Protein 2P3E (pdb70)

Secondary structure (DSSP, 8-state):
-HHHHH-TTEEEETTEEEETTEEHHHHHHHH-SSEEEEEHHHHHHHHHHHHHHSTTSEEEEEGGG---HHHHHHHHHTT-EEEESSHHHHHHHHHTT--GGGEEE-SS---HHHHHHHHHTT-SEEEE--HHHHHHHHHHHHHHT--EEEEEEEE---S-EEGGGHHHHHHHHHT-TTEEEEEEE----SSBSS-THHHHHHHHHHHHHHHHHHTT----EEE----B----STT-----HHHHHHHHTTT---SEEEE--SHHHHGGGEEEEEEEEEEEEETTEEEEEES--TTT--HHHHH-----EEESB----EEEEE-SSSSTT-EEEEEEE-----TT-EEEE-S-TTTTGGG-B-GGG-PPPEEEEEETTEEEEEEPPP-HHHHHGGGS--/-HHHHH-TTEEEETTEEEETTEEHHHHHHHH-SSEEEEEHHHHHHHHHHHHHHSTTSEEEEEGGG---HHHHHHHHHTT-EEEESSHHHHHHHHHTT--GGGEEE-SS---HHHHHHHHHTT-SEEEE--HHHHHHHHHHHHHHT--EEEEEEEE---S-EEGGGHHHHHHHHHT-TTEEEEEEE----SSBSS-THHHHHHHHHHHHHHHHHHTT----EEE----B----STT--PPPHHHHHHHHHHHHTT--SEEEE--SHHHHGGGEEEEEEEEEEEEETTEEEEEES--TTT--HHHHH-----EEESB--S--EEEEEEE-SSSSTT-EEEEEEEEE---TT-EEEE-S-TTTTGGG-B-GGGPPPPEEEEEETTEEEEEEPPP-HHHHHGGGTT-

InterPro domains:
  IPR000183 Ornithine/DAP/Arg decarboxylase [PR01179] (62-80)
  IPR000183 Ornithine/DAP/Arg decarboxylase [PR01179] (82-94)
  IPR000183 Ornithine/DAP/Arg decarboxylase [PR01179] (195-208)
  IPR000183 Ornithine/DAP/Arg decarboxylase [PR01179] (276-295)
  IPR000183 Ornithine/DAP/Arg decarboxylase [PR01179] (375-388)
  IPR002986 Diaminopimelate decarboxylase, LysA [MF_02120] (22-418)
  IPR002986 Diaminopimelate decarboxylase, LysA [PR01181] (80-97)
  IPR002986 Diaminopimelate decarboxylase, LysA [PR01181] (169-178)
  IPR002986 Diaminopimelate decarboxylase, LysA [PR01181] (304-322)
  IPR002986 Diaminopimelate decarboxylase, LysA [PR01181] (385-407)
  IPR002986 Diaminopimelate decarboxylase, LysA [TIGR01048] (13-415)
  IPR002986 Diaminopimelate decarboxylase, LysA [cd06828] (32-396)
  IPR009006 Alanine racemase/group IV decarboxylase, C-terminal [G3DSA:2.40.37.10] (20-410)
  IPR009006 Alanine racemase/group IV decarboxylase, C-terminal [SSF50621] (261-414)
  IPR022643 Orn/DAP/Arg decarboxylase 2, C-terminal [PF00278] (37-375)
  IPR022644 Orn/DAP/Arg decarboxylase 2, N-terminal [PF02784] (44-285)
  IPR022653 Orn/DAP/Arg decarboxylase 2, pyridoxal-phosphate binding site [PS00878] (62-80)
  IPR022657 Orn/DAP/Arg decarboxylase 2, conserved site [PS00879] (233-246)
  IPR029066 PLP-binding barrel [G3DSA:3.20.20.10] (41-281)
  IPR029066 PLP-binding barrel [SSF51419] (33-288)

Nearest PDB structures (foldseek):
  2p3e-assembly1_B  TM=1.002E+00  e=3.895E-88  Aquifex aeolicus VF5
  3vab-assembly1_B  TM=9.734E-01  e=1.762E-52  Brucella melitensis bv. 1 str. 16M
  2plk-assembly1_A  TM=9.322E-01  e=1.395E-30  Vibrio vulnificus CMCP6
  2plk-assembly1_B  TM=9.236E-01  e=1.395E-30  Vibrio vulnificus CMCP6
  1f3t-assembly2_C  TM=8.799E-01  e=5.507E-32  Trypanosoma brucei

CATH classification: 2.40.37.10 (+1 more: 3.20.20.10)

Organism: Aquifex aeolicus (strain VF5) (NCBI:txid224324)

B-factor: mean 22.71, std 8.0, range [2.0, 63.76]

Sequence (801 aa):
ELLKEYNPYLEYRDGELFIEGVSLKELAQTFGTPLYVYSSNFIKERFEAYRKAFPDALICYAVKANFNPHLVKLLGELGAGADIVSGGELYLAKKAGIPPERIVYAGVGKTEKELTDAVDSEILMFNVESRQELDVLNEIAGKLGKKARIAIRVNPSKFGVDIREAQKEYEYASKLENLEIVGIHCHIGSQILDISPYREAVEKVVSLYESLTQKGFDIKYLDIGGGLGIKYKPEDKEPAPQDLADLLKDLLVKAKIILEPGRSIMGNAGILITQVQFLKDKGSKHFIIVDAGMNDLIRPSIYNAYHHIIPVETKEVVADIVGPICETGDFLALDREIEEVQRGEYLAVLSAGAYGFAMSSHYNMRPRAAEVLVENGSVKLIRKRENYDYIVEPSLDIELLKEYNPYLEYRDGELFIEGVSLKELAQTFGTPLYVYSSNFIKERFEAYRKAFPDALICYAVKANFNPHLVKLLGELGAGADIVSGGELYLAKKAGIPPERIVYAGVGKTEKELTDAVDSEILMFNVESRQELDVLNEIAGKLGKKARIAIRVNPSKFGVDIREAQKEYEYASKLENLEIVGIHCHIGSQILDISPYREAVEKVVSLYESLTQKGFDIKYLDIGGGLGIKYKPEDKEPAPQDLADLLKDLLENVKAKIILEPGRSIMGNAGILITQVQFLKDKGSKHFIIVDAGMNDLIRPSIYNAYHHIIPVETKERKKVVADIVGPICETGDFLALDREIEEVQRGEYLAVLSAGAYGFAMSSHYNMRPRAAEVLVENGSVKLIRKRENYDYIVEPSLDI

Radius of gyration: 27.56 Å; Cα contacts (8 Å, |Δi|>4): 2004; chains: 2; bounding box: 79×74×58 Å

Structure (mmCIF, N/CA/C/O backbone):
data_2P3E
#
_entry.id   2P3E
#
_cell.length_a   75.515
_cell.length_b   87.675
_cell.length_c   152.581
_cell.angle_alpha   90.00
_cell.angle_beta   90.00
_cell.angle_gamma   90.00
#
_symmetry.space_group_name_H-M   'P 21 21 21'
#
loop_
_entity.id
_entity.type
_entity.pdbx_description
1 polymer 'Diaminopimelate decarboxylase'
2 water water
#
loop_
_atom_site.group_PDB
_atom_site.id
_atom_site.type_symbol
_atom_site.label_atom_id
_atom_site.label_alt_id
_atom_site.label_comp_id
_atom_site.label_asym_id
_atom_site.label_entity_id
_atom_site.label_seq_id
_atom_site.pdbx_PDB_ins_code
_atom_site.Cartn_x
_atom_site.Cartn_y
_atom_site.Cartn_z
_atom_site.occupancy
_atom_site.B_iso_or_equiv
_atom_site.auth_seq_id
_atom_site.auth_comp_id
_atom_site.auth_asym_id
_atom_site.auth_atom_id
_atom_site.pdbx_PDB_model_num
ATOM 1 N N . GLU A 1 2 ? 48.038 60.744 20.063 1.00 35.27 2 GLU A N 1
ATOM 2 C CA . GLU A 1 2 ? 49.492 60.854 19.705 1.00 35.77 2 GLU A CA 1
ATOM 3 C C . GLU A 1 2 ? 50.124 59.463 19.741 1.00 34.78 2 GLU A C 1
ATOM 4 O O . GLU A 1 2 ? 50.039 58.780 20.763 1.00 34.47 2 GLU A O 1
ATOM 10 N N . LEU A 1 3 ? 50.749 59.062 18.632 1.00 33.78 3 LEU A N 1
ATOM 11 C CA . LEU A 1 3 ? 51.228 57.681 18.436 1.00 32.80 3 LEU A CA 1
ATOM 12 C C . LEU A 1 3 ? 52.040 57.149 19.617 1.00 32.17 3 LEU A C 1
ATOM 13 O O . LEU A 1 3 ? 51.779 56.056 20.104 1.00 31.71 3 LEU A O 1
ATOM 18 N N . LEU A 1 4 ? 53.016 57.935 20.069 1.00 31.87 4 LEU A N 1
ATOM 19 C CA . LEU A 1 4 ? 53.874 57.558 21.198 1.00 31.41 4 LEU A CA 1
ATOM 20 C C . LEU A 1 4 ? 53.061 57.081 22.402 1.00 31.05 4 LEU A C 1
ATOM 21 O O . LEU A 1 4 ? 53.336 56.025 22.974 1.00 30.66 4 LEU A O 1
ATOM 26 N N . LYS A 1 5 ? 52.044 57.859 22.764 1.00 30.41 5 LYS A N 1
ATOM 27 C CA . LYS A 1 5 ? 51.233 57.577 23.946 1.00 29.92 5 LYS A CA 1
ATOM 28 C C . LYS A 1 5 ? 50.235 56.438 23.749 1.00 29.00 5 LYS A C 1
ATOM 29 O O . LYS A 1 5 ? 49.776 55.843 24.737 1.00 28.78 5 LYS A O 1
ATOM 35 N N . GLU A 1 6 ? 49.921 56.123 22.491 1.00 27.81 6 GLU A N 1
ATOM 36 C CA . GLU A 1 6 ? 49.171 54.896 22.146 1.00 27.40 6 GLU A CA 1
ATOM 37 C C . GLU A 1 6 ? 49.961 53.627 22.525 1.00 26.36 6 GLU A C 1
ATOM 38 O O . GLU A 1 6 ? 49.394 52.591 22.923 1.00 25.65 6 GLU A O 1
ATOM 44 N N . TYR A 1 7 ? 51.277 53.699 22.360 1.00 25.35 7 TYR A N 1
ATOM 45 C CA . TYR A 1 7 ? 52.140 52.607 22.801 1.00 23.99 7 TYR A CA 1
ATOM 46 C C . TYR A 1 7 ? 52.183 52.538 24.322 1.00 23.35 7 TYR A C 1
ATOM 47 O O . TYR A 1 7 ? 51.900 51.502 24.914 1.00 23.13 7 TYR A O 1
ATOM 56 N N . ASN A 1 8 ? 52.511 53.663 24.948 1.00 23.35 8 ASN A N 1
ATOM 57 C CA . ASN A 1 8 ? 52.612 53.761 26.398 1.00 23.38 8 ASN A CA 1
ATOM 58 C C . ASN A 1 8 ? 52.396 55.235 26.804 1.00 23.52 8 ASN A C 1
ATOM 59 O O . ASN A 1 8 ? 53.200 56.091 26.450 1.00 23.21 8 ASN A O 1
ATOM 64 N N . PRO A 1 9 ? 51.311 55.521 27.551 1.00 24.14 9 PRO A N 1
ATOM 65 C CA . PRO A 1 9 ? 50.959 56.906 27.922 1.00 24.41 9 PRO A CA 1
ATOM 66 C C . PRO A 1 9 ? 51.936 57.579 28.901 1.00 24.61 9 PRO A C 1
ATOM 67 O O . PRO A 1 9 ? 51.863 58.806 29.111 1.00 24.57 9 PRO A O 1
ATOM 71 N N . TYR A 1 10 ? 52.849 56.800 29.483 1.00 23.94 10 TYR A N 1
ATOM 72 C CA . TYR A 1 10 ? 53.872 57.359 30.369 1.00 24.15 10 TYR A CA 1
ATOM 73 C C . TYR A 1 10 ? 55.117 57.811 29.614 1.00 24.32 10 TYR A C 1
ATOM 74 O O . TYR A 1 10 ? 56.055 58.307 30.217 1.00 24.25 10 TYR A O 1
ATOM 83 N N . LEU A 1 11 ? 55.109 57.643 28.294 1.00 25.06 11 LEU A N 1
ATOM 84 C CA . LEU A 1 11 ? 56.189 58.129 27.442 1.00 25.76 11 LEU A CA 1
ATOM 85 C C . LEU A 1 11 ? 55.859 59.521 26.933 1.00 26.61 11 LEU A C 1
ATOM 86 O O . LEU A 1 11 ? 54.728 59.778 26.542 1.00 27.10 11 LEU A O 1
ATOM 91 N N . GLU A 1 12 ? 56.845 60.412 26.922 1.00 27.39 12 GLU A N 1
ATOM 92 C CA . GLU A 1 12 ? 56.658 61.736 26.337 1.00 28.48 12 GLU A CA 1
ATOM 93 C C . GLU A 1 12 ? 58.003 62.331 25.914 1.00 28.41 12 GLU A C 1
ATOM 94 O O . GLU A 1 12 ? 59.044 61.977 26.455 1.00 28.07 12 GLU A O 1
ATOM 100 N N . TYR A 1 13 ? 57.969 63.217 24.927 1.00 28.44 13 TYR A N 1
ATOM 101 C CA . TYR A 1 13 ? 59.116 64.060 24.634 1.00 29.13 13 TYR A CA 1
ATOM 102 C C . TYR A 1 13 ? 58.979 65.385 25.397 1.00 29.52 13 TYR A C 1
ATOM 103 O O . TYR A 1 13 ? 57.932 66.037 25.327 1.00 30.14 13 TYR A O 1
ATOM 112 N N . ARG A 1 14 ? 60.019 65.747 26.145 1.00 30.03 14 ARG A N 1
ATOM 113 C CA . ARG A 1 14 ? 60.120 67.058 26.802 1.00 30.66 14 ARG A CA 1
ATOM 114 C C . ARG A 1 14 ? 61.306 67.824 26.236 1.00 30.85 14 ARG A C 1
ATOM 115 O O . ARG A 1 14 ? 62.464 67.487 26.525 1.00 30.99 14 ARG A O 1
ATOM 123 N N . ASP A 1 15 ? 61.014 68.849 25.428 1.00 30.89 15 ASP A N 1
ATOM 124 C CA . ASP A 1 15 ? 62.059 69.676 24.803 1.00 30.78 15 ASP A CA 1
ATOM 125 C C . ASP A 1 15 ? 62.981 68.825 23.919 1.00 30.58 15 ASP A C 1
ATOM 126 O O . ASP A 1 15 ? 64.212 68.937 23.993 1.00 30.84 15 ASP A O 1
ATOM 131 N N . GLY A 1 16 ? 62.375 67.951 23.117 1.00 30.36 16 GLY A N 1
ATOM 132 C CA . GLY A 1 16 ? 63.121 67.043 22.242 1.00 30.09 16 GLY A CA 1
ATOM 133 C C . GLY A 1 16 ? 63.854 65.909 22.948 1.00 29.41 16 GLY A C 1
ATOM 134 O O . GLY A 1 16 ? 64.677 65.232 22.331 1.00 30.06 16 GLY A O 1
ATOM 135 N N . GLU A 1 17 ? 63.566 65.693 24.232 1.00 28.44 17 GLU A N 1
ATOM 136 C CA . GLU A 1 17 ? 64.146 64.576 24.990 1.00 27.46 17 GLU A CA 1
ATOM 137 C C . GLU A 1 17 ? 63.082 63.561 25.413 1.00 26.72 17 GLU A C 1
ATOM 138 O O . GLU A 1 17 ? 62.031 63.932 25.939 1.00 26.09 17 GLU A O 1
ATOM 144 N N . LEU A 1 18 ? 63.354 62.284 25.177 1.00 25.22 18 LEU A N 1
ATOM 145 C CA . LEU A 1 18 ? 62.381 61.239 25.517 1.00 24.35 18 LEU A CA 1
ATOM 146 C C . LEU A 1 18 ? 62.431 60.920 27.015 1.00 23.54 18 LEU A C 1
ATOM 147 O O . LEU A 1 18 ? 63.504 60.689 27.572 1.00 22.83 18 LEU A O 1
ATOM 152 N N . PHE A 1 19 ? 61.252 60.912 27.637 1.00 22.99 19 PHE A N 1
ATOM 153 C CA . PHE A 1 19 ? 61.078 60.630 29.057 1.00 23.41 19 PHE A CA 1
ATOM 154 C C . PHE A 1 19 ? 60.144 59.430 29.250 1.00 22.61 19 PHE A C 1
ATOM 155 O O . PHE A 1 19 ? 59.226 59.229 28.452 1.00 22.06 19 PHE A O 1
ATOM 163 N N . ILE A 1 20 ? 60.385 58.653 30.303 1.00 22.08 20 ILE A N 1
ATOM 164 C CA . ILE A 1 20 ? 59.414 57.641 30.747 1.00 21.63 20 ILE A CA 1
ATOM 165 C C . ILE A 1 20 ? 59.117 57.819 32.235 1.00 21.27 20 ILE A C 1
ATOM 166 O O . ILE A 1 20 ? 60.022 57.867 33.060 1.00 21.72 20 ILE A O 1
ATOM 171 N N . GLU A 1 21 ? 57.836 57.928 32.567 1.00 22.07 21 GLU A N 1
ATOM 172 C CA . GLU A 1 21 ? 57.415 58.232 33.944 1.00 22.50 21 GLU A CA 1
ATOM 173 C C . GLU A 1 21 ? 58.230 59.368 34.584 1.00 22.41 21 GLU A C 1
ATOM 174 O O . GLU A 1 21 ? 58.625 59.276 35.753 1.00 22.27 21 GLU A O 1
ATOM 180 N N . GLY A 1 22 ? 58.508 60.415 33.815 1.00 22.55 22 GLY A N 1
ATOM 181 C CA . GLY A 1 22 ? 59.186 61.598 34.379 1.00 22.39 22 GLY A CA 1
ATOM 182 C C . GLY A 1 22 ? 60.697 61.515 34.499 1.00 22.67 22 GLY A C 1
ATOM 183 O O . GLY A 1 22 ? 61.325 62.418 35.063 1.00 21.84 22 GLY A O 1
ATOM 184 N N . VAL A 1 23 ? 61.284 60.434 33.969 1.00 22.46 23 VAL A N 1
ATOM 185 C CA . VAL A 1 23 ? 62.738 60.247 33.958 1.00 22.34 23 VAL A CA 1
ATOM 186 C C . VAL A 1 23 ? 63.259 60.253 32.507 1.00 22.27 23 VAL A C 1
ATOM 187 O O . VAL A 1 23 ? 62.681 59.616 31.628 1.00 22.24 23 VAL A O 1
ATOM 191 N N . SER A 1 24 ? 64.345 60.979 32.264 1.00 21.34 24 SER A N 1
ATOM 192 C CA . SER A 1 24 ? 64.950 61.072 30.933 1.00 21.12 24 SER A CA 1
ATOM 193 C C . SER A 1 24 ? 65.589 59.731 30.557 1.00 20.18 24 SER A C 1
ATOM 194 O O . SER A 1 24 ? 66.372 59.180 31.331 1.00 19.53 24 SER A O 1
ATOM 197 N N . LEU A 1 25 ? 65.283 59.229 29.365 1.00 20.55 25 LEU A N 1
ATOM 198 C CA . LEU A 1 25 ? 65.952 58.010 28.877 1.00 20.94 25 LEU A CA 1
ATOM 199 C C . LEU A 1 25 ? 67.420 58.234 28.556 1.00 20.97 25 LEU A C 1
ATOM 200 O O . LEU A 1 25 ? 68.231 57.313 28.688 1.00 20.59 25 LEU A O 1
ATOM 205 N N . LYS A 1 26 ? 67.758 59.444 28.100 1.00 21.06 26 LYS A N 1
ATOM 206 C CA . LYS A 1 26 ? 69.162 59.793 27.854 1.00 21.60 26 LYS A CA 1
ATOM 207 C C . LYS A 1 26 ? 69.949 59.708 29.164 1.00 21.10 26 LYS A C 1
ATOM 208 O O . LYS A 1 26 ? 71.021 59.093 29.227 1.00 21.25 26 LYS A O 1
ATOM 214 N N . GLU A 1 27 ? 69.393 60.273 30.231 1.00 20.42 27 GLU A N 1
ATOM 215 C CA . GLU A 1 27 ? 70.047 60.161 31.542 1.00 20.54 27 GLU A CA 1
ATOM 216 C C . GLU A 1 27 ? 70.154 58.713 32.025 1.00 19.44 27 GLU A C 1
ATOM 217 O O . GLU A 1 27 ? 71.166 58.327 32.594 1.00 19.22 27 GLU A O 1
ATOM 223 N N . LEU A 1 28 ? 69.093 57.930 31.815 1.00 18.88 28 LEU A N 1
ATOM 224 C CA . LEU A 1 28 ? 69.109 56.513 32.188 1.00 18.40 28 LEU A CA 1
ATOM 225 C C . LEU A 1 28 ? 70.197 55.753 31.420 1.00 17.62 28 LEU A C 1
ATOM 226 O O . LEU A 1 28 ? 70.955 55.022 32.010 1.00 17.44 28 LEU A O 1
ATOM 231 N N . ALA A 1 29 ? 70.254 55.951 30.105 1.00 18.30 29 ALA A N 1
ATOM 232 C CA . ALA A 1 29 ? 71.297 55.351 29.253 1.00 18.71 29 ALA A CA 1
ATOM 233 C C . ALA A 1 29 ? 72.712 55.753 29.687 1.00 18.99 29 ALA A C 1
ATOM 234 O O . ALA A 1 29 ? 73.604 54.904 29.759 1.00 19.35 29 ALA A O 1
ATOM 236 N N . GLN A 1 30 ? 72.912 57.041 29.975 1.00 19.62 30 GLN A N 1
ATOM 237 C CA . GLN A 1 30 ? 74.214 57.541 30.448 1.00 20.72 30 GLN A CA 1
ATOM 238 C C . GLN A 1 30 ? 74.582 56.950 31.800 1.00 19.96 30 GLN A C 1
ATOM 239 O O . GLN A 1 30 ? 75.738 56.614 32.050 1.00 19.66 30 GLN A O 1
ATOM 245 N N . THR A 1 31 ? 73.584 56.800 32.665 1.00 19.96 31 THR A N 1
ATOM 246 C CA . THR A 1 31 ? 73.831 56.367 34.036 1.00 19.32 31 THR A CA 1
ATOM 247 C C . THR A 1 31 ? 74.024 54.850 34.157 1.00 19.38 31 THR A C 1
ATOM 248 O O . THR A 1 31 ? 74.954 54.384 34.835 1.00 18.52 31 THR A O 1
ATOM 252 N N . PHE A 1 32 ? 73.136 54.083 33.517 1.00 18.56 32 PHE A N 1
ATOM 253 C CA . PHE A 1 32 ? 73.165 52.624 33.654 1.00 18.15 32 PHE A CA 1
ATOM 254 C C . PHE A 1 32 ? 73.810 51.908 32.461 1.00 18.22 32 PHE A C 1
ATOM 255 O O . PHE A 1 32 ? 74.024 50.699 32.508 1.00 18.07 32 PHE A O 1
ATOM 263 N N . GLY A 1 33 ? 74.106 52.650 31.397 1.00 17.54 33 GLY A N 1
ATOM 264 C CA . GLY A 1 33 ? 74.722 52.051 30.203 1.00 17.20 33 GLY A CA 1
ATOM 265 C C . GLY A 1 33 ? 73.684 51.441 29.273 1.00 16.58 33 GLY A C 1
ATOM 266 O O . GLY A 1 33 ? 72.505 51.380 29.609 1.00 15.71 33 GLY A O 1
ATOM 267 N N . THR A 1 34 ? 74.132 51.004 28.094 1.00 16.63 34 THR A N 1
ATOM 268 C CA . THR A 1 34 ? 73.276 50.355 27.102 1.00 16.61 34 THR A CA 1
ATOM 269 C C . THR A 1 34 ? 73.973 49.080 26.632 1.00 16.57 34 THR A C 1
ATOM 270 O O . THR A 1 34 ? 75.201 48.988 26.743 1.00 16.45 34 THR A O 1
ATOM 274 N N . PRO A 1 35 ? 73.205 48.073 26.146 1.00 15.70 35 PRO A N 1
ATOM 275 C CA . PRO A 1 35 ? 71.749 48.038 26.057 1.00 15.70 35 PRO A CA 1
ATOM 276 C C . PRO A 1 35 ? 71.074 48.137 27.430 1.00 14.92 35 PRO A C 1
ATOM 277 O O . PRO A 1 35 ? 71.625 47.669 28.437 1.00 14.30 35 PRO A O 1
ATOM 281 N N . LEU A 1 36 ? 69.888 48.743 27.467 1.00 14.48 36 LEU A N 1
ATOM 282 C CA . LEU A 1 36 ? 69.171 48.909 28.733 1.00 14.40 36 LEU A CA 1
ATOM 283 C C . LEU A 1 36 ? 67.669 48.675 28.552 1.00 14.32 36 LEU A C 1
ATOM 284 O O . LEU A 1 36 ? 67.037 49.295 27.702 1.00 14.16 36 LEU A O 1
ATOM 289 N N . TYR A 1 37 ? 67.115 47.792 29.370 1.00 14.62 37 TYR A N 1
ATOM 290 C CA . TYR A 1 37 ? 65.687 47.550 29.397 1.00 15.00 37 TYR A CA 1
ATOM 291 C C . TYR A 1 37 ? 65.094 48.467 30.459 1.00 14.59 37 TYR A C 1
ATOM 292 O O . TYR A 1 37 ? 65.523 48.445 31.612 1.00 14.11 37 TYR A O 1
ATOM 301 N N . VAL A 1 38 ? 64.130 49.286 30.061 1.00 14.10 38 VAL A N 1
ATOM 302 C CA . VAL A 1 38 ? 63.496 50.217 31.002 1.00 14.41 38 VAL A CA 1
ATOM 303 C C . VAL A 1 38 ? 61.990 49.953 31.093 1.00 14.14 38 VAL A C 1
ATOM 304 O O . VAL A 1 38 ? 61.307 49.955 30.086 1.00 15.08 38 VAL A O 1
ATOM 308 N N . TYR A 1 39 ? 61.488 49.752 32.307 1.00 14.28 39 TYR A N 1
ATOM 309 C CA . TYR A 1 39 ? 60.092 49.392 32.510 1.00 14.96 39 TYR A CA 1
ATOM 310 C C . TYR A 1 39 ? 59.338 50.474 33.293 1.00 15.45 39 TYR A C 1
ATOM 311 O O . TYR A 1 39 ? 59.886 51.039 34.237 1.00 15.47 39 TYR A O 1
ATOM 320 N N . SER A 1 40 ? 58.090 50.720 32.889 1.00 15.89 40 SER A N 1
ATOM 321 C CA . SER A 1 40 ? 57.156 51.610 33.590 1.00 16.81 40 SER A CA 1
ATOM 322 C C . SER A 1 40 ? 56.329 50.845 34.635 1.00 16.97 40 SER A C 1
ATOM 323 O O . SER A 1 40 ? 55.526 49.963 34.290 1.00 17.16 40 SER A O 1
ATOM 326 N N . SER A 1 41 ? 56.525 51.190 35.907 1.00 16.70 41 SER A N 1
ATOM 327 C CA . SER A 1 41 ? 55.796 50.576 37.007 1.00 17.05 41 SER A CA 1
ATOM 328 C C . SER A 1 41 ? 54.288 50.830 36.925 1.00 17.78 41 SER A C 1
ATOM 329 O O . SER A 1 41 ? 53.472 49.908 37.099 1.00 16.86 41 SER A O 1
ATOM 332 N N . ASN A 1 42 ? 53.917 52.072 36.639 1.00 17.63 42 ASN A N 1
ATOM 333 C CA . ASN A 1 42 ? 52.497 52.410 36.554 1.00 18.71 42 ASN A CA 1
ATOM 334 C C . ASN A 1 42 ? 51.796 51.847 35.328 1.00 18.29 42 ASN A C 1
ATOM 335 O O . ASN A 1 42 ? 50.593 51.596 35.369 1.00 18.37 42 ASN A O 1
ATOM 340 N N . PHE A 1 43 ? 52.529 51.647 34.232 1.00 17.93 43 PHE A N 1
ATOM 341 C CA . PHE A 1 43 ? 51.930 50.957 33.085 1.00 17.89 43 PHE A CA 1
ATOM 342 C C . PHE A 1 43 ? 51.526 49.533 33.488 1.00 17.87 43 PHE A C 1
ATOM 343 O O . PHE A 1 43 ? 50.390 49.116 33.257 1.00 17.96 43 PHE A O 1
ATOM 351 N N . ILE A 1 44 ? 52.454 48.809 34.107 1.00 17.40 44 ILE A N 1
ATOM 352 C CA . ILE A 1 44 ? 52.210 47.435 34.550 1.00 16.89 44 ILE A CA 1
ATOM 353 C C . ILE A 1 44 ? 50.992 47.383 35.507 1.00 17.73 44 ILE A C 1
ATOM 354 O O . ILE A 1 44 ? 50.097 46.552 35.344 1.00 16.05 44 ILE A O 1
ATOM 359 N N . LYS A 1 45 ? 50.992 48.242 36.526 1.00 18.45 45 LYS A N 1
ATOM 360 C CA . LYS A 1 45 ? 49.863 48.299 37.462 1.00 20.04 45 LYS A CA 1
ATOM 361 C C . LYS A 1 45 ? 48.543 48.592 36.728 1.00 20.12 45 LYS A C 1
ATOM 362 O O . LYS A 1 45 ? 47.557 47.877 36.904 1.00 20.60 45 LYS A O 1
ATOM 368 N N . GLU A 1 46 ? 48.545 49.621 35.886 1.00 20.84 46 GLU A N 1
ATOM 369 C CA . GLU A 1 46 ? 47.361 50.017 35.120 1.00 21.67 46 GLU A CA 1
ATOM 370 C C . GLU A 1 46 ? 46.828 48.894 34.231 1.00 21.23 46 GLU A C 1
ATOM 371 O O . GLU A 1 46 ? 45.617 48.671 34.169 1.00 20.12 46 GLU A O 1
ATOM 377 N N . ARG A 1 47 ? 47.722 48.170 33.555 1.00 19.90 47 ARG A N 1
ATOM 378 C CA . ARG A 1 47 ? 47.287 47.043 32.726 1.00 20.36 47 ARG A CA 1
ATOM 379 C C . ARG A 1 47 ? 46.679 45.899 33.540 1.00 19.47 47 ARG A C 1
ATOM 380 O O . ARG A 1 47 ? 45.683 45.299 33.122 1.00 19.93 47 ARG A O 1
ATOM 388 N N . PHE A 1 48 ? 47.284 45.572 34.678 1.00 19.07 48 PHE A N 1
ATOM 389 C CA . PHE A 1 48 ? 46.733 44.547 35.563 1.00 19.27 48 PHE A CA 1
ATOM 390 C C . PHE A 1 48 ? 45.346 44.994 36.054 1.00 19.67 48 PHE A C 1
ATOM 391 O O . PHE A 1 48 ? 44.372 44.228 36.025 1.00 19.60 48 PHE A O 1
ATOM 399 N N . GLU A 1 49 ? 45.268 46.239 36.495 1.00 19.60 49 GLU A N 1
ATOM 400 C CA . GLU A 1 49 ? 44.020 46.774 37.041 1.00 20.51 49 GLU A CA 1
ATOM 401 C C . GLU A 1 49 ? 42.911 46.822 35.980 1.00 20.00 49 GLU A C 1
ATOM 402 O O . GLU A 1 49 ? 41.743 46.656 36.307 1.00 20.47 49 GLU A O 1
ATOM 408 N N . ALA A 1 50 ? 43.289 47.020 34.716 1.00 19.41 50 ALA A N 1
ATOM 409 C CA . ALA A 1 50 ? 42.334 46.963 33.617 1.00 19.59 50 ALA A CA 1
ATOM 410 C C . ALA A 1 50 ? 41.606 45.607 33.582 1.00 19.35 50 ALA A C 1
ATOM 411 O O . ALA A 1 50 ? 40.379 45.562 33.381 1.00 18.14 50 ALA A O 1
ATOM 413 N N . TYR A 1 51 ? 42.356 44.513 33.798 1.00 18.68 51 TYR A N 1
ATOM 414 C CA . TYR A 1 51 ? 41.761 43.168 33.905 1.00 18.95 51 TYR A CA 1
ATOM 415 C C . TYR A 1 51 ? 40.872 43.016 35.131 1.00 19.58 51 TYR A C 1
ATOM 416 O O . TYR A 1 51 ? 39.799 42.410 35.062 1.00 19.73 51 TYR A O 1
ATOM 425 N N . ARG A 1 52 ? 41.329 43.527 36.263 1.00 20.67 52 ARG A N 1
ATOM 426 C CA . ARG A 1 52 ? 40.514 43.460 37.479 1.00 22.21 52 ARG A CA 1
ATOM 427 C C . ARG A 1 52 ? 39.195 44.242 37.354 1.00 22.37 52 ARG A C 1
ATOM 428 O O . ARG A 1 52 ? 38.159 43.782 37.825 1.00 22.46 52 ARG A O 1
ATOM 436 N N . LYS A 1 53 ? 39.242 45.399 36.700 1.00 22.64 53 LYS A N 1
ATOM 437 C CA . LYS A 1 53 ? 38.044 46.218 36.498 1.00 23.04 53 LYS A CA 1
ATOM 438 C C . LYS A 1 53 ? 37.074 45.574 35.527 1.00 22.97 53 LYS A C 1
ATOM 439 O O . LYS A 1 53 ? 35.858 45.651 35.724 1.00 23.12 53 LYS A O 1
ATOM 445 N N . ALA A 1 54 ? 37.603 44.966 34.465 1.00 22.35 54 ALA A N 1
ATOM 446 C CA . ALA A 1 54 ? 36.770 44.339 33.463 1.00 22.89 54 ALA A CA 1
ATOM 447 C C . ALA A 1 54 ? 36.187 42.996 33.929 1.00 23.00 54 ALA A C 1
ATOM 448 O O . ALA A 1 54 ? 35.104 42.613 33.498 1.00 23.39 54 ALA A O 1
ATOM 450 N N . PHE A 1 55 ? 36.919 42.290 34.793 1.00 23.10 55 PHE A N 1
ATOM 451 C CA . PHE A 1 55 ? 36.551 40.958 35.276 1.00 23.39 55 PHE A CA 1
ATOM 452 C C . PHE A 1 55 ? 36.666 40.907 36.801 1.00 23.64 55 PHE A C 1
ATOM 453 O O . PHE A 1 55 ? 37.530 40.195 37.335 1.00 23.82 55 PHE A O 1
ATOM 461 N N . PRO A 1 56 ? 35.794 41.653 37.523 1.00 24.34 56 PRO A N 1
ATOM 462 C CA . PRO A 1 56 ? 35.962 41.841 38.985 1.00 24.62 56 PRO A CA 1
ATOM 463 C C . PRO A 1 56 ? 35.939 40.569 39.836 1.00 24.19 56 PRO A C 1
ATOM 464 O O . PRO A 1 56 ? 36.488 40.555 40.941 1.00 24.15 56 PRO A O 1
ATOM 468 N N . ASP A 1 57 ? 35.321 39.511 39.329 1.00 24.17 57 ASP A N 1
ATOM 469 C CA . ASP A 1 57 ? 35.225 38.261 40.093 1.00 24.40 57 ASP A CA 1
ATOM 470 C C . ASP A 1 57 ? 36.203 37.169 39.607 1.00 23.43 57 ASP A C 1
ATOM 471 O O . ASP A 1 57 ? 36.159 36.044 40.085 1.00 23.37 57 ASP A O 1
ATOM 476 N N . ALA A 1 58 ? 37.062 37.502 38.645 1.00 22.38 58 ALA A N 1
ATOM 477 C CA . ALA A 1 58 ? 37.987 36.525 38.058 1.00 21.33 58 ALA A CA 1
ATOM 478 C C . ALA A 1 58 ? 39.328 36.504 38.792 1.00 20.85 58 ALA A C 1
ATOM 479 O O . ALA A 1 58 ? 39.707 37.496 39.428 1.00 20.09 58 ALA A O 1
ATOM 481 N N . LEU A 1 59 ? 40.031 35.366 38.722 1.00 20.00 59 LEU A N 1
ATOM 482 C CA . LEU A 1 59 ? 41.433 35.326 39.141 1.00 19.30 59 LEU A CA 1
ATOM 483 C C . LEU A 1 59 ? 42.303 35.678 37.943 1.00 18.12 59 LEU A C 1
ATOM 484 O O . LEU A 1 59 ? 42.176 35.086 36.865 1.00 18.10 59 LEU A O 1
ATOM 489 N N . ILE A 1 60 ? 43.185 36.648 38.133 1.00 17.78 60 ILE A N 1
ATOM 490 C CA . ILE A 1 60 ? 44.048 37.117 37.049 1.00 17.35 60 ILE A CA 1
ATOM 491 C C . ILE A 1 60 ? 45.464 36.557 37.285 1.00 17.06 60 ILE A C 1
ATOM 492 O O . ILE A 1 60 ? 46.195 37.034 38.164 1.00 16.48 60 ILE A O 1
ATOM 497 N N . CYS A 1 61 ? 45.825 35.529 36.519 1.00 16.46 61 CYS A N 1
ATOM 498 C CA . CYS A 1 61 ? 47.124 34.881 36.700 1.00 16.37 61 CYS A CA 1
ATOM 499 C C . CYS A 1 61 ? 48.095 35.435 35.670 1.00 16.40 61 CYS A C 1
ATOM 500 O O . CYS A 1 61 ? 47.938 35.166 34.476 1.00 17.99 61 CYS A O 1
ATOM 503 N N . TYR A 1 62 ? 49.093 36.183 36.127 1.00 14.63 62 TYR A N 1
ATOM 504 C CA . TYR A 1 62 ? 50.146 36.689 35.252 1.00 13.73 62 TYR A CA 1
ATOM 505 C C . TYR A 1 62 ? 50.900 35.529 34.600 1.00 12.85 62 TYR A C 1
ATOM 506 O O . TYR A 1 62 ? 51.366 34.623 35.271 1.00 12.53 62 TYR A O 1
ATOM 515 N N . ALA A 1 63 ? 51.005 35.556 33.279 1.00 12.89 63 ALA A N 1
ATOM 516 C CA . ALA A 1 63 ? 51.758 34.508 32.564 1.00 12.67 63 ALA A CA 1
ATOM 517 C C . ALA A 1 63 ? 53.259 34.826 32.641 1.00 12.07 63 ALA A C 1
ATOM 518 O O . ALA A 1 63 ? 53.804 35.661 31.889 1.00 12.16 63 ALA A O 1
ATOM 520 N N . VAL A 1 64 ? 53.923 34.155 33.576 1.00 11.83 64 VAL A N 1
ATOM 521 C CA . VAL A 1 64 ? 55.301 34.437 33.927 1.00 11.83 64 VAL A CA 1
ATOM 522 C C . VAL A 1 64 ? 56.280 34.246 32.743 1.00 11.91 64 VAL A C 1
ATOM 523 O O . VAL A 1 64 ? 57.339 34.883 32.687 1.00 11.80 64 VAL A O 1
ATOM 527 N N . LYS A 1 65 ? 55.904 33.410 31.776 1.00 11.91 65 LYS A N 1
ATOM 528 C CA . LYS A 1 65 ? 56.711 33.223 30.553 1.00 11.44 65 LYS A CA 1
ATOM 529 C C . LYS A 1 65 ? 57.099 34.534 29.844 1.00 11.09 65 LYS A C 1
ATOM 530 O O . LYS A 1 65 ? 58.179 34.616 29.235 1.00 11.06 65 LYS A O 1
ATOM 536 N N . ALA A 1 66 ? 56.238 35.555 29.935 1.00 10.46 66 ALA A N 1
ATOM 537 C CA . ALA A 1 66 ? 56.443 36.833 29.232 1.00 10.56 66 ALA A CA 1
ATOM 538 C C . ALA A 1 66 ? 57.639 37.596 29.806 1.00 10.17 66 ALA A C 1
ATOM 539 O O . ALA A 1 66 ? 58.306 38.333 29.084 1.00 10.80 66 ALA A O 1
ATOM 541 N N . ASN A 1 67 ? 57.915 37.403 31.092 1.00 10.52 67 ASN A N 1
ATOM 542 C CA . ASN A 1 67 ? 58.964 38.175 31.779 1.00 10.49 67 ASN A CA 1
ATOM 543 C C . ASN A 1 67 ? 59.146 37.659 33.191 1.00 11.16 67 ASN A C 1
ATOM 544 O O . ASN A 1 67 ? 58.216 37.752 34.019 1.00 11.89 67 ASN A O 1
ATOM 549 N N . PHE A 1 68 ? 60.343 37.145 33.471 1.00 10.43 68 PHE A N 1
ATOM 550 C CA . PHE A 1 68 ? 60.639 36.502 34.745 1.00 10.85 68 PHE A CA 1
ATOM 551 C C . PHE A 1 68 ? 61.349 37.351 35.811 1.00 11.34 68 PHE A C 1
ATOM 552 O O . PHE A 1 68 ? 61.752 36.825 36.847 1.00 11.90 68 PHE A O 1
ATOM 560 N N . ASN A 1 69 ? 61.524 38.644 35.568 1.00 11.25 69 ASN A N 1
ATOM 561 C CA . ASN A 1 69 ? 62.182 39.492 36.578 1.00 11.31 69 ASN A CA 1
ATOM 562 C C . ASN A 1 69 ? 61.414 39.423 37.915 1.00 12.34 69 ASN A C 1
ATOM 563 O O . ASN A 1 69 ? 60.214 39.739 37.959 1.00 12.14 69 ASN A O 1
ATOM 568 N N . PRO A 1 70 ? 62.088 38.956 38.994 1.00 13.08 70 PRO A N 1
ATOM 569 C CA . PRO A 1 70 ? 61.367 38.710 40.257 1.00 13.80 70 PRO A CA 1
ATOM 570 C C . PRO A 1 70 ? 60.751 39.955 40.873 1.00 14.04 70 PRO A C 1
ATOM 571 O O . PRO A 1 70 ? 59.743 39.834 41.581 1.00 14.10 70 PRO A O 1
ATOM 575 N N . HIS A 1 71 ? 61.343 41.127 40.615 1.00 14.65 71 HIS A N 1
ATOM 576 C CA . HIS A 1 71 ? 60.792 42.397 41.115 1.00 15.21 71 HIS A CA 1
ATOM 577 C C . HIS A 1 71 ? 59.504 42.759 40.368 1.00 15.36 71 HIS A C 1
ATOM 578 O O . HIS A 1 71 ? 58.581 43.362 40.939 1.00 15.05 71 HIS A O 1
ATOM 585 N N . LEU A 1 72 ? 59.427 42.365 39.097 1.00 14.43 72 LEU A N 1
ATOM 586 C CA . LEU A 1 72 ? 58.210 42.609 38.312 1.00 15.21 72 LEU A CA 1
ATOM 587 C C . LEU A 1 72 ? 57.098 41.642 38.693 1.00 15.53 72 LEU A C 1
ATOM 588 O O . LEU A 1 72 ? 55.934 42.038 38.809 1.00 16.01 72 LEU A O 1
ATOM 593 N N . VAL A 1 73 ? 57.457 40.384 38.923 1.00 16.04 73 VAL A N 1
ATOM 594 C CA . VAL A 1 73 ? 56.485 39.391 39.391 1.00 16.85 73 VAL A CA 1
ATOM 595 C C . VAL A 1 73 ? 55.966 39.766 40.797 1.00 17.61 73 VAL A C 1
ATOM 596 O O . VAL A 1 73 ? 54.767 39.635 41.065 1.00 17.03 73 VAL A O 1
ATOM 600 N N . LYS A 1 74 ? 56.856 40.240 41.671 1.00 17.92 74 LYS A N 1
ATOM 601 C CA . LYS A 1 74 ? 56.434 40.699 43.016 1.00 18.98 74 LYS A CA 1
ATOM 602 C C . LYS A 1 74 ? 55.483 41.911 42.960 1.00 19.01 74 LYS A C 1
ATOM 603 O O . LYS A 1 74 ? 54.524 41.990 43.735 1.00 18.73 74 LYS A O 1
ATOM 609 N N . LEU A 1 75 ? 55.771 42.855 42.061 1.00 19.04 75 LEU A N 1
ATOM 610 C CA . LEU A 1 75 ? 54.904 44.005 41.792 1.00 19.33 75 LEU A CA 1
ATOM 611 C C . LEU A 1 75 ? 53.462 43.555 41.511 1.00 19.84 75 LEU A C 1
ATOM 612 O O . LEU A 1 75 ? 52.495 44.050 42.125 1.00 19.77 75 LEU A O 1
ATOM 617 N N . LEU A 1 76 ? 53.326 42.614 40.582 1.00 18.62 76 LEU A N 1
ATOM 618 C CA . LEU A 1 76 ? 52.031 42.058 40.243 1.00 19.01 76 LEU A CA 1
ATOM 619 C C . LEU A 1 76 ? 51.430 41.268 41.402 1.00 19.22 76 LEU A C 1
ATOM 620 O O . LEU A 1 76 ? 50.234 41.398 41.665 1.00 18.77 76 LEU A O 1
ATOM 625 N N . GLY A 1 77 ? 52.262 40.487 42.103 1.00 19.29 77 GLY A N 1
ATOM 626 C CA . GLY A 1 77 ? 51.826 39.695 43.256 1.00 20.60 77 GLY A CA 1
ATOM 627 C C . GLY A 1 77 ? 51.167 40.543 44.348 1.00 21.50 77 GLY A C 1
ATOM 628 O O . GLY A 1 77 ? 50.203 40.120 44.992 1.00 21.17 77 GLY A O 1
ATOM 629 N N . GLU A 1 78 ? 51.697 41.743 44.548 1.00 22.11 78 GLU A N 1
ATOM 630 C CA . GLU A 1 78 ? 51.203 42.659 45.578 1.00 22.83 78 GLU A CA 1
ATOM 631 C C . GLU A 1 78 ? 49.856 43.283 45.226 1.00 22.46 78 GLU A C 1
ATOM 632 O O . GLU A 1 78 ? 49.140 43.767 46.101 1.00 23.28 78 GLU A O 1
ATOM 638 N N . LEU A 1 79 ? 49.502 43.247 43.948 1.00 22.08 79 LEU A N 1
ATOM 639 C CA . LEU A 1 79 ? 48.194 43.720 43.494 1.00 22.09 79 LEU A CA 1
ATOM 640 C C . LEU A 1 79 ? 47.159 42.595 43.528 1.00 21.70 79 LEU A C 1
ATOM 641 O O . LEU A 1 79 ? 46.004 42.807 43.158 1.00 22.11 79 LEU A O 1
ATOM 646 N N . GLY A 1 80 ? 47.581 41.405 43.953 1.00 21.03 80 GLY A N 1
ATOM 647 C CA . GLY A 1 80 ? 46.692 40.222 44.035 1.00 19.84 80 GLY A CA 1
ATOM 648 C C . GLY A 1 80 ? 46.758 39.318 42.804 1.00 19.10 80 GLY A C 1
ATOM 649 O O . GLY A 1 80 ? 45.914 38.444 42.628 1.00 19.77 80 GLY A O 1
ATOM 650 N N . ALA A 1 81 ? 47.764 39.514 41.948 1.00 18.36 81 ALA A N 1
ATOM 651 C CA . ALA A 1 81 ? 47.925 38.673 40.760 1.00 17.38 81 ALA A CA 1
ATOM 652 C C . ALA A 1 81 ? 48.200 37.242 41.168 1.00 16.74 81 ALA A C 1
ATOM 653 O O . ALA A 1 81 ? 48.876 36.993 42.170 1.00 16.34 81 ALA A O 1
ATOM 655 N N . GLY A 1 82 ? 47.667 36.312 40.382 1.00 16.55 82 GLY A N 1
ATOM 656 C CA . GLY A 1 82 ? 48.116 34.916 40.433 1.00 16.14 82 GLY A CA 1
ATOM 657 C C . GLY A 1 82 ? 49.296 34.720 39.494 1.00 15.82 82 GLY A C 1
ATOM 658 O O . GLY A 1 82 ? 49.852 35.688 38.981 1.00 15.23 82 GLY A O 1
ATOM 659 N N . ALA A 1 83 ? 49.674 33.464 39.281 1.00 15.49 83 ALA A N 1
ATOM 660 C CA . ALA A 1 83 ? 50.781 33.125 38.395 1.00 16.00 83 ALA A CA 1
ATOM 661 C C . ALA A 1 83 ? 50.419 31.920 37.546 1.00 15.41 83 ALA A C 1
ATOM 662 O O . ALA A 1 83 ? 50.070 30.856 38.073 1.00 15.91 83 ALA A O 1
ATOM 664 N N . ASP A 1 84 ? 50.437 32.115 36.235 1.00 14.70 84 ASP A N 1
ATOM 665 C CA . ASP A 1 84 ? 50.326 31.028 35.283 1.00 14.68 84 ASP A CA 1
ATOM 666 C C . ASP A 1 84 ? 51.770 30.639 34.952 1.00 14.47 84 ASP A C 1
ATOM 667 O O . ASP A 1 84 ? 52.517 31.426 34.348 1.00 14.01 84 ASP A O 1
ATOM 672 N N . ILE A 1 85 ? 52.157 29.440 35.409 1.00 13.72 85 ILE A N 1
ATOM 673 C CA . ILE A 1 85 ? 53.531 28.946 35.308 1.00 13.64 85 ILE A CA 1
ATOM 674 C C . ILE A 1 85 ? 53.637 27.765 34.347 1.00 13.78 85 ILE A C 1
ATOM 675 O O . ILE A 1 85 ? 52.669 27.027 34.144 1.00 14.13 85 ILE A O 1
ATOM 680 N N . VAL A 1 86 ? 54.806 27.601 33.737 1.00 14.03 86 VAL A N 1
ATOM 681 C CA . VAL A 1 86 ? 55.055 26.479 32.825 1.00 13.75 86 VAL A CA 1
ATOM 682 C C . VAL A 1 86 ? 56.313 25.688 33.196 1.00 14.26 86 VAL A C 1
ATOM 683 O O . VAL A 1 86 ? 56.721 24.784 32.460 1.00 14.54 86 VAL A O 1
ATOM 687 N N . SER A 1 87 ? 56.938 26.025 34.329 1.00 14.12 87 SER A N 1
ATOM 688 C CA . SER A 1 87 ? 58.135 25.295 34.767 1.00 13.07 87 SER A CA 1
ATOM 689 C C . SER A 1 87 ? 58.324 25.374 36.269 1.00 13.08 87 SER A C 1
ATOM 690 O O . SER A 1 87 ? 57.687 26.200 36.939 1.00 12.62 87 SER A O 1
ATOM 693 N N . GLY A 1 88 ? 59.210 24.519 36.790 1.00 12.36 88 GLY A N 1
ATOM 694 C CA . GLY A 1 88 ? 59.605 24.592 38.187 1.00 13.09 88 GLY A CA 1
ATOM 695 C C . GLY A 1 88 ? 60.334 25.891 38.541 1.00 12.86 88 GLY A C 1
ATOM 696 O O . GLY A 1 88 ? 60.253 26.370 39.675 1.00 12.58 88 GLY A O 1
ATOM 697 N N . GLY A 1 89 ? 61.064 26.449 37.580 1.00 12.34 89 GLY A N 1
ATOM 698 C CA . GLY A 1 89 ? 61.726 27.743 37.777 1.00 12.70 89 GLY A CA 1
ATOM 699 C C . GLY A 1 89 ? 60.710 28.864 37.924 1.00 12.14 89 GLY A C 1
ATOM 700 O O . GLY A 1 89 ? 60.910 29.781 38.713 1.00 12.03 89 GLY A O 1
ATOM 701 N N . GLU A 1 90 ? 59.618 28.793 37.160 1.00 11.86 90 GLU A N 1
ATOM 702 C CA . GLU A 1 90 ? 58.530 29.758 37.318 1.00 12.20 90 GLU A CA 1
ATOM 703 C C . GLU A 1 90 ? 57.754 29.583 38.630 1.00 12.68 90 GLU A C 1
ATOM 704 O O . GLU A 1 90 ? 57.296 30.575 39.229 1.00 12.78 90 GLU A O 1
ATOM 710 N N . LEU A 1 91 ? 57.593 28.339 39.071 1.00 13.06 91 LEU A N 1
ATOM 711 C CA . LEU A 1 91 ? 57.019 28.071 40.400 1.00 14.59 91 LEU A CA 1
ATOM 712 C C . LEU A 1 91 ? 57.876 28.740 41.507 1.00 15.01 91 LEU A C 1
ATOM 713 O O . LEU A 1 91 ? 57.353 29.445 42.373 1.00 15.14 91 LEU A O 1
ATOM 718 N N . TYR A 1 92 ? 59.184 28.469 41.471 1.00 16.48 92 TYR A N 1
ATOM 719 C CA . TYR A 1 92 ? 60.191 29.047 42.382 1.00 17.71 92 TYR A CA 1
ATOM 720 C C . TYR A 1 92 ? 60.079 30.578 42.442 1.00 18.54 92 TYR A C 1
ATOM 721 O O . TYR A 1 92 ? 60.040 31.187 43.521 1.00 18.67 92 TYR A O 1
ATOM 730 N N . LEU A 1 93 ? 59.982 31.179 41.261 1.00 18.99 93 LEU A N 1
ATOM 731 C CA . LEU A 1 93 ? 59.854 32.612 41.094 1.00 20.07 93 LEU A CA 1
ATOM 732 C C . LEU A 1 93 ? 58.559 33.160 41.701 1.00 20.49 93 LEU A C 1
ATOM 733 O O . LEU A 1 93 ? 58.592 34.139 42.470 1.00 20.04 93 LEU A O 1
ATOM 738 N N . ALA A 1 94 ? 57.425 32.534 41.377 1.00 20.13 94 ALA A N 1
ATOM 739 C CA . ALA A 1 94 ? 56.139 32.947 41.938 1.00 21.20 94 ALA A CA 1
ATOM 740 C C . ALA A 1 94 ? 56.147 32.873 43.468 1.00 21.85 94 ALA A C 1
ATOM 741 O O . ALA A 1 94 ? 55.707 33.811 44.147 1.00 21.89 94 ALA A O 1
ATOM 743 N N . LYS A 1 95 ? 56.651 31.759 43.998 1.00 22.79 95 LYS A N 1
ATOM 744 C CA . LYS A 1 95 ? 56.803 31.559 45.439 1.00 24.89 95 LYS A CA 1
ATOM 745 C C . LYS A 1 95 ? 57.693 32.635 46.067 1.00 26.11 95 LYS A C 1
ATOM 746 O O . LYS A 1 95 ? 57.327 33.226 47.091 1.00 26.81 95 LYS A O 1
ATOM 752 N N . LYS A 1 96 ? 58.840 32.889 45.440 1.00 26.77 96 LYS A N 1
ATOM 753 C CA . LYS A 1 96 ? 59.775 33.937 45.869 1.00 28.12 96 LYS A CA 1
ATOM 754 C C . LYS A 1 96 ? 59.076 35.293 45.920 1.00 28.01 96 LYS A C 1
ATOM 755 O O . LYS A 1 96 ? 59.293 36.081 46.861 1.00 28.23 96 LYS A O 1
ATOM 761 N N . ALA A 1 97 ? 58.230 35.548 44.916 1.00 26.99 97 ALA A N 1
ATOM 762 C CA . ALA A 1 97 ? 57.471 36.798 44.798 1.00 27.02 97 ALA A CA 1
ATOM 763 C C . ALA A 1 97 ? 56.320 36.935 45.795 1.00 26.45 97 ALA A C 1
ATOM 764 O O . ALA A 1 97 ? 55.719 38.002 45.901 1.00 27.40 97 ALA A O 1
ATOM 766 N N . GLY A 1 98 ? 56.006 35.863 46.512 1.00 25.89 98 GLY A N 1
ATOM 767 C CA . GLY A 1 98 ? 54.937 35.872 47.506 1.00 25.00 98 GLY A CA 1
ATOM 768 C C . GLY A 1 98 ? 53.536 35.585 46.977 1.00 24.39 98 GLY A C 1
ATOM 769 O O . GLY A 1 98 ? 52.536 35.864 47.657 1.00 24.29 98 GLY A O 1
ATOM 770 N N . ILE A 1 99 ? 53.445 35.055 45.760 1.00 23.11 99 ILE A N 1
ATOM 771 C CA . ILE A 1 99 ? 52.158 34.602 45.221 1.00 21.87 99 ILE A CA 1
ATOM 772 C C . ILE A 1 99 ? 51.815 33.250 45.878 1.00 22.25 99 ILE A C 1
ATOM 773 O O . ILE A 1 99 ? 52.616 32.310 45.821 1.00 22.29 99 ILE A O 1
ATOM 778 N N . PRO A 1 100 ? 50.645 33.161 46.547 1.00 22.49 100 PRO A N 1
ATOM 779 C CA . PRO A 1 100 ? 50.306 31.918 47.224 1.00 22.95 100 PRO A CA 1
ATOM 780 C C . PRO A 1 100 ? 49.936 30.818 46.219 1.00 23.25 100 PRO A C 1
ATOM 781 O O . PRO A 1 100 ? 49.477 31.118 45.107 1.00 22.52 100 PRO A O 1
ATOM 785 N N . PRO A 1 101 ? 50.145 29.550 46.611 1.00 23.61 101 PRO A N 1
ATOM 786 C CA . PRO A 1 101 ? 49.858 28.375 45.783 1.00 23.49 101 PRO A CA 1
ATOM 787 C C . PRO A 1 101 ? 48.426 28.314 45.263 1.00 22.54 101 PRO A C 1
ATOM 788 O O . PRO A 1 101 ? 48.225 27.840 44.148 1.00 21.86 101 PRO A O 1
ATOM 792 N N . GLU A 1 102 ? 47.454 28.799 46.047 1.00 21.94 102 GLU A N 1
ATOM 793 C CA . GLU A 1 102 ? 46.058 28.801 45.617 1.00 21.51 102 GLU A CA 1
ATOM 794 C C . GLU A 1 102 ? 45.773 29.772 44.470 1.00 20.77 102 GLU A C 1
ATOM 795 O O . GLU A 1 102 ? 44.675 29.762 43.913 1.00 20.04 102 GLU A O 1
ATOM 801 N N . ARG A 1 103 ? 46.768 30.583 44.100 1.00 19.53 103 ARG A N 1
ATOM 802 C CA . ARG A 1 103 ? 46.655 31.424 42.910 1.00 19.04 103 ARG A CA 1
ATOM 803 C C . ARG A 1 103 ? 47.636 31.020 41.794 1.00 18.13 103 ARG A C 1
ATOM 804 O O . ARG A 1 103 ? 47.854 31.768 40.832 1.00 16.98 103 ARG A O 1
ATOM 812 N N . ILE A 1 104 ? 48.193 29.822 41.915 1.00 17.25 104 ILE A N 1
ATOM 813 C CA . ILE A 1 104 ? 49.122 29.318 40.919 1.00 16.94 104 ILE A CA 1
ATOM 814 C C . ILE A 1 104 ? 48.521 28.182 40.090 1.00 16.90 104 ILE A 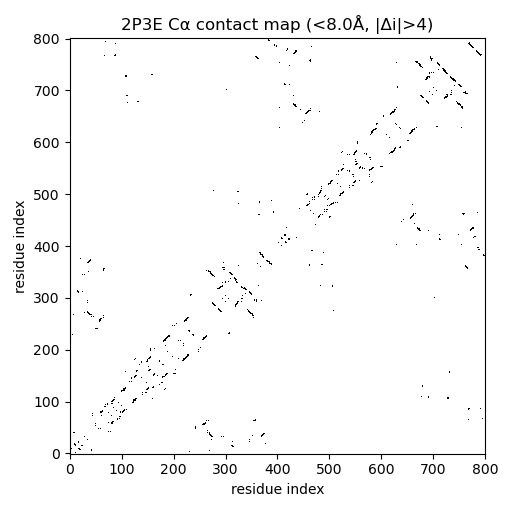C 1
ATOM 815 O O . ILE A 1 104 ? 48.027 27.184 40.649 1.00 16.73 104 ILE A O 1
ATOM 820 N N . VAL A 1 105 ? 48.568 28.342 38.761 1.00 16.73 105 VAL A N 1
ATOM 821 C CA . VAL A 1 105 ? 48.205 27.283 37.814 1.00 16.96 105 VAL A CA 1
ATOM 822 C C . VAL A 1 105 ? 49.400 26.922 36.921 1.00 17.49 105 VAL A C 1
ATOM 823 O O . VAL A 1 105 ? 50.192 27.797 36.552 1.00 16.69 105 VAL A O 1
ATOM 827 N N . TYR A 1 106 ? 49.527 25.636 36.605 1.00 17.73 106 TYR A N 1
ATOM 828 C CA . TYR A 1 106 ? 50.717 25.092 35.935 1.00 18.50 106 TYR A CA 1
ATOM 829 C C . TYR A 1 106 ? 50.321 24.460 34.603 1.00 19.50 106 TYR A C 1
ATOM 830 O O . TYR A 1 106 ? 49.700 23.366 34.567 1.00 19.23 106 TYR A O 1
ATOM 839 N N . ALA A 1 107 ? 50.686 25.143 33.514 1.00 19.92 107 ALA A N 1
ATOM 840 C CA . ALA A 1 107 ? 50.362 24.702 32.157 1.00 21.15 107 ALA A CA 1
ATOM 841 C C . ALA A 1 107 ? 51.574 24.125 31.418 1.00 21.92 107 ALA A C 1
ATOM 842 O O . ALA A 1 107 ? 52.693 24.123 31.933 1.00 22.22 107 ALA A O 1
ATOM 844 N N . GLY A 1 108 ? 51.327 23.657 30.197 1.00 22.85 108 GLY A N 1
ATOM 845 C CA . GLY A 1 108 ? 52.377 23.254 29.267 1.00 22.78 108 GLY A CA 1
ATOM 846 C C . GLY A 1 108 ? 52.867 21.822 29.425 1.00 23.24 108 GLY A C 1
ATOM 847 O O . GLY A 1 108 ? 52.361 21.044 30.242 1.00 23.11 108 GLY A O 1
ATOM 848 N N . VAL A 1 109 ? 53.845 21.467 28.603 1.00 23.19 109 VAL A N 1
ATOM 849 C CA . VAL A 1 109 ? 54.377 20.105 28.569 1.00 23.52 109 VAL A CA 1
ATOM 850 C C . VAL A 1 109 ? 55.749 20.009 29.268 1.00 23.58 109 VAL A C 1
ATOM 851 O O . VAL A 1 109 ? 56.335 18.922 29.351 1.00 23.63 109 VAL A O 1
ATOM 855 N N . GLY A 1 110 ? 56.238 21.150 29.766 1.00 23.24 110 GLY A N 1
ATOM 856 C CA . GLY A 1 110 ? 57.513 21.226 30.500 1.00 23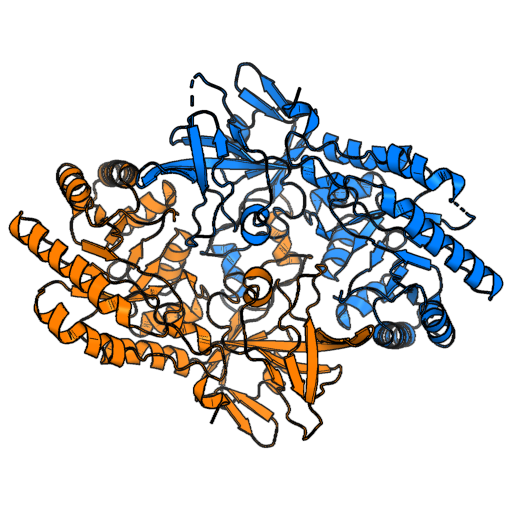.93 110 GLY A CA 1
ATOM 857 C C . GLY A 1 110 ? 57.345 20.790 31.948 1.00 24.17 110 GLY A C 1
ATOM 858 O O . GLY A 1 110 ? 57.328 21.634 32.871 1.00 24.39 110 GLY A O 1
ATOM 859 N N . LYS A 1 111 ? 57.195 19.472 32.132 1.00 24.14 111 LYS A N 1
ATOM 860 C CA . LYS A 1 111 ? 56.793 18.897 33.426 1.00 24.00 111 LYS A CA 1
ATOM 861 C C . LYS A 1 111 ? 57.564 17.613 33.756 1.00 23.76 111 LYS A C 1
ATOM 862 O O . LYS A 1 111 ? 57.064 16.495 33.550 1.00 24.06 111 LYS A O 1
ATOM 868 N N . THR A 1 112 ? 58.790 17.790 34.251 1.00 23.82 112 THR A N 1
ATOM 869 C CA . THR A 1 112 ? 59.625 16.678 34.734 1.00 23.57 112 THR A CA 1
ATOM 870 C C . THR A 1 112 ? 59.087 16.142 36.055 1.00 23.92 112 THR A C 1
ATOM 871 O O . THR A 1 112 ? 58.236 16.773 36.692 1.00 23.66 112 THR A O 1
ATOM 875 N N . GLU A 1 113 ? 59.579 14.971 36.463 1.00 23.86 113 GLU A N 1
ATOM 876 C CA . GLU A 1 113 ? 59.156 14.356 37.725 1.00 24.62 113 GLU A CA 1
ATOM 877 C C . GLU A 1 113 ? 59.381 15.312 38.911 1.00 23.74 113 GLU A C 1
ATOM 878 O O . GLU A 1 113 ? 58.491 15.492 39.739 1.00 23.86 113 GLU A O 1
ATOM 884 N N . LYS A 1 114 ? 60.556 15.930 38.963 1.00 22.95 114 LYS A N 1
ATOM 885 C CA . LYS A 1 114 ? 60.921 16.858 40.039 1.00 23.12 114 LYS A CA 1
ATOM 886 C C . LYS A 1 114 ? 60.013 18.095 40.077 1.00 22.58 114 LYS A C 1
ATOM 887 O O . LYS A 1 114 ? 59.527 18.495 41.143 1.00 22.34 114 LYS A O 1
ATOM 893 N N . GLU A 1 115 ? 59.792 18.705 38.912 1.00 22.15 115 GLU A N 1
ATOM 894 C CA . GLU A 1 115 ? 58.951 19.904 38.811 1.00 21.82 115 GLU A CA 1
ATOM 895 C C . GLU A 1 115 ? 57.527 19.607 39.289 1.00 21.90 115 GLU A C 1
ATOM 896 O O . GLU A 1 115 ? 56.952 20.373 40.067 1.00 21.72 115 GLU A O 1
ATOM 902 N N . LEU A 1 116 ? 56.963 18.497 38.807 1.00 21.54 116 LEU A N 1
ATOM 903 C CA . LEU A 1 116 ? 55.633 18.059 39.228 1.00 21.93 116 LEU A CA 1
ATOM 904 C C . LEU A 1 116 ? 55.553 17.733 40.710 1.00 21.66 116 LEU A C 1
ATOM 905 O O . LEU A 1 116 ? 54.557 18.062 41.351 1.00 21.40 116 LEU A O 1
ATOM 910 N N . THR A 1 117 ? 56.582 17.072 41.246 1.00 21.45 117 THR A N 1
ATOM 911 C CA . THR A 1 117 ? 56.609 16.751 42.676 1.00 21.28 117 THR A CA 1
ATOM 912 C C . THR A 1 117 ? 56.535 18.028 43.498 1.00 20.73 117 THR A C 1
ATOM 913 O O . THR A 1 117 ? 55.706 18.147 44.400 1.00 20.69 117 THR A O 1
ATOM 917 N N . ASP A 1 118 ? 57.382 18.999 43.157 1.00 20.86 118 ASP A N 1
ATOM 918 C CA . ASP A 1 118 ? 57.398 20.289 43.856 1.00 21.02 118 ASP A CA 1
ATOM 919 C C . ASP A 1 118 ? 56.030 20.982 43.794 1.00 20.13 118 ASP A C 1
ATOM 920 O O . ASP A 1 118 ? 55.542 21.507 44.799 1.00 19.72 118 ASP A O 1
ATOM 925 N N . ALA A 1 119 ? 55.407 20.959 42.619 1.00 18.85 119 ALA A N 1
ATOM 926 C CA . ALA A 1 119 ? 54.144 21.658 42.421 1.00 18.86 119 ALA A CA 1
ATOM 927 C C . ALA A 1 119 ? 52.988 20.968 43.168 1.00 18.67 119 ALA A C 1
ATOM 928 O O . ALA A 1 119 ? 52.178 21.640 43.793 1.00 18.23 119 ALA A O 1
ATOM 930 N N . VAL A 1 120 ? 52.919 19.638 43.096 1.00 18.67 120 VAL A N 1
ATOM 931 C CA . VAL A 1 120 ? 51.916 18.879 43.880 1.00 19.89 120 VAL A CA 1
ATOM 932 C C . VAL A 1 120 ? 52.106 19.139 45.390 1.00 20.33 120 VAL A C 1
ATOM 933 O O . VAL A 1 120 ? 51.160 19.506 46.110 1.00 20.58 120 VAL A O 1
ATOM 937 N N . ASP A 1 121 ? 53.339 18.963 45.852 1.00 21.17 121 ASP A N 1
ATOM 938 C CA . ASP A 1 121 ? 53.688 19.201 47.250 1.00 21.90 121 ASP A CA 1
ATOM 939 C C . ASP A 1 121 ? 53.332 20.636 47.674 1.00 22.04 121 ASP A C 1
ATOM 940 O O . ASP A 1 121 ? 52.916 20.857 48.810 1.00 21.89 121 ASP A O 1
ATOM 945 N N . SER A 1 122 ? 53.490 21.603 46.761 1.00 21.39 122 SER A N 1
ATOM 946 C CA . SER A 1 122 ? 53.131 23.013 47.035 1.00 21.40 122 SER A CA 1
ATOM 947 C C . SER A 1 122 ? 51.622 23.269 47.105 1.00 21.30 122 SER A C 1
ATOM 948 O O . SER A 1 122 ? 51.194 24.359 47.520 1.00 20.95 122 SER A O 1
ATOM 951 N N . GLU A 1 123 ? 50.827 22.295 46.649 1.00 20.68 123 GLU A N 1
ATOM 952 C CA . GLU A 1 123 ? 49.362 22.416 46.632 1.00 20.59 123 GLU A CA 1
ATOM 953 C C . GLU A 1 123 ? 48.893 23.602 45.799 1.00 20.11 123 GLU A C 1
ATOM 954 O O . GLU A 1 123 ? 48.108 24.424 46.269 1.00 19.03 123 GLU A O 1
ATOM 960 N N . ILE A 1 124 ? 49.385 23.678 44.562 1.00 19.41 124 ILE A N 1
ATOM 961 C CA . ILE A 1 124 ? 48.954 24.708 43.616 1.00 18.58 124 ILE A CA 1
ATOM 962 C C . ILE A 1 124 ? 47.473 24.542 43.286 1.00 18.24 124 ILE A C 1
ATOM 963 O O . ILE A 1 124 ? 46.899 23.460 43.473 1.00 17.62 124 ILE A O 1
ATOM 968 N N . LEU A 1 125 ? 46.869 25.608 42.773 1.00 17.88 125 LEU A N 1
ATOM 969 C CA . LEU A 1 125 ? 45.444 25.610 42.471 1.00 18.47 125 LEU A CA 1
ATOM 970 C C . LEU A 1 125 ? 45.053 24.491 41.516 1.00 18.44 125 LEU A C 1
ATOM 971 O O . LEU A 1 125 ? 44.105 23.750 41.780 1.00 18.59 125 LEU A O 1
ATOM 976 N N . MET A 1 126 ? 45.792 24.350 40.422 1.00 18.56 126 MET A N 1
ATOM 977 C CA . MET A 1 126 ? 45.352 23.495 39.325 1.00 19.07 126 MET A CA 1
ATOM 978 C C . MET A 1 126 ? 46.502 23.196 38.362 1.00 18.20 126 MET A C 1
ATOM 979 O O . MET A 1 126 ? 47.279 24.091 38.036 1.00 17.93 126 MET A O 1
ATOM 984 N N . PHE A 1 127 ? 46.597 21.949 37.908 1.00 17.42 127 PHE A N 1
ATOM 985 C CA . PHE A 1 127 ? 47.452 21.610 36.771 1.00 17.63 127 PHE A CA 1
ATOM 986 C C . PHE A 1 127 ? 46.600 21.649 35.503 1.00 18.11 127 PHE A C 1
ATOM 987 O O . PHE A 1 127 ? 45.528 21.020 35.435 1.00 17.64 127 PHE A O 1
ATOM 995 N N . ASN A 1 128 ? 47.057 22.401 34.507 1.00 18.39 128 ASN A N 1
ATOM 996 C CA . ASN A 1 128 ? 46.396 22.396 33.207 1.00 18.43 128 ASN A CA 1
ATOM 997 C C . ASN A 1 128 ? 47.045 21.341 32.332 1.00 19.26 128 ASN A C 1
ATOM 998 O O . ASN A 1 128 ? 48.119 21.553 31.757 1.00 19.07 128 ASN A O 1
ATOM 1003 N N . VAL A 1 129 ? 46.371 20.196 32.255 1.00 19.38 129 VAL A N 1
ATOM 1004 C CA . VAL A 1 129 ? 46.972 18.936 31.823 1.00 20.16 129 VAL A CA 1
ATOM 1005 C C . VAL A 1 129 ? 47.016 18.821 30.300 1.00 20.17 129 VAL A C 1
ATOM 1006 O O . VAL A 1 129 ? 46.038 19.143 29.613 1.00 20.48 129 VAL A O 1
ATOM 1010 N N . GLU A 1 130 ? 48.147 18.340 29.789 1.00 20.57 130 GLU A N 1
ATOM 1011 C CA . GLU A 1 130 ? 48.403 18.325 28.340 1.00 21.17 130 GLU A CA 1
ATOM 1012 C C . GLU A 1 130 ? 48.433 16.931 27.701 1.00 21.10 130 GLU A C 1
ATOM 1013 O O . GLU A 1 130 ? 48.591 16.821 26.490 1.00 21.60 130 GLU A O 1
ATOM 1019 N N . SER A 1 131 ? 48.306 15.875 28.505 1.00 21.38 131 SER A N 1
ATOM 1020 C CA . SER A 1 131 ? 48.343 14.493 27.999 1.00 21.39 131 SER A CA 1
ATOM 1021 C C . SER A 1 131 ? 47.720 13.527 28.997 1.00 21.84 131 SER A C 1
ATOM 1022 O O . SER A 1 131 ? 47.674 13.799 30.194 1.00 21.56 131 SER A O 1
ATOM 1025 N N . ARG A 1 132 ? 47.224 12.400 28.494 1.00 22.60 132 ARG A N 1
ATOM 1026 C CA . ARG A 1 132 ? 46.797 11.321 29.374 1.00 22.62 132 ARG A CA 1
ATOM 1027 C C . ARG A 1 132 ? 47.946 10.787 30.254 1.00 22.33 132 ARG A C 1
ATOM 1028 O O . ARG A 1 132 ? 47.757 10.544 31.455 1.00 22.05 132 ARG A O 1
ATOM 1036 N N . GLN A 1 133 ? 49.134 10.609 29.670 1.00 21.23 133 GLN A N 1
ATOM 1037 C CA . GLN A 1 133 ? 50.273 10.154 30.445 1.00 21.14 133 GLN A CA 1
ATOM 1038 C C . GLN A 1 133 ? 50.551 11.076 31.634 1.00 20.53 133 GLN A C 1
ATOM 1039 O O . GLN A 1 133 ? 50.899 10.606 32.722 1.00 20.54 133 GLN A O 1
ATOM 1045 N N . GLU A 1 134 ? 50.385 12.381 31.413 1.00 19.94 134 GLU A N 1
ATOM 1046 C CA . GLU A 1 134 ? 50.547 13.373 32.474 1.00 19.88 134 GLU A CA 1
ATOM 1047 C C . GLU A 1 134 ? 49.533 13.116 33.598 1.00 19.44 134 GLU A C 1
ATOM 1048 O O . GLU A 1 134 ? 49.874 13.236 34.769 1.00 19.38 134 GLU A O 1
ATOM 1054 N N . LEU A 1 135 ? 48.300 12.749 33.241 1.00 19.13 135 LEU A N 1
ATOM 1055 C CA . LEU A 1 135 ? 47.317 12.353 34.262 1.00 19.65 135 LEU A CA 1
ATOM 1056 C C . LEU A 1 135 ? 47.842 11.197 35.128 1.00 19.75 135 LEU A C 1
ATOM 1057 O O . LEU A 1 135 ? 47.771 11.260 36.360 1.00 19.34 135 LEU A O 1
ATOM 1062 N N . ASP A 1 136 ? 48.360 10.147 34.479 1.00 20.39 136 ASP A N 1
ATOM 1063 C CA . ASP A 1 136 ? 48.938 8.989 35.178 1.00 21.50 136 ASP A CA 1
ATOM 1064 C C . ASP A 1 136 ? 50.130 9.378 36.069 1.00 21.46 136 ASP A C 1
ATOM 1065 O O . ASP A 1 136 ? 50.234 8.927 37.215 1.00 21.51 136 ASP A O 1
ATOM 1070 N N . VAL A 1 137 ? 51.019 10.221 35.536 1.00 20.99 137 VAL A N 1
ATOM 1071 C CA . VAL A 1 137 ? 52.206 10.682 36.277 1.00 20.66 137 VAL A CA 1
ATOM 1072 C C . VAL A 1 137 ? 51.805 11.502 37.511 1.00 20.15 137 VAL A C 1
ATOM 1073 O O . VAL A 1 137 ? 52.297 11.252 38.626 1.00 20.04 137 VAL A O 1
ATOM 1077 N N . LEU A 1 138 ? 50.911 12.470 37.320 1.00 20.06 138 LEU A N 1
ATOM 1078 C CA . LEU A 1 138 ? 50.442 13.285 38.446 1.00 20.12 138 LEU A CA 1
ATOM 1079 C C . LEU A 1 138 ? 49.767 12.422 39.511 1.00 20.19 138 LEU A C 1
ATOM 1080 O O . LEU A 1 138 ? 49.922 12.669 40.710 1.00 19.25 138 LEU A O 1
ATOM 1085 N N . ASN A 1 139 ? 49.001 11.428 39.055 1.00 20.29 139 ASN A N 1
ATOM 1086 C CA . ASN A 1 139 ? 48.299 10.504 39.965 1.00 20.95 139 ASN A CA 1
ATOM 1087 C C . ASN A 1 139 ? 49.271 9.716 40.834 1.00 21.30 139 ASN A C 1
ATOM 1088 O O . ASN A 1 139 ? 49.046 9.554 42.035 1.00 21.01 139 ASN A O 1
ATOM 1093 N N . GLU A 1 140 ? 50.363 9.251 40.223 1.00 22.03 140 GLU A N 1
ATOM 1094 C CA . GLU A 1 140 ? 51.397 8.508 40.943 1.00 23.04 140 GLU A CA 1
ATOM 1095 C C . GLU A 1 140 ? 52.075 9.386 41.982 1.00 23.13 140 GLU A C 1
ATOM 1096 O O . GLU A 1 140 ? 52.227 8.974 43.133 1.00 23.52 140 GLU A O 1
ATOM 1102 N N . ILE A 1 141 ? 52.488 10.579 41.555 1.00 23.13 141 ILE A N 1
ATOM 1103 C CA . ILE A 1 141 ? 53.159 11.559 42.405 1.00 23.10 141 ILE A CA 1
ATOM 1104 C C . ILE A 1 141 ? 52.284 11.971 43.585 1.00 22.92 141 ILE A C 1
ATOM 1105 O O . ILE A 1 141 ? 52.741 11.970 44.736 1.00 22.78 141 ILE A O 1
ATOM 1110 N N . ALA A 1 142 ? 51.023 12.282 43.310 1.00 23.15 142 ALA A N 1
ATOM 1111 C CA . ALA A 1 142 ? 50.105 12.686 44.378 1.00 23.38 142 ALA A CA 1
ATOM 1112 C C . ALA A 1 142 ? 49.927 11.551 45.394 1.00 23.76 142 ALA A C 1
ATOM 1113 O O . ALA A 1 142 ? 49.914 11.792 46.602 1.00 23.59 142 ALA A O 1
ATOM 1115 N N . GLY A 1 143 ? 49.803 10.323 44.886 1.00 24.59 143 GLY A N 1
ATOM 1116 C CA . GLY A 1 143 ? 49.711 9.125 45.717 1.00 25.63 143 GLY A CA 1
ATOM 1117 C C . GLY A 1 143 ? 50.902 8.966 46.643 1.00 26.09 143 GLY A C 1
ATOM 1118 O O . GLY A 1 143 ? 50.730 8.671 47.814 1.00 26.37 143 GLY A O 1
ATOM 1119 N N . LYS A 1 144 ? 52.107 9.186 46.123 1.00 26.26 144 LYS A N 1
ATOM 1120 C CA . LYS A 1 144 ? 53.336 9.048 46.917 1.00 26.36 144 LYS A CA 1
ATOM 1121 C C . LYS A 1 144 ? 53.478 10.138 47.976 1.00 26.51 144 LYS A C 1
ATOM 1122 O O . LYS A 1 144 ? 54.176 9.958 48.981 1.00 26.57 144 LYS A O 1
ATOM 1128 N N . LEU A 1 145 ? 52.805 11.265 47.765 1.00 26.18 145 LEU A N 1
ATOM 1129 C CA . LEU A 1 145 ? 52.875 12.367 48.717 1.00 26.47 145 LEU A CA 1
ATOM 1130 C C . LEU A 1 145 ? 51.701 12.366 49.701 1.00 26.11 145 LEU A C 1
ATOM 1131 O O . LEU A 1 145 ? 51.676 13.162 50.639 1.00 25.85 145 LEU A O 1
ATOM 1136 N N . GLY A 1 146 ? 50.744 11.466 49.479 1.00 26.00 146 GLY A N 1
ATOM 1137 C CA . GLY A 1 146 ? 49.519 11.415 50.278 1.00 26.09 146 GLY A CA 1
ATOM 1138 C C . GLY A 1 146 ? 48.645 12.631 50.072 1.00 26.37 146 GLY A C 1
ATOM 1139 O O . GLY A 1 146 ? 47.916 13.050 50.981 1.00 26.05 146 GLY A O 1
ATOM 1140 N N . LYS A 1 147 ? 48.716 13.190 48.861 1.00 25.98 147 LYS A N 1
ATOM 1141 C CA . LYS A 1 147 ? 47.998 14.412 48.507 1.00 25.98 147 LYS A CA 1
ATOM 1142 C C . LYS A 1 147 ? 47.098 14.200 47.296 1.00 25.34 147 LYS A C 1
ATOM 1143 O O . LYS A 1 147 ? 47.140 13.149 46.654 1.00 25.48 147 LYS A O 1
ATOM 1149 N N . LYS A 1 148 ? 46.267 15.196 47.012 1.00 24.99 148 LYS A N 1
ATOM 1150 C CA . LYS A 1 148 ? 45.499 15.228 45.783 1.00 24.69 148 LYS A CA 1
ATOM 1151 C C . LYS A 1 148 ? 46.139 16.259 44.843 1.00 24.00 148 LYS A C 1
ATOM 1152 O O . LYS A 1 148 ? 46.649 17.294 45.287 1.00 23.75 148 LYS A O 1
ATOM 1158 N N . ALA A 1 149 ? 46.180 15.925 43.560 1.00 23.00 149 ALA A N 1
ATOM 1159 C CA . ALA A 1 149 ? 46.547 16.888 42.535 1.00 22.53 149 ALA A CA 1
ATOM 1160 C C . ALA A 1 149 ? 45.261 17.354 41.865 1.00 21.77 149 ALA A C 1
ATOM 1161 O O . ALA A 1 149 ? 44.483 16.530 41.353 1.00 21.59 149 ALA A O 1
ATOM 1163 N N . ARG A 1 150 ? 45.045 18.668 41.872 1.00 21.39 150 ARG A N 1
ATOM 1164 C CA . ARG A 1 150 ? 43.881 19.289 41.222 1.00 21.22 150 ARG A CA 1
ATOM 1165 C C . ARG A 1 150 ? 44.136 19.524 39.732 1.00 21.36 150 ARG A C 1
ATOM 1166 O O . ARG A 1 150 ? 45.178 20.090 39.345 1.00 20.20 150 ARG A O 1
ATOM 1174 N N . ILE A 1 151 ? 43.198 19.087 38.893 1.00 19.86 151 ILE A N 1
ATOM 1175 C CA . ILE A 1 151 ? 43.429 19.136 37.456 1.00 20.66 151 ILE A CA 1
ATOM 1176 C C . ILE A 1 151 ? 42.336 19.827 36.630 1.00 20.23 151 ILE A C 1
ATOM 1177 O O . ILE A 1 151 ? 41.163 19.890 37.020 1.00 19.24 151 ILE A O 1
ATOM 1182 N N . ALA A 1 152 ? 42.780 20.350 35.496 1.00 19.96 152 ALA A N 1
ATOM 1183 C CA . ALA A 1 152 ? 41.931 20.728 34.385 1.00 19.57 152 ALA A CA 1
ATOM 1184 C C . ALA A 1 152 ? 42.518 20.084 33.140 1.00 19.83 152 ALA A C 1
ATOM 1185 O O . ALA A 1 152 ? 43.727 19.909 33.033 1.00 19.70 152 ALA A O 1
ATOM 1187 N N . ILE A 1 153 ? 41.668 19.714 32.191 1.00 20.44 153 ILE A N 1
ATOM 1188 C CA . ILE A 1 153 ? 42.162 19.305 30.891 1.00 20.92 153 ILE A CA 1
ATOM 1189 C C . ILE A 1 153 ? 42.236 20.527 29.988 1.00 20.84 153 ILE A C 1
ATOM 1190 O O . ILE A 1 153 ? 41.300 21.332 29.954 1.00 20.72 153 ILE A O 1
ATOM 1195 N N . ARG A 1 154 ? 43.356 20.675 29.283 1.00 21.36 154 ARG A N 1
ATOM 1196 C CA . ARG A 1 154 ? 43.465 21.725 28.277 1.00 22.70 154 ARG A CA 1
ATOM 1197 C C . ARG A 1 154 ? 42.818 21.252 26.984 1.00 22.87 154 ARG A C 1
ATOM 1198 O O . ARG A 1 154 ? 43.253 20.261 26.371 1.00 22.62 154 ARG A O 1
ATOM 1206 N N . VAL A 1 155 ? 41.785 21.981 26.587 1.00 23.33 155 VAL A N 1
ATOM 1207 C CA . VAL A 1 155 ? 40.974 21.631 25.431 1.00 24.23 155 VAL A CA 1
ATOM 1208 C C . VAL A 1 155 ? 41.152 22.685 24.348 1.00 25.24 155 VAL A C 1
ATOM 1209 O O . VAL A 1 155 ? 41.362 23.870 24.649 1.00 24.78 155 VAL A O 1
ATOM 1213 N N . ASN A 1 156 ? 41.095 22.243 23.095 1.00 26.49 156 ASN A N 1
ATOM 1214 C CA . ASN A 1 156 ? 41.179 23.139 21.946 1.00 27.76 156 ASN A CA 1
ATOM 1215 C C . ASN A 1 156 ? 39.803 23.238 21.303 1.00 28.62 156 ASN A C 1
ATOM 1216 O O . ASN A 1 156 ? 39.388 22.309 20.619 1.00 28.26 156 ASN A O 1
ATOM 1221 N N . PRO A 1 157 ? 39.095 24.366 21.519 1.00 29.70 157 PRO A N 1
ATOM 1222 C CA . PRO A 1 157 ? 37.768 24.563 20.930 1.00 29.94 157 PRO A CA 1
ATOM 1223 C C . PRO A 1 157 ? 37.815 24.633 19.401 1.00 30.65 157 PRO A C 1
ATOM 1224 O O . PRO A 1 157 ? 38.790 25.149 18.844 1.00 31.20 157 PRO A O 1
ATOM 1228 N N . SER A 1 174 ? 50.191 23.005 18.746 1.00 30.05 174 SER A N 1
ATOM 1229 C CA . SER A 1 174 ? 50.075 21.737 17.997 1.00 30.16 174 SER A CA 1
ATOM 1230 C C . SER A 1 174 ? 50.494 20.540 18.839 1.00 29.37 174 SER A C 1
ATOM 1231 O O . SER A 1 174 ? 49.816 19.521 18.797 1.00 29.27 174 SER A O 1
ATOM 1234 N N . LYS A 1 175 ? 51.578 20.659 19.623 1.00 28.61 175 LYS A N 1
ATOM 1235 C CA . LYS A 1 175 ? 51.832 19.674 20.689 1.00 27.91 175 LYS A CA 1
ATOM 1236 C C . LYS A 1 175 ? 50.846 19.857 21.854 1.00 27.86 175 LYS A C 1
ATOM 1237 O O . LYS A 1 175 ? 50.762 18.996 22.736 1.00 27.39 175 LYS A O 1
ATOM 1243 N N . PHE A 1 176 ? 50.105 20.973 21.841 1.00 27.84 176 PHE A N 1
ATOM 1244 C CA . PHE A 1 176 ? 49.256 21.363 22.979 1.00 28.46 176 PHE A CA 1
ATOM 1245 C C . PHE A 1 176 ? 47.793 20.925 22.899 1.00 28.98 176 PHE A C 1
ATOM 1246 O O . PHE A 1 176 ? 47.216 20.828 21.814 1.00 28.64 176 PHE A O 1
ATOM 1254 N N . GLY A 1 177 ? 47.214 20.677 24.076 1.00 29.08 177 GLY A N 1
ATOM 1255 C CA . GLY A 1 177 ? 45.785 20.432 24.245 1.00 29.97 177 GLY A CA 1
ATOM 1256 C C . GLY A 1 177 ? 45.225 19.180 23.590 1.00 30.36 177 GLY A C 1
ATOM 1257 O O . GLY A 1 177 ? 45.953 18.402 22.968 1.00 30.02 177 GLY A O 1
ATOM 1258 N N . VAL A 1 178 ? 43.916 18.998 23.752 1.00 30.96 178 VAL A N 1
ATOM 1259 C CA . VAL A 1 178 ? 43.171 17.933 23.079 1.00 31.91 178 VAL A CA 1
ATOM 1260 C C . VAL A 1 178 ? 41.940 18.555 22.418 1.00 32.19 178 VAL A C 1
ATOM 1261 O O . VAL A 1 178 ? 41.330 19.476 22.960 1.00 31.36 178 VAL A O 1
ATOM 1265 N N . ASP A 1 179 ? 41.611 18.061 21.224 1.00 33.12 179 ASP A N 1
ATOM 1266 C CA . ASP A 1 179 ? 40.397 18.443 20.513 1.00 34.25 179 ASP A CA 1
ATOM 1267 C C . ASP A 1 179 ? 39.236 18.364 21.506 1.00 34.10 179 ASP A C 1
ATOM 1268 O O . ASP A 1 179 ? 39.059 17.351 22.196 1.00 33.76 179 ASP A O 1
ATOM 1273 N N . ILE A 1 180 ? 38.474 19.446 21.606 1.00 34.68 180 ILE A N 1
ATOM 1274 C CA . ILE A 1 180 ? 37.397 19.541 22.607 1.00 35.66 180 ILE A CA 1
ATOM 1275 C C . ILE A 1 180 ? 36.353 18.424 22.451 1.00 36.49 180 ILE A C 1
ATOM 1276 O O . ILE A 1 180 ? 35.648 18.070 23.400 1.00 36.95 180 ILE A O 1
ATOM 1281 N N . ARG A 1 181 ? 36.309 17.841 21.258 1.00 37.48 181 ARG A N 1
ATOM 1282 C CA . ARG A 1 181 ? 35.341 16.805 20.925 1.00 38.47 181 ARG A CA 1
ATOM 1283 C C . ARG A 1 181 ? 35.743 15.434 21.478 1.00 38.51 181 ARG A C 1
ATOM 1284 O O . ARG A 1 181 ? 34.937 14.499 21.484 1.00 39.15 181 ARG A O 1
ATOM 1292 N N . GLU A 1 182 ? 36.988 15.318 21.939 1.00 38.25 182 GLU A N 1
ATOM 1293 C CA . GLU A 1 182 ? 37.494 14.071 22.518 1.00 37.94 182 GLU A CA 1
ATOM 1294 C C . GLU A 1 182 ? 37.920 14.323 23.970 1.00 37.54 182 GLU A C 1
ATOM 1295 O O . GLU A 1 182 ? 38.620 13.505 24.589 1.00 37.58 182 GLU A O 1
ATOM 1301 N N . ALA A 1 183 ? 37.481 15.462 24.506 1.00 36.60 183 ALA A N 1
ATOM 1302 C CA . ALA A 1 183 ? 37.877 15.918 25.842 1.00 35.81 183 ALA A CA 1
ATOM 1303 C C . ALA A 1 183 ? 37.142 15.176 26.958 1.00 35.01 183 ALA A C 1
ATOM 1304 O O . ALA A 1 183 ? 37.755 14.824 27.965 1.00 34.30 183 ALA A O 1
ATOM 1306 N N . GLN A 1 184 ? 35.838 14.947 26.776 1.00 34.34 184 GLN A N 1
ATOM 1307 C CA . GLN A 1 184 ? 35.024 14.219 27.764 1.00 34.10 184 GLN A CA 1
ATOM 1308 C C . GLN A 1 184 ? 35.629 12.861 28.097 1.00 33.45 184 GLN A C 1
ATOM 1309 O O . GLN A 1 184 ? 35.559 12.408 29.233 1.00 33.62 184 GLN A O 1
ATOM 1315 N N . LYS A 1 185 ? 36.248 12.241 27.097 1.00 32.87 185 LYS A N 1
ATOM 1316 C CA . LYS A 1 185 ? 36.973 10.988 27.256 1.00 32.61 185 LYS A CA 1
ATOM 1317 C C . LYS A 1 185 ? 38.134 11.122 28.245 1.00 31.83 185 LYS A C 1
ATOM 1318 O O . LYS A 1 185 ? 38.353 10.239 29.076 1.00 31.26 185 LYS A O 1
ATOM 1324 N N . GLU A 1 186 ? 38.875 12.228 28.150 1.00 31.24 186 GLU A N 1
ATOM 1325 C CA . GLU A 1 186 ? 39.980 12.488 29.078 1.00 30.29 186 GLU A CA 1
ATOM 1326 C C . GLU A 1 186 ? 39.468 12.741 30.482 1.00 29.06 186 GLU A C 1
ATOM 1327 O O . GLU A 1 186 ? 40.094 12.299 31.448 1.00 28.91 186 GLU A O 1
ATOM 1333 N N . TYR A 1 187 ? 38.365 13.484 30.593 1.00 27.72 187 TYR A N 1
ATOM 1334 C CA . TYR A 1 187 ? 37.739 13.730 31.891 1.00 27.48 187 TYR A CA 1
ATOM 1335 C C . TYR A 1 187 ? 37.289 12.423 32.532 1.00 27.49 187 TYR A C 1
ATOM 1336 O O . TYR A 1 187 ? 37.510 12.213 33.726 1.00 27.87 187 TYR A O 1
ATOM 1345 N N . GLU A 1 188 ? 36.692 11.540 31.733 1.00 27.56 188 GLU A N 1
ATOM 1346 C CA . GLU A 1 188 ? 36.276 10.218 32.223 1.00 27.51 188 GLU A CA 1
ATOM 1347 C C . GLU A 1 188 ? 37.463 9.379 32.657 1.00 27.20 188 GLU A C 1
ATOM 1348 O O . GLU A 1 188 ? 37.403 8.691 33.673 1.00 27.27 188 GLU A O 1
ATOM 1354 N N . TYR A 1 189 ? 38.550 9.439 31.899 1.00 26.94 189 TYR A N 1
ATOM 1355 C CA . TYR A 1 189 ? 39.748 8.704 32.273 1.00 26.97 189 TYR A CA 1
ATOM 1356 C C . TYR A 1 189 ? 40.319 9.218 33.591 1.00 26.63 189 TYR A C 1
ATOM 1357 O O . TYR A 1 189 ? 40.671 8.423 34.491 1.00 26.90 189 TYR A O 1
ATOM 1366 N N . ALA A 1 190 ? 40.418 10.544 33.698 1.00 25.43 190 ALA A N 1
ATOM 1367 C CA . ALA A 1 190 ? 40.918 11.199 34.902 1.00 24.70 190 ALA A CA 1
ATOM 1368 C C . ALA A 1 190 ? 40.082 10.857 36.147 1.00 24.77 190 ALA A C 1
ATOM 1369 O O . ALA A 1 190 ? 40.639 10.642 37.227 1.00 24.31 190 ALA A O 1
ATOM 1371 N N . SER A 1 191 ? 38.758 10.786 35.981 1.00 25.27 191 SER A N 1
ATOM 1372 C CA . SER A 1 191 ? 37.840 10.437 37.088 1.00 25.91 191 SER A CA 1
ATOM 1373 C C . SER A 1 191 ? 38.146 9.088 37.755 1.00 25.93 191 SER A C 1
ATOM 1374 O O . SER A 1 191 ? 37.759 8.857 38.900 1.00 26.24 191 SER A O 1
ATOM 1377 N N . LYS A 1 192 ? 38.849 8.210 37.042 1.00 26.00 192 LYS A N 1
ATOM 1378 C CA . LYS A 1 192 ? 39.169 6.863 37.528 1.00 25.83 192 LYS A CA 1
ATOM 1379 C C . LYS A 1 192 ? 40.422 6.810 38.379 1.00 25.68 192 LYS A C 1
ATOM 1380 O O . LYS A 1 192 ? 40.690 5.797 39.041 1.00 25.88 192 LYS A O 1
ATOM 1386 N N . LEU A 1 193 ? 41.191 7.903 38.360 1.00 25.48 193 LEU A N 1
ATOM 1387 C CA . LEU A 1 193 ? 42.469 7.978 39.060 1.00 25.01 193 LEU A CA 1
ATOM 1388 C C . LEU A 1 193 ? 42.243 8.582 40.431 1.00 24.68 193 LEU A C 1
ATOM 1389 O O . LEU A 1 193 ? 41.831 9.731 40.557 1.00 24.17 193 LEU A O 1
ATOM 1394 N N . GLU A 1 194 ? 42.549 7.787 41.449 1.00 24.55 194 GLU A N 1
ATOM 1395 C CA . GLU A 1 194 ? 42.202 8.051 42.841 1.00 24.49 194 GLU A CA 1
ATOM 1396 C C . GLU A 1 194 ? 42.732 9.369 43.408 1.00 24.46 194 GLU A C 1
ATOM 1397 O O . GLU A 1 194 ? 42.045 10.041 44.200 1.00 23.88 194 GLU A O 1
ATOM 1403 N N . ASN A 1 195 ? 43.953 9.730 43.018 1.00 23.90 195 ASN A N 1
ATOM 1404 C CA . ASN A 1 195 ? 44.652 10.878 43.615 1.00 23.91 195 ASN A CA 1
ATOM 1405 C C . ASN A 1 195 ? 44.474 12.192 42.863 1.00 23.65 195 ASN A C 1
ATOM 1406 O O . ASN A 1 195 ? 45.090 13.192 43.215 1.00 23.53 195 ASN A O 1
ATOM 1411 N N . LEU A 1 196 ? 43.617 12.184 41.841 1.00 23.34 196 LEU A N 1
ATOM 1412 C CA . LEU A 1 196 ? 43.289 13.389 41.106 1.00 23.17 196 LEU A CA 1
ATOM 1413 C C . LEU A 1 196 ? 41.949 13.947 41.556 1.00 23.99 196 LEU A C 1
ATOM 1414 O O . LEU A 1 196 ? 40.988 13.195 41.752 1.00 23.24 196 LEU A O 1
ATOM 1419 N N . GLU A 1 197 ? 41.900 15.265 41.723 1.00 23.16 197 GLU A N 1
ATOM 1420 C CA . GLU A 1 197 ? 40.641 15.959 41.894 1.00 23.78 197 GLU A CA 1
ATOM 1421 C C . GLU A 1 197 ? 40.394 16.808 40.649 1.00 23.04 197 GLU A C 1
ATOM 1422 O O . GLU A 1 197 ? 41.188 17.694 40.324 1.00 22.39 197 GLU A O 1
ATOM 1428 N N . ILE A 1 198 ? 39.312 16.526 39.941 1.00 22.31 198 ILE A N 1
ATOM 1429 C CA . ILE A 1 198 ? 38.982 17.287 38.741 1.00 22.57 198 ILE A CA 1
ATOM 1430 C C . ILE A 1 198 ? 38.273 18.571 39.148 1.00 22.54 198 ILE A C 1
ATOM 1431 O O . ILE A 1 198 ? 37.204 18.529 39.782 1.00 22.57 198 ILE A O 1
ATOM 1436 N N . VAL A 1 199 ? 38.862 19.715 38.801 1.00 21.28 199 VAL A N 1
ATOM 1437 C CA . VAL A 1 199 ? 38.333 21.002 39.275 1.00 20.79 199 VAL A CA 1
ATOM 1438 C C . VAL A 1 199 ? 38.150 22.060 38.179 1.00 20.68 199 VAL A C 1
ATOM 1439 O O . VAL A 1 199 ? 37.537 23.091 38.411 1.00 19.87 199 VAL A O 1
ATOM 1443 N N . GLY A 1 200 ? 38.695 21.824 36.993 1.00 20.54 200 GLY A N 1
ATOM 1444 C CA . GLY A 1 200 ? 38.611 22.859 35.982 1.00 20.55 200 GLY A CA 1
ATOM 1445 C C . GLY A 1 200 ? 38.570 22.441 34.539 1.00 19.96 200 GLY A C 1
ATOM 1446 O O . GLY A 1 200 ? 38.685 21.256 34.206 1.00 19.98 200 GLY A O 1
ATOM 1447 N N . ILE A 1 201 ? 38.381 23.445 33.690 1.00 20.35 201 ILE A N 1
ATOM 1448 C CA . ILE A 1 201 ? 38.603 23.340 32.248 1.00 20.63 201 ILE A CA 1
ATOM 1449 C C . ILE A 1 201 ? 39.525 24.499 31.844 1.00 20.62 201 ILE A C 1
ATOM 1450 O O . ILE A 1 201 ? 39.400 25.610 32.356 1.00 20.75 201 ILE A O 1
ATOM 1455 N N . HIS A 1 202 ? 40.424 24.226 30.903 1.00 21.12 202 HIS A N 1
ATOM 1456 C CA . HIS A 1 202 ? 41.364 25.220 30.416 1.00 21.53 202 HIS A CA 1
ATOM 1457 C C . HIS A 1 202 ? 41.354 25.276 28.898 1.00 21.43 202 HIS A C 1
ATOM 1458 O O . HIS A 1 202 ? 41.340 24.240 28.224 1.00 21.42 202 HIS A O 1
ATOM 1465 N N . CYS A 1 203 ? 41.332 26.492 28.359 1.00 22.15 203 CYS A N 1
ATOM 1466 C CA . CYS A 1 203 ? 41.749 26.706 26.976 1.00 23.29 203 CYS A CA 1
ATOM 1467 C C . CYS A 1 203 ? 42.741 27.864 26.885 1.00 23.46 203 CYS A C 1
ATOM 1468 O O . CYS A 1 203 ? 42.707 28.769 27.698 1.00 22.81 203 CYS A O 1
ATOM 1471 N N . HIS A 1 204 ? 43.623 27.803 25.890 1.00 24.65 204 HIS A N 1
ATOM 1472 C CA . HIS A 1 204 ? 44.465 28.937 25.514 1.00 25.22 204 HIS A CA 1
ATOM 1473 C C . HIS A 1 204 ? 44.513 28.949 23.991 1.00 25.32 204 HIS A C 1
ATOM 1474 O O . HIS A 1 204 ? 45.203 28.135 23.383 1.00 25.37 204 HIS A O 1
ATOM 1481 N N . ILE A 1 205 ? 43.764 29.870 23.382 1.00 25.47 205 ILE A N 1
ATOM 1482 C CA . ILE A 1 205 ? 43.466 29.777 21.951 1.00 25.77 205 ILE A CA 1
ATOM 1483 C C . ILE A 1 205 ? 44.532 30.353 21.011 1.00 25.29 205 ILE A C 1
ATOM 1484 O O . ILE A 1 205 ? 44.487 30.124 19.801 1.00 25.47 205 ILE A O 1
ATOM 1489 N N . GLY A 1 206 ? 45.484 31.098 21.569 1.00 24.38 206 GLY A N 1
ATOM 1490 C CA . GLY A 1 206 ? 46.547 31.716 20.781 1.00 23.60 206 GLY A CA 1
ATOM 1491 C C . GLY A 1 206 ? 47.196 32.903 21.474 1.00 22.67 206 GLY A C 1
ATOM 1492 O O . GLY A 1 206 ? 47.025 33.111 22.674 1.00 21.63 206 GLY A O 1
ATOM 1493 N N . SER A 1 207 ? 47.946 33.681 20.707 1.00 22.71 207 SER A N 1
ATOM 1494 C CA . SER A 1 207 ? 48.653 34.834 21.252 1.00 22.38 207 SER A CA 1
ATOM 1495 C C . SER A 1 207 ? 48.682 35.976 20.241 1.00 22.31 207 SER A C 1
ATOM 1496 O O . SER A 1 207 ? 48.542 35.754 19.022 1.00 21.69 207 SER A O 1
ATOM 1499 N N . GLN A 1 208 ? 48.886 37.193 20.753 1.00 21.34 208 GLN A N 1
ATOM 1500 C CA . GLN A 1 208 ? 48.866 38.408 19.943 1.00 21.22 208 GLN A CA 1
ATOM 1501 C C . GLN A 1 208 ? 47.580 38.478 19.083 1.00 21.28 208 GLN A C 1
ATOM 1502 O O . GLN A 1 208 ? 47.622 38.625 17.858 1.00 20.96 208 GLN A O 1
ATOM 1508 N N . ILE A 1 209 ? 46.443 38.352 19.754 1.00 21.50 209 ILE A N 1
ATOM 1509 C CA . ILE A 1 209 ? 45.137 38.377 19.100 1.00 22.62 209 ILE A CA 1
ATOM 1510 C C . ILE A 1 209 ? 44.568 39.796 19.178 1.00 22.79 209 ILE A C 1
ATOM 1511 O O . ILE A 1 209 ? 44.177 40.262 20.240 1.00 22.99 209 ILE A O 1
ATOM 1516 N N . LEU A 1 210 ? 44.556 40.485 18.043 1.00 24.08 210 LEU A N 1
ATOM 1517 C CA . LEU A 1 210 ? 43.996 41.840 17.979 1.00 24.90 210 LEU A CA 1
ATOM 1518 C C . LEU A 1 210 ? 42.497 41.838 17.678 1.00 25.70 210 LEU A C 1
ATOM 1519 O O . LEU A 1 210 ? 41.758 42.640 18.242 1.00 26.52 210 LEU A O 1
ATOM 1524 N N . ASP A 1 211 ? 42.069 40.956 16.779 1.00 26.38 211 ASP A N 1
ATOM 1525 C CA . ASP A 1 211 ? 40.634 40.709 16.511 1.00 27.30 211 ASP A CA 1
ATOM 1526 C C . ASP A 1 211 ? 40.157 39.616 17.464 1.00 27.01 211 ASP A C 1
ATOM 1527 O O . ASP A 1 211 ? 40.429 38.433 17.255 1.00 26.74 211 ASP A O 1
ATOM 1532 N N . ILE A 1 212 ? 39.443 40.023 18.505 1.00 27.31 212 ILE A N 1
ATOM 1533 C CA . ILE A 1 212 ? 39.075 39.110 19.589 1.00 28.36 212 ILE A CA 1
ATOM 1534 C C . ILE A 1 212 ? 37.863 38.217 19.289 1.00 28.91 212 ILE A C 1
ATOM 1535 O O . ILE A 1 212 ? 37.419 37.461 20.157 1.00 28.66 212 ILE A O 1
ATOM 1540 N N . SER A 1 213 ? 37.360 38.291 18.056 1.00 29.45 213 SER A N 1
ATOM 1541 C CA . SER A 1 213 ? 36.163 37.531 17.641 1.00 30.13 213 SER A CA 1
ATOM 1542 C C . SER A 1 213 ? 36.194 36.024 17.953 1.00 29.89 213 SER A C 1
ATOM 1543 O O . SER A 1 213 ? 35.205 35.498 18.465 1.00 29.92 213 SER A O 1
ATOM 1546 N N . PRO A 1 214 ? 37.308 35.323 17.631 1.00 29.55 214 PRO A N 1
ATOM 1547 C CA . PRO A 1 214 ? 37.354 33.885 17.938 1.00 29.55 214 PRO A CA 1
ATOM 1548 C C . PRO A 1 214 ? 37.153 33.477 19.402 1.00 29.54 214 PRO A C 1
ATOM 1549 O O . PRO A 1 214 ? 36.853 32.309 19.661 1.00 29.43 214 PRO A O 1
ATOM 1553 N N . TYR A 1 215 ? 37.334 34.400 20.347 1.00 29.74 215 TYR A N 1
ATOM 1554 C CA . TYR A 1 215 ? 37.116 34.081 21.768 1.00 29.91 215 TYR A CA 1
ATOM 1555 C C . TYR A 1 215 ? 35.657 33.694 22.056 1.00 30.59 215 TYR A C 1
ATOM 1556 O O . TYR A 1 215 ? 35.398 32.894 22.962 1.00 30.19 215 TYR A O 1
ATOM 1565 N N . ARG A 1 216 ? 34.714 34.279 21.314 1.00 31.14 216 ARG A N 1
ATOM 1566 C CA . ARG A 1 216 ? 33.291 34.018 21.573 1.00 32.12 216 ARG A CA 1
ATOM 1567 C C . ARG A 1 216 ? 32.938 32.557 21.291 1.00 32.03 216 ARG A C 1
ATOM 1568 O O . ARG A 1 216 ? 32.375 31.886 22.147 1.00 32.18 216 ARG A O 1
ATOM 1576 N N . GLU A 1 217 ? 33.297 32.066 20.107 1.00 32.38 217 GLU A N 1
ATOM 1577 C CA . GLU A 1 217 ? 33.046 30.678 19.738 1.00 33.00 217 GLU A CA 1
ATOM 1578 C C . GLU A 1 217 ? 33.796 29.716 20.665 1.00 32.99 217 GLU A C 1
ATOM 1579 O O . GLU A 1 217 ? 33.237 28.710 21.103 1.00 32.72 217 GLU A O 1
ATOM 1585 N N . ALA A 1 218 ? 35.065 30.035 20.945 1.00 32.47 218 ALA A N 1
ATOM 1586 C CA . ALA A 1 218 ? 35.903 29.242 21.824 1.00 31.85 218 ALA A CA 1
ATOM 1587 C C . ALA A 1 218 ? 35.305 29.093 23.221 1.00 31.39 218 ALA A C 1
ATOM 1588 O O . ALA A 1 218 ? 35.224 27.986 23.745 1.00 31.48 218 ALA A O 1
ATOM 1590 N N . VAL A 1 219 ? 34.880 30.202 23.817 1.00 31.02 219 VAL A N 1
ATOM 1591 C CA . VAL A 1 219 ? 34.307 30.176 25.171 1.00 30.76 219 VAL A CA 1
ATOM 1592 C C . VAL A 1 219 ? 32.915 29.519 25.173 1.00 31.22 219 VAL A C 1
ATOM 1593 O O . VAL A 1 219 ? 32.554 28.823 26.128 1.00 30.35 219 VAL A O 1
ATOM 1597 N N . GLU A 1 220 ? 32.158 29.727 24.091 1.00 31.52 220 GLU A N 1
ATOM 1598 C CA . GLU A 1 220 ? 30.882 29.025 23.879 1.00 32.05 220 GLU A CA 1
ATOM 1599 C C . GLU A 1 220 ? 31.072 27.524 24.012 1.00 31.67 220 GLU A C 1
ATOM 1600 O O . GLU A 1 220 ? 30.339 26.870 24.738 1.00 32.04 220 GLU A O 1
ATOM 1606 N N . LYS A 1 221 ? 32.075 26.993 23.323 1.00 31.63 221 LYS A N 1
ATOM 1607 C CA . LYS A 1 221 ? 32.377 25.557 23.356 1.00 31.73 221 LYS A CA 1
ATOM 1608 C C . LYS A 1 221 ? 32.860 25.063 24.726 1.00 31.38 221 LYS A C 1
ATOM 1609 O O . LYS A 1 221 ? 32.493 23.964 25.158 1.00 31.48 221 LYS A O 1
ATOM 1615 N N . VAL A 1 222 ? 33.658 25.879 25.412 1.00 30.90 222 VAL A N 1
ATOM 1616 C CA . VAL A 1 222 ? 34.077 25.577 26.783 1.00 30.38 222 VAL A CA 1
ATOM 1617 C C . VAL A 1 222 ? 32.872 25.453 27.720 1.00 30.81 222 VAL A C 1
ATOM 1618 O O . VAL A 1 222 ? 32.775 24.489 28.481 1.00 30.63 222 VAL A O 1
ATOM 1622 N N . VAL A 1 223 ? 31.972 26.436 27.662 1.00 31.09 223 VAL A N 1
ATOM 1623 C CA . VAL A 1 223 ? 30.779 26.469 28.524 1.00 31.69 223 VAL A CA 1
ATOM 1624 C C . VAL A 1 223 ? 29.832 25.303 28.209 1.00 31.84 223 VAL A C 1
ATOM 1625 O O . VAL A 1 223 ? 29.269 24.689 29.114 1.00 32.08 223 VAL A O 1
ATOM 1629 N N . SER A 1 224 ? 29.704 24.985 26.926 1.00 32.19 224 SER A N 1
ATOM 1630 C CA . SER A 1 224 ? 28.992 23.791 26.479 1.00 32.80 224 SER A CA 1
ATOM 1631 C C . SER A 1 224 ? 29.597 22.521 27.106 1.00 32.54 224 SER A C 1
ATOM 1632 O O . SER A 1 224 ? 28.858 21.664 27.597 1.00 32.57 224 SER A O 1
ATOM 1635 N N . LEU A 1 225 ? 30.931 22.420 27.122 1.00 31.86 225 LEU A N 1
ATOM 1636 C CA . LEU A 1 225 ? 31.622 21.313 27.793 1.00 31.38 225 LEU A CA 1
ATOM 1637 C C . LEU A 1 225 ? 31.424 21.345 29.307 1.00 31.14 225 LEU A C 1
ATOM 1638 O O . LEU A 1 225 ? 31.210 20.307 29.939 1.00 30.97 225 LEU A O 1
ATOM 1643 N N . TYR A 1 226 ? 31.511 22.546 29.877 1.00 31.16 226 TYR A N 1
ATOM 1644 C CA . TYR A 1 226 ? 31.251 22.787 31.296 1.00 31.20 226 TYR A CA 1
ATOM 1645 C C . TYR A 1 226 ? 29.868 22.268 31.715 1.00 31.70 226 TYR A C 1
ATOM 1646 O O . TYR A 1 226 ? 29.733 21.608 32.743 1.00 31.33 226 TYR A O 1
ATOM 1655 N N . GLU A 1 227 ? 28.856 22.572 30.911 1.00 32.44 227 GLU A N 1
ATOM 1656 C CA . GLU A 1 227 ? 27.485 22.141 31.211 1.00 33.83 227 GLU A CA 1
ATOM 1657 C C . GLU A 1 227 ? 27.340 20.621 31.105 1.00 33.65 227 GLU A C 1
ATOM 1658 O O . GLU A 1 227 ? 26.739 19.987 31.978 1.00 34.39 227 GLU A O 1
ATOM 1664 N N . SER A 1 228 ? 27.932 20.045 30.062 1.00 33.78 228 SER A N 1
ATOM 1665 C CA . SER A 1 228 ? 27.929 18.599 29.843 1.00 34.14 228 SER A CA 1
ATOM 1666 C C . SER A 1 228 ? 28.578 17.811 30.999 1.00 34.08 228 SER A C 1
ATOM 1667 O O . SER A 1 228 ? 28.015 16.816 31.483 1.00 33.29 228 SER A O 1
ATOM 1670 N N . LEU A 1 229 ? 29.753 18.265 31.445 1.00 33.34 229 LEU A N 1
ATOM 1671 C CA . LEU A 1 229 ? 30.447 17.632 32.561 1.00 32.85 229 LEU A CA 1
ATOM 1672 C C . LEU A 1 229 ? 29.693 17.824 33.880 1.00 32.96 229 LEU A C 1
ATOM 1673 O O . LEU A 1 229 ? 29.667 16.912 34.718 1.00 32.87 229 LEU A O 1
ATOM 1678 N N . THR A 1 230 ? 29.100 19.006 34.061 1.00 32.96 230 THR A N 1
ATOM 1679 C CA . THR A 1 230 ? 28.265 19.290 35.233 1.00 33.46 230 THR A CA 1
ATOM 1680 C C . THR A 1 230 ? 27.093 18.289 35.302 1.00 33.85 230 THR A C 1
ATOM 1681 O O . THR A 1 230 ? 26.814 17.723 36.362 1.00 33.60 230 THR A O 1
ATOM 1685 N N . GLN A 1 231 ? 26.446 18.058 34.157 1.00 34.41 231 GLN A N 1
ATOM 1686 C CA . GLN A 1 231 ? 25.349 17.076 34.042 1.00 34.51 231 GLN A CA 1
ATOM 1687 C C . GLN A 1 231 ? 25.849 15.650 34.282 1.00 34.68 231 GLN A C 1
ATOM 1688 O O . GLN A 1 231 ? 25.125 14.809 34.824 1.00 35.06 231 GLN A O 1
ATOM 1694 N N . LYS A 1 232 ? 27.094 15.391 33.880 1.00 34.20 232 LYS A N 1
ATOM 1695 C CA . LYS A 1 232 ? 27.745 14.104 34.085 1.00 33.42 232 LYS A CA 1
ATOM 1696 C C . LYS A 1 232 ? 28.202 13.878 35.510 1.00 32.57 232 LYS A C 1
ATOM 1697 O O . LYS A 1 232 ? 28.722 12.818 35.824 1.00 33.21 232 LYS A O 1
ATOM 1698 N N . GLY A 1 233 ? 28.032 14.878 36.373 1.00 32.44 233 GLY A N 1
ATOM 1699 C CA . GLY A 1 233 ? 28.388 14.748 37.788 1.00 31.41 233 GLY A CA 1
ATOM 1700 C C . GLY A 1 233 ? 29.740 15.312 38.226 1.00 31.20 233 GLY A C 1
ATOM 1701 O O . GLY A 1 233 ? 30.072 15.269 39.414 1.00 31.17 233 GLY A O 1
ATOM 1702 N N . PHE A 1 234 ? 30.517 15.847 37.282 1.00 30.35 234 PHE A N 1
ATOM 1703 C CA . PHE A 1 234 ? 31.776 16.533 37.611 1.00 29.55 234 PHE A CA 1
ATOM 1704 C C . PHE A 1 234 ? 31.523 17.870 38.325 1.00 29.07 234 PHE A C 1
ATOM 1705 O O . PHE A 1 234 ? 30.556 18.570 38.004 1.00 29.26 234 PHE A O 1
ATOM 1713 N N . ASP A 1 235 ? 32.389 18.213 39.281 1.00 28.53 235 ASP A N 1
ATOM 1714 C CA . ASP A 1 235 ? 32.351 19.516 39.969 1.00 28.46 235 ASP A CA 1
ATOM 1715 C C . ASP A 1 235 ? 33.452 20.446 39.419 1.00 28.08 235 ASP A C 1
ATOM 1716 O O . ASP A 1 235 ? 34.558 20.521 39.972 1.00 28.10 235 ASP A O 1
ATOM 1721 N N . ILE A 1 236 ? 33.137 21.129 38.319 1.00 26.99 236 ILE A N 1
ATOM 1722 C CA . ILE A 1 236 ? 34.074 22.046 37.653 1.00 26.59 236 ILE A CA 1
ATOM 1723 C C . ILE A 1 236 ? 33.998 23.420 38.338 1.00 25.86 236 ILE A C 1
ATOM 1724 O O . ILE A 1 236 ? 33.057 24.187 38.116 1.00 25.77 236 ILE A O 1
ATOM 1729 N N . LYS A 1 237 ? 34.983 23.707 39.188 1.00 24.79 237 LYS A N 1
ATOM 1730 C CA . LYS A 1 237 ? 35.030 24.945 39.964 1.00 24.38 237 LYS A CA 1
ATOM 1731 C C . LYS A 1 237 ? 35.624 26.120 39.177 1.00 24.06 237 LYS A C 1
ATOM 1732 O O . LYS A 1 237 ? 35.325 27.274 39.471 1.00 23.23 237 LYS A O 1
ATOM 1738 N N . TYR A 1 238 ? 36.480 25.810 38.198 1.00 23.16 238 TYR A N 1
ATOM 1739 C CA . TYR A 1 238 ? 37.266 26.835 37.498 1.00 23.15 238 TYR A CA 1
ATOM 1740 C C . TYR A 1 238 ? 37.159 26.705 35.991 1.00 22.42 238 TYR A C 1
ATOM 1741 O O . TYR A 1 238 ? 37.264 25.604 35.446 1.00 22.62 238 TYR A O 1
ATOM 1750 N N . LEU A 1 239 ? 36.977 27.843 35.327 1.00 22.49 239 LEU A N 1
ATOM 1751 C CA . LEU A 1 239 ? 37.095 27.928 33.887 1.00 21.56 239 LEU A CA 1
ATOM 1752 C C . LEU A 1 239 ? 38.257 28.861 33.545 1.00 21.57 239 LEU A C 1
ATOM 1753 O O . LEU A 1 239 ? 38.150 30.069 33.673 1.00 21.22 239 LEU A O 1
ATOM 1758 N N . ASP A 1 240 ? 39.374 28.278 33.137 1.00 21.41 240 ASP A N 1
ATOM 1759 C CA . ASP A 1 240 ? 40.557 29.066 32.796 1.00 21.12 240 ASP A CA 1
ATOM 1760 C C . ASP A 1 240 ? 40.528 29.288 31.296 1.00 20.76 240 ASP A C 1
ATOM 1761 O O . ASP A 1 240 ? 40.807 28.386 30.535 1.00 21.11 240 ASP A O 1
ATOM 1766 N N . ILE A 1 241 ? 40.186 30.502 30.878 1.00 21.35 241 ILE A N 1
ATOM 1767 C CA . ILE A 1 241 ? 40.065 30.824 29.455 1.00 21.60 241 ILE A CA 1
ATOM 1768 C C . ILE A 1 241 ? 41.367 31.359 28.820 1.00 21.71 241 ILE A C 1
ATOM 1769 O O . ILE A 1 241 ? 41.383 31.791 27.661 1.00 21.93 241 ILE A O 1
ATOM 1774 N N . GLY A 1 242 ? 42.457 31.304 29.581 1.00 21.12 242 GLY A N 1
ATOM 1775 C CA . GLY A 1 242 ? 43.793 31.545 29.033 1.00 20.61 242 GLY A CA 1
ATOM 1776 C C . GLY A 1 242 ? 44.094 33.017 28.849 1.00 20.26 242 GLY A C 1
ATOM 1777 O O . GLY A 1 242 ? 43.423 33.875 29.431 1.00 20.33 242 GLY A O 1
ATOM 1778 N N . GLY A 1 243 ? 45.124 33.300 28.047 1.00 20.14 243 GLY A N 1
ATOM 1779 C CA . GLY A 1 243 ? 45.548 34.665 27.775 1.00 19.94 243 GLY A CA 1
ATOM 1780 C C . GLY A 1 243 ? 45.408 34.954 26.289 1.00 20.48 243 GLY A C 1
ATOM 1781 O O . GLY A 1 243 ? 44.437 34.511 25.645 1.00 20.60 243 GLY A O 1
ATOM 1782 N N . GLY A 1 244 ? 46.371 35.693 25.743 1.00 20.06 244 GLY A N 1
ATOM 1783 C CA . GLY A 1 244 ? 46.472 35.859 24.293 1.00 20.24 244 GLY A CA 1
ATOM 1784 C C . GLY A 1 244 ? 46.041 37.200 23.716 1.00 20.11 244 GLY A C 1
ATOM 1785 O O . GLY A 1 244 ? 46.180 37.417 22.502 1.00 19.81 244 GLY A O 1
ATOM 1786 N N . LEU A 1 245 ? 45.501 38.085 24.558 1.00 19.99 245 LEU A N 1
ATOM 1787 C CA . LEU A 1 245 ? 45.120 39.427 24.098 1.00 20.75 245 LEU A CA 1
ATOM 1788 C C . LEU A 1 245 ? 46.356 40.107 23.537 1.00 19.92 245 LEU A C 1
ATOM 1789 O O . LEU A 1 245 ? 47.394 40.177 24.210 1.00 19.06 245 LEU A O 1
ATOM 1794 N N . GLY A 1 246 ? 46.228 40.570 22.296 1.00 19.36 246 GLY A N 1
ATOM 1795 C CA . GLY A 1 246 ? 47.312 41.228 21.585 1.00 18.81 246 GLY A CA 1
ATOM 1796 C C . GLY A 1 246 ? 47.537 42.651 22.042 1.00 18.62 246 GLY A C 1
ATOM 1797 O O . GLY A 1 246 ? 46.680 43.247 22.716 1.00 19.16 246 GLY A O 1
ATOM 1798 N N . ILE A 1 247 ? 48.698 43.196 21.676 1.00 18.45 247 ILE A N 1
ATOM 1799 C CA . ILE A 1 247 ? 49.067 44.579 22.006 1.00 18.12 247 ILE A CA 1
ATOM 1800 C C . ILE A 1 247 ? 49.474 45.341 20.760 1.00 18.18 247 ILE A C 1
ATOM 1801 O O . ILE A 1 247 ? 49.701 44.739 19.704 1.00 18.45 247 ILE A O 1
ATOM 1806 N N . LYS A 1 248 ? 49.583 46.662 20.892 1.00 17.76 248 LYS A N 1
ATOM 1807 C CA . LYS A 1 248 ? 49.981 47.496 19.784 1.00 18.51 248 LYS A CA 1
ATOM 1808 C C . LYS A 1 248 ? 51.485 47.350 19.538 1.00 18.20 248 LYS A C 1
ATOM 1809 O O . LYS A 1 248 ? 52.293 47.675 20.402 1.00 17.73 248 LYS A O 1
ATOM 1815 N N . TYR A 1 249 ? 51.822 46.817 18.368 1.00 18.54 249 TYR A N 1
ATOM 1816 C CA . TYR A 1 249 ? 53.208 46.736 17.900 1.00 18.83 249 TYR A CA 1
ATOM 1817 C C . TYR A 1 249 ? 53.413 47.725 16.754 1.00 19.85 249 TYR A C 1
ATOM 1818 O O . TYR A 1 249 ? 54.286 48.593 16.835 1.00 19.59 249 TYR A O 1
ATOM 1827 N N . LYS A 1 250 ? 52.605 47.581 15.699 1.00 21.06 250 LYS A N 1
ATOM 1828 C CA . LYS A 1 250 ? 52.669 48.462 14.514 1.00 22.70 250 LYS A CA 1
ATOM 1829 C C . LYS A 1 250 ? 51.860 49.743 14.765 1.00 23.11 250 LYS A C 1
ATOM 1830 O O . LYS A 1 250 ? 50.884 49.715 15.529 1.00 22.02 250 LYS A O 1
ATOM 1836 N N . PRO A 1 251 ? 52.282 50.885 14.155 1.00 24.24 251 PRO A N 1
ATOM 1837 C CA . PRO A 1 251 ? 51.547 52.158 14.271 1.00 24.61 251 PRO A CA 1
ATOM 1838 C C . PRO A 1 251 ? 50.040 52.057 14.004 1.00 25.20 251 PRO A C 1
ATOM 1839 O O . PRO A 1 251 ? 49.256 52.691 14.706 1.00 25.30 251 PRO A O 1
ATOM 1843 N N . GLU A 1 252 ? 49.659 51.229 13.036 1.00 25.91 252 GLU A N 1
ATOM 1844 C CA . GLU A 1 252 ? 48.268 51.025 12.640 1.00 26.78 252 GLU A CA 1
ATOM 1845 C C . GLU A 1 252 ? 47.518 50.015 13.513 1.00 26.78 252 GLU A C 1
ATOM 1846 O O . GLU A 1 252 ? 46.291 49.891 13.402 1.00 26.79 252 GLU A O 1
ATOM 1852 N N . ASP A 1 253 ? 48.243 49.269 14.360 1.00 26.33 253 ASP A N 1
ATOM 1853 C CA . ASP A 1 253 ? 47.602 48.293 15.259 1.00 25.83 253 ASP A CA 1
ATOM 1854 C C . ASP A 1 253 ? 46.658 49.002 16.238 1.00 25.80 253 ASP A C 1
ATOM 1855 O O . ASP A 1 253 ? 47.045 49.969 16.881 1.00 25.40 253 ASP A O 1
ATOM 1860 N N . LYS A 1 254 ? 45.425 48.504 16.339 1.00 26.23 254 LYS A N 1
ATOM 1861 C CA . LYS A 1 254 ? 44.485 48.942 17.374 1.00 26.66 254 LYS A CA 1
ATOM 1862 C C . LYS A 1 254 ? 44.263 47.779 18.342 1.00 26.18 254 LYS A C 1
ATOM 1863 O O . LYS A 1 254 ? 43.595 46.804 17.989 1.00 26.48 254 LYS A O 1
ATOM 1869 N N . GLU A 1 255 ? 44.802 47.874 19.558 1.00 25.59 255 GLU A N 1
ATOM 1870 C CA . GLU A 1 255 ? 44.759 46.730 20.475 1.00 25.60 255 GLU A CA 1
ATOM 1871 C C . GLU A 1 255 ? 43.430 46.639 21.224 1.00 25.49 255 GLU A C 1
ATOM 1872 O O . GLU A 1 255 ? 42.841 47.659 21.564 1.00 25.19 255 GLU A O 1
ATOM 1878 N N . PRO A 1 256 ? 42.956 45.408 21.488 1.00 25.42 256 PRO A N 1
ATOM 1879 C CA . PRO A 1 256 ? 41.748 45.265 22.308 1.00 25.36 256 PRO A CA 1
ATOM 1880 C C . PRO A 1 256 ? 42.040 45.605 23.775 1.00 25.18 256 PRO A C 1
ATOM 1881 O O . PRO A 1 256 ? 43.193 45.522 24.203 1.00 25.55 256 PRO A O 1
ATOM 1885 N N . ALA A 1 257 ? 41.012 45.994 24.528 1.00 24.98 257 ALA A N 1
ATOM 1886 C CA . ALA A 1 257 ? 41.139 46.235 25.969 1.00 24.39 257 ALA A CA 1
ATOM 1887 C C . ALA A 1 257 ? 40.467 45.064 26.678 1.00 24.19 257 ALA A C 1
ATOM 1888 O O . ALA A 1 257 ? 39.614 44.402 26.069 1.00 24.07 257 ALA A O 1
ATOM 1890 N N . PRO A 1 258 ? 40.870 44.768 27.937 1.00 23.67 258 PRO A N 1
ATOM 1891 C CA . PRO A 1 258 ? 40.162 43.743 28.710 1.00 23.62 258 PRO A CA 1
ATOM 1892 C C . PRO A 1 258 ? 38.635 43.937 28.708 1.00 23.58 258 PRO A C 1
ATOM 1893 O O . PRO A 1 258 ? 37.902 42.965 28.562 1.00 23.41 258 PRO A O 1
ATOM 1897 N N . GLN A 1 259 ? 38.177 45.184 28.829 1.00 23.99 259 GLN A N 1
ATOM 1898 C CA . GLN A 1 259 ? 36.755 45.497 28.773 1.00 24.29 259 GLN A CA 1
ATOM 1899 C C . GLN A 1 259 ? 36.091 45.011 27.474 1.00 24.50 259 GLN A C 1
ATOM 1900 O O . GLN A 1 259 ? 34.963 44.526 27.510 1.00 24.76 259 GLN A O 1
ATOM 1906 N N . ASP A 1 260 ? 36.778 45.149 26.337 1.00 24.26 260 ASP A N 1
ATOM 1907 C CA . ASP A 1 260 ? 36.267 44.598 25.080 1.00 25.04 260 ASP A CA 1
ATOM 1908 C C . ASP A 1 260 ? 36.026 43.093 25.161 1.00 24.88 260 ASP A C 1
ATOM 1909 O O . ASP A 1 260 ? 35.026 42.594 24.638 1.00 24.23 260 ASP A O 1
ATOM 1914 N N . LEU A 1 261 ? 36.941 42.367 25.819 1.00 24.54 261 LEU A N 1
ATOM 1915 C CA . LEU A 1 261 ? 36.786 40.919 25.945 1.00 24.52 261 LEU A CA 1
ATOM 1916 C C . LEU A 1 261 ? 35.613 40.590 26.858 1.00 24.63 261 LEU A C 1
ATOM 1917 O O . LEU A 1 261 ? 34.828 39.670 26.569 1.00 24.11 261 LEU A O 1
ATOM 1922 N N . ALA A 1 262 ? 35.515 41.318 27.967 1.00 24.42 262 ALA A N 1
ATOM 1923 C CA . ALA A 1 262 ? 34.432 41.110 28.921 1.00 25.59 262 ALA A CA 1
ATOM 1924 C C . ALA A 1 262 ? 33.071 41.372 28.258 1.00 26.08 262 ALA A C 1
ATOM 1925 O O . ALA A 1 262 ? 32.111 40.634 28.501 1.00 26.14 262 ALA A O 1
ATOM 1927 N N . ASP A 1 263 ? 33.004 42.414 27.424 1.00 26.62 263 ASP A N 1
ATOM 1928 C CA . ASP A 1 263 ? 31.773 42.731 26.674 1.00 27.14 263 ASP A CA 1
ATOM 1929 C C . ASP A 1 263 ? 31.417 41.589 25.737 1.00 27.64 263 ASP A C 1
ATOM 1930 O O . ASP A 1 263 ? 30.253 41.185 25.656 1.00 27.75 263 ASP A O 1
ATOM 1935 N N . LEU A 1 264 ? 32.424 41.071 25.034 1.00 27.55 264 LEU A N 1
ATOM 1936 C CA . LEU A 1 264 ? 32.233 39.958 24.115 1.00 28.41 264 LEU A CA 1
ATOM 1937 C C . LEU A 1 264 ? 31.691 38.688 24.783 1.00 28.85 264 LEU A C 1
ATOM 1938 O O . LEU A 1 264 ? 30.870 37.983 24.202 1.00 28.99 264 LEU A O 1
ATOM 1943 N N . LEU A 1 265 ? 32.156 38.398 25.995 1.00 29.22 265 LEU A N 1
ATOM 1944 C CA . LEU A 1 265 ? 31.860 37.121 26.630 1.00 29.83 265 LEU A CA 1
ATOM 1945 C C . LEU A 1 265 ? 30.784 37.201 27.706 1.00 30.49 265 LEU A C 1
ATOM 1946 O O . LEU A 1 265 ? 30.393 36.174 28.260 1.00 30.46 265 LEU A O 1
ATOM 1951 N N . LYS A 1 266 ? 30.306 38.410 27.990 1.00 31.52 266 LYS A N 1
ATOM 1952 C CA . LYS A 1 266 ? 29.360 38.631 29.084 1.00 33.14 266 LYS A CA 1
ATOM 1953 C C . LYS A 1 266 ? 28.137 37.697 29.085 1.00 34.03 266 LYS A C 1
ATOM 1954 O O . LYS A 1 266 ? 27.870 37.033 30.097 1.00 33.85 266 LYS A O 1
ATOM 1960 N N . ASP A 1 267 ? 27.404 37.635 27.971 1.00 35.15 267 ASP A N 1
ATOM 1961 C CA . ASP A 1 267 ? 26.186 36.806 27.933 1.00 36.26 267 ASP A CA 1
ATOM 1962 C C . ASP A 1 267 ? 26.435 35.294 27.781 1.00 37.07 267 ASP A C 1
ATOM 1963 O O . ASP A 1 267 ? 25.485 34.505 27.707 0.50 36.96 267 ASP A O 1
ATOM 1968 N N . LEU A 1 268 ? 27.706 34.899 27.720 1.00 37.61 268 LEU A N 1
ATOM 1969 C CA . LEU A 1 268 ? 28.070 33.483 27.811 1.00 38.81 268 LEU A CA 1
ATOM 1970 C C . LEU A 1 268 ? 28.385 33.112 29.260 1.00 39.25 268 LEU A C 1
ATOM 1971 O O . LEU A 1 268 ? 28.037 32.018 29.717 1.00 39.87 268 LEU A O 1
ATOM 1976 N N . LEU A 1 269 ? 29.034 34.026 29.975 1.00 39.32 269 LEU A N 1
ATOM 1977 C CA . LEU A 1 269 ? 29.510 33.757 31.329 1.00 39.59 269 LEU A CA 1
ATOM 1978 C C . LEU A 1 269 ? 28.532 34.239 32.387 1.00 39.86 269 LEU A C 1
ATOM 1979 O O . LEU A 1 269 ? 28.650 33.862 33.553 1.00 40.17 269 LEU A O 1
ATOM 1984 N N . VAL A 1 272 ? 27.136 31.290 34.500 1.00 33.74 272 VAL A N 1
ATOM 1985 C CA . VAL A 1 272 ? 28.208 30.371 34.883 1.00 32.96 272 VAL A CA 1
ATOM 1986 C C . VAL A 1 272 ? 28.596 30.544 36.365 1.00 32.40 272 VAL A C 1
ATOM 1987 O O . VAL A 1 272 ? 29.019 31.622 36.791 1.00 32.73 272 VAL A O 1
ATOM 1991 N N . LYS A 1 273 ? 28.452 29.472 37.140 1.00 31.39 273 LYS A N 1
ATOM 1992 C CA . LYS A 1 273 ? 28.811 29.473 38.567 1.00 30.55 273 LYS A CA 1
ATOM 1993 C C . LYS A 1 273 ? 30.328 29.368 38.834 1.00 29.83 273 LYS A C 1
ATOM 1994 O O . LYS A 1 273 ? 30.832 29.872 39.852 1.00 28.96 273 LYS A O 1
ATOM 1996 N N . ALA A 1 274 ? 31.039 28.715 37.919 1.00 29.01 274 ALA A N 1
ATOM 1997 C CA . ALA A 1 274 ? 32.491 28.530 38.041 1.00 28.51 274 ALA A CA 1
ATOM 1998 C C . ALA A 1 274 ? 33.261 29.857 38.051 1.00 28.16 274 ALA A C 1
ATOM 1999 O O . ALA A 1 274 ? 32.870 30.819 37.384 1.00 28.44 274 ALA A O 1
ATOM 2001 N N . LYS A 1 275 ? 34.342 29.888 38.835 1.00 26.91 275 LYS A N 1
ATOM 2002 C CA . LYS A 1 275 ? 35.292 30.992 38.857 1.00 26.36 275 LYS A CA 1
ATOM 2003 C C . LYS A 1 275 ? 36.076 31.056 37.533 1.00 24.68 275 LYS A C 1
ATOM 2004 O O . LYS A 1 275 ? 36.579 30.039 37.041 1.00 24.44 275 LYS A O 1
ATOM 2010 N N . ILE A 1 276 ? 36.168 32.251 36.965 1.00 23.20 276 ILE A N 1
ATOM 2011 C CA . ILE A 1 276 ? 36.887 32.457 35.720 1.00 22.11 276 ILE A CA 1
ATOM 2012 C C . ILE A 1 276 ? 38.340 32.800 36.034 1.00 21.31 276 ILE A C 1
ATOM 2013 O O . ILE A 1 276 ? 38.611 33.600 36.921 1.00 20.98 276 ILE A O 1
ATOM 2018 N N . ILE A 1 277 ? 39.260 32.169 35.315 1.00 21.01 277 ILE A N 1
ATOM 2019 C CA . ILE A 1 277 ? 40.673 32.521 35.395 1.00 20.03 277 ILE A CA 1
ATOM 2020 C C . ILE A 1 277 ? 41.125 33.035 34.029 1.00 19.76 277 ILE A C 1
ATOM 2021 O O . ILE A 1 277 ? 40.813 32.432 32.998 1.00 20.25 277 ILE A O 1
ATOM 2026 N N . LEU A 1 278 ? 41.844 34.156 34.028 1.00 19.12 278 LEU A N 1
ATOM 2027 C CA . LEU A 1 278 ? 42.497 34.654 32.827 1.00 18.62 278 LEU A CA 1
ATOM 2028 C C . LEU A 1 278 ? 44.014 34.655 33.039 1.00 18.07 278 LEU A C 1
ATOM 2029 O O . LEU A 1 278 ? 44.484 34.767 34.172 1.00 18.24 278 LEU A O 1
ATOM 2034 N N . GLU A 1 279 ? 44.769 34.530 31.950 1.00 17.44 279 GLU A N 1
ATOM 2035 C CA . GLU A 1 279 ? 46.226 34.367 32.042 1.00 17.12 279 GLU A CA 1
ATOM 2036 C C . GLU A 1 279 ? 47.010 35.375 31.169 1.00 16.22 279 GLU A C 1
ATOM 2037 O O . GLU A 1 279 ? 47.792 34.965 30.310 1.00 15.92 279 GLU A O 1
ATOM 2043 N N . PRO A 1 280 ? 46.809 36.698 31.389 1.00 15.33 280 PRO A N 1
ATOM 2044 C CA . PRO A 1 280 ? 47.503 37.635 30.510 1.00 15.27 280 PRO A CA 1
ATOM 2045 C C . PRO A 1 280 ? 49.016 37.663 30.774 1.00 15.20 280 PRO A C 1
ATOM 2046 O O . PRO A 1 280 ? 49.445 37.629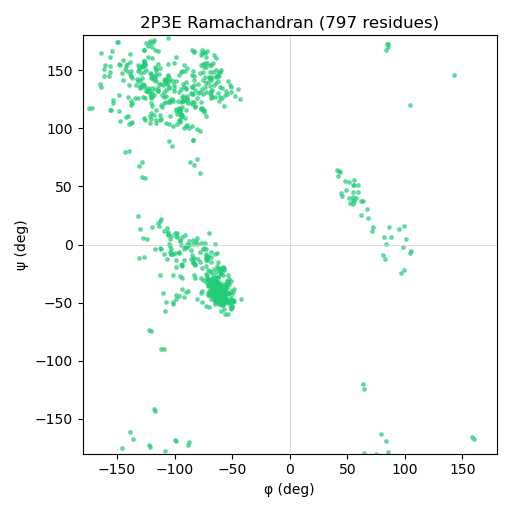 31.940 1.00 13.99 280 PRO A O 1
ATOM 2050 N N . GLY A 1 281 ? 49.795 37.731 29.692 1.00 14.71 281 GLY A N 1
ATOM 2051 C CA . GLY A 1 281 ? 51.242 37.954 29.770 1.00 14.49 281 GLY A CA 1
ATOM 2052 C C . GLY A 1 281 ? 51.636 39.201 28.981 1.00 14.83 281 GLY A C 1
ATOM 2053 O O . GLY A 1 281 ? 51.919 40.254 29.566 1.00 14.03 281 GLY A O 1
ATOM 2054 N N . ARG A 1 282 ? 51.615 39.080 27.655 1.00 14.76 282 ARG A N 1
ATOM 2055 C CA . ARG A 1 282 ? 51.980 40.179 26.738 1.00 15.54 282 ARG A CA 1
ATOM 2056 C C . ARG A 1 282 ? 51.159 41.445 27.008 1.00 15.69 282 ARG A C 1
ATOM 2057 O O . ARG A 1 282 ? 51.702 42.559 26.970 1.00 15.73 282 ARG A O 1
ATOM 2065 N N . SER A 1 283 ? 49.861 41.293 27.288 1.00 16.00 283 SER A N 1
ATOM 2066 C CA . SER A 1 283 ? 48.990 42.478 27.470 1.00 17.25 283 SER A CA 1
ATOM 2067 C C . SER A 1 283 ? 49.250 43.257 28.761 1.00 18.17 283 SER A C 1
ATOM 2068 O O . SER A 1 283 ? 48.716 44.364 28.944 1.00 19.46 283 SER A O 1
ATOM 2071 N N . ILE A 1 284 ? 50.059 42.697 29.653 1.00 17.52 284 ILE A N 1
ATOM 2072 C CA . ILE A 1 284 ? 50.509 43.429 30.815 1.00 17.55 284 ILE A CA 1
ATOM 2073 C C . ILE A 1 284 ? 51.922 44.001 30.584 1.00 17.34 284 ILE A C 1
ATOM 2074 O O . ILE A 1 284 ? 52.158 45.197 30.833 1.00 17.45 284 ILE A O 1
ATOM 2079 N N . MET A 1 285 ? 52.830 43.159 30.079 1.00 16.13 285 MET A N 1
ATOM 2080 C CA . MET A 1 285 ? 54.258 43.457 30.096 1.00 16.14 285 MET A CA 1
ATOM 2081 C C . MET A 1 285 ? 54.789 44.090 28.811 1.00 15.97 285 MET A C 1
ATOM 2082 O O . MET A 1 285 ? 55.789 44.822 28.851 1.00 16.22 285 MET A O 1
ATOM 2087 N N . GLY A 1 286 ? 54.128 43.807 27.685 1.00 15.34 286 GLY A N 1
ATOM 2088 C CA . GLY A 1 286 ? 54.685 44.082 26.362 1.00 15.44 286 GLY A CA 1
ATOM 2089 C C . GLY A 1 286 ? 55.073 45.535 26.145 1.00 16.04 286 GLY A C 1
ATOM 2090 O O . GLY A 1 286 ? 56.243 45.846 25.892 1.00 15.39 286 GLY A O 1
ATOM 2091 N N . ASN A 1 287 ? 54.086 46.430 26.255 1.00 16.01 287 ASN A N 1
ATOM 2092 C CA . ASN A 1 287 ? 54.351 47.860 26.082 1.00 16.92 287 ASN A CA 1
ATOM 2093 C C . ASN A 1 287 ? 54.856 48.554 27.335 1.00 16.30 287 ASN A C 1
ATOM 2094 O O . ASN A 1 287 ? 55.165 49.750 27.310 1.00 16.61 287 ASN A O 1
ATOM 2099 N N . ALA A 1 288 ? 55.005 47.773 28.403 1.00 16.74 288 ALA A N 1
ATOM 2100 C CA . ALA A 1 288 ? 55.554 48.247 29.675 1.00 16.47 288 ALA A CA 1
ATOM 2101 C C . ALA A 1 288 ? 57.054 48.517 29.614 1.00 16.49 288 ALA A C 1
ATOM 2102 O O . ALA A 1 288 ? 57.590 49.311 30.394 1.00 16.24 288 ALA A O 1
ATOM 2104 N N . GLY A 1 289 ? 57.733 47.828 28.707 1.00 16.69 289 GLY A N 1
ATOM 2105 C CA . GLY A 1 289 ? 59.185 47.861 28.647 1.00 15.90 289 GLY A CA 1
ATOM 2106 C C . GLY A 1 289 ? 59.681 48.363 27.315 1.00 16.54 289 GLY A C 1
ATOM 2107 O O . GLY A 1 289 ? 59.072 48.122 26.266 1.00 16.29 289 GLY A O 1
ATOM 2108 N N . ILE A 1 290 ? 60.776 49.112 27.368 1.00 16.51 290 ILE A N 1
ATOM 2109 C CA . ILE A 1 290 ? 61.446 49.582 26.157 1.00 17.30 290 ILE A CA 1
ATOM 2110 C C . ILE A 1 290 ? 62.931 49.229 26.235 1.00 16.46 290 ILE A C 1
ATOM 2111 O O . ILE A 1 290 ? 63.487 49.077 27.316 1.00 17.17 290 ILE A O 1
ATOM 2116 N N . LEU A 1 291 ? 63.560 49.059 25.087 1.00 16.72 291 LEU A N 1
ATOM 2117 C CA . LEU A 1 291 ? 64.974 48.708 25.050 1.00 15.98 291 LEU A CA 1
ATOM 2118 C C . LEU A 1 291 ? 65.750 49.887 24.490 1.00 15.89 291 LEU A C 1
ATOM 2119 O O . LEU A 1 291 ? 65.501 50.319 23.365 1.00 14.94 291 LEU A O 1
ATOM 2124 N N . ILE A 1 292 ? 66.674 50.413 25.284 1.00 15.76 292 ILE A N 1
ATOM 2125 C CA . ILE A 1 292 ? 67.512 51.526 24.843 1.00 16.64 292 ILE A CA 1
ATOM 2126 C C . ILE A 1 292 ? 68.838 50.990 24.320 1.00 16.25 292 ILE A C 1
ATOM 2127 O O . ILE A 1 292 ? 69.471 50.172 24.960 1.00 16.06 292 ILE A O 1
ATOM 2132 N N . THR A 1 293 ? 69.237 51.461 23.143 1.00 17.07 293 THR A N 1
ATOM 2133 C CA . THR A 1 293 ? 70.459 50.991 22.488 1.00 17.23 293 THR A CA 1
ATOM 2134 C C . THR A 1 293 ? 71.207 52.180 21.899 1.00 17.61 293 THR A C 1
ATOM 2135 O O . THR A 1 293 ? 70.586 53.150 21.462 1.00 17.92 293 THR A O 1
ATOM 2139 N N . GLN A 1 294 ? 72.531 52.117 21.921 1.00 18.01 294 GLN A N 1
ATOM 2140 C CA . GLN A 1 294 ? 73.350 53.212 21.408 1.00 18.65 294 GLN A CA 1
ATOM 2141 C C . GLN A 1 294 ? 73.880 52.906 20.006 1.00 18.87 294 GLN A C 1
ATOM 2142 O O . GLN A 1 294 ? 74.335 51.788 19.732 1.00 17.90 294 GLN A O 1
ATOM 2148 N N . VAL A 1 295 ? 73.785 53.905 19.124 1.00 19.01 295 VAL A N 1
ATOM 2149 C CA . VAL A 1 295 ? 74.320 53.823 17.768 1.00 19.82 295 VAL A CA 1
ATOM 2150 C C . VAL A 1 295 ? 75.844 53.768 17.827 1.00 20.43 295 VAL A C 1
ATOM 2151 O O . VAL A 1 295 ? 76.490 54.631 18.455 1.00 20.19 295 VAL A O 1
ATOM 2155 N N . GLN A 1 296 ? 76.405 52.750 17.178 1.00 20.42 296 GLN A N 1
ATOM 2156 C CA . GLN A 1 296 ? 77.852 52.553 17.134 1.00 21.18 296 GLN A CA 1
ATOM 2157 C C . GLN A 1 296 ? 78.469 53.018 15.815 1.00 21.80 296 GLN A C 1
ATOM 2158 O O . GLN A 1 296 ? 79.438 53.778 15.822 1.00 21.58 296 GLN A O 1
ATOM 2164 N N . PHE A 1 297 ? 77.910 52.550 14.698 1.00 22.18 297 PHE A N 1
ATOM 2165 C CA . PHE A 1 297 ? 78.428 52.882 13.368 1.00 23.57 297 PHE A CA 1
ATOM 2166 C C . PHE A 1 297 ? 77.307 53.051 12.357 1.00 23.57 297 PHE A C 1
ATOM 2167 O O . PHE A 1 297 ? 76.242 52.445 12.490 1.00 23.22 297 PHE A O 1
ATOM 2175 N N . LEU A 1 298 ? 77.560 53.895 11.361 1.00 24.06 298 LEU A N 1
ATOM 2176 C CA . LEU A 1 298 ? 76.736 53.949 10.166 1.00 25.49 298 LEU A CA 1
ATOM 2177 C C . LEU A 1 298 ? 77.569 53.440 8.994 1.00 25.65 298 LEU A C 1
ATOM 2178 O O . LEU A 1 298 ? 78.755 53.770 8.890 1.00 25.99 298 LEU A O 1
ATOM 2183 N N . LYS A 1 299 ? 76.963 52.624 8.132 1.00 26.27 299 LYS A N 1
ATOM 2184 C CA . LYS A 1 299 ? 77.629 52.193 6.903 1.00 27.20 299 LYS A CA 1
ATOM 2185 C C . LYS A 1 299 ? 76.647 52.024 5.748 1.00 28.44 299 LYS A C 1
ATOM 2186 O O . LYS A 1 299 ? 75.476 51.671 5.946 1.00 27.20 299 LYS A O 1
ATOM 2192 N N . ASP A 1 300 ? 77.144 52.303 4.543 1.00 29.92 300 ASP A N 1
ATOM 2193 C CA . ASP A 1 300 ? 76.409 52.056 3.307 1.00 31.31 300 ASP A CA 1
ATOM 2194 C C . ASP A 1 300 ? 76.999 50.864 2.561 1.00 32.18 300 ASP A C 1
ATOM 2195 O O . ASP A 1 300 ? 78.213 50.690 2.526 1.00 32.02 300 ASP A O 1
ATOM 2200 N N . LYS A 1 301 ? 76.133 50.039 1.979 1.00 33.59 301 LYS A N 1
ATOM 2201 C CA . LYS A 1 301 ? 76.550 49.045 0.995 1.00 34.93 301 LYS A CA 1
ATOM 2202 C C . LYS A 1 301 ? 75.700 49.259 -0.244 1.00 35.59 301 LYS A C 1
ATOM 2203 O O . LYS A 1 301 ? 74.498 48.984 -0.235 1.00 36.16 301 LYS A O 1
ATOM 2209 N N . GLY A 1 302 ? 76.325 49.769 -1.302 1.00 36.24 302 GLY A N 1
ATOM 2210 C CA . GLY A 1 302 ? 75.580 50.257 -2.461 1.00 36.76 302 GLY A CA 1
ATOM 2211 C C . GLY A 1 302 ? 74.736 51.449 -2.039 1.00 36.64 302 GLY A C 1
ATOM 2212 O O . GLY A 1 302 ? 75.258 52.417 -1.475 1.00 37.57 302 GLY A O 1
ATOM 2213 N N . SER A 1 303 ? 73.430 51.347 -2.280 1.00 36.74 303 SER A N 1
ATOM 2214 C CA . SER A 1 303 ? 72.443 52.366 -1.912 0.30 36.12 303 SER A CA 1
ATOM 2215 C C . SER A 1 303 ? 71.748 52.065 -0.571 1.00 35.54 303 SER A C 1
ATOM 2216 O O . SER A 1 303 ? 70.968 52.878 -0.066 0.60 35.22 303 SER A O 1
ATOM 2219 N N . LYS A 1 304 ? 72.021 50.883 -0.020 1.00 34.60 304 LYS A N 1
ATOM 2220 C CA . LYS A 1 304 ? 71.453 50.456 1.259 1.00 33.65 304 LYS A CA 1
ATOM 2221 C C . LYS A 1 304 ? 72.206 51.077 2.449 1.00 32.51 304 LYS A C 1
ATOM 2222 O O . LYS A 1 304 ? 73.433 51.142 2.442 1.00 32.20 304 LYS A O 1
ATOM 2228 N N . HIS A 1 305 ? 71.459 51.515 3.464 1.00 31.15 305 HIS A N 1
ATOM 2229 C CA . HIS A 1 305 ? 72.025 52.125 4.667 1.00 29.84 305 HIS A CA 1
ATOM 2230 C C . HIS A 1 305 ? 71.852 51.202 5.873 1.00 28.54 305 HIS A C 1
ATOM 2231 O O . HIS A 1 305 ? 70.792 50.608 6.060 1.00 27.98 305 HIS A O 1
ATOM 2238 N N . PHE A 1 306 ? 72.903 51.098 6.677 1.00 27.01 306 PHE A N 1
ATOM 2239 C CA . PHE A 1 306 ? 72.871 50.307 7.901 1.00 25.16 306 PHE A CA 1
ATOM 2240 C C . PHE A 1 306 ? 73.157 51.212 9.087 1.00 24.24 306 PHE A C 1
ATOM 2241 O O . PHE A 1 306 ? 74.064 52.037 9.046 1.00 24.35 306 PHE A O 1
ATOM 2249 N N . ILE A 1 307 ? 72.365 51.051 10.138 1.00 23.15 307 ILE A N 1
ATOM 2250 C CA . ILE A 1 307 ? 72.629 51.687 11.422 1.00 21.75 307 ILE A CA 1
ATOM 2251 C C . ILE A 1 307 ? 72.963 50.575 12.429 1.00 20.88 307 ILE A C 1
ATOM 2252 O O . ILE A 1 307 ? 72.109 49.770 12.801 1.00 20.09 307 ILE A O 1
ATOM 2257 N N . ILE A 1 308 ? 74.215 50.552 12.850 1.00 19.82 308 ILE A N 1
ATOM 2258 C CA . ILE A 1 308 ? 74.718 49.497 13.717 1.00 19.62 308 ILE A CA 1
ATOM 2259 C C . ILE A 1 308 ? 74.672 49.972 15.168 1.00 19.13 308 ILE A C 1
ATOM 2260 O O . ILE A 1 308 ? 75.258 51.001 15.511 1.00 18.57 308 ILE A O 1
ATOM 2265 N N . VAL A 1 309 ? 73.969 49.204 16.003 1.00 18.37 309 VAL A N 1
ATOM 2266 C CA . VAL A 1 309 ? 73.721 49.566 17.412 1.00 18.02 309 VAL A CA 1
ATOM 2267 C C . VAL A 1 309 ? 74.321 48.528 18.350 1.00 18.03 309 VAL A C 1
ATOM 2268 O O . VAL A 1 309 ? 74.831 47.507 17.881 1.00 18.74 309 VAL A O 1
ATOM 2272 N N . ASP A 1 310 ? 74.280 48.784 19.660 1.00 17.73 310 ASP A N 1
ATOM 2273 C CA . ASP A 1 310 ? 74.898 47.865 20.634 1.00 17.50 310 ASP A CA 1
ATOM 2274 C C . ASP A 1 310 ? 73.992 46.750 21.177 1.00 17.66 310 ASP A C 1
ATOM 2275 O O . ASP A 1 310 ? 74.446 45.890 21.942 1.00 17.29 310 ASP A O 1
ATOM 2280 N N . ALA A 1 311 ? 72.729 46.743 20.762 1.00 17.55 311 ALA A N 1
ATOM 2281 C CA . ALA A 1 311 ? 71.804 45.651 21.106 1.00 18.53 311 ALA A CA 1
ATOM 2282 C C . ALA A 1 311 ? 71.510 44.757 19.893 1.00 19.15 311 ALA A C 1
ATOM 2283 O O . ALA A 1 311 ? 71.353 45.248 18.773 1.00 19.60 311 ALA A O 1
ATOM 2285 N N . GLY A 1 312 ? 71.388 43.457 20.132 1.00 19.93 312 GLY A N 1
ATOM 2286 C CA . GLY A 1 312 ? 71.147 42.517 19.043 1.00 20.49 312 GLY A CA 1
ATOM 2287 C C . GLY A 1 312 ? 70.100 41.485 19.373 1.00 20.66 312 GLY A C 1
ATOM 2288 O O . GLY A 1 312 ? 69.387 41.602 20.375 1.00 19.80 312 GLY A O 1
ATOM 2289 N N . MET A 1 313 ? 70.031 40.454 18.526 1.00 20.77 313 MET A N 1
ATOM 2290 C CA . MET A 1 313 ? 69.098 39.348 18.709 1.00 21.06 313 MET A CA 1
ATOM 2291 C C . MET A 1 313 ? 69.330 38.637 20.044 1.00 20.90 313 MET A C 1
ATOM 2292 O O . MET A 1 313 ? 68.451 37.914 20.534 1.00 21.16 313 MET A O 1
ATOM 2297 N N . ASN A 1 314 ? 70.521 38.826 20.604 1.00 20.74 314 ASN A N 1
ATOM 2298 C CA . ASN A 1 314 ? 70.859 38.311 21.938 1.00 21.02 314 ASN A CA 1
ATOM 2299 C C . ASN A 1 314 ? 70.058 39.019 23.041 1.00 20.94 314 ASN A C 1
ATOM 2300 O O . ASN A 1 314 ? 69.801 38.424 24.103 1.00 21.12 314 ASN A O 1
ATOM 2305 N N . ASP A 1 315 ? 69.705 40.284 22.795 1.00 20.16 315 ASP A N 1
ATOM 2306 C CA . ASP A 1 315 ? 68.912 41.098 23.735 1.00 20.08 315 ASP A CA 1
ATOM 2307 C C . ASP A 1 315 ? 67.429 41.000 23.449 1.00 20.17 315 ASP A C 1
ATOM 2308 O O . ASP A 1 315 ? 66.633 40.848 24.371 1.00 20.24 315 ASP A O 1
ATOM 2313 N N . LEU A 1 316 ? 67.072 41.105 22.165 1.00 20.40 316 LEU A N 1
ATOM 2314 C CA . LEU A 1 316 ? 65.681 41.046 21.713 1.00 20.58 316 LEU A CA 1
ATOM 2315 C C . LEU A 1 316 ? 65.646 40.251 20.411 1.00 20.63 316 LEU A C 1
ATOM 2316 O O . LEU A 1 316 ? 66.134 40.721 19.359 1.00 20.80 316 LEU A O 1
ATOM 2321 N N . ILE A 1 317 ? 65.066 39.058 20.477 1.00 20.45 317 ILE A N 1
ATOM 2322 C CA . ILE A 1 317 ? 65.188 38.085 19.386 1.00 20.78 317 ILE A CA 1
ATOM 2323 C C . ILE A 1 317 ? 64.018 38.136 18.382 1.00 21.11 317 ILE A C 1
ATOM 2324 O O . ILE A 1 317 ? 64.143 37.649 17.258 1.00 21.21 317 ILE A O 1
ATOM 2329 N N . ARG A 1 318 ? 62.905 38.753 18.792 1.00 21.55 318 ARG A N 1
ATOM 2330 C CA . ARG A 1 318 ? 61.640 38.757 18.033 1.00 21.81 318 ARG A CA 1
ATOM 2331 C C . ARG A 1 318 ? 61.737 39.150 16.547 1.00 22.43 318 ARG A C 1
ATOM 2332 O O . ARG A 1 318 ? 61.254 38.390 15.690 1.00 22.53 318 ARG A O 1
ATOM 2340 N N . PRO A 1 319 ? 62.358 40.320 16.234 1.00 22.93 319 PRO A N 1
ATOM 2341 C CA . PRO A 1 319 ? 62.551 40.707 14.829 1.00 23.93 319 PRO A CA 1
ATOM 2342 C C . PRO A 1 319 ? 63.293 39.631 14.045 1.00 24.67 319 PRO A C 1
ATOM 2343 O O . PRO A 1 319 ? 62.876 39.300 12.942 1.00 25.10 319 PRO A O 1
ATOM 2347 N N . SER A 1 320 ? 64.338 39.055 14.633 1.00 24.79 320 SER A N 1
ATOM 2348 C CA . SER A 1 320 ? 65.174 38.089 13.919 1.00 25.48 320 SER A CA 1
ATOM 2349 C C . SER A 1 320 ? 64.447 36.785 13.552 1.00 25.42 320 SER A C 1
ATOM 2350 O O . SER A 1 320 ? 64.544 36.304 12.420 1.00 25.15 320 SER A O 1
ATOM 2353 N N . ILE A 1 321 ? 63.745 36.208 14.524 1.00 25.43 321 ILE A N 1
ATOM 2354 C CA . ILE A 1 321 ? 63.205 34.851 14.368 1.00 25.65 321 ILE A CA 1
ATOM 2355 C C . ILE A 1 321 ? 61.724 34.795 13.973 1.00 26.27 321 ILE A C 1
ATOM 2356 O O . ILE A 1 321 ? 61.262 33.766 13.464 1.00 25.77 321 ILE A O 1
ATOM 2361 N N . TYR A 1 322 ? 61.000 35.895 14.207 1.00 26.66 322 TYR A N 1
ATOM 2362 C CA . TYR A 1 322 ? 59.575 36.003 13.828 1.00 27.17 322 TYR A CA 1
ATOM 2363 C C . TYR A 1 322 ? 59.301 37.026 12.720 1.00 27.33 322 TYR A C 1
ATOM 2364 O O . TYR A 1 322 ? 58.151 37.157 12.261 1.00 27.77 322 TYR A O 1
ATOM 2373 N N . ASN A 1 323 ? 60.349 37.722 12.280 1.00 26.97 323 ASN A N 1
ATOM 2374 C CA . ASN A 1 323 ? 60.211 38.924 11.457 1.00 26.92 323 ASN A CA 1
ATOM 2375 C C . ASN A 1 323 ? 59.231 39.922 12.108 1.00 26.39 323 ASN A C 1
ATOM 2376 O O . ASN A 1 323 ? 58.424 40.556 11.418 1.00 25.39 323 ASN A O 1
ATOM 2381 N N . ALA A 1 324 ? 59.313 40.044 13.438 1.00 25.22 324 ALA A N 1
ATOM 2382 C CA . ALA A 1 324 ? 58.384 40.879 14.214 1.00 24.43 324 ALA A CA 1
ATOM 2383 C C . ALA A 1 324 ? 58.686 42.372 14.061 1.00 23.96 324 ALA A C 1
ATOM 2384 O O . ALA A 1 324 ? 59.854 42.757 13.897 1.00 24.05 324 ALA A O 1
ATOM 2386 N N . TYR A 1 325 ? 57.632 43.195 14.126 1.00 23.10 325 TYR A N 1
ATOM 2387 C CA . TYR A 1 325 ? 57.762 44.650 14.122 1.00 22.45 325 TYR A CA 1
ATOM 2388 C C . TYR A 1 325 ? 57.836 45.210 15.541 1.00 21.63 325 TYR A C 1
ATOM 2389 O O . TYR A 1 325 ? 56.943 44.973 16.371 1.00 21.80 325 TYR A O 1
ATOM 2398 N N . HIS A 1 326 ? 58.913 45.941 15.807 1.00 20.71 326 HIS A N 1
ATOM 2399 C CA . HIS A 1 326 ? 59.028 46.793 16.975 1.00 20.39 326 HIS A CA 1
ATOM 2400 C C . HIS A 1 326 ? 59.272 48.223 16.515 1.00 20.11 326 HIS A C 1
ATOM 2401 O O . HIS A 1 326 ? 60.162 48.481 15.701 1.00 19.56 326 HIS A O 1
ATOM 2408 N N . HIS A 1 327 ? 58.486 49.150 17.045 1.00 20.32 327 HIS A N 1
ATOM 2409 C CA . HIS A 1 327 ? 58.611 50.559 16.645 1.00 20.62 327 HIS A CA 1
ATOM 2410 C C . HIS A 1 327 ? 59.895 51.138 17.250 1.00 20.27 327 HIS A C 1
ATOM 2411 O O . HIS A 1 327 ? 60.171 50.932 18.427 1.00 20.08 327 HIS A O 1
ATOM 2418 N N . ILE A 1 328 ? 60.699 51.816 16.431 1.00 19.58 328 ILE A N 1
ATOM 2419 C CA . ILE A 1 328 ? 61.961 52.374 16.919 1.00 20.05 328 ILE A CA 1
ATOM 2420 C C . ILE A 1 328 ? 61.977 53.904 16.757 1.00 20.74 328 ILE A C 1
ATOM 2421 O O . ILE A 1 328 ? 61.720 54.432 15.662 1.00 21.12 328 ILE A O 1
ATOM 2426 N N . ILE A 1 329 ? 62.266 54.593 17.853 1.00 20.69 329 ILE A N 1
ATOM 2427 C CA . ILE A 1 329 ? 62.277 56.057 17.886 1.00 20.91 329 ILE A CA 1
ATOM 2428 C C . ILE A 1 329 ? 63.590 56.599 18.470 1.00 21.14 329 ILE A C 1
ATOM 2429 O O . ILE A 1 329 ? 64.243 55.921 19.278 1.00 20.52 329 ILE A O 1
ATOM 2434 N N . PRO A 1 330 ? 63.976 57.836 18.077 1.00 21.67 330 PRO A N 1
ATOM 2435 C CA . PRO A 1 330 ? 65.148 58.457 18.691 1.00 21.87 330 PRO A CA 1
ATOM 2436 C C . PRO A 1 330 ? 64.846 58.952 20.100 1.00 22.55 330 PRO A C 1
ATOM 2437 O O . PRO A 1 330 ? 63.750 59.448 20.366 1.00 23.09 330 PRO A O 1
ATOM 2441 N N . VAL A 1 331 ? 65.807 58.794 20.999 1.00 23.27 331 VAL A N 1
ATOM 2442 C CA . VAL A 1 331 ? 65.701 59.323 22.349 1.00 24.09 331 VAL A CA 1
ATOM 2443 C C . VAL A 1 331 ? 65.735 60.876 22.336 1.00 25.72 331 VAL A C 1
ATOM 2444 O O . VAL A 1 331 ? 65.082 61.527 23.158 1.00 24.96 331 VAL A O 1
ATOM 2448 N N . GLU A 1 332 ? 66.477 61.443 21.386 1.00 26.90 332 GLU A N 1
ATOM 2449 C CA . GLU A 1 332 ? 66.527 62.894 21.184 1.00 28.97 332 GLU A CA 1
ATOM 2450 C C . GLU A 1 332 ? 66.065 63.208 19.771 1.00 30.43 332 GLU A C 1
ATOM 2451 O O . GLU A 1 332 ? 66.655 62.711 18.811 1.00 30.72 332 GLU A O 1
ATOM 2457 N N . THR A 1 333 ? 65.023 64.027 19.641 1.00 32.55 333 THR A N 1
ATOM 2458 C CA . THR A 1 333 ? 64.540 64.454 18.323 1.00 34.82 333 THR A CA 1
ATOM 2459 C C . THR A 1 333 ? 65.350 65.626 17.791 1.00 36.44 333 THR A C 1
ATOM 2460 O O . THR A 1 333 ? 65.754 66.518 18.549 1.00 36.99 333 THR A O 1
ATOM 2464 N N . LYS A 1 334 ? 65.595 65.603 16.484 1.00 37.76 334 LYS A N 1
ATOM 2465 C CA . LYS A 1 334 ? 66.388 66.623 15.807 1.00 39.76 334 LYS A CA 1
ATOM 2466 C C . LYS A 1 334 ? 65.840 66.862 14.401 1.00 40.52 334 LYS A C 1
ATOM 2467 O O . LYS A 1 334 ? 64.809 66.287 14.032 1.00 41.04 334 LYS A O 1
ATOM 2473 N N . GLU A 1 335 ? 66.528 67.699 13.623 1.00 41.38 335 GLU A N 1
ATOM 2474 C CA . GLU A 1 335 ? 66.111 68.018 12.245 1.00 41.84 335 GLU A CA 1
ATOM 2475 C C . GLU A 1 335 ? 65.978 66.775 11.361 1.00 42.33 335 GLU A C 1
ATOM 2476 O O . GLU A 1 335 ? 66.770 66.563 10.433 1.00 42.89 335 GLU A O 1
ATOM 2482 N N . VAL A 1 339 ? 65.655 58.873 6.563 1.00 30.66 339 VAL A N 1
ATOM 2483 C CA . VAL A 1 339 ? 66.447 57.815 5.939 1.00 30.41 339 VAL A CA 1
ATOM 2484 C C . VAL A 1 339 ? 65.778 56.439 6.115 1.00 30.04 339 VAL A C 1
ATOM 2485 O O . VAL A 1 339 ? 65.135 56.181 7.136 1.00 29.73 339 VAL A O 1
ATOM 2489 N N . VAL A 1 340 ? 65.931 55.581 5.109 1.00 29.08 340 VAL A N 1
ATOM 2490 C CA . VAL A 1 340 ? 65.466 54.198 5.163 1.00 28.67 340 VAL A CA 1
ATOM 2491 C C . VAL A 1 340 ? 66.690 53.308 5.434 1.00 28.15 340 VAL A C 1
ATOM 2492 O O . VAL A 1 340 ? 67.686 53.384 4.713 1.00 27.97 340 VAL A O 1
ATOM 2496 N N . ALA A 1 341 ? 66.627 52.487 6.481 1.00 27.04 341 ALA A N 1
ATOM 2497 C CA . ALA A 1 341 ? 67.804 51.719 6.908 1.00 26.62 341 ALA A CA 1
ATOM 2498 C C . ALA A 1 341 ? 67.476 50.361 7.532 1.00 25.97 341 ALA A C 1
ATOM 2499 O O . ALA A 1 341 ? 66.366 50.151 8.030 1.00 25.62 341 ALA A O 1
ATOM 2501 N N . ASP A 1 342 ? 68.443 49.442 7.466 1.00 25.04 342 ASP A N 1
ATOM 2502 C CA . ASP A 1 342 ? 68.429 48.261 8.320 1.00 24.05 342 ASP A CA 1
ATOM 2503 C C . ASP A 1 342 ? 69.044 48.702 9.657 1.00 22.96 342 ASP A C 1
ATOM 2504 O O . ASP A 1 342 ? 70.155 49.224 9.696 1.00 22.52 342 ASP A O 1
ATOM 2509 N N . ILE A 1 343 ? 68.304 48.532 10.746 1.00 22.09 343 ILE A N 1
ATOM 2510 C CA . ILE A 1 343 ? 68.875 48.745 12.067 1.00 21.19 343 ILE A CA 1
ATOM 2511 C C . ILE A 1 343 ? 69.339 47.368 12.571 1.00 20.95 343 ILE A C 1
ATOM 2512 O O . ILE A 1 343 ? 68.530 46.455 12.762 1.00 20.10 343 ILE A O 1
ATOM 2517 N N . VAL A 1 344 ? 70.647 47.229 12.758 1.00 20.26 344 VAL A N 1
ATOM 2518 C CA . VAL A 1 344 ? 71.228 45.913 13.024 1.00 20.64 344 VAL A CA 1
ATOM 2519 C C . VAL A 1 344 ? 72.081 45.915 14.283 1.00 20.45 344 VAL A C 1
ATOM 2520 O O . VAL A 1 344 ? 72.574 46.954 14.688 1.00 20.62 344 VAL A O 1
ATOM 2524 N N . GLY A 1 345 ? 72.285 44.740 14.865 1.00 20.97 345 GLY A N 1
ATOM 2525 C CA . GLY A 1 345 ? 73.016 44.625 16.126 1.00 21.52 345 GLY A CA 1
ATOM 2526 C C . GLY A 1 345 ? 74.469 44.228 15.984 1.00 21.92 345 GLY A C 1
ATOM 2527 O O . GLY A 1 345 ? 75.014 44.210 14.871 1.00 22.00 345 GLY A O 1
ATOM 2528 N N . PRO A 1 346 ? 75.114 43.895 17.119 1.00 22.85 346 PRO A N 1
ATOM 2529 C CA . PRO A 1 346 ? 76.518 43.495 17.166 1.00 23.34 346 PRO A CA 1
ATOM 2530 C C . PRO A 1 346 ? 76.784 42.017 16.830 1.00 24.33 346 PRO A C 1
ATOM 2531 O O . PRO A 1 346 ? 77.929 41.651 16.546 1.00 24.89 346 PRO A O 1
ATOM 2535 N N . ILE A 1 347 ? 75.751 41.177 16.882 1.00 24.70 347 ILE A N 1
ATOM 2536 C CA . ILE A 1 347 ? 75.912 39.724 16.710 1.00 24.94 347 ILE A CA 1
ATOM 2537 C C . ILE A 1 347 ? 76.424 39.368 15.304 1.00 25.64 347 ILE A C 1
ATOM 2538 O O . ILE A 1 347 ? 75.999 39.957 14.305 1.00 25.08 347 ILE A O 1
ATOM 2543 N N . CYS A 1 348 ? 77.352 38.411 15.254 1.00 26.58 348 CYS A N 1
ATOM 2544 C CA . CYS A 1 348 ? 77.905 37.923 13.994 1.00 27.32 348 CYS A CA 1
ATOM 2545 C C . CYS A 1 348 ? 76.937 36.961 13.296 1.00 27.13 348 CYS A C 1
ATOM 2546 O O . CYS A 1 348 ? 77.238 35.774 13.121 1.00 27.77 348 CYS A O 1
ATOM 2549 N N . GLU A 1 349 ? 75.760 37.471 12.944 1.00 26.86 349 GLU A N 1
ATOM 2550 C CA . GLU A 1 349 ? 74.776 36.743 12.138 1.00 26.16 349 GLU A CA 1
ATOM 2551 C C . GLU A 1 349 ? 74.174 37.738 11.160 1.00 26.04 349 GLU A C 1
ATOM 2552 O O . GLU A 1 349 ? 73.859 38.866 11.541 1.00 24.94 349 GLU A O 1
ATOM 2558 N N . THR A 1 350 ? 73.998 37.319 9.910 1.00 25.71 350 THR A N 1
ATOM 2559 C CA . THR A 1 350 ? 73.281 38.125 8.927 1.00 26.04 350 THR A CA 1
ATOM 2560 C C . THR A 1 350 ? 71.838 38.403 9.404 1.00 25.92 350 THR A C 1
ATOM 2561 O O . THR A 1 350 ? 71.307 39.516 9.213 1.00 25.98 350 THR A O 1
ATOM 2565 N N . GLY A 1 351 ? 71.233 37.406 10.063 1.00 25.21 351 GLY A N 1
ATOM 2566 C CA . GLY A 1 351 ? 69.907 37.553 10.683 1.00 24.68 351 GLY A CA 1
ATOM 2567 C C . GLY A 1 351 ? 69.828 38.386 11.965 1.00 24.64 351 GLY A C 1
ATOM 2568 O O . GLY A 1 351 ? 68.744 38.517 12.555 1.00 24.98 351 GLY A O 1
ATOM 2569 N N . ASP A 1 352 ? 70.954 38.943 12.416 1.00 23.85 352 ASP A N 1
ATOM 2570 C CA . ASP A 1 352 ? 70.935 39.799 13.605 1.00 23.16 352 ASP A CA 1
ATOM 2571 C C . ASP A 1 352 ? 70.544 41.249 13.267 1.00 22.95 352 ASP A C 1
ATOM 2572 O O . ASP A 1 352 ? 71.393 42.093 12.985 1.00 22.46 352 ASP A O 1
ATOM 2577 N N . PHE A 1 353 ? 69.245 41.518 13.312 1.00 22.94 353 PHE A N 1
ATOM 2578 C CA . PHE A 1 353 ? 68.710 42.847 13.030 1.00 23.33 353 PHE A CA 1
ATOM 2579 C C . PHE A 1 353 ? 67.608 43.158 14.023 1.00 22.89 353 PHE A C 1
ATOM 2580 O O . PHE A 1 353 ? 67.097 42.257 14.688 1.00 23.07 353 PHE A O 1
ATOM 2588 N N . LEU A 1 354 ? 67.252 44.434 14.116 1.00 22.89 354 LEU A N 1
ATOM 2589 C C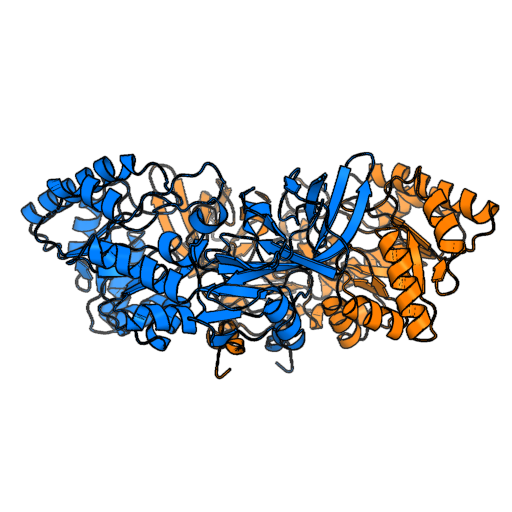A . LEU A 1 354 ? 66.125 44.855 14.933 1.00 23.38 354 LEU A CA 1
ATOM 2590 C C . LEU A 1 354 ? 64.998 45.380 14.058 1.00 23.73 354 LEU A C 1
ATOM 2591 O O . LEU A 1 354 ? 63.829 45.338 14.448 1.00 24.02 354 LEU A O 1
ATOM 2596 N N . ALA A 1 355 ? 65.372 45.879 12.882 1.00 24.41 355 ALA A N 1
ATOM 2597 C CA . ALA A 1 355 ? 64.430 46.399 11.896 1.00 25.61 355 ALA A CA 1
ATOM 2598 C C . ALA A 1 355 ? 65.085 46.329 10.532 1.00 26.03 355 ALA A C 1
ATOM 2599 O O . ALA A 1 355 ? 66.299 46.427 10.433 1.00 26.12 355 ALA A O 1
ATOM 2601 N N . LEU A 1 356 ? 64.277 46.131 9.490 1.00 26.92 356 LEU A N 1
ATOM 2602 C CA . LEU A 1 356 ? 64.770 46.052 8.113 1.00 27.61 356 LEU A CA 1
ATOM 2603 C C . LEU A 1 356 ? 63.988 47.046 7.267 1.00 28.01 356 LEU A C 1
ATOM 2604 O O . LEU A 1 356 ? 62.761 47.131 7.393 1.00 27.95 356 LEU A O 1
ATOM 2609 N N . ASP A 1 357 ? 64.703 47.787 6.420 1.00 28.92 357 ASP A N 1
ATOM 2610 C CA . ASP A 1 357 ? 64.103 48.766 5.507 1.00 29.89 357 ASP A CA 1
ATOM 2611 C C . ASP A 1 357 ? 63.117 49.657 6.265 1.00 30.06 357 ASP A C 1
ATOM 2612 O O . ASP A 1 357 ? 61.935 49.773 5.899 1.00 29.86 357 ASP A O 1
ATOM 2617 N N . ARG A 1 358 ? 63.622 50.270 7.335 1.00 29.97 358 ARG A N 1
ATOM 2618 C CA . ARG A 1 358 ? 62.812 51.067 8.262 1.00 30.40 358 ARG A CA 1
ATOM 2619 C C . ARG A 1 358 ? 63.110 52.567 8.140 1.00 30.51 358 ARG A C 1
ATOM 2620 O O . ARG A 1 358 ? 64.271 52.989 8.155 1.00 29.38 358 ARG A O 1
ATOM 2628 N N . GLU A 1 359 ? 62.046 53.363 8.035 1.00 31.76 359 GLU A N 1
ATOM 2629 C CA . GLU A 1 359 ? 62.184 54.820 7.900 1.00 32.61 359 GLU A CA 1
ATOM 2630 C C . GLU A 1 359 ? 62.328 55.484 9.265 1.00 32.98 359 GLU A C 1
ATOM 2631 O O . GLU A 1 359 ? 61.473 55.327 10.130 1.00 33.56 359 GLU A O 1
ATOM 2637 N N . ILE A 1 360 ? 63.421 56.219 9.449 1.00 33.04 360 ILE A N 1
ATOM 2638 C CA . ILE A 1 360 ? 63.743 56.852 10.730 1.00 33.57 360 ILE A CA 1
ATOM 2639 C C . ILE A 1 360 ? 64.489 58.174 10.484 1.00 33.59 360 ILE A C 1
ATOM 2640 O O . ILE A 1 360 ? 65.145 58.338 9.440 1.00 33.57 360 ILE A O 1
ATOM 2645 N N . GLU A 1 361 ? 64.401 59.103 11.434 1.00 33.41 361 GLU A N 1
ATOM 2646 C CA . GLU A 1 361 ? 65.230 60.300 11.373 1.00 33.52 361 GLU A CA 1
ATOM 2647 C C . GLU A 1 361 ? 66.709 59.907 11.454 1.00 33.35 361 GLU A C 1
ATOM 2648 O O . GLU A 1 361 ? 67.078 58.967 12.171 1.00 32.96 361 GLU A O 1
ATOM 2654 N N . GLU A 1 362 ? 67.531 60.594 10.661 1.00 32.59 362 GLU A N 1
ATOM 2655 C CA . GLU A 1 362 ? 68.965 60.347 10.616 1.00 32.66 362 GLU A CA 1
ATOM 2656 C C . GLU A 1 362 ? 69.583 60.457 12.005 1.00 31.94 362 GLU A C 1
ATOM 2657 O O . GLU A 1 362 ? 69.306 61.398 12.746 1.00 31.91 362 GLU A O 1
ATOM 2663 N N . VAL A 1 363 ? 70.391 59.459 12.353 1.00 31.37 363 VAL A N 1
ATOM 2664 C CA . VAL A 1 363 ? 71.046 59.371 13.655 1.00 30.02 363 VAL A CA 1
ATOM 2665 C C . VAL A 1 363 ? 72.561 59.363 13.486 1.00 29.71 363 VAL A C 1
ATOM 2666 O O . VAL A 1 363 ? 73.058 59.065 12.399 1.00 30.07 363 VAL A O 1
ATOM 2670 N N . GLN A 1 364 ? 73.293 59.689 14.550 1.00 28.65 364 GLN A N 1
ATOM 2671 C CA . GLN A 1 364 ? 74.765 59.658 14.519 1.00 28.30 364 GLN A CA 1
ATOM 2672 C C . GLN A 1 364 ? 75.330 58.746 15.598 1.00 27.53 364 GLN A C 1
ATOM 2673 O O . GLN A 1 364 ? 74.632 58.440 16.566 1.00 26.47 364 GLN A O 1
ATOM 2679 N N . ARG A 1 365 ? 76.594 58.337 15.436 1.00 27.05 365 ARG A N 1
ATOM 2680 C CA . ARG A 1 365 ? 77.343 57.613 16.484 1.00 26.61 365 ARG A CA 1
ATOM 2681 C C . ARG A 1 365 ? 77.158 58.271 17.854 1.00 26.25 365 ARG A C 1
ATOM 2682 O O . ARG A 1 365 ? 77.246 59.494 17.978 1.00 25.78 365 ARG A O 1
ATOM 2690 N N . GLY A 1 366 ? 76.896 57.453 18.873 1.00 25.52 366 GLY A N 1
ATOM 2691 C CA . GLY A 1 366 ? 76.742 57.955 20.236 1.00 24.87 366 GLY A CA 1
ATOM 2692 C C . GLY A 1 366 ? 75.303 58.197 20.656 1.00 24.28 366 GLY A C 1
ATOM 2693 O O . GLY A 1 366 ? 74.996 58.156 21.853 1.00 23.89 366 GLY A O 1
ATOM 2694 N N . GLU A 1 367 ? 74.421 58.427 19.671 1.00 23.70 367 GLU A N 1
ATOM 2695 C CA . GLU A 1 367 ? 73.017 58.746 19.940 1.00 22.82 367 GLU A CA 1
ATOM 2696 C C . GLU A 1 367 ? 72.221 57.498 20.327 1.00 21.90 367 GLU A C 1
ATOM 2697 O O . GLU A 1 367 ? 72.598 56.392 19.963 1.00 21.92 367 GLU A O 1
ATOM 2703 N N . TYR A 1 368 ? 71.141 57.681 21.080 1.00 21.25 368 TYR A N 1
ATOM 2704 C CA . TYR A 1 368 ? 70.319 56.561 21.578 1.00 20.52 368 TYR A CA 1
ATOM 2705 C C . TYR A 1 368 ? 69.003 56.385 20.828 1.00 20.29 368 TYR A C 1
ATOM 2706 O O . TYR A 1 368 ? 68.349 57.373 20.423 1.00 20.67 368 TYR A O 1
ATOM 2715 N N . LEU A 1 369 ? 68.624 55.120 20.628 1.00 18.89 369 LEU A N 1
ATOM 2716 C CA . LEU A 1 369 ? 67.307 54.765 20.119 1.00 18.25 369 LEU A CA 1
ATOM 2717 C C . LEU A 1 369 ? 66.542 53.973 21.178 1.00 17.82 369 LEU A C 1
ATOM 2718 O O . LEU A 1 369 ? 67.138 53.209 21.957 1.00 17.67 369 LEU A O 1
ATOM 2723 N N . ALA A 1 370 ? 65.223 54.164 21.193 1.00 17.28 370 ALA A N 1
ATOM 2724 C CA . ALA A 1 370 ? 64.317 53.388 22.019 1.00 17.10 370 ALA A CA 1
ATOM 2725 C C . ALA A 1 370 ? 63.568 52.381 21.153 1.00 17.15 370 ALA A C 1
ATOM 2726 O O . ALA A 1 370 ? 62.917 52.748 20.161 1.00 17.55 370 ALA A O 1
ATOM 2728 N N . VAL A 1 371 ? 63.686 51.104 21.499 1.00 16.20 371 VAL A N 1
ATOM 2729 C CA . VAL A 1 371 ? 62.899 50.062 20.847 1.00 15.60 371 VAL A CA 1
ATOM 2730 C C . VAL A 1 371 ? 61.660 49.781 21.711 1.00 15.07 371 VAL A C 1
ATOM 2731 O O . VAL A 1 371 ? 61.776 49.337 22.845 1.00 14.27 371 VAL A O 1
ATOM 2735 N N . LEU A 1 372 ? 60.480 50.034 21.156 1.00 15.34 372 LEU A N 1
ATOM 2736 C CA . LEU A 1 372 ? 59.244 49.961 21.934 1.00 15.30 372 LEU A CA 1
ATOM 2737 C C . LEU A 1 372 ? 58.735 48.520 22.021 1.00 15.13 372 LEU A C 1
ATOM 2738 O O . LEU A 1 372 ? 59.194 47.648 21.270 1.00 14.86 372 LEU A O 1
ATOM 2743 N N . SER A 1 373 ? 57.797 48.286 22.940 1.00 14.37 373 SER A N 1
ATOM 2744 C CA . SER A 1 373 ? 57.039 47.022 23.005 1.00 14.57 373 SER A CA 1
ATOM 2745 C C . SER A 1 373 ? 57.974 45.835 23.275 1.00 14.60 373 SER A C 1
ATOM 2746 O O . SER A 1 373 ? 57.766 44.731 22.765 1.00 14.77 373 SER A O 1
ATOM 2749 N N . ALA A 1 374 ? 58.986 46.077 24.111 1.00 14.68 374 ALA A N 1
ATOM 2750 C CA . ALA A 1 374 ? 60.044 45.100 24.389 1.00 13.97 374 ALA A CA 1
ATOM 2751 C C . ALA A 1 374 ? 59.941 44.434 25.780 1.00 13.86 374 ALA A C 1
ATOM 2752 O O . ALA A 1 374 ? 60.868 43.745 26.208 1.00 13.68 374 ALA A O 1
ATOM 2754 N N . GLY A 1 375 ? 58.820 44.639 26.483 1.00 13.36 375 GLY A N 1
ATOM 2755 C CA . GLY A 1 375 ? 58.678 44.150 27.864 1.00 13.40 375 GLY A CA 1
ATOM 2756 C C . GLY A 1 375 ? 58.233 42.703 28.046 1.00 12.78 375 GLY A C 1
ATOM 2757 O O . GLY A 1 375 ? 58.354 42.140 29.137 1.00 11.96 375 GLY A O 1
ATOM 2758 N N . ALA A 1 376 ? 57.720 42.108 26.972 1.00 13.04 376 ALA A N 1
ATOM 2759 C CA . ALA A 1 376 ? 57.234 40.718 26.972 1.00 13.20 376 ALA A CA 1
ATOM 2760 C C . ALA A 1 376 ? 57.985 39.948 25.887 1.00 13.15 376 ALA A C 1
ATOM 2761 O O . ALA A 1 376 ? 58.122 40.439 24.754 1.00 12.99 376 ALA A O 1
ATOM 2763 N N . TYR A 1 377 ? 58.482 38.757 26.238 1.00 13.37 377 TYR A N 1
ATOM 2764 C CA . TYR A 1 377 ? 59.254 37.918 25.304 1.00 13.32 377 TYR A CA 1
ATOM 2765 C C . TYR A 1 377 ? 60.422 38.714 24.739 1.00 13.59 377 TYR A C 1
ATOM 2766 O O . TYR A 1 377 ? 60.775 38.590 23.553 1.00 13.20 377 TYR A O 1
ATOM 2775 N N . GLY A 1 378 ? 61.025 39.526 25.616 1.00 13.39 378 GLY A N 1
ATOM 2776 C CA . GLY A 1 378 ? 62.156 40.364 25.261 1.00 12.35 378 GLY A CA 1
ATOM 2777 C C . GLY A 1 378 ? 63.379 39.834 25.988 1.00 12.49 378 GLY A C 1
ATOM 2778 O O . GLY A 1 378 ? 64.087 38.953 25.490 1.00 12.25 378 GLY A O 1
ATOM 2779 N N . PHE A 1 379 ? 63.603 40.338 27.195 1.00 11.55 379 PHE A N 1
ATOM 2780 C CA . PHE A 1 379 ? 64.668 39.794 28.038 1.00 11.58 379 PHE A CA 1
ATOM 2781 C C . PHE A 1 379 ? 64.483 38.300 28.257 1.00 12.02 379 PHE A C 1
ATOM 2782 O O . PHE A 1 379 ? 65.469 37.554 28.354 1.00 11.40 379 PHE A O 1
ATOM 2790 N N . ALA A 1 380 ? 63.224 37.858 28.336 1.00 12.24 380 ALA A N 1
ATOM 2791 C CA . ALA A 1 380 ? 62.930 36.452 28.597 1.00 12.89 380 ALA A CA 1
ATOM 2792 C C . ALA A 1 380 ? 63.617 35.478 27.620 1.00 12.56 380 ALA A C 1
ATOM 2793 O O . ALA A 1 380 ? 63.932 34.366 27.997 1.00 13.02 380 ALA A O 1
ATOM 2795 N N . MET A 1 381 ? 63.829 35.903 26.387 1.00 12.60 381 MET A N 1
ATOM 2796 C CA . MET A 1 381 ? 64.445 35.049 25.356 1.00 14.35 381 MET A CA 1
ATOM 2797 C C . MET A 1 381 ? 65.891 35.477 25.056 1.00 14.15 381 MET A C 1
ATOM 2798 O O . MET A 1 381 ? 66.483 35.045 24.057 1.00 14.99 381 MET A O 1
ATOM 2803 N N . SER A 1 382 ? 66.445 36.307 25.940 1.00 13.70 382 SER A N 1
ATOM 2804 C CA . SER A 1 382 ? 67.814 36.829 25.826 1.00 13.96 382 SER A CA 1
ATOM 2805 C C . SER A 1 382 ? 68.840 35.732 26.149 1.00 13.64 382 SER A C 1
ATOM 2806 O O . SER A 1 382 ? 68.698 34.985 27.133 1.00 13.71 382 SER A O 1
ATOM 2809 N N . SER A 1 383 ? 69.879 35.653 25.325 1.00 13.48 383 SER A N 1
ATOM 2810 C CA . SER A 1 383 ? 70.935 34.644 25.468 1.00 12.59 383 SER A CA 1
ATOM 2811 C C . SER A 1 383 ? 72.314 35.301 25.654 1.00 11.85 383 SER A C 1
ATOM 2812 O O . SER A 1 383 ? 72.427 36.534 25.773 1.00 11.88 383 SER A O 1
ATOM 2815 N N . HIS A 1 384 ? 73.351 34.459 25.675 1.00 10.99 384 HIS A N 1
ATOM 2816 C CA . HIS A 1 384 ? 74.745 34.905 25.810 1.00 10.49 384 HIS A CA 1
ATOM 2817 C C . HIS A 1 384 ? 75.535 34.653 24.537 1.00 10.09 384 HIS A C 1
ATOM 2818 O O . HIS A 1 384 ? 76.754 34.579 24.550 1.00 9.34 384 HIS A O 1
ATOM 2825 N N . TYR A 1 385 ? 74.826 34.524 23.426 1.00 10.24 385 TYR A N 1
ATOM 2826 C CA . TYR A 1 385 ? 75.505 34.308 22.145 1.00 10.68 385 TYR A CA 1
ATOM 2827 C C . TYR A 1 385 ? 76.575 35.384 21.890 1.00 10.15 385 TYR A C 1
ATOM 2828 O O . TYR A 1 385 ? 76.342 36.553 22.186 1.00 9.35 385 TYR A O 1
ATOM 2837 N N . ASN A 1 386 ? 77.723 34.975 21.323 1.00 10.33 386 ASN A N 1
ATOM 2838 C CA . ASN A 1 386 ? 78.924 35.834 21.146 1.00 10.92 386 ASN A CA 1
ATOM 2839 C C . ASN A 1 386 ? 79.526 36.347 22.469 1.00 11.79 386 ASN A C 1
ATOM 2840 O O . ASN A 1 386 ? 80.203 37.400 22.492 1.00 11.37 386 ASN A O 1
ATOM 2845 N N . MET A 1 387 ? 79.284 35.607 23.568 1.00 11.22 387 MET A N 1
ATOM 2846 C CA . MET A 1 387 ? 79.796 35.994 24.892 1.00 11.54 387 MET A CA 1
ATOM 2847 C C . MET A 1 387 ? 79.381 37.430 25.286 1.00 11.80 387 MET A C 1
ATOM 2848 O O . MET A 1 387 ? 80.179 38.186 25.846 1.00 12.46 387 MET A O 1
ATOM 2853 N N . ARG A 1 388 ? 78.132 37.792 24.987 1.00 12.09 388 ARG A N 1
ATOM 2854 C CA . ARG A 1 388 ? 77.592 39.108 25.273 1.00 12.37 388 ARG A CA 1
ATOM 2855 C C . ARG A 1 388 ? 76.763 39.067 26.564 1.00 12.60 388 ARG A C 1
ATOM 2856 O O . ARG A 1 388 ? 75.750 38.371 26.636 1.00 12.36 388 ARG A O 1
ATOM 2864 N N . PRO A 1 389 ? 77.218 39.783 27.605 1.00 12.66 389 PRO A N 1
ATOM 2865 C CA . PRO A 1 389 ? 76.434 39.869 28.832 1.00 12.77 389 PRO A CA 1
ATOM 2866 C C . PRO A 1 389 ? 75.108 40.557 28.578 1.00 12.40 389 PRO A C 1
ATOM 2867 O O . PRO A 1 389 ? 75.028 41.497 27.753 1.00 11.69 389 PRO A O 1
ATOM 2871 N N . ARG A 1 390 ? 74.074 40.105 29.275 1.00 11.60 390 ARG A N 1
ATOM 2872 C CA . ARG A 1 390 ? 72.764 40.696 29.052 1.00 13.04 390 ARG A CA 1
ATOM 2873 C C . ARG A 1 390 ? 72.627 42.068 29.716 1.00 12.66 390 ARG A C 1
ATOM 2874 O O . ARG A 1 390 ? 73.452 42.452 30.561 1.00 12.48 390 ARG A O 1
ATOM 2882 N N . ALA A 1 391 ? 71.559 42.763 29.328 1.00 12.14 391 ALA A N 1
ATOM 2883 C CA . ALA A 1 391 ? 71.342 44.169 29.658 1.00 12.61 391 ALA A CA 1
ATOM 2884 C C . ALA A 1 391 ? 70.932 44.297 31.107 1.00 12.63 391 ALA A C 1
ATOM 2885 O O . ALA A 1 391 ? 70.350 43.374 31.691 1.00 11.83 391 ALA A O 1
ATOM 2887 N N . ALA A 1 392 ? 71.243 45.456 31.689 1.00 12.41 392 ALA A N 1
ATOM 2888 C CA . ALA A 1 392 ? 70.658 45.848 32.962 1.00 11.45 392 ALA A CA 1
ATOM 2889 C C . ALA A 1 392 ? 69.157 46.088 32.734 1.00 11.76 392 ALA A C 1
ATOM 2890 O O . ALA A 1 392 ? 68.733 46.350 31.611 1.00 11.46 392 ALA A O 1
ATOM 2892 N N . GLU A 1 393 ? 68.367 45.966 33.805 1.00 11.95 393 GLU A N 1
ATOM 2893 C CA . GLU A 1 393 ? 66.940 46.273 33.783 1.00 12.49 393 GLU A CA 1
ATOM 2894 C C . GLU A 1 393 ? 66.625 47.297 34.879 1.00 12.97 393 GLU A C 1
ATOM 2895 O O . GLU A 1 393 ? 67.051 47.135 36.011 1.00 12.61 393 GLU A O 1
ATOM 2901 N N . VAL A 1 394 ? 65.885 48.338 34.517 1.00 14.33 394 VAL A N 1
ATOM 2902 C CA . VAL A 1 394 ? 65.523 49.415 35.437 1.00 15.55 394 VAL A CA 1
ATOM 2903 C C . VAL A 1 394 ? 64.004 49.610 35.435 1.00 15.75 394 VAL A C 1
ATOM 2904 O O . VAL A 1 394 ? 63.354 49.595 34.379 1.00 16.35 394 VAL A O 1
ATOM 2908 N N . LEU A 1 395 ? 63.463 49.798 36.630 1.00 15.77 395 LEU A N 1
ATOM 2909 C CA . LEU A 1 395 ? 62.055 50.088 36.834 1.00 16.29 395 LEU A CA 1
ATOM 2910 C C . LEU A 1 395 ? 61.880 51.556 37.248 1.00 16.70 395 LEU A C 1
ATOM 2911 O O . LEU A 1 395 ? 62.521 52.030 38.186 1.00 16.08 395 LEU A O 1
ATOM 2916 N N . VAL A 1 396 ? 61.006 52.254 36.538 1.00 17.95 396 VAL A N 1
ATOM 2917 C CA . VAL A 1 396 ? 60.764 53.667 36.795 1.00 19.29 396 VAL A CA 1
ATOM 2918 C C . VAL A 1 396 ? 59.333 53.836 37.324 1.00 20.54 396 VAL A C 1
ATOM 2919 O O . VAL A 1 396 ? 58.399 53.176 36.848 1.00 20.69 396 VAL A O 1
ATOM 2923 N N . GLU A 1 397 ? 59.180 54.696 38.331 1.00 21.37 397 GLU A N 1
ATOM 2924 C CA . GLU A 1 397 ? 57.883 54.956 38.942 1.00 22.49 397 GLU A CA 1
ATOM 2925 C C . GLU A 1 397 ? 57.821 56.424 39.406 1.00 22.68 397 GLU A C 1
ATOM 2926 O O . GLU A 1 397 ? 58.467 56.799 40.390 1.00 22.25 397 GLU A O 1
ATOM 2932 N N . ASN A 1 398 ? 57.065 57.224 38.657 1.00 23.29 398 ASN A N 1
ATOM 2933 C CA . ASN A 1 398 ? 56.827 58.643 38.964 1.00 24.46 398 ASN A CA 1
ATOM 2934 C C . ASN A 1 398 ? 58.098 59.339 39.452 1.00 24.30 398 ASN A C 1
ATOM 2935 O O . ASN A 1 398 ? 58.198 59.741 40.621 1.00 24.20 398 ASN A O 1
ATOM 2940 N N . GLY A 1 399 ? 59.089 59.412 38.563 1.00 23.69 399 GLY A N 1
ATOM 2941 C CA . GLY A 1 399 ? 60.342 60.102 38.863 1.00 23.64 399 GLY A CA 1
ATOM 2942 C C . GLY A 1 399 ? 61.383 59.317 39.641 1.00 23.46 399 GLY A C 1
ATOM 2943 O O . GLY A 1 399 ? 62.528 59.739 39.725 1.00 24.28 399 GLY A O 1
ATOM 2944 N N . SER A 1 400 ? 61.011 58.182 40.215 1.00 22.84 400 SER A N 1
ATOM 2945 C CA . SER A 1 400 ? 61.974 57.371 40.961 1.00 22.52 400 SER A CA 1
ATOM 2946 C C . SER A 1 400 ? 62.511 56.204 40.104 1.00 21.50 400 SER A C 1
ATOM 2947 O O . SER A 1 400 ? 61.899 55.842 39.095 1.00 20.48 400 SER A O 1
ATOM 2950 N N . VAL A 1 401 ? 63.644 55.641 40.523 1.00 20.47 401 VAL A N 1
ATOM 2951 C CA . VAL A 1 401 ? 64.376 54.636 39.749 1.00 20.42 401 VAL A CA 1
ATOM 2952 C C . VAL A 1 401 ? 64.781 53.471 40.645 1.00 19.70 401 VAL A C 1
ATOM 2953 O O . VAL A 1 401 ? 65.214 53.671 41.786 1.00 19.19 401 VAL A O 1
ATOM 2957 N N . LYS A 1 402 ? 64.628 52.248 40.132 1.00 18.08 402 LYS A N 1
ATOM 2958 C CA . LYS A 1 402 ? 65.085 51.073 40.827 1.00 17.76 402 LYS A CA 1
ATOM 2959 C C . LYS A 1 402 ? 65.765 50.127 39.835 1.00 17.12 402 LYS A C 1
ATOM 2960 O O . LYS A 1 402 ? 65.156 49.727 38.834 1.00 16.51 402 LYS A O 1
ATOM 2966 N N . LEU A 1 403 ? 67.027 49.810 40.101 1.00 16.62 403 LEU A N 1
ATOM 2967 C CA . LEU A 1 403 ? 67.745 48.800 39.327 1.00 16.55 403 LEU A CA 1
ATOM 2968 C C . LEU A 1 403 ? 67.201 47.432 39.719 1.00 15.49 403 LEU A C 1
ATOM 2969 O O . LEU A 1 403 ? 67.398 46.981 40.850 1.00 15.81 403 LEU A O 1
ATOM 2974 N N . ILE A 1 404 ? 66.489 46.789 38.797 1.00 13.96 404 ILE A N 1
ATOM 2975 C CA . ILE A 1 404 ? 65.866 45.487 39.104 1.00 13.34 404 ILE A CA 1
ATOM 2976 C C . ILE A 1 404 ? 66.612 44.270 38.501 1.00 12.72 404 ILE A C 1
ATOM 2977 O O . ILE A 1 404 ? 66.262 43.123 38.770 1.00 12.72 404 ILE A O 1
ATOM 2982 N N . ARG A 1 405 ? 67.603 44.546 37.663 1.00 12.02 405 ARG A N 1
ATOM 2983 C CA . ARG A 1 405 ? 68.590 43.550 37.293 1.00 11.79 405 ARG A CA 1
ATOM 2984 C C . ARG A 1 405 ? 69.877 44.258 36.915 1.00 11.85 405 ARG A C 1
ATOM 2985 O O . ARG A 1 405 ? 69.886 45.118 36.043 1.00 11.95 405 ARG A O 1
ATOM 2993 N N . LYS A 1 406 ? 70.961 43.882 37.582 1.00 12.62 406 LYS A N 1
ATOM 2994 C CA . LYS A 1 406 ? 72.271 44.411 37.231 1.00 13.73 406 LYS A CA 1
ATOM 2995 C C . LYS A 1 406 ? 72.710 43.867 35.879 1.00 13.75 406 LYS A C 1
ATOM 2996 O O . LYS A 1 406 ? 72.378 42.725 35.523 1.00 13.31 406 LYS A O 1
ATOM 3002 N N . ARG A 1 407 ? 73.468 44.682 35.151 1.00 13.56 407 ARG A N 1
ATOM 3003 C CA . ARG A 1 407 ? 74.143 44.244 33.940 1.00 14.07 407 ARG A CA 1
ATOM 3004 C C . ARG A 1 407 ? 75.063 43.088 34.296 1.00 13.60 407 ARG A C 1
ATOM 3005 O O . ARG A 1 407 ? 75.755 43.131 35.304 1.00 13.65 407 ARG A O 1
ATOM 3013 N N . GLU A 1 408 ? 75.047 42.035 33.488 1.00 13.01 408 GLU A N 1
ATOM 3014 C CA . GLU A 1 408 ? 75.954 40.915 33.716 1.00 12.70 408 GLU A CA 1
ATOM 3015 C C . GLU A 1 408 ? 77.392 41.269 33.327 1.00 13.14 408 GLU A C 1
ATOM 3016 O O . GLU A 1 408 ? 77.631 42.235 32.607 1.00 12.55 408 GLU A O 1
ATOM 3022 N N . ASN A 1 409 ? 78.345 40.461 33.780 1.00 13.75 409 ASN A N 1
ATOM 3023 C CA . ASN A 1 409 ? 79.712 40.585 33.264 1.00 14.36 409 ASN A CA 1
ATOM 3024 C C . ASN A 1 409 ? 80.125 39.276 32.644 1.00 14.18 409 ASN A C 1
ATOM 3025 O O . ASN A 1 409 ? 79.374 38.294 32.709 1.00 13.49 409 ASN A O 1
ATOM 3030 N N . TYR A 1 410 ? 81.295 39.260 32.010 1.00 14.40 410 TYR A N 1
ATOM 3031 C CA . TYR A 1 410 ? 81.780 38.035 31.372 1.00 14.61 410 TYR A CA 1
ATOM 3032 C C . TYR A 1 410 ? 81.883 36.856 32.342 1.00 14.85 410 TYR A C 1
ATOM 3033 O O . TYR A 1 410 ? 81.565 35.714 31.983 1.00 14.09 410 TYR A O 1
ATOM 3042 N N . ASP A 1 411 ? 82.356 37.138 33.563 1.00 14.12 411 ASP A N 1
ATOM 3043 C CA . ASP A 1 411 ? 82.484 36.125 34.596 1.00 13.79 411 ASP A CA 1
ATOM 3044 C C . ASP A 1 411 ? 81.163 35.377 34.857 1.00 12.84 411 ASP A C 1
ATOM 3045 O O . ASP A 1 411 ? 81.160 34.174 35.062 1.00 13.08 411 ASP A O 1
ATOM 3050 N N . TYR A 1 412 ? 80.050 36.097 34.886 1.00 12.86 412 TYR A N 1
ATOM 3051 C CA . TYR A 1 412 ? 78.733 35.480 35.141 1.00 12.07 412 TYR A CA 1
ATOM 3052 C C . TYR A 1 412 ? 78.376 34.407 34.088 1.00 11.56 412 TYR A C 1
ATOM 3053 O O . TYR A 1 412 ? 77.838 33.333 34.414 1.00 11.60 412 TYR A O 1
ATOM 3062 N N . ILE A 1 413 ? 78.671 34.717 32.827 1.00 10.92 413 ILE A N 1
ATOM 3063 C CA . ILE A 1 413 ? 78.324 33.837 31.700 1.00 11.09 413 ILE A CA 1
ATOM 3064 C C . ILE A 1 413 ? 78.985 32.467 31.867 1.00 11.40 413 ILE A C 1
ATOM 3065 O O . ILE A 1 413 ? 78.347 31.440 31.638 1.00 11.37 413 ILE A O 1
ATOM 3070 N N . VAL A 1 414 ? 80.264 32.467 32.271 1.00 11.65 414 VAL A N 1
ATOM 3071 C CA . VAL A 1 414 ? 81.049 31.242 32.373 1.00 12.34 414 VAL A CA 1
ATOM 3072 C C . VAL A 1 414 ? 81.284 30.777 33.827 1.00 13.35 414 VAL A C 1
ATOM 3073 O O . VAL A 1 414 ? 82.033 29.823 34.070 1.00 13.94 414 VAL A O 1
ATOM 3077 N N . GLU A 1 415 ? 80.611 31.409 34.780 1.00 14.52 415 GLU A N 1
ATOM 3078 C CA . GLU A 1 415 ? 80.750 31.019 36.192 1.00 15.59 415 GLU A CA 1
ATOM 3079 C C . GLU A 1 415 ? 80.592 29.505 36.474 1.00 15.01 415 GLU A C 1
ATOM 3080 O O . GLU A 1 415 ? 81.432 28.942 37.189 1.00 14.77 415 GLU A O 1
ATOM 3086 N N . PRO A 1 416 ? 79.537 28.839 35.925 1.00 14.44 416 PRO A N 1
ATOM 3087 C CA . PRO A 1 416 ? 79.383 27.398 36.163 1.00 14.80 416 PRO A CA 1
ATOM 3088 C C . PRO A 1 416 ? 80.515 26.538 35.596 1.00 14.52 416 PRO A C 1
ATOM 3089 O O . PRO A 1 416 ? 80.558 25.345 35.869 1.00 13.90 416 PRO A O 1
ATOM 3093 N N . SER A 1 417 ? 81.429 27.139 34.840 1.00 15.27 417 SER A N 1
ATOM 3094 C CA . SER A 1 417 ? 82.612 26.415 34.343 1.00 16.82 417 SER A CA 1
ATOM 3095 C C . SER A 1 417 ? 83.885 26.702 35.193 1.00 19.10 417 SER A C 1
ATOM 3096 O O . SER A 1 417 ? 84.938 26.090 34.975 1.00 19.08 417 SER A O 1
ATOM 3099 N N . LEU A 1 418 ? 83.778 27.647 36.119 1.00 21.46 418 LEU A N 1
ATOM 3100 C CA . LEU A 1 418 ? 84.926 28.055 36.939 1.00 25.28 418 LEU A CA 1
ATOM 3101 C C . LEU A 1 418 ? 85.097 27.175 38.174 1.00 27.00 418 LEU A C 1
ATOM 3102 O O . LEU A 1 418 ? 84.145 26.967 38.922 1.00 27.74 418 LEU A O 1
ATOM 3107 N N . ASP A 1 419 ? 86.319 26.689 38.385 1.00 30.26 419 ASP A N 1
ATOM 3108 C CA . ASP A 1 419 ? 86.682 25.900 39.587 0.70 33.17 419 ASP A CA 1
ATOM 3109 C C . ASP A 1 419 ? 85.601 24.889 39.953 1.00 34.48 419 ASP A C 1
ATOM 3110 O O . ASP A 1 419 ? 85.045 24.927 41.060 1.00 35.58 419 ASP A O 1
ATOM 3115 N N . ILE A 1 420 ? 85.296 23.986 39.020 1.00 35.57 420 ILE A N 1
ATOM 3116 C CA . ILE A 1 420 ? 84.153 23.097 39.187 1.00 36.00 420 ILE A CA 1
ATOM 3117 C C . ILE A 1 420 ? 84.551 21.665 39.540 1.00 37.00 420 ILE A C 1
ATOM 3118 O O . ILE A 1 420 ? 84.436 21.255 40.700 1.00 37.02 420 ILE A O 1
ATOM 3123 N N . GLU B 1 2 ? 79.603 3.375 7.715 1.00 28.81 2 GLU B N 1
ATOM 3124 C CA . GLU B 1 2 ? 78.588 3.187 8.808 1.00 29.11 2 GLU B CA 1
ATOM 3125 C C . GLU B 1 2 ? 78.126 4.568 9.316 1.00 28.43 2 GLU B C 1
ATOM 3126 O O . GLU B 1 2 ? 78.957 5.372 9.736 1.00 28.40 2 GLU B O 1
ATOM 3132 N N . LEU B 1 3 ? 76.815 4.805 9.280 1.00 27.73 3 LEU B N 1
ATOM 3133 C CA . LEU B 1 3 ? 76.244 6.155 9.433 1.00 27.71 3 LEU B CA 1
ATOM 3134 C C . LEU B 1 3 ? 76.749 6.916 10.668 1.00 27.56 3 LEU B C 1
ATOM 3135 O O . LEU B 1 3 ? 77.266 8.026 10.534 1.00 27.09 3 LEU B O 1
ATOM 3140 N N . LEU B 1 4 ? 76.615 6.316 11.851 1.00 27.31 4 LEU B N 1
ATOM 3141 C CA . LEU B 1 4 ? 76.999 6.991 13.103 1.00 27.56 4 LEU B CA 1
ATOM 3142 C C . LEU B 1 4 ? 78.455 7.432 13.138 1.00 27.07 4 LEU B C 1
ATOM 3143 O O . LEU B 1 4 ? 78.763 8.535 13.588 1.00 27.00 4 LEU B O 1
ATOM 3148 N N . LYS B 1 5 ? 79.350 6.581 12.645 1.00 26.82 5 LYS B N 1
ATOM 3149 C CA . LYS B 1 5 ? 80.772 6.940 12.556 1.00 26.58 5 LYS B CA 1
ATOM 3150 C C . LYS B 1 5 ? 81.089 8.030 11.527 1.00 25.54 5 LYS B C 1
ATOM 3151 O O . LYS B 1 5 ? 82.106 8.723 11.645 1.00 25.69 5 LYS B O 1
ATOM 3157 N N . GLU B 1 6 ? 80.222 8.181 10.527 1.00 24.35 6 GLU B N 1
ATOM 3158 C CA . GLU B 1 6 ? 80.317 9.285 9.577 1.00 23.74 6 GLU B CA 1
ATOM 3159 C C . GLU B 1 6 ? 80.096 10.621 10.272 1.00 22.63 6 GLU B C 1
ATOM 3160 O O . GLU B 1 6 ? 80.689 11.625 9.883 1.00 22.33 6 GLU B O 1
ATOM 3166 N N . TYR B 1 7 ? 79.237 10.625 11.291 1.00 20.83 7 TYR B N 1
ATOM 3167 C CA . TYR B 1 7 ? 79.044 11.814 12.121 1.00 19.67 7 TYR B CA 1
ATOM 3168 C C . TYR B 1 7 ? 80.243 12.038 13.025 1.00 19.51 7 TYR B C 1
ATOM 3169 O O . TYR B 1 7 ? 80.843 13.121 13.033 1.00 18.82 7 TYR B O 1
ATOM 3178 N N . ASN B 1 8 ? 80.615 10.993 13.765 1.00 19.22 8 ASN B N 1
ATOM 3179 C CA . ASN B 1 8 ? 81.697 11.068 14.736 1.00 19.77 8 ASN B CA 1
ATOM 3180 C C . ASN B 1 8 ? 82.244 9.649 14.934 1.00 20.63 8 ASN B C 1
ATOM 3181 O O . ASN B 1 8 ? 81.516 8.767 15.403 1.00 21.01 8 ASN B O 1
ATOM 3186 N N . PRO B 1 9 ? 83.514 9.421 14.563 1.00 21.66 9 PRO B N 1
ATOM 3187 C CA . PRO B 1 9 ? 84.001 8.034 14.603 1.00 22.58 9 PRO B CA 1
ATOM 3188 C C . PRO B 1 9 ? 84.232 7.513 16.021 1.00 22.79 9 PRO B C 1
ATOM 3189 O O . PRO B 1 9 ? 84.542 6.332 16.189 1.00 22.67 9 PRO B O 1
ATOM 3193 N N . TYR B 1 10 ? 84.054 8.376 17.027 1.00 23.03 10 TYR B N 1
ATOM 3194 C CA . TYR B 1 10 ? 84.112 7.952 18.432 1.00 23.83 10 TYR B CA 1
ATOM 3195 C C . TYR B 1 10 ? 82.756 7.506 18.982 1.00 24.08 10 TYR B C 1
ATOM 3196 O O . TYR B 1 10 ? 82.672 7.069 20.123 1.00 23.45 10 TYR B O 1
ATOM 3205 N N . LEU B 1 11 ? 81.719 7.595 18.147 1.00 24.87 11 LEU B N 1
ATOM 3206 C CA . LEU B 1 11 ? 80.392 7.112 18.491 1.00 25.88 11 LEU B CA 1
ATOM 3207 C C . LEU B 1 11 ? 80.215 5.669 18.034 1.00 26.78 11 LEU B C 1
ATOM 3208 O O . LEU B 1 11 ? 80.560 5.314 16.902 1.00 27.46 11 LEU B O 1
ATOM 3213 N N . GLU B 1 12 ? 79.638 4.853 18.903 1.00 27.28 12 GLU B N 1
ATOM 3214 C CA . GLU B 1 12 ? 79.302 3.481 18.535 1.00 28.02 12 GLU B CA 1
ATOM 3215 C C . GLU B 1 12 ? 78.283 2.893 19.481 1.00 27.56 12 GLU B C 1
ATOM 3216 O O . GLU B 1 12 ? 78.227 3.258 20.662 1.00 26.75 12 GLU B O 1
ATOM 3222 N N . TYR B 1 13 ? 77.487 1.968 18.954 1.00 27.60 13 TYR B N 1
ATOM 3223 C CA . TYR B 1 13 ? 76.678 1.105 19.793 1.00 27.51 13 TYR B CA 1
ATOM 3224 C C . TYR B 1 13 ? 77.486 -0.111 20.253 1.00 28.35 13 TYR B C 1
ATOM 3225 O O . TYR B 1 13 ? 78.233 -0.705 19.464 1.00 28.35 13 TYR B O 1
ATOM 3234 N N . ARG B 1 14 ? 77.359 -0.441 21.537 1.00 28.45 14 ARG B N 1
ATOM 3235 C CA . ARG B 1 14 ? 77.959 -1.648 22.126 1.00 29.25 14 ARG B CA 1
ATOM 3236 C C . ARG B 1 14 ? 76.836 -2.416 22.815 1.00 28.91 14 ARG B C 1
ATOM 3237 O O . ARG B 1 14 ? 76.349 -1.984 23.875 1.00 28.98 14 ARG B O 1
ATOM 3245 N N . ASP B 1 15 ? 76.420 -3.536 22.214 1.00 28.70 15 ASP B N 1
ATOM 3246 C CA . ASP B 1 15 ? 75.324 -4.372 22.746 1.00 28.35 15 ASP B CA 1
ATOM 3247 C C . ASP B 1 15 ? 74.031 -3.562 22.970 1.00 27.76 15 ASP B C 1
ATOM 3248 O O . ASP B 1 15 ? 73.391 -3.662 24.017 1.00 28.14 15 ASP B O 1
ATOM 3253 N N . GLY B 1 16 ? 73.676 -2.742 21.983 1.00 27.76 16 GLY B N 1
ATOM 3254 C CA . GLY B 1 16 ? 72.441 -1.948 22.010 1.00 26.59 16 GLY B CA 1
ATOM 3255 C C . GLY B 1 16 ? 72.536 -0.625 22.763 1.00 26.22 16 GLY B C 1
ATOM 3256 O O . GLY B 1 16 ? 71.549 0.099 22.853 1.00 26.22 16 GLY B O 1
ATOM 3257 N N . GLU B 1 17 ? 73.717 -0.314 23.302 1.00 25.84 17 GLU B N 1
ATOM 3258 C CA . GLU B 1 17 ? 73.932 0.906 24.103 1.00 25.25 17 GLU B CA 1
ATOM 3259 C C . GLU B 1 17 ? 74.894 1.874 23.422 1.00 23.88 17 GLU B C 1
ATOM 3260 O O . GLU B 1 17 ? 75.977 1.478 22.977 1.00 24.01 17 GLU B O 1
ATOM 3266 N N . LEU B 1 18 ? 74.503 3.145 23.363 1.00 22.31 18 LEU B N 1
ATOM 3267 C CA . LEU B 1 18 ? 75.320 4.169 22.705 1.00 21.53 18 LEU B CA 1
ATOM 3268 C C . LEU B 1 18 ? 76.483 4.603 23.600 1.00 20.92 18 LEU B C 1
ATOM 3269 O O . LEU B 1 18 ? 76.297 4.885 24.788 1.00 20.59 18 LEU B O 1
ATOM 3274 N N . PHE B 1 19 ? 77.676 4.633 23.015 1.00 20.85 19 PHE B N 1
ATOM 3275 C CA . PHE B 1 19 ? 78.902 5.051 23.686 1.00 20.90 19 PHE B CA 1
ATOM 3276 C C . PHE B 1 19 ? 79.567 6.190 22.890 1.00 20.44 19 PHE B C 1
ATOM 3277 O O . PHE B 1 19 ? 79.457 6.238 21.666 1.00 19.91 19 PHE B O 1
ATOM 3285 N N . ILE B 1 20 ? 80.281 7.063 23.596 1.00 20.26 20 ILE B N 1
ATOM 3286 C CA . ILE B 1 20 ? 81.163 8.060 22.968 1.00 20.61 20 ILE B CA 1
ATOM 3287 C C . ILE B 1 20 ? 82.508 8.012 23.665 1.00 20.44 20 ILE B C 1
ATOM 3288 O O . ILE B 1 20 ? 82.576 8.117 24.887 1.00 21.41 20 ILE B O 1
ATOM 3293 N N . GLU B 1 21 ? 83.579 7.840 22.892 1.00 20.88 21 GLU B N 1
ATOM 3294 C CA . GLU B 1 21 ? 84.923 7.615 23.446 1.00 21.36 21 GLU B CA 1
ATOM 3295 C C . GLU B 1 21 ? 84.960 6.595 24.612 1.00 21.14 21 GLU B C 1
ATOM 3296 O O . GLU B 1 21 ? 85.608 6.824 25.644 1.00 21.76 21 GLU B O 1
ATOM 3302 N N . GLY B 1 22 ? 84.253 5.484 24.441 1.00 21.09 22 GLY B N 1
ATOM 3303 C CA . GLY B 1 22 ? 84.221 4.410 25.444 1.00 20.74 22 GLY B CA 1
ATOM 3304 C C . GLY B 1 22 ? 83.438 4.731 26.709 1.00 21.04 22 GLY B C 1
ATOM 3305 O O . GLY B 1 22 ? 83.605 4.058 27.727 1.00 20.95 22 GLY B O 1
ATOM 3306 N N . VAL B 1 23 ? 82.614 5.787 26.672 1.00 20.53 23 VAL B N 1
ATOM 3307 C CA . VAL B 1 23 ? 81.766 6.133 27.812 1.00 19.66 23 VAL B CA 1
ATOM 3308 C C . VAL B 1 23 ? 80.292 6.041 27.410 1.00 19.37 23 VAL B C 1
ATOM 3309 O O . VAL B 1 23 ? 79.874 6.609 26.400 1.00 19.00 23 VAL B O 1
ATOM 3313 N N . SER B 1 24 ? 79.518 5.310 28.206 1.00 18.58 24 SER B N 1
ATOM 3314 C CA . SER B 1 24 ? 78.103 5.069 27.932 1.00 18.58 24 SER B CA 1
ATOM 3315 C C . SER B 1 24 ? 77.337 6.384 28.105 1.00 17.84 24 SER B C 1
ATOM 3316 O O . SER B 1 24 ? 77.466 7.038 29.128 1.00 16.90 24 SER B O 1
ATOM 3319 N N . LEU B 1 25 ? 76.541 6.754 27.105 1.00 18.15 25 LEU B N 1
ATOM 3320 C CA . LEU B 1 25 ? 75.673 7.922 27.213 1.00 18.21 25 LEU B CA 1
ATOM 3321 C C . LEU B 1 25 ? 74.579 7.742 28.248 1.00 18.20 25 LEU B C 1
ATOM 3322 O O . LEU B 1 25 ? 74.182 8.696 28.905 1.00 17.64 25 LEU B O 1
ATOM 3327 N N . LYS B 1 26 ? 74.088 6.515 28.404 1.00 19.00 26 LYS B N 1
ATOM 3328 C CA . LYS B 1 26 ? 73.100 6.260 29.455 1.00 19.17 26 LYS B CA 1
ATOM 3329 C C . LYS B 1 26 ? 73.671 6.499 30.858 1.00 18.52 26 LYS B C 1
ATOM 3330 O O . LYS B 1 26 ? 73.018 7.121 31.697 1.00 17.34 26 LYS B O 1
ATOM 3336 N N . GLU B 1 27 ? 74.890 6.026 31.113 1.00 18.27 27 GLU B N 1
ATOM 3337 C CA . GLU B 1 27 ? 75.527 6.313 32.395 1.00 18.88 27 GLU B CA 1
ATOM 3338 C C . GLU B 1 27 ? 75.743 7.813 32.624 1.00 17.76 27 GLU B C 1
ATOM 3339 O O . GLU B 1 27 ? 75.494 8.316 33.711 1.00 17.34 27 GLU B O 1
ATOM 3345 N N . LEU B 1 28 ? 76.220 8.514 31.600 1.00 16.95 28 LEU B N 1
ATOM 3346 C CA . LEU B 1 28 ? 76.396 9.963 31.714 1.00 16.90 28 LEU B CA 1
ATOM 3347 C C . LEU B 1 28 ? 75.078 10.672 32.035 1.00 16.57 28 LEU B C 1
ATOM 3348 O O . LEU B 1 28 ? 75.047 11.553 32.887 1.00 16.05 28 LEU B O 1
ATOM 3353 N N . ALA B 1 29 ? 74.006 10.272 31.350 1.00 16.18 29 ALA B N 1
ATOM 3354 C CA . ALA B 1 29 ? 72.670 10.815 31.584 1.00 16.42 29 ALA B CA 1
ATOM 3355 C C . ALA B 1 29 ? 72.150 10.544 33.005 1.00 16.95 29 ALA B C 1
ATOM 3356 O O . ALA B 1 29 ? 71.621 11.442 33.658 1.00 16.70 29 ALA B O 1
ATOM 3358 N N . GLN B 1 30 ? 72.328 9.314 33.487 1.00 17.43 30 GLN B N 1
ATOM 3359 C CA . GLN B 1 30 ? 71.942 8.942 34.853 1.00 18.09 30 GLN B CA 1
ATOM 3360 C C . GLN B 1 30 ? 72.816 9.625 35.896 1.00 18.13 30 GLN B C 1
ATOM 3361 O O . GLN B 1 30 ? 72.337 10.000 36.963 1.00 18.37 30 GLN B O 1
ATOM 3367 N N . THR B 1 31 ? 74.095 9.797 35.585 1.00 18.19 31 THR B N 1
ATOM 3368 C CA . THR B 1 31 ? 75.046 10.436 36.512 1.00 18.12 31 THR B CA 1
ATOM 3369 C C . THR B 1 31 ? 74.890 11.959 36.587 1.00 17.32 31 THR B C 1
ATOM 3370 O O . THR B 1 31 ? 74.832 12.531 37.677 1.00 16.34 31 THR B O 1
ATOM 3374 N N . PHE B 1 32 ? 74.841 12.612 35.424 1.00 16.22 32 PHE B N 1
ATOM 3375 C CA . PHE B 1 32 ? 74.899 14.080 35.368 1.00 15.78 32 PHE B CA 1
ATOM 3376 C C . PHE B 1 32 ? 73.549 14.761 35.114 1.00 15.08 32 PHE B C 1
ATOM 3377 O O . PHE B 1 32 ? 73.438 15.991 35.183 1.00 15.08 32 PHE B O 1
ATOM 3385 N N . GLY B 1 33 ? 72.530 13.962 34.814 1.00 14.74 33 GLY B N 1
ATOM 3386 C CA . GLY B 1 33 ? 71.194 14.469 34.522 1.00 14.29 33 GLY B CA 1
ATOM 3387 C C . GLY B 1 33 ? 71.021 14.881 33.057 1.00 13.88 33 GLY B C 1
ATOM 3388 O O . GLY B 1 33 ? 71.991 14.917 32.292 1.00 13.08 33 GLY B O 1
ATOM 3389 N N . THR B 1 34 ? 69.778 15.164 32.663 1.00 13.65 34 THR B N 1
ATOM 3390 C CA . THR B 1 34 ? 69.484 15.689 31.324 1.00 13.07 34 THR B CA 1
ATOM 3391 C C . THR B 1 34 ? 68.669 16.979 31.469 1.00 13.16 34 THR B C 1
ATOM 3392 O O . THR B 1 34 ? 68.035 17.182 32.503 1.00 11.89 34 THR B O 1
ATOM 3396 N N . PRO B 1 35 ? 68.698 17.868 30.446 1.00 12.85 35 PRO B N 1
ATOM 3397 C CA . PRO B 1 35 ? 69.518 17.823 29.229 1.00 12.67 35 PRO B CA 1
ATOM 3398 C C . PRO B 1 35 ? 71.016 17.845 29.538 1.00 12.29 35 PRO B C 1
ATOM 3399 O O . PRO B 1 35 ? 71.432 18.439 30.536 1.00 12.24 35 PRO B O 1
ATOM 3403 N N . LEU B 1 36 ? 71.801 17.185 28.688 1.00 11.65 36 LEU B N 1
ATOM 3404 C CA . LEU B 1 36 ? 73.250 17.080 28.854 1.00 11.35 36 LEU B CA 1
ATOM 3405 C C . LEU B 1 36 ? 73.969 17.259 27.518 1.00 11.67 36 LEU B C 1
ATOM 3406 O O . LEU B 1 36 ? 73.696 16.530 26.546 1.00 11.96 36 LEU B O 1
ATOM 3411 N N . TYR B 1 37 ? 74.882 18.227 27.468 1.00 11.95 37 TYR B N 1
ATOM 3412 C CA . TYR B 1 37 ? 75.794 18.350 26.333 1.00 11.91 37 TYR B CA 1
ATOM 3413 C C . TYR B 1 37 ? 77.047 17.532 26.594 1.00 12.39 37 TYR B C 1
ATOM 3414 O O . TYR B 1 37 ? 77.732 17.719 27.609 1.00 11.87 37 TYR B O 1
ATOM 3423 N N . VAL B 1 38 ? 77.362 16.644 25.659 1.00 12.74 38 VAL B N 1
ATOM 3424 C CA . VAL B 1 38 ? 78.521 15.756 25.795 1.00 12.45 38 VAL B CA 1
ATOM 3425 C C . VAL B 1 38 ? 79.465 15.994 24.624 1.00 12.58 38 VAL B C 1
ATOM 3426 O O . VAL B 1 38 ? 79.024 15.962 23.479 1.00 12.42 38 VAL B O 1
ATOM 3430 N N . TYR B 1 39 ? 80.751 16.239 24.920 1.00 12.06 39 TYR B N 1
ATOM 3431 C CA . TYR B 1 39 ? 81.739 16.517 23.905 1.00 12.03 39 TYR B CA 1
ATOM 3432 C C . TYR B 1 39 ? 82.841 15.450 23.867 1.00 13.58 39 TYR B C 1
ATOM 3433 O O . TYR B 1 39 ? 83.246 14.925 24.914 1.00 13.64 39 TYR B O 1
ATOM 3442 N N . SER B 1 40 ? 83.332 15.171 22.661 1.00 14.47 40 SER B N 1
ATOM 3443 C CA . SER B 1 40 ? 84.481 14.280 22.446 1.00 14.85 40 SER B CA 1
ATOM 3444 C C . SER B 1 40 ? 85.759 15.095 22.343 1.00 15.22 40 SER B C 1
ATOM 3445 O O . SER B 1 40 ? 85.956 15.862 21.396 1.00 14.77 40 SER B O 1
ATOM 3448 N N . SER B 1 41 ? 86.652 14.896 23.314 1.00 15.22 41 SER B N 1
ATOM 3449 C CA . SER B 1 41 ? 87.934 15.569 23.325 1.00 16.10 41 SER B CA 1
ATOM 3450 C C . SER B 1 41 ? 88.763 15.229 22.080 1.00 16.23 41 SER B C 1
ATOM 3451 O O . SER B 1 41 ? 89.312 16.130 21.421 1.00 15.91 41 SER B O 1
ATOM 3454 N N . ASN B 1 42 ? 88.845 13.937 21.752 1.00 16.65 42 ASN B N 1
ATOM 3455 C CA . ASN B 1 42 ? 89.689 13.505 20.641 1.00 17.26 42 ASN B CA 1
ATOM 3456 C C . ASN B 1 42 ? 89.141 13.907 19.285 1.00 16.99 42 ASN B C 1
ATOM 3457 O O . ASN B 1 42 ? 89.915 14.117 18.351 1.00 16.42 42 ASN B O 1
ATOM 3462 N N . PHE B 1 43 ? 87.815 14.006 19.169 1.00 16.16 43 PHE B N 1
ATOM 3463 C CA . PHE B 1 43 ? 87.227 14.559 17.940 1.00 15.97 43 PHE B CA 1
ATOM 3464 C C . PHE B 1 43 ? 87.678 15.996 17.700 1.00 15.41 43 PHE B C 1
ATOM 3465 O O . PHE B 1 43 ? 88.099 16.340 16.581 1.00 15.41 43 PHE B O 1
ATOM 3473 N N . ILE B 1 44 ? 87.571 16.836 18.732 1.00 15.14 44 ILE B N 1
ATOM 3474 C CA . ILE B 1 44 ? 87.973 18.245 18.640 1.00 15.15 44 ILE B CA 1
ATOM 3475 C C . ILE B 1 44 ? 89.441 18.364 18.209 1.00 16.17 44 ILE B C 1
ATOM 3476 O O . ILE B 1 44 ? 89.762 19.098 17.258 1.00 15.57 44 ILE B O 1
ATOM 3481 N N . LYS B 1 45 ? 90.323 17.648 18.918 1.00 16.11 45 LYS B N 1
ATOM 3482 C CA . LYS B 1 45 ? 91.764 17.670 18.648 1.00 17.45 45 LYS B CA 1
ATOM 3483 C C . LYS B 1 45 ? 92.066 17.237 17.216 1.00 17.29 45 LYS B C 1
ATOM 3484 O O . LYS B 1 45 ? 92.891 17.861 16.548 1.00 17.99 45 LYS B O 1
ATOM 3490 N N . GLU B 1 46 ? 91.405 16.178 16.757 1.00 17.68 46 GLU B N 1
ATOM 3491 C CA . GLU B 1 46 ? 91.647 15.620 15.422 1.00 18.56 46 GLU B CA 1
ATOM 3492 C C . GLU B 1 46 ? 91.125 16.501 14.284 1.00 18.33 46 GLU B C 1
ATOM 3493 O O . GLU B 1 46 ? 91.755 16.569 13.224 1.00 16.84 46 GLU B O 1
ATOM 3499 N N . ARG B 1 47 ? 89.983 17.164 14.496 1.00 17.57 47 ARG B N 1
ATOM 3500 C CA . ARG B 1 47 ? 89.517 18.170 13.520 1.00 17.99 47 ARG B CA 1
ATOM 3501 C C . ARG B 1 47 ? 90.494 19.335 13.397 1.00 17.53 47 ARG B C 1
ATOM 3502 O O . ARG B 1 47 ? 90.761 19.813 12.283 1.00 17.24 47 ARG B O 1
ATOM 3510 N N . PHE B 1 48 ? 90.989 19.819 14.536 1.00 16.85 48 PHE B N 1
ATOM 3511 C CA . PHE B 1 48 ? 91.968 20.893 14.527 1.00 16.98 48 PHE B CA 1
ATOM 3512 C C . PHE B 1 48 ? 93.250 20.462 13.811 1.00 17.39 48 PHE B C 1
ATOM 3513 O O . PHE B 1 48 ? 93.808 21.227 13.009 1.00 16.01 48 PHE B O 1
ATOM 3521 N N . GLU B 1 49 ? 93.712 19.248 14.133 1.00 17.09 49 GLU B N 1
ATOM 3522 C CA . GLU B 1 49 ? 94.938 18.718 13.554 1.00 18.29 49 GLU B CA 1
ATOM 3523 C C . GLU B 1 49 ? 94.800 18.481 12.050 1.00 17.89 49 GLU B C 1
ATOM 3524 O O . GLU B 1 49 ? 95.778 18.592 11.306 1.00 19.05 49 GLU B O 1
ATOM 3530 N N . ALA B 1 50 ? 93.598 18.150 11.606 1.00 18.11 50 ALA B N 1
ATOM 3531 C CA . ALA B 1 50 ? 93.322 18.045 10.173 1.00 18.03 50 ALA B CA 1
ATOM 3532 C C . ALA B 1 50 ? 93.589 19.359 9.427 1.00 18.08 50 ALA B C 1
ATOM 3533 O O . ALA B 1 50 ? 94.123 19.346 8.312 1.00 17.42 50 ALA B O 1
ATOM 3535 N N . TYR B 1 51 ? 93.213 20.484 10.042 1.00 17.94 51 TYR B N 1
ATOM 3536 C CA . TYR B 1 51 ? 93.518 21.807 9.501 1.00 17.92 51 TYR B CA 1
ATOM 3537 C C . TYR B 1 51 ? 95.031 22.072 9.509 1.00 18.43 51 TYR B C 1
ATOM 3538 O O . TYR B 1 51 ? 95.585 22.556 8.517 1.00 18.24 51 TYR B O 1
ATOM 3547 N N . ARG B 1 52 ? 95.693 21.747 10.621 1.00 18.64 52 ARG B N 1
ATOM 3548 C CA . ARG B 1 52 ? 97.137 21.939 10.743 1.00 19.40 52 ARG B CA 1
ATOM 3549 C C . ARG B 1 52 ? 97.915 21.146 9.682 1.00 19.65 52 ARG B C 1
ATOM 3550 O O . ARG B 1 52 ? 98.852 21.669 9.087 1.00 19.87 52 ARG B O 1
ATOM 3558 N N . LYS B 1 53 ? 97.525 19.893 9.478 1.00 19.85 53 LYS B N 1
ATOM 3559 C CA . LYS B 1 53 ? 98.152 19.019 8.502 1.00 20.90 53 LYS B CA 1
ATOM 3560 C C . LYS B 1 53 ? 97.881 19.524 7.076 1.00 20.53 53 LYS B C 1
ATOM 3561 O O . LYS B 1 53 ? 98.804 19.607 6.260 1.00 20.50 53 LYS B O 1
ATOM 3567 N N . ALA B 1 54 ? 96.630 19.885 6.796 1.00 19.04 54 ALA B N 1
ATOM 3568 C CA . ALA B 1 54 ? 96.254 20.443 5.483 1.00 18.82 54 ALA B CA 1
ATOM 3569 C C . ALA B 1 54 ? 96.901 21.785 5.147 1.00 18.35 54 ALA B C 1
ATOM 3570 O O . ALA B 1 54 ? 97.244 22.020 3.991 1.00 18.71 54 ALA B O 1
ATOM 3572 N N . PHE B 1 55 ? 97.055 22.655 6.150 1.00 18.20 55 PHE B N 1
ATOM 3573 C CA . PHE B 1 55 ? 97.645 23.998 6.011 1.00 17.50 55 PHE B CA 1
ATOM 3574 C C . PHE B 1 55 ? 98.763 24.204 7.051 1.00 18.09 55 PHE B C 1
ATOM 3575 O O . PHE B 1 55 ? 98.605 24.978 8.010 1.00 17.33 55 PHE B O 1
ATOM 3583 N N . PRO B 1 56 ? 99.911 23.510 6.869 1.00 18.39 56 PRO B N 1
ATOM 3584 C CA . PRO B 1 56 ? 100.980 23.525 7.877 1.00 18.58 56 PRO B CA 1
ATOM 3585 C C . PRO B 1 56 ? 101.642 24.870 8.162 1.00 18.70 56 PRO B C 1
ATOM 3586 O O . PRO B 1 56 ? 102.268 25.026 9.204 1.00 18.95 56 PRO B O 1
ATOM 3590 N N . ASP B 1 57 ? 101.505 25.841 7.260 1.00 18.44 57 ASP B N 1
ATOM 3591 C CA . ASP B 1 57 ? 102.131 27.144 7.450 1.00 18.73 57 ASP B CA 1
ATOM 3592 C C . ASP B 1 57 ? 101.106 28.215 7.853 1.00 18.11 57 ASP B C 1
ATOM 3593 O O . ASP B 1 57 ? 101.467 29.373 8.088 1.00 18.21 57 ASP B O 1
ATOM 3598 N N . ALA B 1 58 ? 99.839 27.812 7.970 1.00 17.35 58 ALA B N 1
ATOM 3599 C CA . ALA B 1 58 ? 98.745 28.740 8.299 1.00 16.54 58 ALA B CA 1
ATOM 3600 C C . ALA B 1 58 ? 98.496 28.902 9.801 1.00 16.00 58 ALA B C 1
ATOM 3601 O O . ALA B 1 58 ? 98.713 27.980 10.578 1.00 15.81 58 ALA B O 1
ATOM 3603 N N . LEU B 1 59 ? 97.990 30.071 10.183 1.00 15.66 59 LEU B N 1
ATOM 3604 C CA . LEU B 1 59 ? 97.443 30.267 11.517 1.00 15.71 59 LEU B CA 1
ATOM 3605 C C . LEU B 1 59 ? 95.987 29.807 11.504 1.00 15.50 59 LEU B C 1
ATOM 3606 O O . LEU B 1 59 ? 95.170 30.333 10.743 1.00 15.42 59 LEU B O 1
ATOM 3611 N N . ILE B 1 60 ? 95.671 28.834 12.350 1.00 15.27 60 ILE B N 1
ATOM 3612 C CA . ILE B 1 60 ? 94.313 28.321 12.458 1.00 15.08 60 ILE B CA 1
ATOM 3613 C C . ILE B 1 60 ? 93.616 28.985 13.655 1.00 15.10 60 ILE B C 1
ATOM 3614 O O . ILE B 1 60 ? 93.890 28.657 14.802 1.00 14.68 60 ILE B O 1
ATOM 3619 N N . CYS B 1 61 ? 92.736 29.939 13.369 1.00 14.73 61 CYS B N 1
ATOM 3620 C CA . CYS B 1 61 ? 92.029 30.681 14.418 1.00 15.05 61 CYS B CA 1
ATOM 3621 C C . CYS B 1 61 ? 90.671 30.064 14.689 1.00 14.91 61 CYS B C 1
ATOM 3622 O O . CYS B 1 61 ? 89.784 30.130 13.832 1.00 16.93 61 CYS B O 1
ATOM 3625 N N . TYR B 1 62 ? 90.483 29.485 15.869 1.00 13.97 62 TYR B N 1
ATOM 3626 C CA . TYR B 1 62 ? 89.173 28.922 16.230 1.00 12.77 62 TYR B CA 1
ATOM 3627 C C . TYR B 1 62 ? 88.105 30.027 16.322 1.00 11.84 62 TYR B C 1
ATOM 3628 O O . TYR B 1 62 ? 88.316 31.036 16.983 1.00 12.47 62 TYR B O 1
ATOM 3637 N N . ALA B 1 63 ? 86.985 29.855 15.618 1.00 11.24 63 ALA B N 1
ATOM 3638 C CA . ALA B 1 63 ? 85.882 30.826 15.675 1.00 10.84 63 ALA B CA 1
ATOM 3639 C C . ALA B 1 63 ? 85.091 30.607 16.963 1.00 10.68 63 ALA B C 1
ATOM 3640 O O . ALA B 1 63 ? 84.223 29.727 17.055 1.00 10.41 63 ALA B O 1
ATOM 3642 N N . VAL B 1 64 ? 85.416 31.418 17.965 1.00 10.98 64 VAL B N 1
ATOM 3643 C CA . VAL B 1 64 ? 84.869 31.291 19.307 1.00 11.01 64 VAL B CA 1
ATOM 3644 C C . VAL B 1 64 ? 83.330 31.381 19.358 1.00 10.60 64 VAL B C 1
ATOM 3645 O O . VAL B 1 64 ? 82.699 30.797 20.238 1.00 10.99 64 VAL B O 1
ATOM 3649 N N . LYS B 1 65 ? 82.725 32.065 18.396 1.00 10.65 65 LYS B N 1
ATOM 3650 C CA . LYS B 1 65 ? 81.262 32.142 18.314 1.00 10.25 65 LYS B CA 1
ATOM 3651 C C . LYS B 1 65 ? 80.553 30.771 18.319 1.00 9.96 65 LYS B C 1
ATOM 3652 O O . LYS B 1 65 ? 79.408 30.666 18.777 1.00 9.61 65 LYS B O 1
ATOM 3658 N N . ALA B 1 66 ? 81.214 29.731 17.801 1.00 9.45 66 ALA B N 1
ATOM 3659 C CA . ALA B 1 66 ? 80.600 28.398 17.704 1.00 9.73 66 ALA B CA 1
ATOM 3660 C C . ALA B 1 66 ? 80.334 27.772 19.074 1.00 9.47 66 ALA B C 1
ATOM 3661 O O . ALA B 1 66 ? 79.367 27.037 19.238 1.00 9.76 66 ALA B O 1
ATOM 3663 N N . ASN B 1 67 ? 81.211 28.049 20.036 1.00 9.72 67 ASN B N 1
ATOM 3664 C CA . ASN B 1 67 ? 81.184 27.422 21.363 1.00 9.79 67 ASN B CA 1
ATOM 3665 C C . ASN B 1 67 ? 82.187 28.112 22.282 1.00 9.91 67 ASN B C 1
ATOM 3666 O O . ASN B 1 67 ? 83.388 28.091 21.997 1.00 9.65 67 ASN B O 1
ATOM 3671 N N . PHE B 1 68 ? 81.692 28.718 23.364 1.00 9.78 68 PHE B N 1
ATOM 3672 C CA . PHE B 1 68 ? 82.512 29.512 24.254 1.00 10.19 68 PHE B CA 1
ATOM 3673 C C . PHE B 1 68 ? 82.968 28.802 25.524 1.00 10.60 68 PHE B C 1
ATOM 3674 O O . PHE B 1 68 ? 83.513 29.446 26.413 1.00 10.63 68 PHE B O 1
ATOM 3682 N N . ASN B 1 69 ? 82.764 27.487 25.633 1.00 10.12 69 ASN B N 1
ATOM 3683 C CA . ASN B 1 69 ? 83.163 26.825 26.884 1.00 11.11 69 ASN B CA 1
ATOM 3684 C C . ASN B 1 69 ? 84.665 26.998 27.070 1.00 11.26 69 ASN B C 1
ATOM 3685 O O . ASN B 1 69 ? 85.434 26.619 26.186 1.00 10.89 69 ASN B O 1
ATOM 3690 N N . PRO B 1 70 ? 85.095 27.583 28.212 1.00 12.03 70 PRO B N 1
ATOM 3691 C CA . PRO B 1 70 ? 86.511 27.921 28.318 1.00 12.44 70 PRO B CA 1
ATOM 3692 C C . PRO B 1 70 ? 87.445 26.711 28.336 1.00 12.94 70 PRO B C 1
ATOM 3693 O O . PRO B 1 70 ? 88.588 26.830 27.889 1.00 12.55 70 PRO B O 1
ATOM 3697 N N . HIS B 1 71 ? 86.971 25.575 28.838 1.00 12.74 71 HIS B N 1
ATOM 3698 C CA . HIS B 1 71 ? 87.773 24.350 28.801 1.00 13.74 71 HIS B CA 1
ATOM 3699 C C . HIS B 1 71 ? 87.964 23.836 27.370 1.00 14.12 71 HIS B C 1
ATOM 3700 O O . HIS B 1 71 ? 89.040 23.335 27.017 1.00 14.71 71 HIS B O 1
ATOM 3707 N N . LEU B 1 72 ? 86.939 23.980 26.534 1.00 13.61 72 LEU B N 1
ATOM 3708 C CA . LEU B 1 72 ? 87.066 23.581 25.138 1.00 13.33 72 LEU B CA 1
ATOM 3709 C C . LEU B 1 72 ? 88.001 24.527 24.379 1.00 14.01 72 LEU B C 1
ATOM 3710 O O . LEU B 1 72 ? 88.799 24.081 23.540 1.00 13.75 72 LEU B O 1
ATOM 3715 N N . VAL B 1 73 ? 87.899 25.824 24.670 1.00 14.12 73 VAL B N 1
ATOM 3716 C CA . VAL B 1 73 ? 88.771 26.811 24.056 1.00 15.68 73 VAL B CA 1
ATOM 3717 C C . VAL B 1 73 ? 90.221 26.580 24.504 1.00 16.43 73 VAL B C 1
ATOM 3718 O O . VAL B 1 73 ? 91.130 26.646 23.679 1.00 16.35 73 VAL B O 1
ATOM 3722 N N . LYS B 1 74 ? 90.415 26.279 25.789 1.00 17.17 74 LYS B N 1
ATOM 3723 C CA . LYS B 1 74 ? 91.765 25.960 26.312 1.00 17.96 74 LYS B CA 1
ATOM 3724 C C . LYS B 1 74 ? 92.378 24.763 25.610 1.00 17.84 74 LYS B C 1
ATOM 3725 O O . LYS B 1 74 ? 93.562 24.788 25.254 1.00 19.09 74 LYS B O 1
ATOM 3731 N N . LEU B 1 75 ? 91.571 23.733 25.400 1.00 17.84 75 LEU B N 1
ATOM 3732 C CA . LEU B 1 75 ? 91.959 22.534 24.670 1.00 18.77 75 LEU B CA 1
ATOM 3733 C C . LEU B 1 75 ? 92.592 22.842 23.294 1.00 18.35 75 LEU B C 1
ATOM 3734 O O . LEU B 1 75 ? 93.652 22.297 22.929 1.00 17.42 75 LEU B O 1
ATOM 3739 N N . LEU B 1 76 ? 91.931 23.712 22.532 1.00 17.50 76 LEU B N 1
ATOM 3740 C CA . LEU B 1 76 ? 92.422 24.160 21.224 1.00 17.06 76 LEU B CA 1
ATOM 3741 C C . LEU B 1 76 ? 93.639 25.063 21.358 1.00 17.42 76 LEU B C 1
ATOM 3742 O O . LEU B 1 76 ? 94.617 24.906 20.618 1.00 17.25 76 LEU B O 1
ATOM 3747 N N . GLY B 1 77 ? 93.592 25.995 22.304 1.00 17.41 77 GLY B N 1
ATOM 3748 C CA . GLY B 1 77 ? 94.732 26.878 22.585 1.00 18.86 77 GLY B CA 1
ATOM 3749 C C . GLY B 1 77 ? 96.021 26.114 22.877 1.00 19.21 77 GLY B C 1
ATOM 3750 O O . GLY B 1 77 ? 97.104 26.539 22.477 1.00 19.19 77 GLY B O 1
ATOM 3751 N N . GLU B 1 78 ? 95.895 24.982 23.561 1.00 19.45 78 GLU B N 1
ATOM 3752 C CA . GLU B 1 78 ? 97.060 24.135 23.902 1.00 20.47 78 GLU B CA 1
ATOM 3753 C C . GLU B 1 78 ? 97.635 23.435 22.670 1.00 20.17 78 GLU B C 1
ATOM 3754 O O . GLU B 1 78 ? 98.815 23.043 22.657 1.00 20.06 78 GLU B O 1
ATOM 3760 N N . LEU B 1 79 ? 96.808 23.296 21.634 1.00 19.26 79 LEU B N 1
ATOM 3761 C CA . LEU B 1 79 ? 97.260 22.752 20.357 1.00 19.05 79 LEU B CA 1
ATOM 3762 C C . LEU B 1 79 ? 97.882 23.782 19.414 1.00 18.07 79 LEU B C 1
ATOM 3763 O O . LEU B 1 79 ? 98.364 23.425 18.336 1.00 18.21 79 LEU B O 1
ATOM 3768 N N . GLY B 1 80 ? 97.851 25.046 19.819 1.00 17.57 80 GLY B N 1
ATOM 3769 C CA . GLY B 1 80 ? 98.407 26.147 19.034 1.00 17.12 80 GLY B CA 1
ATOM 3770 C C . GLY B 1 80 ? 97.336 26.895 18.248 1.00 16.75 80 GLY B C 1
ATOM 3771 O O . GLY B 1 80 ? 97.655 27.643 17.333 1.00 15.93 80 GLY B O 1
ATOM 3772 N N . ALA B 1 81 ? 96.067 26.696 18.602 1.00 16.23 81 ALA B N 1
ATOM 3773 C CA . ALA B 1 81 ? 94.979 27.419 17.926 1.00 15.59 81 ALA B CA 1
ATOM 3774 C C . ALA B 1 81 ? 95.060 28.885 18.247 1.00 15.42 81 ALA B C 1
ATOM 3775 O O . ALA B 1 81 ? 95.432 29.265 19.352 1.00 15.01 81 ALA B O 1
ATOM 3777 N N . GLY B 1 82 ? 94.716 29.709 17.261 1.00 14.65 82 GLY B N 1
ATOM 3778 C CA . GLY B 1 82 ? 94.402 31.097 17.509 1.00 14.25 82 GLY B CA 1
ATOM 3779 C C . GLY B 1 82 ? 92.922 31.230 17.837 1.00 13.74 82 GLY B C 1
ATOM 3780 O O . GLY B 1 82 ? 92.213 30.227 18.020 1.00 13.47 82 GLY B O 1
ATOM 3781 N N . ALA B 1 83 ? 92.468 32.468 17.939 1.00 13.38 83 ALA B N 1
ATOM 3782 C CA . ALA B 1 83 ? 91.058 32.749 18.185 1.00 13.81 83 ALA B CA 1
ATOM 3783 C C . ALA B 1 83 ? 90.557 33.851 17.255 1.00 13.79 83 ALA B C 1
ATOM 3784 O O . ALA B 1 83 ? 91.158 34.929 17.145 1.00 14.55 83 ALA B O 1
ATOM 3786 N N . ASP B 1 84 ? 89.483 33.536 16.545 1.00 13.76 84 ASP B N 1
ATOM 3787 C CA . ASP B 1 84 ? 88.719 34.508 15.774 1.00 13.70 84 ASP B CA 1
ATOM 3788 C C . ASP B 1 84 ? 87.578 34.952 16.683 1.00 13.48 84 ASP B C 1
ATOM 3789 O O . ASP B 1 84 ? 86.696 34.156 17.020 1.00 12.97 84 ASP B O 1
ATOM 3794 N N . ILE B 1 85 ? 87.626 36.213 17.100 1.00 12.49 85 ILE B N 1
ATOM 3795 C CA . ILE B 1 85 ? 86.675 36.745 18.063 1.00 13.34 85 ILE B CA 1
ATOM 3796 C C . ILE B 1 85 ? 85.790 37.814 17.451 1.00 13.35 85 ILE B C 1
ATOM 3797 O O . ILE B 1 85 ? 86.180 38.442 16.460 1.00 13.92 85 ILE B O 1
ATOM 3802 N N . VAL B 1 86 ? 84.595 38.006 18.030 1.00 13.52 86 VAL B N 1
ATOM 3803 C CA . VAL B 1 86 ? 83.648 39.036 17.573 1.00 13.60 86 VAL B CA 1
ATOM 3804 C C . VAL B 1 86 ? 83.120 39.923 18.719 1.00 13.64 86 VAL B C 1
ATOM 3805 O O . VAL B 1 86 ? 82.181 40.684 18.538 1.00 13.98 86 VAL B O 1
ATOM 3809 N N . SER B 1 87 ? 83.745 39.858 19.892 1.00 13.82 87 SER B N 1
ATOM 3810 C CA . SER B 1 87 ? 83.278 40.654 21.034 1.00 13.25 87 SER B CA 1
ATOM 3811 C C . SER B 1 87 ? 84.367 40.698 22.098 1.00 13.54 87 SER B C 1
ATOM 3812 O O . SER B 1 87 ? 85.321 39.912 22.063 1.00 13.18 87 SER B O 1
ATOM 3815 N N . GLY B 1 88 ? 84.205 41.637 23.029 1.00 13.37 88 GLY B N 1
ATOM 3816 C CA . GLY B 1 88 ? 85.064 41.747 24.199 1.00 13.78 88 GLY B CA 1
ATOM 3817 C C . GLY B 1 88 ? 84.968 40.521 25.080 1.00 13.41 88 GLY B C 1
ATOM 3818 O O . GLY B 1 88 ? 85.950 40.134 25.687 1.00 13.58 88 GLY B O 1
ATOM 3819 N N . GLY B 1 89 ? 83.782 39.909 25.155 1.00 13.04 89 GLY B N 1
ATOM 3820 C CA . GLY B 1 89 ? 83.629 38.660 25.908 1.00 12.54 89 GLY B CA 1
ATOM 3821 C C . GLY B 1 89 ? 84.471 37.513 25.364 1.00 12.30 89 GLY B C 1
ATOM 3822 O O . GLY B 1 89 ? 85.017 36.715 26.137 1.00 12.52 89 GLY B O 1
ATOM 3823 N N . GLU B 1 90 ? 84.549 37.402 24.039 1.00 12.30 90 GLU B N 1
ATOM 3824 C CA . GLU B 1 90 ? 85.376 36.353 23.389 1.00 12.20 90 GLU B CA 1
ATOM 3825 C C . GLU B 1 90 ? 86.868 36.653 23.522 1.00 12.43 90 GLU B C 1
ATOM 3826 O O . GLU B 1 90 ? 87.686 35.733 23.649 1.00 12.48 90 GLU B O 1
ATOM 3832 N N . LEU B 1 91 ? 87.209 37.937 23.532 1.00 13.19 91 LEU B N 1
ATOM 3833 C CA . LEU B 1 91 ? 88.591 38.358 23.857 1.00 13.78 91 LEU B CA 1
ATOM 3834 C C . LEU B 1 91 ? 88.980 37.866 25.263 1.00 14.23 91 LEU B C 1
ATOM 3835 O O . LEU B 1 91 ? 90.026 37.239 25.445 1.00 13.24 91 LEU B O 1
ATOM 3840 N N . TYR B 1 92 ? 88.122 38.173 26.234 1.00 15.37 92 TYR B N 1
ATOM 3841 C CA . TYR B 1 92 ? 88.283 37.734 27.634 1.00 16.70 92 TYR B CA 1
ATOM 3842 C C . TYR B 1 92 ? 88.469 36.231 27.679 1.00 17.12 92 TYR B C 1
ATOM 3843 O O . TYR B 1 92 ? 89.412 35.730 28.301 1.00 17.63 92 TYR B O 1
ATOM 3852 N N . LEU B 1 93 ? 87.582 35.523 26.982 1.00 17.62 93 LEU B N 1
ATOM 3853 C CA . LEU B 1 93 ? 87.587 34.075 26.951 1.00 18.43 93 LEU B CA 1
ATOM 3854 C C . LEU B 1 93 ? 88.850 33.513 26.323 1.00 18.47 93 LEU B C 1
ATOM 3855 O O . LEU B 1 93 ? 89.488 32.616 26.888 1.00 18.54 93 LEU B O 1
ATOM 3860 N N . ALA B 1 94 ? 89.244 34.062 25.171 1.00 18.41 94 ALA B N 1
ATOM 3861 C CA . ALA B 1 94 ? 90.459 33.592 24.484 1.00 18.60 94 ALA B CA 1
ATOM 3862 C C . ALA B 1 94 ? 91.667 33.761 25.415 1.00 19.37 94 ALA B C 1
ATOM 3863 O O . ALA B 1 94 ? 92.473 32.835 25.575 1.00 18.85 94 ALA B O 1
ATOM 3865 N N . LYS B 1 95 ? 91.757 34.937 26.040 1.00 20.35 95 LYS B N 1
ATOM 3866 C CA . LYS B 1 95 ? 92.873 35.265 26.945 1.00 22.92 95 LYS B CA 1
ATOM 3867 C C . LYS B 1 95 ? 92.932 34.373 28.187 1.00 23.60 95 LYS B C 1
ATOM 3868 O O . LYS B 1 95 ? 94.009 33.912 28.558 1.00 24.92 95 LYS B O 1
ATOM 3874 N N . LYS B 1 96 ? 91.773 34.107 28.795 1.00 25.17 96 LYS B N 1
ATOM 3875 C CA . LYS B 1 96 ? 91.654 33.199 29.931 1.00 26.00 96 LYS B CA 1
ATOM 3876 C C . LYS B 1 96 ? 92.042 31.783 29.572 1.00 26.23 96 LYS B C 1
ATOM 3877 O O . LYS B 1 96 ? 92.566 31.042 30.420 1.00 26.88 96 LYS B O 1
ATOM 3883 N N . ALA B 1 97 ? 91.764 31.394 28.331 1.00 24.60 97 ALA B N 1
ATOM 3884 C CA . ALA B 1 97 ? 92.133 30.068 27.850 1.00 24.10 97 ALA B CA 1
ATOM 3885 C C . ALA B 1 97 ? 93.599 29.953 27.412 1.00 23.01 97 ALA B C 1
ATOM 3886 O O . ALA B 1 97 ? 94.024 28.898 26.936 1.00 23.74 97 ALA B O 1
ATOM 3888 N N . GLY B 1 98 ? 94.368 31.023 27.572 1.00 22.25 98 GLY B N 1
ATOM 3889 C CA . GLY B 1 98 ? 95.797 30.982 27.267 1.00 21.69 98 GLY B CA 1
ATOM 3890 C C . GLY B 1 98 ? 96.164 31.293 25.823 1.00 21.93 98 GLY B C 1
ATOM 3891 O O . GLY B 1 98 ? 97.333 31.171 25.440 1.00 21.79 98 GLY B O 1
ATOM 3892 N N . ILE B 1 99 ? 95.183 31.701 25.013 1.00 20.41 99 ILE B N 1
ATOM 3893 C CA . ILE B 1 99 ? 95.479 32.104 23.632 1.00 20.24 99 ILE B CA 1
ATOM 3894 C C . ILE B 1 99 ? 96.102 33.506 23.608 1.00 20.37 99 ILE B C 1
ATOM 3895 O O . ILE B 1 99 ? 95.473 34.460 24.042 1.00 20.41 99 ILE B O 1
ATOM 3900 N N . PRO B 1 100 ? 97.362 33.618 23.137 1.00 21.46 100 PRO B N 1
ATOM 3901 C CA . PRO B 1 100 ? 98.031 34.918 23.061 1.00 22.05 100 PRO B CA 1
ATOM 3902 C C . PRO B 1 100 ? 97.416 35.857 22.000 1.00 22.72 100 PRO B C 1
ATOM 3903 O O . PRO B 1 100 ? 97.009 35.389 20.927 1.00 21.77 100 PRO B O 1
ATOM 3907 N N . PRO B 1 101 ? 97.324 37.168 22.311 1.00 23.02 101 PRO B N 1
ATOM 3908 C CA . PRO B 1 101 ? 96.789 38.177 21.378 1.00 22.99 101 PRO B CA 1
ATOM 3909 C C . PRO B 1 101 ? 97.466 38.185 20.012 1.00 22.29 101 PRO B C 1
ATOM 3910 O O . PRO B 1 101 ? 96.853 38.592 19.040 1.00 21.44 101 PRO B O 1
ATOM 3914 N N . GLU B 1 102 ? 98.719 37.738 19.948 1.00 22.06 102 GLU B N 1
ATOM 3915 C CA . GLU B 1 102 ? 99.412 37.549 18.671 1.00 22.03 102 GLU B CA 1
ATOM 3916 C C . GLU B 1 102 ? 98.740 36.506 17.757 1.00 20.56 102 GLU B C 1
ATOM 3917 O O . GLU B 1 102 ? 99.036 36.439 16.559 1.00 20.29 102 GLU B O 1
ATOM 3923 N N . ARG B 1 103 ? 97.842 35.687 18.313 1.00 19.10 103 ARG B N 1
ATOM 3924 C CA . ARG B 1 103 ? 97.072 34.730 17.504 1.00 17.35 103 ARG B CA 1
ATOM 3925 C C . ARG B 1 103 ? 95.561 35.064 17.507 1.00 16.74 103 ARG B C 1
ATOM 3926 O O . ARG B 1 103 ? 94.736 34.229 17.165 1.00 15.00 103 ARG B O 1
ATOM 3934 N N . ILE B 1 104 ? 95.211 36.294 17.875 1.00 16.37 104 ILE B N 1
ATOM 3935 C CA . ILE B 1 104 ? 93.803 36.700 17.954 1.00 15.55 104 ILE B CA 1
ATOM 3936 C C . ILE B 1 104 ? 93.449 37.709 16.862 1.00 16.00 104 ILE B C 1
ATOM 3937 O O . ILE B 1 104 ? 94.156 38.721 16.686 1.00 15.70 104 ILE B O 1
ATOM 3942 N N . VAL B 1 105 ? 92.369 37.417 16.122 1.00 15.47 105 VAL B N 1
ATOM 3943 C CA . VAL B 1 105 ? 91.831 38.338 15.123 1.00 15.34 105 VAL B CA 1
ATOM 3944 C C . VAL B 1 105 ? 90.379 38.710 15.489 1.00 15.97 105 VAL B C 1
ATOM 3945 O O . VAL B 1 105 ? 89.633 37.880 16.003 1.00 14.94 105 VAL B O 1
ATOM 3949 N N . TYR B 1 106 ? 89.990 39.948 15.212 1.00 15.92 106 TYR B N 1
ATOM 3950 C CA . TYR B 1 106 ? 88.730 40.465 15.728 1.00 17.72 106 TYR B CA 1
ATOM 3951 C C . TYR B 1 106 ? 87.847 40.903 14.563 1.00 17.99 106 TYR B C 1
ATOM 3952 O O . TYR B 1 106 ? 88.155 41.893 13.889 1.00 18.90 106 TYR B O 1
ATOM 3961 N N . ALA B 1 107 ? 86.760 40.168 14.333 1.00 18.26 107 ALA B N 1
ATOM 3962 C CA . ALA B 1 107 ? 85.829 40.480 13.240 1.00 19.46 107 ALA B CA 1
ATOM 3963 C C . ALA B 1 107 ? 84.493 41.039 13.729 1.00 20.42 107 ALA B C 1
ATOM 3964 O O . ALA B 1 107 ? 84.285 41.251 14.914 1.00 20.27 107 ALA B O 1
ATOM 3966 N N . GLY B 1 108 ? 83.599 41.284 12.784 1.00 22.17 108 GLY B N 1
ATOM 3967 C CA . GLY B 1 108 ? 82.222 41.669 13.099 1.00 22.96 108 GLY B CA 1
ATOM 3968 C C . GLY B 1 108 ? 82.033 43.152 13.339 1.00 23.77 108 GLY B C 1
ATOM 3969 O O . GLY B 1 108 ? 82.996 43.933 13.385 1.00 23.19 108 GLY B O 1
ATOM 3970 N N . VAL B 1 109 ? 80.767 43.528 13.473 1.00 24.19 109 VAL B N 1
ATOM 3971 C CA . VAL B 1 109 ? 80.371 44.901 13.743 1.00 25.06 109 VAL B CA 1
ATOM 3972 C C . VAL B 1 109 ? 80.094 45.062 15.250 1.00 25.48 109 VAL B C 1
ATOM 3973 O O . VAL B 1 109 ? 79.620 46.128 15.686 1.00 25.25 109 VAL B O 1
ATOM 3977 N N . GLY B 1 110 ? 80.414 44.008 16.027 1.00 24.85 110 GLY B N 1
ATOM 3978 C CA . GLY B 1 110 ? 80.214 43.986 17.473 1.00 25.23 110 GLY B CA 1
ATOM 3979 C C . GLY B 1 110 ? 81.402 44.578 18.210 0.60 25.59 110 GLY B C 1
ATOM 3980 O O . GLY B 1 110 ? 82.170 43.848 18.862 1.00 25.05 110 GLY B O 1
ATOM 3981 N N . LYS B 1 111 ? 81.543 45.905 18.101 0.80 25.99 111 LYS B N 1
ATOM 3982 C CA . LYS B 1 111 ? 82.774 46.604 18.497 1.00 26.06 111 LYS B CA 1
ATOM 3983 C C . LYS B 1 111 ? 82.501 47.970 19.130 1.00 26.35 111 LYS B C 1
ATOM 3984 O O . LYS B 1 111 ? 82.589 49.017 18.476 1.00 25.80 111 LYS B O 1
ATOM 3990 N N . THR B 1 112 ? 82.134 47.927 20.410 1.00 26.93 112 THR B N 1
ATOM 3991 C CA . THR B 1 112 ? 81.908 49.130 21.214 1.00 27.13 112 THR B CA 1
ATOM 3992 C C . THR B 1 112 ? 83.246 49.763 21.576 1.00 27.43 112 THR B C 1
ATOM 3993 O O . THR B 1 112 ? 84.297 49.128 21.447 1.00 27.08 112 THR B O 1
ATOM 3997 N N . GLU B 1 113 ? 83.202 51.015 22.041 1.00 27.80 113 GLU B N 1
ATOM 3998 C CA . GLU B 1 113 ? 84.413 51.756 22.406 1.00 28.05 113 GLU B CA 1
ATOM 3999 C C . GLU B 1 113 ? 85.307 50.999 23.405 1.00 27.26 113 GLU B C 1
ATOM 4000 O O . GLU B 1 113 ? 86.530 50.998 23.271 1.00 27.26 113 GLU B O 1
ATOM 4006 N N . LYS B 1 114 ? 84.696 50.364 24.401 1.00 26.62 114 LYS B N 1
ATOM 4007 C CA . LYS B 1 114 ? 85.433 49.608 25.427 1.00 26.38 114 LYS B CA 1
ATOM 4008 C C . LYS B 1 114 ? 86.095 48.339 24.846 1.00 25.91 114 LYS B C 1
ATOM 4009 O O . LYS B 1 114 ? 87.233 47.878 25.167 0.00 20.00 114 LYS B O 1
ATOM 4015 N N . GLU B 1 115 ? 85.299 47.605 24.064 1.00 24.98 115 GLU B N 1
ATOM 4016 C CA . GLU B 1 115 ? 85.781 46.423 23.379 1.00 24.42 115 GLU B CA 1
ATOM 4017 C C . GLU B 1 115 ? 86.960 46.739 22.477 1.00 24.44 115 GLU B C 1
ATOM 4018 O O . GLU B 1 115 ? 87.951 46.011 22.479 1.00 24.46 115 GLU B O 1
ATOM 4024 N N . LEU B 1 116 ? 86.842 47.814 21.696 1.00 24.47 116 LEU B N 1
ATOM 4025 C CA . LEU B 1 116 ? 87.939 48.247 20.814 1.00 24.09 116 LEU B CA 1
ATOM 4026 C C . LEU B 1 116 ? 89.163 48.686 21.615 1.00 23.57 116 LEU B C 1
ATOM 4027 O O . LEU B 1 116 ? 90.288 48.308 21.288 1.00 23.30 116 LEU B O 1
ATOM 4032 N N . THR B 1 117 ? 88.939 49.459 22.682 1.00 23.39 117 THR B N 1
ATOM 4033 C CA . THR B 1 117 ? 90.036 49.887 23.567 1.00 23.52 117 THR B CA 1
ATOM 4034 C C . THR B 1 117 ? 90.783 48.692 24.147 1.00 22.59 117 THR B C 1
ATOM 4035 O O . THR B 1 117 ? 92.018 48.649 24.120 1.00 22.42 117 THR B O 1
ATOM 4039 N N . ASP B 1 118 ? 90.031 47.712 24.648 1.00 21.91 118 ASP B N 1
ATOM 4040 C CA . ASP B 1 118 ? 90.612 46.500 25.216 1.00 20.79 118 ASP B CA 1
ATOM 4041 C C . ASP B 1 118 ? 91.437 45.709 24.199 1.00 19.83 118 ASP B C 1
ATOM 4042 O O . ASP B 1 118 ? 92.522 45.211 24.520 1.00 19.09 118 ASP B O 1
ATOM 4047 N N . ALA B 1 119 ? 90.921 45.586 22.977 1.00 18.73 119 ALA B N 1
ATOM 4048 C CA . ALA B 1 119 ? 91.613 44.817 21.948 1.00 18.75 119 ALA B CA 1
ATOM 4049 C C . ALA B 1 119 ? 92.879 45.540 21.463 1.00 18.11 119 ALA B C 1
ATOM 4050 O O . ALA B 1 119 ? 93.900 44.920 21.247 1.00 18.49 119 ALA B O 1
ATOM 4052 N N . VAL B 1 120 ? 92.794 46.851 21.281 1.00 18.97 120 VAL B N 1
ATOM 4053 C CA . VAL B 1 120 ? 93.973 47.639 20.868 1.00 19.63 120 VAL B CA 1
ATOM 4054 C C . VAL B 1 120 ? 95.037 47.510 21.951 1.00 19.66 120 VAL B C 1
ATOM 4055 O O . VAL B 1 120 ? 96.182 47.173 21.668 1.00 19.84 120 VAL B O 1
ATOM 4059 N N . ASP B 1 121 ? 94.628 47.742 23.196 1.00 20.44 121 ASP B N 1
ATOM 4060 C CA . ASP B 1 121 ? 95.507 47.568 24.359 1.00 20.75 121 ASP B CA 1
ATOM 4061 C C . ASP B 1 121 ? 96.127 46.175 24.465 1.00 20.68 121 ASP B C 1
ATOM 4062 O O . ASP B 1 121 ? 97.303 46.036 24.848 1.00 20.02 121 ASP B O 1
ATOM 4067 N N . SER B 1 122 ? 95.349 45.143 24.109 1.00 19.62 122 SER B N 1
ATOM 4068 C CA . SER B 1 122 ? 95.832 43.780 24.132 1.00 19.68 122 SER B CA 1
ATOM 4069 C C . SER B 1 122 ? 96.811 43.492 22.989 1.00 19.49 122 SER B C 1
ATOM 4070 O O . SER B 1 122 ? 97.416 42.432 22.971 1.00 19.38 122 SER B O 1
ATOM 4073 N N . GLU B 1 123 ? 96.958 44.435 22.054 1.00 18.88 123 GLU B N 1
ATOM 4074 C CA . GLU B 1 123 ? 97.832 44.246 20.881 1.00 19.38 123 GLU B CA 1
ATOM 4075 C C . GLU B 1 123 ? 97.483 42.968 20.081 1.00 18.31 123 GLU B C 1
ATOM 4076 O O . GLU B 1 123 ? 98.345 42.136 19.795 1.00 17.64 123 GLU B O 1
ATOM 4082 N N . ILE B 1 124 ? 96.207 42.816 19.728 1.00 17.54 124 ILE B N 1
ATOM 4083 C CA . ILE B 1 124 ? 95.773 41.625 18.977 1.00 16.93 124 ILE B CA 1
ATOM 4084 C C . ILE B 1 124 ? 96.425 41.654 17.590 1.00 16.83 124 ILE B C 1
ATOM 4085 O O . ILE B 1 124 ? 96.909 42.710 17.165 1.00 17.14 124 ILE B O 1
ATOM 4090 N N . LEU B 1 125 ? 96.445 40.511 16.904 1.00 16.27 125 LEU B N 1
ATOM 4091 C CA . LEU B 1 125 ? 97.121 40.383 15.612 1.00 15.75 125 LEU B CA 1
ATOM 4092 C C . LEU B 1 125 ? 96.553 41.361 14.582 1.00 16.18 125 LEU B C 1
ATOM 4093 O O . LEU B 1 125 ? 97.303 42.099 13.920 1.00 14.88 125 LEU B O 1
ATOM 4098 N N . MET B 1 126 ? 95.224 41.397 14.488 1.00 15.62 126 MET B N 1
ATOM 4099 C CA . MET B 1 126 ? 94.569 42.109 13.421 1.00 15.87 126 MET B CA 1
ATOM 4100 C C . MET B 1 126 ? 93.087 42.356 13.712 1.00 15.88 126 MET B C 1
ATOM 4101 O O . MET B 1 126 ? 92.382 41.451 14.158 1.00 14.52 126 MET B O 1
ATOM 4106 N N . PHE B 1 127 ? 92.641 43.584 13.445 1.00 15.14 127 PHE B N 1
ATOM 4107 C CA . PHE B 1 127 ? 91.219 43.916 13.341 1.00 15.72 127 PHE B CA 1
ATOM 4108 C C . PHE B 1 127 ? 90.736 43.720 11.898 1.00 15.70 127 PHE B C 1
ATOM 4109 O O . PHE B 1 127 ? 91.300 44.305 10.946 1.00 15.74 127 PHE B O 1
ATOM 4117 N N . ASN B 1 128 ? 89.712 42.889 11.730 1.00 15.52 128 ASN B N 1
ATOM 4118 C CA . ASN B 1 128 ? 89.027 42.766 10.445 1.00 15.53 128 ASN B CA 1
ATOM 4119 C C . ASN B 1 128 ? 87.887 43.767 10.394 1.00 16.96 128 ASN B C 1
ATOM 4120 O O . ASN B 1 128 ? 86.818 43.569 10.993 1.00 15.97 128 ASN B O 1
ATOM 4125 N N . VAL B 1 129 ? 88.146 44.855 9.669 1.00 17.62 129 VAL B N 1
ATOM 4126 C CA . VAL B 1 129 ? 87.347 46.046 9.724 1.00 19.47 129 VAL B CA 1
ATOM 4127 C C . VAL B 1 129 ? 86.141 45.957 8.797 1.00 20.36 129 VAL B C 1
ATOM 4128 O O . VAL B 1 129 ? 86.246 45.545 7.629 1.00 20.61 129 VAL B O 1
ATOM 4132 N N . GLU B 1 130 ? 85.008 46.376 9.354 1.00 21.48 130 GLU B N 1
ATOM 4133 C CA . GLU B 1 130 ? 83.688 46.246 8.759 1.00 22.41 130 GLU B CA 1
ATOM 4134 C C . GLU B 1 130 ? 83.107 47.564 8.227 1.00 22.95 130 GLU B C 1
ATOM 4135 O O . GLU B 1 130 ? 82.107 47.541 7.507 1.00 23.00 130 GLU B O 1
ATOM 4141 N N . SER B 1 131 ? 83.723 48.706 8.573 1.00 22.95 131 SER B N 1
ATOM 4142 C CA . SER B 1 131 ? 83.283 49.997 8.037 1.00 23.50 131 SER B CA 1
ATOM 4143 C C . SER B 1 131 ? 84.379 51.063 8.055 1.00 23.95 131 SER B C 1
ATOM 4144 O O . SER B 1 131 ? 85.371 50.957 8.777 1.00 23.78 131 SER B O 1
ATOM 4147 N N . ARG B 1 132 ? 84.175 52.103 7.258 1.00 24.78 132 ARG B N 1
ATOM 4148 C CA . ARG B 1 132 ? 85.079 53.244 7.247 1.00 25.37 132 ARG B CA 1
ATOM 4149 C C . ARG B 1 132 ? 85.029 54.048 8.553 1.00 25.47 132 ARG B C 1
ATOM 4150 O O . ARG B 1 132 ? 86.046 54.571 9.009 1.00 25.75 132 ARG B O 1
ATOM 4158 N N . GLN B 1 133 ? 83.839 54.174 9.141 1.00 25.23 133 GLN B N 1
ATOM 4159 C CA . GLN B 1 133 ? 83.717 54.848 10.425 1.00 24.80 133 GLN B CA 1
ATOM 4160 C C . GLN B 1 133 ? 84.521 54.108 11.506 1.00 23.86 133 GLN B C 1
ATOM 4161 O O . GLN B 1 133 ? 85.188 54.738 12.337 1.00 23.40 133 GLN B O 1
ATOM 4167 N N . GLU B 1 134 ? 84.490 52.775 11.451 1.00 22.68 134 GLU B N 1
ATOM 4168 C CA . GLU B 1 134 ? 85.308 51.924 12.310 1.00 21.92 134 GLU B CA 1
ATOM 4169 C C . GLU B 1 134 ? 86.804 52.208 12.143 1.00 21.52 134 GLU B C 1
ATOM 4170 O O . GLU B 1 134 ? 87.528 52.209 13.121 1.00 21.08 134 GLU B O 1
ATOM 4176 N N . LEU B 1 135 ? 87.259 52.434 10.910 1.00 20.91 135 LEU B N 1
ATOM 4177 C CA . LEU B 1 135 ? 88.640 52.886 10.678 1.00 20.78 135 LEU B CA 1
ATOM 4178 C C . LEU B 1 135 ? 88.988 54.157 11.495 1.00 20.67 135 LEU B C 1
ATOM 4179 O O . LEU B 1 135 ? 90.008 54.197 12.165 1.00 20.69 135 LEU B O 1
ATOM 4184 N N . ASP B 1 136 ? 88.118 55.161 11.427 1.00 21.25 136 ASP B N 1
ATOM 4185 C CA . ASP B 1 136 ? 88.280 56.441 12.124 1.00 21.85 136 ASP B CA 1
ATOM 4186 C C . ASP B 1 136 ? 88.283 56.256 13.643 1.00 22.31 136 ASP B C 1
ATOM 4187 O O . ASP B 1 136 ? 89.140 56.813 14.358 1.00 21.82 136 ASP B O 1
ATOM 4192 N N . VAL B 1 137 ? 87.325 55.457 14.120 1.00 21.81 137 VAL B N 1
ATOM 4193 C CA . VAL B 1 137 ? 87.193 55.119 15.541 1.00 21.99 137 VAL B CA 1
ATOM 4194 C C . VAL B 1 137 ? 88.410 54.378 16.071 1.00 21.93 137 VAL B C 1
ATOM 4195 O O . VAL B 1 137 ? 88.978 54.779 17.098 1.00 21.50 137 VAL B O 1
ATOM 4199 N N . LEU B 1 138 ? 88.817 53.303 15.380 1.00 21.48 138 LEU B N 1
ATOM 4200 C CA . LEU B 1 138 ? 90.026 52.565 15.739 1.00 21.92 138 LEU B CA 1
ATOM 4201 C C . LEU B 1 138 ? 91.264 53.453 15.743 1.00 21.98 138 LEU B C 1
ATOM 4202 O O . LEU B 1 138 ? 92.133 53.326 16.614 1.00 21.44 138 LEU B O 1
ATOM 4207 N N . ASN B 1 139 ? 91.352 54.329 14.747 1.00 22.39 139 ASN B N 1
ATOM 4208 C CA . ASN B 1 139 ? 92.483 55.255 14.643 1.00 23.24 139 ASN B CA 1
ATOM 4209 C C . ASN B 1 139 ? 92.495 56.221 15.842 1.00 23.52 139 ASN B C 1
ATOM 4210 O O . ASN B 1 139 ? 93.549 56.488 16.425 1.00 23.86 139 ASN B O 1
ATOM 4215 N N . GLU B 1 140 ? 91.319 56.732 16.198 1.00 24.30 140 GLU B N 1
ATOM 4216 C CA . GLU B 1 140 ? 91.187 57.647 17.342 1.00 25.36 140 GLU B CA 1
ATOM 4217 C C . GLU B 1 140 ? 91.600 56.969 18.647 1.00 25.49 140 GLU B C 1
ATOM 4218 O O . GLU B 1 140 ? 92.378 57.534 19.429 1.00 25.81 140 GLU B O 1
ATOM 4224 N N . ILE B 1 141 ? 91.094 55.751 18.859 1.00 25.14 141 ILE B N 1
ATOM 4225 C CA . ILE B 1 141 ? 91.391 54.930 20.045 1.00 24.56 141 ILE B CA 1
ATOM 4226 C C . ILE B 1 141 ? 92.861 54.528 20.157 1.00 24.77 141 ILE B C 1
ATOM 4227 O O . ILE B 1 141 ? 93.450 54.617 21.247 1.00 24.17 141 ILE B O 1
ATOM 4232 N N . ALA B 1 142 ? 93.456 54.095 19.042 1.00 24.09 142 ALA B N 1
ATOM 4233 C CA . ALA B 1 142 ? 94.869 53.729 19.008 1.00 24.33 142 ALA B CA 1
ATOM 4234 C C . ALA B 1 142 ? 95.753 54.923 19.378 1.00 24.71 142 ALA B C 1
ATOM 4235 O O . ALA B 1 142 ? 96.616 54.808 20.239 1.00 24.69 142 ALA B O 1
ATOM 4237 N N . GLY B 1 143 ? 95.507 56.068 18.744 1.00 25.44 143 GLY B N 1
ATOM 4238 C CA . GLY B 1 143 ? 96.165 57.325 19.110 1.00 27.28 143 GLY B CA 1
ATOM 4239 C C . GLY B 1 143 ? 96.125 57.621 20.605 1.00 27.78 143 GLY B C 1
ATOM 4240 O O . GLY B 1 143 ? 97.158 57.915 21.209 1.00 28.25 143 GLY B O 1
ATOM 4241 N N . LYS B 1 144 ? 94.936 57.497 21.200 1.00 28.04 144 LYS B N 1
ATOM 4242 C CA . LYS B 1 144 ? 94.732 57.765 22.628 1.00 28.26 144 LYS B CA 1
ATOM 4243 C C . LYS B 1 144 ? 95.539 56.835 23.534 1.00 28.38 144 LYS B C 1
ATOM 4244 O O . LYS B 1 144 ? 95.896 57.206 24.657 1.00 28.54 144 LYS B O 1
ATOM 4250 N N . LEU B 1 145 ? 95.830 55.631 23.048 1.00 28.05 145 LEU B N 1
ATOM 4251 C CA . LEU B 1 145 ? 96.584 54.647 23.820 1.00 28.11 145 LEU B CA 1
ATOM 4252 C C . LEU B 1 145 ? 98.079 54.698 23.506 1.00 27.31 145 LEU B C 1
ATOM 4253 O O . LEU B 1 145 ? 98.874 53.954 24.089 1.00 27.31 145 LEU B O 1
ATOM 4258 N N . GLY B 1 146 ? 98.456 55.596 22.594 1.00 27.72 146 GLY B N 1
ATOM 4259 C CA . GLY B 1 146 ? 99.824 55.660 22.053 1.00 27.68 146 GLY B CA 1
ATOM 4260 C C . GLY B 1 146 ? 100.244 54.334 21.450 1.00 28.11 146 GLY B C 1
ATOM 4261 O O . GLY B 1 146 ? 101.403 53.906 21.584 1.00 28.19 146 GLY B O 1
ATOM 4262 N N . LYS B 1 147 ? 99.296 53.665 20.798 1.00 27.51 147 LYS B N 1
ATOM 4263 C CA . LYS B 1 147 ? 99.564 52.359 20.206 1.00 27.18 147 LYS B CA 1
ATOM 4264 C C . LYS B 1 147 ? 99.208 52.392 18.718 1.00 26.16 147 LYS B C 1
ATOM 4265 O O . LYS B 1 147 ? 98.679 53.385 18.216 1.00 25.81 147 LYS B O 1
ATOM 4271 N N . LYS B 1 148 ? 99.531 51.306 18.023 1.00 25.17 148 LYS B N 1
ATOM 4272 C CA . LYS B 1 148 ? 99.051 51.093 16.664 1.00 24.56 148 LYS B CA 1
ATOM 4273 C C . LYS B 1 148 ? 97.995 49.985 16.656 1.00 23.01 148 LYS B C 1
ATOM 4274 O O . LYS B 1 148 ? 98.105 49.014 17.412 1.00 23.52 148 LYS B O 1
ATOM 4280 N N . ALA B 1 149 ? 96.973 50.149 15.819 1.00 21.17 149 ALA B N 1
ATOM 4281 C CA . ALA B 1 149 ? 96.007 49.073 15.547 1.00 20.29 149 ALA B CA 1
ATOM 4282 C C . ALA B 1 149 ? 96.305 48.483 14.179 1.00 19.59 149 ALA B C 1
ATOM 4283 O O . ALA B 1 149 ? 96.319 49.200 13.188 1.00 19.63 149 ALA B O 1
ATOM 4285 N N . ARG B 1 150 ? 96.550 47.176 14.137 1.00 19.19 150 ARG B N 1
ATOM 4286 C CA . ARG B 1 150 ? 96.799 46.471 12.887 1.00 18.90 150 ARG B CA 1
ATOM 4287 C C . ARG B 1 150 ? 95.468 46.080 12.251 1.00 18.48 150 ARG B C 1
ATOM 4288 O O . ARG B 1 150 ? 94.599 45.502 12.916 1.00 17.86 150 ARG B O 1
ATOM 4296 N N . ILE B 1 151 ? 95.296 46.400 10.973 1.00 17.79 151 ILE B N 1
ATOM 4297 C CA . ILE B 1 151 ? 94.012 46.187 10.312 1.00 17.25 151 ILE B CA 1
ATOM 4298 C C . ILE B 1 151 ? 94.053 45.382 9.000 1.00 17.41 151 ILE B C 1
ATOM 4299 O O . ILE B 1 151 ? 95.069 45.341 8.272 1.00 16.32 151 ILE B O 1
ATOM 4304 N N . ALA B 1 152 ? 92.909 44.757 8.728 1.00 17.10 152 ALA B N 1
ATOM 4305 C CA . ALA B 1 152 ? 92.558 44.234 7.419 1.00 16.85 152 ALA B CA 1
ATOM 4306 C C . ALA B 1 152 ? 91.193 44.792 7.083 1.00 16.64 152 ALA B C 1
ATOM 4307 O O . ALA B 1 152 ? 90.400 45.084 7.980 1.00 16.16 152 ALA B O 1
ATOM 4309 N N . ILE B 1 153 ? 90.892 44.920 5.796 1.00 16.35 153 ILE B N 1
ATOM 4310 C CA . ILE B 1 153 ? 89.524 45.240 5.389 1.00 16.77 153 ILE B CA 1
ATOM 4311 C C . ILE B 1 153 ? 88.799 43.927 5.081 1.00 16.96 153 ILE B C 1
ATOM 4312 O O . ILE B 1 153 ? 89.348 43.055 4.386 1.00 15.05 153 ILE B O 1
ATOM 4317 N N . ARG B 1 154 ? 87.574 43.791 5.601 1.00 17.14 154 ARG B N 1
ATOM 4318 C CA . ARG B 1 154 ? 86.743 42.666 5.209 1.00 18.17 154 ARG B CA 1
ATOM 4319 C C . ARG B 1 154 ? 86.141 42.910 3.833 1.00 18.18 154 ARG B C 1
ATOM 4320 O O . ARG B 1 154 ? 85.345 43.837 3.657 1.00 18.06 154 ARG B O 1
ATOM 4328 N N . VAL B 1 155 ? 86.513 42.061 2.877 1.00 18.13 155 VAL B N 1
ATOM 4329 C CA . VAL B 1 155 ? 86.058 42.201 1.498 1.00 18.58 155 VAL B CA 1
ATOM 4330 C C . VAL B 1 155 ? 85.076 41.099 1.134 1.00 19.37 155 VAL B C 1
ATOM 4331 O O . VAL B 1 155 ? 85.221 39.960 1.602 1.00 18.68 155 VAL B O 1
ATOM 4335 N N . ASN B 1 156 ? 84.056 41.468 0.349 1.00 20.37 156 ASN B N 1
ATOM 4336 C CA . ASN B 1 156 ? 83.072 40.542 -0.196 1.00 22.28 156 ASN B CA 1
ATOM 4337 C C . ASN B 1 156 ? 83.421 40.259 -1.657 1.00 23.30 156 ASN B C 1
ATOM 4338 O O . ASN B 1 156 ? 83.166 41.091 -2.527 1.00 22.93 156 ASN B O 1
ATOM 4343 N N . PRO B 1 157 ? 84.022 39.090 -1.935 1.00 24.70 157 PRO B N 1
ATOM 4344 C CA . PRO B 1 157 ? 84.356 38.778 -3.327 1.00 25.45 157 PRO B CA 1
ATOM 4345 C C . PRO B 1 157 ? 83.090 38.515 -4.155 1.00 26.12 157 PRO B C 1
ATOM 4346 O O . PRO B 1 157 ? 82.114 37.959 -3.612 1.00 26.70 157 PRO B O 1
ATOM 4350 N N . SER B 1 174 ? 73.651 41.807 3.239 1.00 26.69 174 SER B N 1
ATOM 4351 C CA . SER B 1 174 ? 74.022 41.668 4.651 1.00 26.23 174 SER B CA 1
ATOM 4352 C C . SER B 1 174 ? 74.765 42.903 5.125 1.00 25.99 174 SER B C 1
ATOM 4353 O O . SER B 1 174 ? 75.224 43.704 4.311 1.00 25.58 174 SER B O 1
ATOM 4356 N N . LYS B 1 175 ? 74.922 43.020 6.450 1.00 25.99 175 LYS B N 1
ATOM 4357 C CA . LYS B 1 175 ? 75.621 44.145 7.075 1.00 25.44 175 LYS B CA 1
ATOM 4358 C C . LYS B 1 175 ? 77.144 44.020 6.977 1.00 25.55 175 LYS B C 1
ATOM 4359 O O . LYS B 1 175 ? 77.874 44.952 7.354 1.00 25.47 175 LYS B O 1
ATOM 4365 N N . PHE B 1 176 ? 77.629 42.882 6.478 1.00 25.56 176 PHE B N 1
ATOM 4366 C CA . PHE B 1 176 ? 79.065 42.604 6.525 1.00 26.49 176 PHE B CA 1
ATOM 4367 C C . PHE B 1 176 ? 79.848 42.948 5.247 1.00 26.83 176 PHE B C 1
ATOM 4368 O O . PHE B 1 176 ? 79.344 42.801 4.124 1.00 26.90 176 PHE B O 1
ATOM 4376 N N . GLY B 1 177 ? 81.092 43.378 5.448 1.00 26.92 177 GLY B N 1
ATOM 4377 C CA . GLY B 1 177 ? 82.075 43.529 4.376 1.00 27.44 177 GLY B CA 1
ATOM 4378 C C . GLY B 1 177 ? 81.858 44.728 3.471 1.00 27.80 177 GLY B C 1
ATOM 4379 O O . GLY B 1 177 ? 80.924 45.529 3.659 1.00 28.19 177 GLY B O 1
ATOM 4380 N N . VAL B 1 178 ? 82.747 44.865 2.501 1.00 27.92 178 VAL B N 1
ATOM 4381 C CA . VAL B 1 178 ? 82.600 45.857 1.452 1.00 28.35 178 VAL B CA 1
ATOM 4382 C C . VAL B 1 178 ? 82.875 45.131 0.142 1.00 28.26 178 VAL B C 1
ATOM 4383 O O . VAL B 1 178 ? 83.734 44.246 0.076 1.00 27.70 178 VAL B O 1
ATOM 4387 N N . ASP B 1 179 ? 82.117 45.491 -0.887 1.00 28.81 179 ASP B N 1
ATOM 4388 C CA . ASP B 1 179 ? 82.368 45.033 -2.246 1.00 29.38 179 ASP B CA 1
ATOM 4389 C C . ASP B 1 179 ? 83.853 45.115 -2.514 1.00 29.44 179 ASP B C 1
ATOM 4390 O O . ASP B 1 179 ? 84.475 46.167 -2.342 1.00 28.83 179 ASP B O 1
ATOM 4395 N N . ILE B 1 180 ? 84.425 43.989 -2.926 1.00 30.30 180 ILE B N 1
ATOM 4396 C CA . ILE B 1 180 ? 85.857 43.908 -3.149 1.00 31.46 180 ILE B CA 1
ATOM 4397 C C . ILE B 1 180 ? 86.263 44.916 -4.211 1.00 31.75 180 ILE B C 1
ATOM 4398 O O . ILE B 1 180 ? 87.390 45.388 -4.225 1.00 32.46 180 ILE B O 1
ATOM 4403 N N . ARG B 1 181 ? 85.307 45.265 -5.067 1.00 32.80 181 ARG B N 1
ATOM 4404 C CA . ARG B 1 181 ? 85.524 46.213 -6.152 1.00 33.27 181 ARG B CA 1
ATOM 4405 C C . ARG B 1 181 ? 85.695 47.646 -5.632 1.00 33.40 181 ARG B C 1
ATOM 4406 O O . ARG B 1 181 ? 86.100 48.547 -6.381 1.00 33.76 181 ARG B O 1
ATOM 4414 N N . GLU B 1 182 ? 85.394 47.845 -4.349 1.00 33.47 182 GLU B N 1
ATOM 4415 C CA . GLU B 1 182 ? 85.491 49.156 -3.696 1.00 33.13 182 GLU B CA 1
ATOM 4416 C C . GLU B 1 182 ? 86.404 49.131 -2.461 1.00 33.36 182 GLU B C 1
ATOM 4417 O O . GLU B 1 182 ? 86.524 50.137 -1.741 1.00 33.73 182 GLU B O 1
ATOM 4423 N N . ALA B 1 183 ? 87.049 47.987 -2.217 1.00 32.49 183 ALA B N 1
ATOM 4424 C CA . ALA B 1 183 ? 87.905 47.814 -1.039 1.00 31.60 183 ALA B CA 1
ATOM 4425 C C . ALA B 1 183 ? 89.202 48.606 -1.158 1.00 31.33 183 ALA B C 1
ATOM 4426 O O . ALA B 1 183 ? 89.775 49.036 -0.150 1.00 30.92 183 ALA B O 1
ATOM 4428 N N . GLN B 1 184 ? 89.659 48.815 -2.388 1.00 31.06 184 GLN B N 1
ATOM 4429 C CA . GLN B 1 184 ? 90.922 49.510 -2.599 1.00 31.02 184 GLN B CA 1
ATOM 4430 C C . GLN B 1 184 ? 90.839 50.969 -2.142 1.00 30.45 184 GLN B C 1
ATOM 4431 O O . GLN B 1 184 ? 91.819 51.522 -1.632 1.00 29.61 184 GLN B O 1
ATOM 4437 N N . LYS B 1 185 ? 89.656 51.568 -2.312 1.00 30.08 185 LYS B N 1
ATOM 4438 C CA . LYS B 1 185 ? 89.366 52.918 -1.814 1.00 30.33 185 LYS B CA 1
ATOM 4439 C C . LYS B 1 185 ? 89.448 53.019 -0.295 1.00 29.13 185 LYS B C 1
ATOM 4440 O O . LYS B 1 185 ? 89.919 54.025 0.241 1.00 28.88 185 LYS B O 1
ATOM 4446 N N . GLU B 1 186 ? 88.992 51.978 0.400 1.00 27.86 186 GLU B N 1
ATOM 4447 C CA . GLU B 1 186 ? 89.150 51.927 1.846 1.00 27.27 186 GLU B CA 1
ATOM 4448 C C . GLU B 1 186 ? 90.594 51.729 2.291 1.00 25.88 186 GLU B C 1
ATOM 4449 O O . GLU B 1 186 ? 90.979 52.243 3.331 1.00 26.04 186 GLU B O 1
ATOM 4455 N N . TYR B 1 187 ? 91.376 50.967 1.526 1.00 24.69 187 TYR B N 1
ATOM 4456 C CA . TYR B 1 187 ? 92.797 50.774 1.831 1.00 24.44 187 TYR B CA 1
ATOM 4457 C C . TYR B 1 187 ? 93.573 52.084 1.654 1.00 24.87 187 TYR B C 1
ATOM 4458 O O . TYR B 1 187 ? 94.438 52.430 2.469 1.00 24.16 187 TYR B O 1
ATOM 4467 N N . GLU B 1 188 ? 93.229 52.814 0.597 1.00 25.28 188 GLU B N 1
ATOM 4468 C CA . GLU B 1 188 ? 93.799 54.145 0.364 1.00 26.62 188 GLU B CA 1
ATOM 4469 C C . GLU B 1 188 ? 93.452 55.116 1.490 1.00 26.50 188 GLU B C 1
ATOM 4470 O O . GLU B 1 188 ? 94.320 55.831 1.979 1.00 27.14 188 GLU B O 1
ATOM 4476 N N . TYR B 1 189 ? 92.194 55.099 1.918 1.00 27.00 189 TYR B N 1
ATOM 4477 C CA . TYR B 1 189 ? 91.731 55.914 3.025 1.00 27.54 189 TYR B CA 1
ATOM 4478 C C . TYR B 1 189 ? 92.468 55.560 4.321 1.00 27.56 189 TYR B C 1
ATOM 4479 O O . TYR B 1 189 ? 92.973 56.449 5.025 1.00 27.39 189 TYR B O 1
ATOM 4488 N N . ALA B 1 190 ? 92.555 54.260 4.613 1.00 26.74 190 ALA B N 1
ATOM 4489 C CA . ALA B 1 190 ? 93.222 53.779 5.817 1.00 26.09 190 ALA B CA 1
ATOM 4490 C C . ALA B 1 190 ? 94.724 54.083 5.861 1.00 25.96 190 ALA B C 1
ATOM 4491 O O . ALA B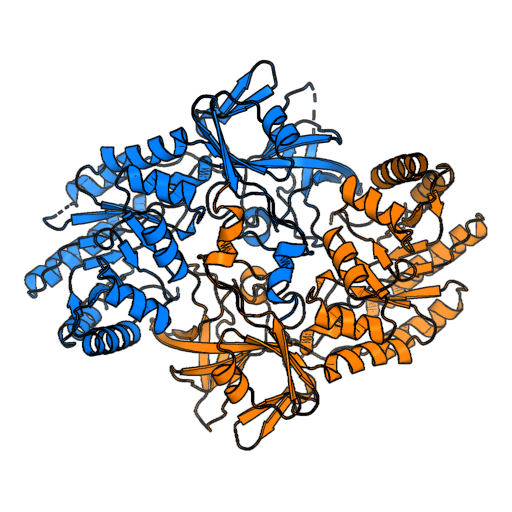 1 190 ? 95.297 54.207 6.941 1.00 25.43 190 ALA B O 1
ATOM 4493 N N . SER B 1 191 ? 95.367 54.190 4.697 1.00 26.16 191 SER B N 1
ATOM 4494 C CA . SER B 1 191 ? 96.808 54.489 4.650 1.00 26.79 191 SER B CA 1
ATOM 4495 C C . SER B 1 191 ? 97.136 55.887 5.188 1.00 27.09 191 SER B C 1
ATOM 4496 O O . SER B 1 191 ? 98.285 56.157 5.583 1.00 26.86 191 SER B O 1
ATOM 4499 N N . LYS B 1 192 ? 96.128 56.762 5.200 1.00 27.21 192 LYS B N 1
ATOM 4500 C CA . LYS B 1 192 ? 96.304 58.137 5.646 1.00 28.23 192 LYS B CA 1
ATOM 4501 C C . LYS B 1 192 ? 96.025 58.306 7.148 1.00 28.01 192 LYS B C 1
ATOM 4502 O O . LYS B 1 192 ? 96.185 59.397 7.691 1.00 28.07 192 LYS B O 1
ATOM 4508 N N . LEU B 1 193 ? 95.622 57.223 7.813 1.00 27.05 193 LEU B N 1
ATOM 4509 C CA . LEU B 1 193 ? 95.370 57.251 9.260 1.00 26.67 193 LEU B CA 1
ATOM 4510 C C . LEU B 1 193 ? 96.601 56.808 10.041 1.00 26.11 193 LEU B C 1
ATOM 4511 O O . LEU B 1 193 ? 96.979 55.639 10.021 1.00 26.21 193 LEU B O 1
ATOM 4516 N N . GLU B 1 194 ? 97.232 57.759 10.724 1.00 25.42 194 GLU B N 1
ATOM 4517 C CA . GLU B 1 194 ? 98.572 57.549 11.291 1.00 24.77 194 GLU B CA 1
ATOM 4518 C C . GLU B 1 194 ? 98.700 56.480 12.386 1.00 24.31 194 GLU B C 1
ATOM 4519 O O . GLU B 1 194 ? 99.788 55.947 12.587 1.00 23.69 194 GLU B O 1
ATOM 4525 N N . ASN B 1 195 ? 97.604 56.168 13.085 1.00 23.45 195 ASN B N 1
ATOM 4526 C CA . ASN B 1 195 ? 97.646 55.168 14.168 1.00 22.86 195 ASN B CA 1
ATOM 4527 C C . ASN B 1 195 ? 97.237 53.750 13.757 1.00 22.75 195 ASN B C 1
ATOM 4528 O O . ASN B 1 195 ? 97.166 52.850 14.604 1.00 22.29 195 ASN B O 1
ATOM 4533 N N . LEU B 1 196 ? 96.957 53.562 12.468 1.00 21.83 196 LEU B N 1
ATOM 4534 C CA . LEU B 1 196 ? 96.622 52.238 11.940 1.00 21.49 196 LEU B CA 1
ATOM 4535 C C . LEU B 1 196 ? 97.786 51.703 11.152 1.00 21.45 196 LEU B C 1
ATOM 4536 O O . LEU B 1 196 ? 98.503 52.455 10.491 1.00 20.87 196 LEU B O 1
ATOM 4541 N N . GLU B 1 197 ? 97.969 50.397 11.226 1.00 21.28 197 GLU B N 1
ATOM 4542 C CA . GLU B 1 197 ? 98.946 49.722 10.406 1.00 21.29 197 GLU B CA 1
ATOM 4543 C C . GLU B 1 197 ? 98.206 48.686 9.553 1.00 20.83 197 GLU B C 1
ATOM 4544 O O . GLU B 1 197 ? 97.661 47.693 10.082 1.00 18.96 197 GLU B O 1
ATOM 4550 N N . ILE B 1 198 ? 98.186 48.921 8.243 1.00 19.90 198 ILE B N 1
ATOM 4551 C CA . ILE B 1 198 ? 97.545 48.001 7.294 1.00 20.20 198 ILE B CA 1
ATOM 4552 C C . ILE B 1 198 ? 98.387 46.752 7.096 1.00 19.69 198 ILE B C 1
ATOM 4553 O O . ILE B 1 198 ? 99.498 46.833 6.563 1.00 20.11 198 ILE B O 1
ATOM 4558 N N . VAL B 1 199 ? 97.871 45.604 7.526 1.00 18.44 199 VAL B N 1
ATOM 4559 C CA . VAL B 1 199 ? 98.632 44.340 7.478 1.00 17.84 199 VAL B CA 1
ATOM 4560 C C . VAL B 1 199 ? 97.919 43.175 6.774 1.00 17.19 199 VAL B C 1
ATOM 4561 O O . VAL B 1 199 ? 98.531 42.132 6.523 1.00 17.02 199 VAL B O 1
ATOM 4565 N N . GLY B 1 200 ? 96.636 43.334 6.480 1.00 16.85 200 GLY B N 1
ATOM 4566 C CA . GLY B 1 200 ? 95.888 42.198 5.972 1.00 16.82 200 GLY B CA 1
ATOM 4567 C C . GLY B 1 200 ? 94.758 42.460 5.014 1.00 15.97 200 GLY B C 1
ATOM 4568 O O . GLY B 1 200 ? 94.399 43.604 4.739 1.00 16.20 200 GLY B O 1
ATOM 4569 N N . ILE B 1 201 ? 94.207 41.358 4.510 1.00 16.11 201 ILE B N 1
ATOM 4570 C CA . ILE B 1 201 ? 92.951 41.341 3.761 1.00 15.48 201 ILE B CA 1
ATOM 4571 C C . ILE B 1 201 ? 92.139 40.215 4.373 1.00 15.29 201 ILE B C 1
ATOM 4572 O O . ILE B 1 201 ? 92.699 39.172 4.720 1.00 15.14 201 ILE B O 1
ATOM 4577 N N . HIS B 1 202 ? 90.834 40.425 4.510 1.00 15.44 202 HIS B N 1
ATOM 4578 C CA . HIS B 1 202 ? 89.963 39.399 5.090 1.00 16.60 202 HIS B CA 1
ATOM 4579 C C . HIS B 1 202 ? 88.777 39.114 4.174 1.00 17.38 202 HIS B C 1
ATOM 4580 O O . HIS B 1 202 ? 88.188 40.041 3.597 1.00 16.85 202 HIS B O 1
ATOM 4587 N N . CYS B 1 203 ? 88.440 37.840 4.034 1.00 17.74 203 CYS B N 1
ATOM 4588 C CA . CYS B 1 203 ? 87.134 37.474 3.489 1.00 20.34 203 CYS B CA 1
ATOM 4589 C C . CYS B 1 203 ? 86.520 36.338 4.291 1.00 20.74 203 CYS B C 1
ATOM 4590 O O . CYS B 1 203 ? 87.219 35.465 4.790 1.00 21.28 203 CYS B O 1
ATOM 4593 N N . HIS B 1 204 ? 85.208 36.379 4.465 1.00 22.56 204 HIS B N 1
ATOM 4594 C CA . HIS B 1 204 ? 84.496 35.248 5.048 1.00 23.28 204 HIS B CA 1
ATOM 4595 C C . HIS B 1 204 ? 83.243 35.080 4.216 1.00 23.21 204 HIS B C 1
ATOM 4596 O O . HIS B 1 204 ? 82.297 35.860 4.345 1.00 23.69 204 HIS B O 1
ATOM 4603 N N . ILE B 1 205 ? 83.245 34.055 3.372 1.00 22.80 205 ILE B N 1
ATOM 4604 C CA . ILE B 1 205 ? 82.268 33.945 2.284 1.00 23.23 205 ILE B CA 1
ATOM 4605 C C . ILE B 1 205 ? 80.913 33.333 2.636 1.00 22.63 205 ILE B C 1
ATOM 4606 O O . ILE B 1 205 ? 79.967 33.471 1.868 1.00 22.67 205 ILE B O 1
ATOM 4611 N N . GLY B 1 206 ? 80.818 32.668 3.781 1.00 21.75 206 GLY B N 1
ATOM 4612 C CA . GLY B 1 206 ? 79.553 32.058 4.169 1.00 20.91 206 GLY B CA 1
ATOM 4613 C C . GLY B 1 206 ? 79.770 30.983 5.211 1.00 20.78 206 GLY B C 1
ATOM 4614 O O . GLY B 1 206 ? 80.858 30.869 5.791 1.00 20.58 206 GLY B O 1
ATOM 4615 N N . SER B 1 207 ? 78.735 30.190 5.448 1.00 19.82 207 SER B N 1
ATOM 4616 C CA . SER B 1 207 ? 78.801 29.167 6.477 1.00 19.61 207 SER B CA 1
ATOM 4617 C C . SER B 1 207 ? 78.082 27.895 6.023 1.00 19.24 207 SER B C 1
ATOM 4618 O O . SER B 1 207 ? 77.174 27.941 5.178 1.00 19.37 207 SER B O 1
ATOM 4621 N N . GLN B 1 208 ? 78.483 26.765 6.599 1.00 18.51 208 GLN B N 1
ATOM 4622 C CA . GLN B 1 208 ? 77.893 25.466 6.281 1.00 18.42 208 GLN B CA 1
ATOM 4623 C C . GLN B 1 208 ? 77.992 25.199 4.768 1.00 18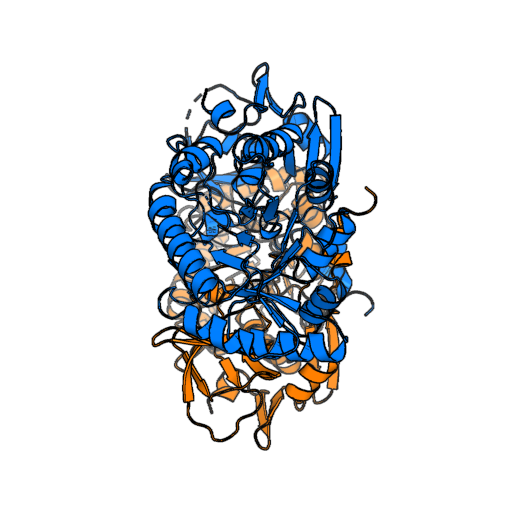.10 208 GLN B C 1
ATOM 4624 O O . GLN B 1 208 ? 77.009 24.882 4.104 1.00 18.89 208 GLN B O 1
ATOM 4630 N N . ILE B 1 209 ? 79.199 25.352 4.238 1.00 17.74 209 ILE B N 1
ATOM 4631 C CA . ILE B 1 209 ? 79.468 25.168 2.809 1.00 18.26 209 ILE B CA 1
ATOM 4632 C C . ILE B 1 209 ? 79.932 23.726 2.585 1.00 18.31 209 ILE B C 1
ATOM 4633 O O . ILE B 1 209 ? 81.022 23.347 3.035 1.00 18.04 209 ILE B O 1
ATOM 4638 N N . LEU B 1 210 ? 79.090 22.925 1.918 1.00 18.77 210 LEU B N 1
ATOM 4639 C CA . LEU B 1 210 ? 79.414 21.525 1.609 1.00 18.77 210 LEU B CA 1
ATOM 4640 C C . LEU B 1 210 ? 80.130 21.309 0.271 1.00 20.12 210 LEU B C 1
ATOM 4641 O O . LEU B 1 210 ? 81.053 20.502 0.194 1.00 19.41 210 LEU B O 1
ATOM 4646 N N . ASP B 1 211 ? 79.687 22.045 -0.772 1.00 20.61 211 ASP B N 1
ATOM 4647 C CA . ASP B 1 211 ? 80.389 22.149 -2.038 1.00 20.48 211 ASP B CA 1
ATOM 4648 C C . ASP B 1 211 ? 81.345 23.346 -1.962 1.00 19.38 211 ASP B C 1
ATOM 4649 O O . ASP B 1 211 ? 80.922 24.492 -1.981 1.00 18.87 211 ASP B O 1
ATOM 4654 N N . ILE B 1 212 ? 82.638 23.063 -1.896 1.00 19.46 212 ILE B N 1
ATOM 4655 C CA . ILE B 1 212 ? 83.654 24.103 -1.655 1.00 19.21 212 ILE B CA 1
ATOM 4656 C C . ILE B 1 212 ? 84.051 24.913 -2.896 1.00 19.26 212 ILE B C 1
ATOM 4657 O O . ILE B 1 212 ? 84.877 25.827 -2.805 1.00 18.41 212 ILE B O 1
ATOM 4662 N N . SER B 1 213 ? 83.430 24.602 -4.038 1.00 19.67 213 SER B N 1
ATOM 4663 C CA . SER B 1 213 ? 83.705 25.285 -5.327 1.00 20.17 213 SER B CA 1
ATOM 4664 C C . SER B 1 213 ? 83.849 26.809 -5.244 1.00 20.19 213 SER B C 1
ATOM 4665 O O . SER B 1 213 ? 84.794 27.345 -5.814 1.00 20.69 213 SER B O 1
ATOM 4668 N N . PRO B 1 214 ? 82.921 27.512 -4.537 1.00 20.76 214 PRO B N 1
ATOM 4669 C CA . PRO B 1 214 ? 82.987 28.985 -4.433 1.00 21.02 214 PRO B CA 1
ATOM 4670 C C . PRO B 1 214 ? 84.247 29.540 -3.791 1.00 20.81 214 PRO B C 1
ATOM 4671 O O . PRO B 1 214 ? 84.578 30.704 -4.020 1.00 21.40 214 PRO B O 1
ATOM 4675 N N . TYR B 1 215 ? 84.952 28.737 -2.998 1.00 20.57 215 TYR B N 1
ATOM 4676 C CA . TYR B 1 215 ? 86.197 29.208 -2.402 1.00 19.99 215 TYR B CA 1
ATOM 4677 C C . TYR B 1 215 ? 87.241 29.597 -3.455 1.00 20.43 215 TYR B C 1
ATOM 4678 O O . TYR B 1 215 ? 88.017 30.519 -3.234 1.00 20.15 215 TYR B O 1
ATOM 4687 N N . ARG B 1 216 ? 87.272 28.891 -4.584 1.00 20.55 216 ARG B N 1
ATOM 4688 C CA . ARG B 1 216 ? 88.274 29.187 -5.609 1.00 21.08 216 ARG B CA 1
ATOM 4689 C C . ARG B 1 216 ? 88.129 30.633 -6.105 1.00 20.87 216 ARG B C 1
ATOM 4690 O O . ARG B 1 216 ? 89.070 31.405 -5.982 1.00 20.53 216 ARG B O 1
ATOM 4698 N N . GLU B 1 217 ? 86.945 30.998 -6.609 1.00 20.94 217 GLU B N 1
ATOM 4699 C CA . GLU B 1 217 ? 86.708 32.342 -7.152 1.00 21.75 217 GLU B CA 1
ATOM 4700 C C . GLU B 1 217 ? 86.894 33.398 -6.077 1.00 21.21 217 GLU B C 1
ATOM 4701 O O . GLU B 1 217 ? 87.488 34.446 -6.330 1.00 20.65 217 GLU B O 1
ATOM 4707 N N . ALA B 1 218 ? 86.383 33.102 -4.882 1.00 20.47 218 ALA B N 1
ATOM 4708 C CA . ALA B 1 218 ? 86.482 34.011 -3.738 1.00 20.76 218 ALA B CA 1
ATOM 4709 C C . ALA B 1 218 ? 87.927 34.342 -3.429 1.00 20.23 218 ALA B C 1
ATOM 4710 O O . ALA B 1 218 ? 88.308 35.516 -3.382 1.00 20.38 218 ALA B O 1
ATOM 4712 N N . VAL B 1 219 ? 88.729 33.301 -3.213 1.00 19.76 219 VAL B N 1
ATOM 4713 C CA . VAL B 1 219 ? 90.150 33.464 -2.912 1.00 19.52 219 VAL B CA 1
ATOM 4714 C C . VAL B 1 219 ? 90.918 34.071 -4.107 1.00 19.52 219 VAL B C 1
ATOM 4715 O O . VAL B 1 219 ? 91.856 34.839 -3.911 1.00 19.35 219 VAL B O 1
ATOM 4719 N N . GLU B 1 220 ? 90.497 33.745 -5.326 1.00 19.45 220 GLU B N 1
ATOM 4720 C CA . GLU B 1 220 ? 91.085 34.351 -6.531 1.00 20.79 220 GLU B CA 1
ATOM 4721 C C . GLU B 1 220 ? 90.953 35.868 -6.484 1.00 20.08 220 GLU B C 1
ATOM 4722 O O . GLU B 1 220 ? 91.920 36.586 -6.714 1.00 20.33 220 GLU B O 1
ATOM 4728 N N . LYS B 1 221 ? 89.766 36.348 -6.132 1.00 20.44 221 LYS B N 1
ATOM 4729 C CA . LYS B 1 221 ? 89.532 37.792 -5.986 1.00 20.98 221 LYS B CA 1
ATOM 4730 C C . LYS B 1 221 ? 90.440 38.414 -4.934 1.00 20.33 221 LYS B C 1
ATOM 4731 O O . LYS B 1 221 ? 90.968 39.507 -5.130 1.00 20.70 221 LYS B O 1
ATOM 4737 N N . VAL B 1 222 ? 90.598 37.727 -3.803 1.00 19.76 222 VAL B N 1
ATOM 4738 C CA . VAL B 1 222 ? 91.473 38.205 -2.736 1.00 19.76 222 VAL B CA 1
ATOM 4739 C C . VAL B 1 222 ? 92.939 38.225 -3.170 1.00 19.40 222 VAL B C 1
ATOM 4740 O O . VAL B 1 222 ? 93.673 39.172 -2.847 1.00 18.83 222 VAL B O 1
ATOM 4744 N N . VAL B 1 223 ? 93.349 37.188 -3.909 1.00 19.38 223 VAL B N 1
ATOM 4745 C CA . VAL B 1 223 ? 94.726 37.087 -4.420 1.00 19.70 223 VAL B CA 1
ATOM 4746 C C . VAL B 1 223 ? 95.001 38.238 -5.396 1.00 19.45 223 VAL B C 1
ATOM 4747 O O . VAL B 1 223 ? 96.059 38.873 -5.338 1.00 19.52 223 VAL B O 1
ATOM 4751 N N . SER B 1 224 ? 94.047 38.501 -6.283 1.00 19.69 224 SER B N 1
ATOM 4752 C CA . SER B 1 224 ? 94.135 39.662 -7.184 1.00 20.12 224 SER B CA 1
ATOM 4753 C C . SER B 1 224 ? 94.207 40.993 -6.433 1.00 19.60 224 SER B C 1
ATOM 4754 O O . SER B 1 224 ? 95.002 41.864 -6.804 1.00 18.47 224 SER B O 1
ATOM 4757 N N . LEU B 1 225 ? 93.374 41.162 -5.400 1.00 18.83 225 LEU B N 1
ATOM 4758 C CA . LEU B 1 225 ? 93.464 42.367 -4.567 1.00 18.85 225 LEU B CA 1
ATOM 4759 C C . LEU B 1 225 ? 94.838 42.465 -3.903 1.00 18.99 225 LEU B C 1
ATOM 4760 O O . LEU B 1 225 ? 95.429 43.545 -3.845 1.00 19.28 225 LEU B O 1
ATOM 4765 N N . TYR B 1 226 ? 95.331 41.341 -3.396 1.00 19.27 226 TYR B N 1
ATOM 4766 C CA . TYR B 1 226 ? 96.653 41.286 -2.772 1.00 20.11 226 TYR B CA 1
ATOM 4767 C C . TYR B 1 226 ? 97.733 41.774 -3.749 1.00 20.69 226 TYR B C 1
ATOM 4768 O O . TYR B 1 226 ? 98.573 42.600 -3.392 1.00 20.51 226 TYR B O 1
ATOM 4777 N N . GLU B 1 227 ? 97.690 41.260 -4.976 1.00 21.19 227 GLU B N 1
ATOM 4778 C CA . GLU B 1 227 ? 98.662 41.645 -6.001 1.00 22.77 227 GLU B CA 1
ATOM 4779 C C . GLU B 1 227 ? 98.602 43.132 -6.284 1.00 22.51 227 GLU B C 1
ATOM 4780 O O . GLU B 1 227 ? 99.631 43.787 -6.344 1.00 22.69 227 GLU B O 1
ATOM 4786 N N . SER B 1 228 ? 97.389 43.648 -6.447 1.00 22.58 228 SER B N 1
ATOM 4787 C CA . SER B 1 228 ? 97.171 45.062 -6.695 1.00 23.23 228 SER B CA 1
ATOM 4788 C C . SER B 1 228 ? 97.659 45.961 -5.542 1.00 23.27 228 SER B C 1
ATOM 4789 O O . SER B 1 228 ? 98.320 46.980 -5.784 1.00 23.76 228 SER B O 1
ATOM 4792 N N . LEU B 1 229 ? 97.336 45.600 -4.298 1.00 22.35 229 LEU B N 1
ATOM 4793 C CA . LEU B 1 229 ? 97.811 46.357 -3.128 1.00 22.07 229 LEU B CA 1
ATOM 4794 C C . LEU B 1 229 ? 99.332 46.303 -2.972 1.00 22.63 229 LEU B C 1
ATOM 4795 O O . LEU B 1 229 ? 99.957 47.311 -2.631 1.00 22.65 229 LEU B O 1
ATOM 4800 N N . THR B 1 230 ? 99.923 45.127 -3.211 1.00 23.00 230 THR B N 1
ATOM 4801 C CA . THR B 1 230 ? 101.383 44.967 -3.130 1.00 23.88 230 THR B CA 1
ATOM 4802 C C . THR B 1 230 ? 102.102 45.856 -4.173 1.00 24.80 230 THR B C 1
ATOM 4803 O O . THR B 1 230 ? 103.120 46.477 -3.868 1.00 24.55 230 THR B O 1
ATOM 4807 N N . GLN B 1 231 ? 101.545 45.919 -5.381 1.00 25.87 231 GLN B N 1
ATOM 4808 C CA . GLN B 1 231 ? 102.059 46.802 -6.439 1.00 26.92 231 GLN B CA 1
ATOM 4809 C C . GLN B 1 231 ? 101.968 48.281 -6.033 1.00 27.16 231 GLN B C 1
ATOM 4810 O O . GLN B 1 231 ? 102.889 49.063 -6.298 1.00 26.91 231 GLN B O 1
ATOM 4816 N N . LYS B 1 232 ? 100.873 48.649 -5.367 1.00 27.06 232 LYS B N 1
ATOM 4817 C CA . LYS B 1 232 ? 100.668 50.021 -4.879 1.00 27.41 232 LYS B CA 1
ATOM 4818 C C . LYS B 1 232 ? 101.513 50.388 -3.656 1.00 26.89 232 LYS B C 1
ATOM 4819 O O . LYS B 1 232 ? 101.480 51.530 -3.199 1.00 27.65 232 LYS B O 1
ATOM 4825 N N . GLY B 1 233 ? 102.276 49.436 -3.133 1.00 26.34 233 GLY B N 1
ATOM 4826 C CA . GLY B 1 233 ? 103.165 49.723 -2.019 1.00 25.55 233 GLY B CA 1
ATOM 4827 C C . GLY B 1 233 ? 102.697 49.303 -0.625 1.00 25.35 233 GLY B C 1
ATOM 4828 O O . GLY B 1 233 ? 103.378 49.591 0.363 1.00 25.05 233 GLY B O 1
ATOM 4829 N N . PHE B 1 234 ? 101.554 48.622 -0.530 1.00 24.09 234 PHE B N 1
ATOM 4830 C CA . PHE B 1 234 ? 101.085 48.113 0.767 1.00 23.71 234 PHE B CA 1
ATOM 4831 C C . PHE B 1 234 ? 101.852 46.841 1.152 1.00 23.55 234 PHE B C 1
ATOM 4832 O O . PHE B 1 234 ? 102.245 46.058 0.280 1.00 23.90 234 PHE B O 1
ATOM 4840 N N . ASP B 1 235 ? 102.056 46.644 2.452 1.00 22.81 235 ASP B N 1
ATOM 4841 C CA . ASP B 1 235 ? 102.714 45.459 2.966 1.00 23.08 235 ASP B CA 1
ATOM 4842 C C . ASP B 1 235 ? 101.658 44.536 3.589 1.00 22.06 235 ASP B C 1
ATOM 4843 O O . ASP B 1 235 ? 101.376 44.612 4.783 1.00 21.82 235 ASP B O 1
ATOM 4848 N N . ILE B 1 236 ? 101.094 43.669 2.762 1.00 21.08 236 ILE B N 1
ATOM 4849 C CA . ILE B 1 236 ? 100.060 42.740 3.200 1.00 20.29 236 ILE B CA 1
ATOM 4850 C C . ILE B 1 236 ? 100.730 41.480 3.728 1.00 19.66 236 ILE B C 1
ATOM 4851 O O . ILE B 1 236 ? 101.161 40.610 2.956 1.00 19.53 236 ILE B O 1
ATOM 4856 N N . LYS B 1 237 ? 100.813 41.399 5.058 1.00 18.77 237 LYS B N 1
ATOM 4857 C CA . LYS B 1 237 ? 101.441 40.274 5.743 1.00 18.23 237 LYS B CA 1
ATOM 4858 C C . LYS B 1 237 ? 100.508 39.067 5.886 1.00 17.73 237 LYS B C 1
ATOM 4859 O O . LYS B 1 237 ? 100.982 37.929 5.912 1.00 17.58 237 LYS B O 1
ATOM 4865 N N . TYR B 1 238 ? 99.190 39.323 5.963 1.00 17.05 238 TYR B N 1
ATOM 4866 C CA . TYR B 1 238 ? 98.183 38.271 6.247 1.00 16.53 238 TYR B CA 1
ATOM 4867 C C . TYR B 1 238 ? 97.017 38.248 5.260 1.00 16.08 238 TYR B C 1
ATOM 4868 O O . TYR B 1 238 ? 96.486 39.283 4.880 1.00 16.46 238 TYR B O 1
ATOM 4877 N N . LEU B 1 239 ? 96.642 37.046 4.863 1.00 16.09 239 LEU B N 1
ATOM 4878 C CA . LEU B 1 239 ? 95.435 36.820 4.088 1.00 16.24 239 LEU B CA 1
ATOM 4879 C C . LEU B 1 239 ? 94.574 35.874 4.895 1.00 16.00 239 LEU B C 1
ATOM 4880 O O . LEU B 1 239 ? 94.861 34.680 5.000 1.00 16.12 239 LEU B O 1
ATOM 4885 N N . ASP B 1 240 ? 93.538 36.443 5.494 1.00 15.69 240 ASP B N 1
ATOM 4886 C CA . ASP B 1 240 ? 92.609 35.705 6.328 1.00 16.06 240 ASP B CA 1
ATOM 4887 C C . ASP B 1 240 ? 91.409 35.317 5.446 1.00 16.02 240 ASP B C 1
ATOM 4888 O O . ASP B 1 240 ? 90.585 36.162 5.101 1.00 14.72 240 ASP B O 1
ATOM 4893 N N . ILE B 1 241 ? 91.318 34.034 5.099 1.00 15.75 241 ILE B N 1
ATOM 4894 C CA . ILE B 1 241 ? 90.327 33.594 4.130 1.00 17.23 241 ILE B CA 1
ATOM 4895 C C . ILE B 1 241 ? 89.068 33.017 4.789 1.00 17.73 241 ILE B C 1
ATOM 4896 O O . ILE B 1 241 ? 88.216 32.445 4.120 1.00 18.11 241 ILE B O 1
ATOM 4901 N N . GLY B 1 242 ? 88.959 33.184 6.100 1.00 17.97 242 GLY B N 1
ATOM 4902 C CA . GLY B 1 242 ? 87.702 32.922 6.797 1.00 18.82 242 GLY B CA 1
ATOM 4903 C C . GLY B 1 242 ? 87.473 31.478 7.171 1.00 18.75 242 GLY B C 1
ATOM 4904 O O . GLY B 1 242 ? 88.387 30.629 7.093 1.00 18.34 242 GLY B O 1
ATOM 4905 N N . GLY B 1 243 ? 86.240 31.196 7.595 1.00 18.60 243 GLY B N 1
ATOM 4906 C CA . GLY B 1 243 ? 85.860 29.835 7.933 1.00 18.95 243 GLY B CA 1
ATOM 4907 C C . GLY B 1 243 ? 84.769 29.394 6.981 1.00 19.22 243 GLY B C 1
ATOM 4908 O O . GLY B 1 243 ? 84.787 29.750 5.798 1.00 20.21 243 GLY B O 1
ATOM 4909 N N . GLY B 1 244 ? 83.815 28.623 7.491 1.00 18.93 244 GLY B N 1
ATOM 4910 C CA . GLY B 1 244 ? 82.620 28.288 6.723 1.00 18.38 244 GLY B CA 1
ATOM 4911 C C . GLY B 1 244 ? 82.536 26.893 6.137 1.00 17.74 244 GLY B C 1
ATOM 4912 O O . GLY B 1 244 ? 81.499 26.535 5.576 1.00 17.59 244 GLY B O 1
ATOM 4913 N N . LEU B 1 245 ? 83.615 26.105 6.232 1.00 17.37 245 LEU B N 1
ATOM 4914 C CA . LEU B 1 245 ? 83.529 24.701 5.796 1.00 16.63 245 LEU B CA 1
ATOM 4915 C C . LEU B 1 245 ? 82.376 24.013 6.511 1.00 16.00 245 LEU B C 1
ATOM 4916 O O . LEU B 1 245 ? 82.264 24.121 7.726 1.00 16.19 245 LEU B O 1
ATOM 4921 N N . GLY B 1 246 ? 81.515 23.337 5.751 1.00 15.20 246 GLY B N 1
ATOM 4922 C CA . GLY B 1 246 ? 80.335 22.691 6.320 1.00 15.13 246 GLY B CA 1
ATOM 4923 C C . GLY B 1 246 ? 80.594 21.322 6.922 1.00 14.47 246 GLY B C 1
ATOM 4924 O O . GLY B 1 246 ? 81.653 20.718 6.703 1.00 14.65 246 GLY B O 1
ATOM 4925 N N . ILE B 1 247 ? 79.619 20.839 7.681 1.00 13.34 247 ILE B N 1
ATOM 4926 C CA . ILE B 1 247 ? 79.730 19.547 8.336 1.00 13.39 247 ILE B CA 1
ATOM 4927 C C . ILE B 1 247 ? 78.534 18.696 7.972 1.00 13.09 247 ILE B C 1
ATOM 4928 O O . ILE B 1 247 ? 77.538 19.183 7.447 1.00 13.51 247 ILE B O 1
ATOM 4933 N N . LYS B 1 248 ? 78.632 17.417 8.292 1.00 14.07 248 LYS B N 1
ATOM 4934 C CA . LYS B 1 248 ? 77.543 16.490 8.047 1.00 13.94 248 LYS B CA 1
ATOM 4935 C C . LYS B 1 248 ? 76.440 16.725 9.064 1.00 13.65 248 LYS B C 1
ATOM 4936 O O . LYS B 1 248 ? 76.634 16.551 10.261 1.00 14.12 248 LYS B O 1
ATOM 4942 N N . TYR B 1 249 ? 75.275 17.149 8.581 1.00 14.08 249 TYR B N 1
ATOM 4943 C CA . TYR B 1 249 ? 74.075 17.194 9.418 1.00 14.24 249 TYR B CA 1
ATOM 4944 C C . TYR B 1 249 ? 73.083 16.088 9.036 1.00 15.27 249 TYR B C 1
ATOM 4945 O O . TYR B 1 249 ? 72.575 15.377 9.897 1.00 15.23 249 TYR B O 1
ATOM 4954 N N . LYS B 1 250 ? 72.803 15.978 7.737 1.00 16.22 250 LYS B N 1
ATOM 4955 C CA . LYS B 1 250 ? 71.862 14.991 7.217 1.00 17.42 250 LYS B CA 1
ATOM 4956 C C . LYS B 1 250 ? 72.587 13.691 6.846 1.00 17.80 250 LYS B C 1
ATOM 4957 O O . LYS B 1 250 ? 73.775 13.721 6.479 1.00 17.60 250 LYS B O 1
ATOM 4963 N N . PRO B 1 251 ? 71.891 12.540 6.959 1.00 18.72 251 PRO B N 1
ATOM 4964 C CA . PRO B 1 251 ? 72.533 11.249 6.657 1.00 19.50 251 PRO B CA 1
ATOM 4965 C C . PRO B 1 251 ? 73.190 11.235 5.275 1.00 20.20 251 PRO B C 1
ATOM 4966 O O . PRO B 1 251 ? 74.246 10.617 5.114 1.00 20.85 251 PRO B O 1
ATOM 4970 N N . GLU B 1 252 ? 72.586 11.941 4.319 1.00 20.94 252 GLU B N 1
ATOM 4971 C CA . GLU B 1 252 ? 73.064 12.016 2.931 1.00 22.42 252 GLU B CA 1
ATOM 4972 C C . GLU B 1 252 ? 74.141 13.083 2.672 1.00 22.38 252 GLU B C 1
ATOM 4973 O O . GLU B 1 252 ? 74.717 13.104 1.584 1.00 22.42 252 GLU B O 1
ATOM 4979 N N . ASP B 1 253 ? 74.411 13.952 3.660 1.00 21.74 253 ASP B N 1
ATOM 4980 C CA . ASP B 1 253 ? 75.440 14.986 3.541 1.00 21.38 253 ASP B CA 1
ATOM 4981 C C . ASP B 1 253 ? 76.823 14.354 3.442 1.00 20.60 253 ASP B C 1
ATOM 4982 O O . ASP B 1 253 ? 77.144 13.440 4.190 1.00 20.98 253 ASP B O 1
ATOM 4987 N N . LYS B 1 254 ? 77.652 14.878 2.546 1.00 20.32 254 LYS B N 1
ATOM 4988 C CA . LYS B 1 254 ? 79.043 14.464 2.456 1.00 20.20 254 LYS B CA 1
ATOM 4989 C C . LYS B 1 254 ? 79.869 15.694 2.761 1.00 20.22 254 LYS B C 1
ATOM 4990 O O . LYS B 1 254 ? 79.868 16.638 1.970 1.00 19.84 254 LYS B O 1
ATOM 4996 N N . GLU B 1 255 ? 80.556 15.715 3.902 1.00 19.65 255 GLU B N 1
ATOM 4997 C CA . GLU B 1 255 ? 81.278 16.942 4.270 1.00 20.08 255 GLU B CA 1
ATOM 4998 C C . GLU B 1 255 ? 82.666 16.998 3.616 1.00 19.99 255 GLU B C 1
ATOM 4999 O O . GLU B 1 255 ? 83.300 15.963 3.431 1.00 19.00 255 GLU B O 1
ATOM 5005 N N . PRO B 1 256 ? 83.127 18.212 3.255 1.00 19.48 256 PRO B N 1
ATOM 5006 C CA . PRO B 1 256 ? 84.469 18.362 2.720 1.00 19.56 256 PRO B CA 1
ATOM 5007 C C . PRO B 1 256 ? 85.491 18.258 3.864 1.00 19.37 256 PRO B C 1
ATOM 5008 O O . PRO B 1 256 ? 85.129 18.464 5.023 1.00 19.57 256 PRO B O 1
ATOM 5012 N N . ALA B 1 257 ? 86.727 17.879 3.547 1.00 19.19 257 ALA B N 1
ATOM 5013 C CA . ALA B 1 257 ? 87.814 17.843 4.527 1.00 17.95 257 ALA B CA 1
ATOM 5014 C C . ALA B 1 257 ? 88.683 19.086 4.366 1.00 17.32 257 ALA B C 1
ATOM 5015 O O . ALA B 1 257 ? 88.701 19.690 3.286 1.00 17.21 257 ALA B O 1
ATOM 5017 N N . PRO B 1 258 ? 89.396 19.490 5.433 1.00 16.32 258 PRO B N 1
ATOM 5018 C CA . PRO B 1 258 ? 90.374 20.556 5.237 1.00 16.34 258 PRO B CA 1
ATOM 5019 C C . PRO B 1 258 ? 91.335 20.285 4.073 1.00 16.40 258 PRO B C 1
ATOM 5020 O O . PRO B 1 258 ? 91.653 21.197 3.321 1.00 15.58 258 PRO B O 1
ATOM 5024 N N . GLN B 1 259 ? 91.779 19.037 3.924 1.00 17.08 259 GLN B N 1
ATOM 5025 C CA . GLN B 1 259 ? 92.662 18.688 2.799 1.00 17.52 259 GLN B CA 1
ATOM 5026 C C . GLN B 1 259 ? 92.048 18.967 1.424 1.00 17.61 259 GLN B C 1
ATOM 5027 O O . GLN B 1 259 ? 92.788 19.313 0.483 1.00 18.19 259 GLN B O 1
ATOM 5033 N N . ASP B 1 260 ? 90.729 18.803 1.294 1.00 17.31 260 ASP B N 1
ATOM 5034 C CA . ASP B 1 260 ? 90.036 19.174 0.047 1.00 18.14 260 ASP B CA 1
ATOM 5035 C C . ASP B 1 260 ? 90.141 20.672 -0.267 1.00 17.83 260 ASP B C 1
ATOM 5036 O O . ASP B 1 260 ? 90.289 21.056 -1.437 1.00 17.70 260 ASP B O 1
ATOM 5041 N N . LEU B 1 261 ? 90.043 21.508 0.771 1.00 17.49 261 LEU B N 1
ATOM 5042 C CA . LEU B 1 261 ? 90.198 22.952 0.605 1.00 17.24 261 LEU B CA 1
ATOM 5043 C C . LEU B 1 261 ? 91.631 23.296 0.254 1.00 16.88 261 LEU B C 1
ATOM 5044 O O . LEU B 1 261 ? 91.866 24.126 -0.622 1.00 16.54 261 LEU B O 1
ATOM 5049 N N . ALA B 1 262 ? 92.590 22.641 0.915 1.00 16.63 262 ALA B N 1
ATOM 5050 C CA . ALA B 1 262 ? 93.999 22.886 0.626 1.00 17.02 262 ALA B CA 1
ATOM 5051 C C . ALA B 1 262 ? 94.327 22.539 -0.833 1.00 16.78 262 ALA B C 1
ATOM 5052 O O . ALA B 1 262 ? 95.053 23.282 -1.494 1.00 17.25 262 ALA B O 1
ATOM 5054 N N . ASP B 1 263 ? 93.776 21.423 -1.316 1.00 17.43 263 ASP B N 1
ATOM 5055 C CA . ASP B 1 263 ? 93.942 20.979 -2.711 1.00 17.57 263 ASP B CA 1
ATOM 5056 C C . ASP B 1 263 ? 93.348 21.982 -3.697 1.00 17.78 263 ASP B C 1
ATOM 5057 O O . ASP B 1 263 ? 93.972 22.338 -4.717 1.00 17.91 263 ASP B O 1
ATOM 5062 N N . LEU B 1 264 ? 92.139 22.441 -3.397 1.00 17.43 264 LEU B N 1
ATOM 5063 C CA . LEU B 1 264 ? 91.479 23.414 -4.239 1.00 18.14 264 LEU B CA 1
ATOM 5064 C C . LEU B 1 264 ? 92.286 24.715 -4.352 1.00 17.96 264 LEU B C 1
ATOM 5065 O O . LEU B 1 264 ? 92.301 25.336 -5.419 1.00 18.01 264 LEU B O 1
ATOM 5070 N N . LEU B 1 265 ? 92.946 25.122 -3.262 1.00 17.43 265 LEU B N 1
ATOM 5071 C CA . LEU B 1 265 ? 93.563 26.456 -3.194 1.00 17.36 265 LEU B CA 1
ATOM 5072 C C . LEU B 1 265 ? 95.085 26.477 -3.361 1.00 17.29 265 LEU B C 1
ATOM 5073 O O . LEU B 1 265 ? 95.680 27.550 -3.416 1.00 17.12 265 LEU B O 1
ATOM 5078 N N . LYS B 1 266 ? 95.714 25.303 -3.418 1.00 17.84 266 LYS B N 1
ATOM 5079 C CA . LYS B 1 266 ? 97.179 25.215 -3.425 1.00 18.09 266 LYS B CA 1
ATOM 5080 C C . LYS B 1 266 ? 97.796 26.124 -4.493 1.00 18.22 266 LYS B C 1
ATOM 5081 O O . LYS B 1 266 ? 98.629 26.980 -4.188 1.00 17.23 266 LYS B O 1
ATOM 5087 N N . ASP B 1 267 ? 97.365 25.944 -5.737 1.00 18.14 267 ASP B N 1
ATOM 5088 C CA . ASP B 1 267 ? 98.000 26.652 -6.846 1.00 19.51 267 ASP B CA 1
ATOM 5089 C C . ASP B 1 267 ? 97.737 28.156 -6.761 1.00 19.29 267 ASP B C 1
ATOM 5090 O O . ASP B 1 267 ? 98.633 28.963 -6.995 1.00 19.38 267 ASP B O 1
ATOM 5095 N N . LEU B 1 268 ? 96.512 28.511 -6.390 1.00 19.88 268 LEU B N 1
ATOM 5096 C CA . LEU B 1 268 ? 96.141 29.891 -6.152 1.00 20.23 268 LEU B CA 1
ATOM 5097 C C . LEU B 1 268 ? 97.026 30.565 -5.093 1.00 19.89 268 LEU B C 1
ATOM 5098 O O . LEU B 1 268 ? 97.497 31.681 -5.306 1.00 19.54 268 LEU B O 1
ATOM 5103 N N . LEU B 1 269 ? 97.269 29.879 -3.973 1.00 19.86 269 LEU B N 1
ATOM 5104 C CA . LEU B 1 269 ? 98.049 30.442 -2.862 1.00 20.45 269 LEU B CA 1
ATOM 5105 C C . LEU B 1 269 ? 99.558 30.430 -3.106 1.00 21.39 269 LEU B C 1
ATOM 5106 O O . LEU B 1 269 ? 100.317 31.112 -2.404 1.00 21.33 269 LEU B O 1
ATOM 5111 N N . GLU B 1 270 ? 100.006 29.665 -4.096 1.00 21.88 270 GLU B N 1
ATOM 5112 C CA . GLU B 1 270 ? 101.409 29.736 -4.492 1.00 22.38 270 GLU B CA 1
ATOM 5113 C C . GLU B 1 270 ? 101.781 31.137 -5.006 1.00 22.26 270 GLU B C 1
ATOM 5114 O O . GLU B 1 270 ? 102.957 31.510 -4.980 1.00 22.80 270 GLU B O 1
ATOM 5120 N N . ASN B 1 271 ? 100.783 31.924 -5.412 1.00 21.42 271 ASN B N 1
ATOM 5121 C CA . ASN B 1 271 ? 101.006 33.290 -5.888 1.00 21.48 271 ASN B CA 1
ATOM 5122 C C . ASN B 1 271 ? 101.362 34.285 -4.784 1.00 22.20 271 ASN B C 1
ATOM 5123 O O . ASN B 1 271 ? 101.766 35.405 -5.073 1.00 21.90 271 ASN B O 1
ATOM 5128 N N . VAL B 1 272 ? 101.174 33.894 -3.526 1.00 22.39 272 VAL B N 1
ATOM 5129 C CA . VAL B 1 272 ? 101.294 34.864 -2.440 1.00 23.30 272 VAL B CA 1
ATOM 5130 C C . VAL B 1 272 ? 102.360 34.519 -1.399 1.00 23.18 272 VAL B C 1
ATOM 5131 O O . VAL B 1 272 ? 102.631 33.346 -1.128 1.00 23.61 272 VAL B O 1
ATOM 5135 N N . LYS B 1 273 ? 102.978 35.556 -0.850 1.00 23.58 273 LYS B N 1
ATOM 5136 C CA . LYS B 1 273 ? 103.978 35.408 0.201 1.00 24.33 273 LYS B CA 1
ATOM 5137 C C . LYS B 1 273 ? 103.350 35.536 1.593 1.00 23.26 273 LYS B C 1
ATOM 5138 O O . LYS B 1 273 ? 103.970 35.162 2.592 1.00 23.51 273 LYS B O 1
ATOM 5144 N N . ALA B 1 274 ? 102.141 36.092 1.649 1.00 22.45 274 ALA B N 1
ATOM 5145 C CA . ALA B 1 274 ? 101.439 36.337 2.908 1.00 21.57 274 ALA B CA 1
ATOM 5146 C C . ALA B 1 274 ? 101.191 35.069 3.728 1.00 20.87 274 ALA B C 1
ATOM 5147 O O . ALA B 1 274 ? 101.075 33.974 3.175 1.00 21.12 274 ALA B O 1
ATOM 5149 N N . LYS B 1 275 ? 101.149 35.216 5.053 1.00 20.11 275 LYS B N 1
ATOM 5150 C CA . LYS B 1 275 ? 100.726 34.120 5.929 1.00 19.29 275 LYS B CA 1
ATOM 5151 C C . LYS B 1 275 ? 99.210 34.006 5.849 1.00 18.61 275 LYS B C 1
ATOM 5152 O O . LYS B 1 275 ? 98.501 35.020 5.930 1.00 18.16 275 LYS B O 1
ATOM 5158 N N . ILE B 1 276 ? 98.732 32.771 5.694 1.00 17.25 276 ILE B N 1
ATOM 5159 C CA . ILE B 1 276 ? 97.314 32.493 5.510 1.00 16.57 276 ILE B CA 1
ATOM 5160 C C . ILE B 1 276 ? 96.702 32.278 6.895 1.00 16.48 276 ILE B C 1
ATOM 5161 O O . ILE B 1 276 ? 97.332 31.690 7.770 1.00 16.22 276 ILE B O 1
ATOM 5166 N N . ILE B 1 277 ? 95.502 32.812 7.092 1.00 15.59 277 ILE B N 1
ATOM 5167 C CA . ILE B 1 277 ? 94.750 32.608 8.328 1.00 14.93 277 ILE B CA 1
ATOM 5168 C C . ILE B 1 277 ? 93.416 31.968 7.945 1.00 14.76 277 ILE B C 1
ATOM 5169 O O . ILE B 1 277 ? 92.772 32.405 6.994 1.00 14.56 277 ILE B O 1
ATOM 5174 N N . LEU B 1 278 ? 93.044 30.905 8.660 1.00 14.71 278 LEU B N 1
ATOM 5175 C CA . LEU B 1 278 ? 91.724 30.278 8.525 1.00 15.43 278 LEU B CA 1
ATOM 5176 C C . LEU B 1 278 ? 90.980 30.419 9.847 1.00 15.26 278 LEU B C 1
ATOM 5177 O O . LEU B 1 278 ? 91.609 30.441 10.908 1.00 15.66 278 LEU B O 1
ATOM 5182 N N . GLU B 1 279 ? 89.650 30.480 9.781 1.00 15.22 279 GLU B N 1
ATOM 5183 C CA . GLU B 1 279 ? 88.811 30.701 10.969 1.00 14.95 279 GLU B CA 1
ATOM 5184 C C . GLU B 1 279 ? 87.715 29.634 11.198 1.00 14.88 279 GLU B C 1
ATOM 5185 O O . GLU B 1 279 ? 86.540 29.981 11.315 1.00 15.11 279 GLU B O 1
ATOM 5191 N N . PRO B 1 280 ? 88.092 28.342 11.317 1.00 13.98 280 PRO B N 1
ATOM 5192 C CA . PRO B 1 280 ? 87.020 27.349 11.414 1.00 13.72 280 PRO B CA 1
ATOM 5193 C C . PRO B 1 280 ? 86.320 27.387 12.784 1.00 13.38 280 PRO B C 1
ATOM 5194 O O . PRO B 1 280 ? 86.995 27.527 13.812 1.00 13.13 280 PRO B O 1
ATOM 5198 N N . GLY B 1 281 ? 84.991 27.260 12.784 1.00 12.73 281 GLY B N 1
ATOM 5199 C CA . GLY B 1 281 ? 84.231 27.094 14.037 1.00 13.06 281 GLY B CA 1
ATOM 5200 C C . GLY B 1 281 ? 83.465 25.784 14.020 1.00 13.43 281 GLY B C 1
ATOM 5201 O O . GLY B 1 281 ? 83.848 24.805 14.680 1.00 13.25 281 GLY B O 1
ATOM 5202 N N . ARG B 1 282 ? 82.384 25.770 13.240 1.00 13.48 282 ARG B N 1
ATOM 5203 C CA . ARG B 1 282 ? 81.501 24.608 13.087 1.00 13.49 282 ARG B CA 1
ATOM 5204 C C . ARG B 1 282 ? 82.248 23.313 12.699 1.00 13.91 282 ARG B C 1
ATOM 5205 O O . ARG B 1 282 ? 81.913 22.235 13.206 1.00 13.14 282 ARG B O 1
ATOM 5213 N N . SER B 1 283 ? 83.218 23.407 11.775 1.00 14.63 283 SER B N 1
ATOM 5214 C CA . SER B 1 283 ? 83.938 22.205 11.313 1.00 15.74 283 SER B CA 1
ATOM 5215 C C . SER B 1 283 ? 84.845 21.574 12.374 1.00 16.71 283 SER B C 1
ATOM 5216 O O . SER B 1 283 ? 85.299 20.425 12.205 1.00 18.81 283 SER B O 1
ATOM 5219 N N . ILE B 1 284 ? 85.130 22.294 13.448 1.00 15.36 284 ILE B N 1
ATOM 5220 C CA . ILE B 1 284 ? 85.856 21.690 14.577 1.00 15.84 284 ILE B CA 1
ATOM 5221 C C . ILE B 1 284 ? 84.882 21.223 15.655 1.00 15.51 284 ILE B C 1
ATOM 5222 O O . ILE B 1 284 ? 84.995 20.101 16.159 1.00 16.41 284 ILE B O 1
ATOM 5227 N N . MET B 1 285 ? 83.899 22.058 15.980 1.00 14.88 285 MET B N 1
ATOM 5228 C CA . MET B 1 285 ? 83.036 21.800 17.134 1.00 15.09 285 MET B CA 1
ATOM 5229 C C . MET B 1 285 ? 81.730 21.048 16.857 1.00 14.97 285 MET B C 1
ATOM 5230 O O . MET B 1 285 ? 81.213 20.358 17.739 1.00 15.16 285 MET B O 1
ATOM 5235 N N . GLY B 1 286 ? 81.190 21.204 15.654 1.00 15.28 286 GLY B N 1
ATOM 5236 C CA . GLY B 1 286 ? 79.798 20.802 15.346 1.00 14.30 286 GLY B CA 1
ATOM 5237 C C . GLY B 1 286 ? 79.484 19.366 15.704 1.00 14.95 286 GLY B C 1
ATOM 5238 O O . GLY B 1 286 ? 78.603 19.103 16.526 1.00 13.65 286 GLY B O 1
ATOM 5239 N N . ASN B 1 287 ? 80.222 18.430 15.105 1.00 14.34 287 ASN B N 1
ATOM 5240 C CA . ASN B 1 287 ? 79.974 17.006 15.392 1.00 14.62 287 ASN B CA 1
ATOM 5241 C C . ASN B 1 287 ? 80.742 16.470 16.595 1.00 14.00 287 ASN B C 1
ATOM 5242 O O . ASN B 1 287 ? 80.651 15.285 16.928 1.00 13.77 287 ASN B O 1
ATOM 5247 N N . ALA B 1 288 ? 81.482 17.365 17.251 1.00 13.89 288 ALA B N 1
ATOM 5248 C CA . ALA B 1 288 ? 82.186 17.043 18.497 1.00 14.00 288 ALA B CA 1
ATOM 5249 C C . ALA B 1 288 ? 81.219 16.898 19.670 1.00 14.08 288 ALA B C 1
ATOM 5250 O O . ALA B 1 288 ? 81.531 16.223 20.657 1.00 13.65 288 ALA B O 1
ATOM 5252 N N . GLY B 1 289 ? 80.064 17.561 19.568 1.00 13.47 289 GLY B N 1
ATOM 5253 C CA . GLY B 1 289 ? 79.115 17.611 20.666 1.00 13.70 289 GLY B CA 1
ATOM 5254 C C . GLY B 1 289 ? 77.790 16.956 20.327 1.00 14.16 289 GLY B C 1
ATOM 5255 O O . GLY B 1 289 ? 77.307 17.041 19.186 1.00 13.69 289 GLY B O 1
ATOM 5256 N N . ILE B 1 290 ? 77.205 16.298 21.325 1.00 13.66 290 ILE B N 1
ATOM 5257 C CA . ILE B 1 290 ? 75.878 15.722 21.180 1.00 13.35 290 ILE B CA 1
ATOM 5258 C C . ILE B 1 290 ? 75.017 16.122 22.380 1.00 12.98 290 ILE B C 1
ATOM 5259 O O . ILE B 1 290 ? 75.538 16.343 23.487 1.00 13.43 290 ILE B O 1
ATOM 5264 N N . LEU B 1 291 ? 73.718 16.253 22.155 1.00 11.70 291 LEU B N 1
ATOM 5265 C CA . LEU B 1 291 ? 72.807 16.650 23.210 1.00 12.24 291 LEU B CA 1
ATOM 5266 C C . LEU B 1 291 ? 71.972 15.441 23.626 1.00 12.73 291 LEU B C 1
ATOM 5267 O O . LEU B 1 291 ? 71.283 14.837 22.792 1.00 12.25 291 LEU B O 1
ATOM 5272 N N . ILE B 1 292 ? 72.041 15.097 24.913 1.00 12.50 292 ILE B N 1
ATOM 5273 C CA . ILE B 1 292 ? 71.269 13.978 25.457 1.00 12.92 292 ILE B CA 1
ATOM 5274 C C . ILE B 1 292 ? 70.048 14.517 26.159 1.00 13.18 292 ILE B C 1
ATOM 5275 O O . ILE B 1 292 ? 70.135 15.462 26.959 1.00 12.82 292 ILE B O 1
ATOM 5280 N N . THR B 1 293 ? 68.906 13.911 25.853 1.00 12.69 293 THR B N 1
ATOM 5281 C CA . THR B 1 293 ? 67.648 14.353 26.418 1.00 13.60 293 THR B CA 1
ATOM 5282 C C . THR B 1 293 ? 66.804 13.147 26.826 1.00 14.07 293 THR B C 1
ATOM 5283 O O . THR B 1 293 ? 66.902 12.099 26.217 1.00 14.28 293 THR B O 1
ATOM 5287 N N . GLN B 1 294 ? 65.988 13.311 27.864 1.00 15.08 294 GLN B N 1
ATOM 5288 C CA . GLN B 1 294 ? 65.129 12.225 28.345 1.00 15.20 294 GLN B CA 1
ATOM 5289 C C . GLN B 1 294 ? 63.671 12.446 27.941 1.00 14.30 294 GLN B C 1
ATOM 5290 O O . GLN B 1 294 ? 63.126 13.552 28.056 1.00 13.83 294 GLN B O 1
ATOM 5296 N N . VAL B 1 295 ? 63.048 11.375 27.456 1.00 14.33 295 VAL B N 1
ATOM 5297 C CA . VAL B 1 295 ? 61.635 11.364 27.105 1.00 14.73 295 VAL B CA 1
ATOM 5298 C C . VAL B 1 295 ? 60.777 11.490 28.375 1.00 15.38 295 VAL B C 1
ATOM 5299 O O . VAL B 1 295 ? 60.952 10.730 29.335 1.00 16.17 295 VAL B O 1
ATOM 5303 N N . GLN B 1 296 ? 59.880 12.476 28.376 1.00 16.48 296 GLN B N 1
ATOM 5304 C CA . GLN B 1 296 ? 58.999 12.764 29.499 1.00 16.77 296 GLN B CA 1
ATOM 5305 C C . GLN B 1 296 ? 57.609 12.205 29.236 1.00 18.39 296 GLN B C 1
ATOM 5306 O O . GLN B 1 296 ? 57.062 11.509 30.090 1.00 18.61 296 GLN B O 1
ATOM 5312 N N . PHE B 1 297 ? 57.051 12.489 28.054 1.00 18.82 297 PHE B N 1
ATOM 5313 C CA . PHE B 1 297 ? 55.700 12.028 27.706 1.00 19.89 297 PHE B CA 1
ATOM 5314 C C . PHE B 1 297 ? 55.607 11.601 26.243 1.00 20.12 297 PHE B C 1
ATOM 5315 O O . PHE B 1 297 ? 56.320 12.136 25.384 1.00 19.22 297 PHE B O 1
ATOM 5323 N N . LEU B 1 298 ? 54.722 10.636 25.980 1.00 20.68 298 LEU B N 1
ATOM 5324 C CA . LEU B 1 298 ? 54.219 10.361 24.627 1.00 20.94 298 LEU B CA 1
ATOM 5325 C C . LEU B 1 298 ? 52.776 10.824 24.565 1.00 21.81 298 LEU B C 1
ATOM 5326 O O . LEU B 1 298 ? 52.021 10.650 25.526 1.00 21.47 298 LEU B O 1
ATOM 5331 N N . LYS B 1 299 ? 52.403 11.415 23.434 1.00 22.48 299 LYS B N 1
ATOM 5332 C CA . LYS B 1 299 ? 51.078 11.986 23.242 1.00 23.44 299 LYS B CA 1
ATOM 5333 C C . LYS B 1 299 ? 50.697 11.855 21.764 1.00 24.67 299 LYS B C 1
ATOM 5334 O O . LYS B 1 299 ? 51.467 12.254 20.876 1.00 23.64 299 LYS B O 1
ATOM 5340 N N . ASP B 1 300 ? 49.515 11.297 21.508 1.00 25.70 300 ASP B N 1
ATOM 5341 C CA . ASP B 1 300 ? 48.955 11.272 20.152 1.00 27.61 300 ASP B CA 1
ATOM 5342 C C . ASP B 1 300 ? 47.834 12.291 20.013 1.00 28.43 300 ASP B C 1
ATOM 5343 O O . ASP B 1 300 ? 46.965 12.431 20.881 1.00 28.42 300 ASP B O 1
ATOM 5348 N N . LYS B 1 301 ? 47.861 13.018 18.910 1.00 29.24 301 LYS B N 1
ATOM 5349 C CA . LYS B 1 301 ? 46.884 14.043 18.677 1.00 30.26 301 LYS B CA 1
ATOM 5350 C C . LYS B 1 301 ? 46.496 13.909 17.212 1.00 31.09 301 LYS B C 1
ATOM 5351 O O . LYS B 1 301 ? 47.267 14.268 16.324 1.00 31.19 301 LYS B O 1
ATOM 5357 N N . GLY B 1 302 ? 45.305 13.353 16.968 1.00 31.91 302 GLY B N 1
ATOM 5358 C CA . GLY B 1 302 ? 44.882 12.992 15.616 1.00 32.04 302 GLY B CA 1
ATOM 5359 C C . GLY B 1 302 ? 45.781 11.920 15.024 1.00 31.59 302 GLY B C 1
ATOM 5360 O O . GLY B 1 302 ? 45.900 10.824 15.578 1.00 32.02 302 GLY B O 1
ATOM 5361 N N . SER B 1 303 ? 46.418 12.248 13.900 1.00 31.55 303 SER B N 1
ATOM 5362 C CA . SER B 1 303 ? 47.330 11.334 13.212 1.00 30.62 303 SER B CA 1
ATOM 5363 C C . SER B 1 303 ? 48.801 11.539 13.583 1.00 29.82 303 SER B C 1
ATOM 5364 O O . SER B 1 303 ? 49.673 10.875 13.022 1.00 29.94 303 SER B O 1
ATOM 5367 N N . LYS B 1 304 ? 49.082 12.443 14.522 1.00 28.45 304 LYS B N 1
ATOM 5368 C CA . LYS B 1 304 ? 50.470 12.739 14.903 1.00 27.58 304 LYS B CA 1
ATOM 5369 C C . LYS B 1 304 ? 50.891 12.073 16.209 1.00 26.43 304 LYS B C 1
ATOM 5370 O O . LYS B 1 304 ? 50.102 11.989 17.159 1.00 25.54 304 LYS B O 1
ATOM 5376 N N . HIS B 1 305 ? 52.136 11.596 16.227 1.00 24.91 305 HIS B N 1
ATOM 5377 C CA . HIS B 1 305 ? 52.767 11.081 17.425 1.00 23.88 305 HIS B CA 1
ATOM 5378 C C . HIS B 1 305 ? 53.759 12.141 17.917 1.00 23.02 305 HIS B C 1
ATOM 5379 O O . HIS B 1 305 ? 54.620 12.582 17.169 1.00 22.44 305 HIS B O 1
ATOM 5386 N N . PHE B 1 306 ? 53.600 12.558 19.174 1.00 21.63 306 PHE B N 1
ATOM 5387 C CA . PHE B 1 306 ? 54.538 13.467 19.821 1.00 20.46 306 PHE B CA 1
ATOM 5388 C C . PHE B 1 306 ? 55.358 12.708 20.859 1.00 19.72 306 PHE B C 1
ATOM 5389 O O . PHE B 1 306 ? 54.811 11.929 21.669 1.00 19.66 306 PHE B O 1
ATOM 5397 N N . ILE B 1 307 ? 56.669 12.935 20.819 1.00 18.04 307 ILE B N 1
ATOM 5398 C CA . ILE B 1 307 ? 57.603 12.446 21.822 1.00 17.13 307 ILE B CA 1
ATOM 5399 C C . ILE B 1 307 ? 58.107 13.709 22.533 1.00 16.95 307 ILE B C 1
ATOM 5400 O O . ILE B 1 307 ? 58.875 14.491 21.964 1.00 15.23 307 ILE B O 1
ATOM 5405 N N . ILE B 1 308 ? 57.646 13.904 23.767 1.00 15.83 308 ILE B N 1
ATOM 5406 C CA . ILE B 1 308 ? 57.961 15.125 24.523 1.00 16.29 308 ILE B CA 1
ATOM 5407 C C . ILE B 1 308 ? 59.171 14.858 25.404 1.00 15.77 308 ILE B C 1
ATOM 5408 O O . ILE B 1 308 ? 59.159 13.920 26.211 1.00 16.90 308 ILE B O 1
ATOM 5413 N N . VAL B 1 309 ? 60.216 15.669 25.228 1.00 15.14 309 VAL B N 1
ATOM 5414 C CA . VAL B 1 309 ? 61.495 15.472 25.921 1.00 14.56 309 VAL B CA 1
ATOM 5415 C C . VAL B 1 309 ? 61.826 16.656 26.820 1.00 14.50 309 VAL B C 1
ATOM 5416 O O . VAL B 1 309 ? 61.086 17.652 26.814 1.00 14.49 309 VAL B O 1
ATOM 5420 N N . ASP B 1 310 ? 62.927 16.562 27.576 1.00 14.21 310 ASP B N 1
ATOM 5421 C CA . ASP B 1 310 ? 63.248 17.623 28.547 1.00 14.17 310 ASP B CA 1
ATOM 5422 C C . ASP B 1 310 ? 64.154 18.723 27.998 1.00 13.43 310 ASP B C 1
ATOM 5423 O O . ASP B 1 310 ? 64.430 19.712 28.678 1.00 13.78 310 ASP B O 1
ATOM 5428 N N . ALA B 1 311 ? 64.604 18.557 26.762 1.00 13.63 311 ALA B N 1
ATOM 5429 C CA . ALA B 1 311 ? 65.411 19.570 26.088 1.00 13.93 311 ALA B CA 1
ATOM 5430 C C . ALA B 1 311 ? 64.576 20.240 25.036 1.00 14.60 311 ALA B C 1
ATOM 5431 O O . ALA B 1 311 ? 63.807 19.585 24.314 1.00 15.44 311 ALA B O 1
ATOM 5433 N N . GLY B 1 312 ? 64.720 21.549 24.924 1.00 15.26 312 GLY B N 1
ATOM 5434 C CA . GLY B 1 312 ? 63.952 22.295 23.929 1.00 15.51 312 GLY B CA 1
ATOM 5435 C C . GLY B 1 312 ? 64.762 23.365 23.233 1.00 16.37 312 GLY B C 1
ATOM 5436 O O . GLY B 1 312 ? 66.012 23.347 23.236 1.00 15.21 312 GLY B O 1
ATOM 5437 N N . MET B 1 313 ? 64.043 24.311 22.627 1.00 16.37 313 MET B N 1
ATOM 5438 C CA . MET B 1 313 ? 64.677 25.389 21.880 1.00 16.57 313 MET B CA 1
ATOM 5439 C C . MET B 1 313 ? 65.577 26.248 22.776 1.00 15.56 313 MET B C 1
ATOM 5440 O O . MET B 1 313 ? 66.453 26.970 22.279 1.00 16.34 313 MET B O 1
ATOM 5445 N N . ASN B 1 314 ? 65.324 26.187 24.079 1.00 14.99 314 ASN B N 1
ATOM 5446 C CA . ASN B 1 314 ? 66.162 26.833 25.088 1.00 15.39 314 ASN B CA 1
ATOM 5447 C C . ASN B 1 314 ? 67.549 26.217 25.170 1.00 14.75 314 ASN B C 1
ATOM 5448 O O . ASN B 1 314 ? 68.494 26.887 25.601 1.00 14.85 314 ASN B O 1
ATOM 5453 N N . ASP B 1 315 ? 67.653 24.943 24.782 1.00 13.91 315 ASP B N 1
ATOM 5454 C CA . ASP B 1 315 ? 68.922 24.182 24.821 1.00 14.14 315 ASP B CA 1
ATOM 5455 C C . ASP B 1 315 ? 69.592 24.141 23.457 1.00 13.77 315 ASP B C 1
ATOM 5456 O O . ASP B 1 315 ? 70.811 24.309 23.352 1.00 13.76 315 ASP B O 1
ATOM 5461 N N . LEU B 1 316 ? 68.787 23.910 22.414 1.00 13.83 316 LEU B N 1
ATOM 5462 C CA . LEU B 1 316 ? 69.282 23.839 21.039 1.00 13.71 316 LEU B CA 1
ATOM 5463 C C . LEU B 1 316 ? 68.244 24.494 20.168 1.00 13.95 316 LEU B C 1
ATOM 5464 O O . LEU B 1 316 ? 67.140 23.962 19.988 1.00 13.36 316 LEU B O 1
ATOM 5469 N N . ILE B 1 317 ? 68.590 25.665 19.648 1.00 13.61 317 ILE B N 1
ATOM 5470 C CA . ILE B 1 317 ? 67.597 26.511 18.985 1.00 14.91 317 ILE B CA 1
ATOM 5471 C C . ILE B 1 317 ? 67.504 26.272 17.471 1.00 14.68 317 ILE B C 1
ATOM 5472 O O . ILE B 1 317 ? 66.571 26.737 16.829 1.00 15.19 317 ILE B O 1
ATOM 5477 N N . ARG B 1 318 ? 68.479 25.562 16.897 1.00 15.12 318 ARG B N 1
ATOM 5478 C CA . ARG B 1 318 ? 68.613 25.503 15.432 1.00 15.32 318 ARG B CA 1
ATOM 5479 C C . ARG B 1 318 ? 67.362 24.927 14.712 1.00 15.28 318 ARG B C 1
ATOM 5480 O O . ARG B 1 318 ? 66.923 25.513 13.713 1.00 15.15 318 ARG B O 1
ATOM 5488 N N . PRO B 1 319 ? 66.807 23.776 15.183 1.00 15.72 319 PRO B N 1
ATOM 5489 C CA . PRO B 1 319 ? 65.577 23.270 14.540 1.00 16.23 319 PRO B CA 1
ATOM 5490 C C . PRO B 1 319 ? 64.446 24.314 14.527 1.00 17.05 319 PRO B C 1
ATOM 5491 O O . PRO B 1 319 ? 63.879 24.583 13.467 1.00 17.55 319 PRO B O 1
ATOM 5495 N N . SER B 1 320 ? 64.181 24.923 15.679 1.00 17.25 320 SER B N 1
ATOM 5496 C CA . SER B 1 320 ? 63.090 25.891 15.837 1.00 18.86 320 SER B CA 1
ATOM 5497 C C . SER B 1 320 ? 63.218 27.101 14.917 1.00 19.09 320 SER B C 1
ATOM 5498 O O . SER B 1 320 ? 62.264 27.458 14.218 1.00 19.15 320 SER B O 1
ATOM 5501 N N . ILE B 1 321 ? 64.395 27.725 14.899 1.00 19.09 321 ILE B N 1
ATOM 5502 C CA . ILE B 1 321 ? 64.539 28.991 14.182 1.00 19.91 321 ILE B CA 1
ATOM 5503 C C . ILE B 1 321 ? 65.034 28.883 12.744 1.00 20.49 321 ILE B C 1
ATOM 5504 O O . ILE B 1 321 ? 64.830 29.822 11.958 1.00 20.17 321 ILE B O 1
ATOM 5509 N N . TYR B 1 322 ? 65.648 27.748 12.394 1.00 20.72 322 TYR B N 1
ATOM 5510 C CA . TYR B 1 322 ? 66.158 27.537 11.035 1.00 21.53 322 TYR B CA 1
ATOM 5511 C C . TYR B 1 322 ? 65.491 26.374 10.282 1.00 21.80 322 TYR B C 1
ATOM 5512 O O . TYR B 1 322 ? 65.783 26.162 9.100 1.00 22.33 322 TYR B O 1
ATOM 5521 N N . ASN B 1 323 ? 64.604 25.643 10.959 1.00 21.39 323 ASN B N 1
ATOM 5522 C CA . ASN B 1 323 ? 64.114 24.316 10.519 1.00 21.68 323 ASN B CA 1
ATOM 5523 C C . ASN B 1 323 ? 65.285 23.390 10.213 1.00 20.95 323 ASN B C 1
ATOM 5524 O O . ASN B 1 323 ? 65.231 22.562 9.297 1.00 21.50 323 ASN B O 1
ATOM 5529 N N . ALA B 1 324 ? 66.346 23.540 11.004 1.00 19.36 324 ALA B N 1
ATOM 5530 C CA . ALA B 1 324 ? 67.578 22.802 10.818 1.00 18.34 324 ALA B CA 1
ATOM 5531 C C . ALA B 1 324 ? 67.379 21.337 11.137 1.00 17.44 324 ALA B C 1
ATOM 5532 O O . ALA B 1 324 ? 66.624 20.983 12.059 1.00 17.82 324 ALA B O 1
ATOM 5534 N N . TYR B 1 325 ? 68.054 20.491 10.361 1.00 16.47 325 TYR B N 1
ATOM 5535 C CA . TYR B 1 325 ? 68.083 19.063 10.594 1.00 15.31 325 TYR B CA 1
ATOM 5536 C C . TYR B 1 325 ? 69.237 18.704 11.548 1.00 15.14 325 TYR B C 1
ATOM 5537 O O . TYR B 1 325 ? 70.423 18.979 11.269 1.00 15.60 325 TYR B O 1
ATOM 5546 N N . HIS B 1 326 ? 68.875 18.083 12.664 1.00 13.74 326 HIS B N 1
ATOM 5547 C CA . HIS B 1 326 ? 69.808 17.357 13.519 1.00 13.59 326 HIS B CA 1
ATOM 5548 C C . HIS B 1 326 ? 69.351 15.893 13.583 1.00 13.57 326 HIS B C 1
ATOM 5549 O O . HIS B 1 326 ? 68.180 15.620 13.838 1.00 13.37 326 HIS B O 1
ATOM 5556 N N . HIS B 1 327 ? 70.281 14.981 13.347 1.00 13.59 327 HIS B N 1
ATOM 5557 C CA . HIS B 1 327 ? 70.009 13.552 13.454 1.00 14.27 327 HIS B CA 1
ATOM 5558 C C . HIS B 1 327 ? 69.752 13.192 14.919 1.00 14.55 327 HIS B C 1
ATOM 5559 O O . HIS B 1 327 ? 70.477 13.639 15.819 1.00 13.18 327 HIS B O 1
ATOM 5566 N N . ILE B 1 328 ? 68.680 12.430 15.151 1.00 14.48 328 ILE B N 1
ATOM 5567 C CA . ILE B 1 328 ? 68.290 12.025 16.510 1.00 14.88 328 ILE B CA 1
ATOM 5568 C C . ILE B 1 328 ? 68.165 10.492 16.576 1.00 15.52 328 ILE B C 1
ATOM 5569 O O . ILE B 1 328 ? 67.435 9.896 15.777 1.00 15.35 328 ILE B O 1
ATOM 5574 N N . ILE B 1 329 ? 68.878 9.893 17.528 1.00 15.27 329 ILE B N 1
ATOM 5575 C CA . ILE B 1 329 ? 68.956 8.446 17.672 1.00 16.55 329 ILE B CA 1
ATOM 5576 C C . ILE B 1 329 ? 68.700 8.047 19.122 1.00 16.83 329 ILE B C 1
ATOM 5577 O O . ILE B 1 329 ? 68.981 8.837 20.046 1.00 16.65 329 ILE B O 1
ATOM 5582 N N . PRO B 1 330 ? 68.187 6.817 19.336 1.00 17.66 330 PRO B N 1
ATOM 5583 C CA . PRO B 1 330 ? 68.034 6.344 20.710 1.00 17.62 330 PRO B CA 1
ATOM 5584 C C . PRO B 1 330 ? 69.380 5.968 21.343 1.00 18.51 330 PRO B C 1
ATOM 5585 O O . PRO B 1 330 ? 70.310 5.498 20.656 1.00 18.71 330 PRO B O 1
ATOM 5589 N N . VAL B 1 331 ? 69.514 6.245 22.632 1.00 18.63 331 VAL B N 1
ATOM 5590 C CA . VAL B 1 331 ? 70.697 5.836 23.381 1.00 19.97 331 VAL B CA 1
ATOM 5591 C C . VAL B 1 331 ? 70.687 4.292 23.546 1.00 22.16 331 VAL B C 1
ATOM 5592 O O . VAL B 1 331 ? 71.747 3.668 23.596 1.00 21.95 331 VAL B O 1
ATOM 5596 N N . GLU B 1 332 ? 69.484 3.712 23.621 1.00 24.34 332 GLU B N 1
ATOM 5597 C CA . GLU B 1 332 ? 69.295 2.248 23.639 1.00 27.56 332 GLU B CA 1
ATOM 5598 C C . GLU B 1 332 ? 68.524 1.796 22.391 1.00 28.68 332 GLU B C 1
ATOM 5599 O O . GLU B 1 332 ? 67.373 2.194 22.196 1.00 28.47 332 GLU B O 1
ATOM 5605 N N . THR B 1 333 ? 69.161 0.995 21.533 1.00 30.93 333 THR B N 1
ATOM 5606 C CA . THR B 1 333 ? 68.449 0.302 20.438 1.00 33.10 333 THR B CA 1
ATOM 5607 C C . THR B 1 333 ? 67.809 -0.969 20.996 1.00 33.83 333 THR B C 1
ATOM 5608 O O . THR B 1 333 ? 68.475 -1.742 21.693 1.00 33.49 333 THR B O 1
ATOM 5612 N N . LYS B 1 334 ? 66.540 -1.202 20.664 1.00 35.07 334 LYS B N 1
ATOM 5613 C CA . LYS B 1 334 ? 65.802 -2.350 21.216 1.00 36.41 334 LYS B CA 1
ATOM 5614 C C . LYS B 1 334 ? 65.035 -3.198 20.196 1.00 36.88 334 LYS B C 1
ATOM 5615 O O . LYS B 1 334 ? 64.065 -3.872 20.563 1.00 37.61 334 LYS B O 1
ATOM 5621 N N . GLU B 1 335 ? 65.459 -3.182 18.934 1.00 37.13 335 GLU B N 1
ATOM 5622 C CA . GLU B 1 335 ? 64.754 -3.919 17.865 0.70 37.28 335 GLU B CA 1
ATOM 5623 C C . GLU B 1 335 ? 63.241 -3.749 18.014 1.00 37.25 335 GLU B C 1
ATOM 5624 O O . GLU B 1 335 ? 62.496 -4.701 18.306 1.00 37.71 335 GLU B O 1
ATOM 5630 N N . ARG B 1 336 ? 62.816 -2.498 17.878 1.00 36.56 336 ARG B N 1
ATOM 5631 C CA . ARG B 1 336 ? 61.416 -2.134 17.910 1.00 35.51 336 ARG B CA 1
ATOM 5632 C C . ARG B 1 336 ? 61.038 -1.542 16.555 1.00 34.46 336 ARG B C 1
ATOM 5633 O O . ARG B 1 336 ? 61.912 -1.221 15.740 1.00 34.04 336 ARG B O 1
ATOM 5641 N N . LYS B 1 337 ? 59.737 -1.401 16.326 1.00 33.03 337 LYS B N 1
ATOM 5642 C CA . LYS B 1 337 ? 59.211 -0.698 15.157 1.00 32.31 337 LYS B CA 1
ATOM 5643 C C . LYS B 1 337 ? 59.613 0.794 15.218 1.00 31.41 337 LYS B C 1
ATOM 5644 O O . LYS B 1 337 ? 59.793 1.365 16.306 1.00 30.55 337 LYS B O 1
ATOM 5650 N N . LYS B 1 338 ? 59.778 1.406 14.052 1.00 30.58 338 LYS B N 1
ATOM 5651 C CA . LYS B 1 338 ? 60.005 2.846 13.979 1.00 29.62 338 LYS B CA 1
ATOM 5652 C C . LYS B 1 338 ? 58.679 3.564 13.773 1.00 28.57 338 LYS B C 1
ATOM 5653 O O . LYS B 1 338 ? 57.744 3.015 13.163 1.00 29.21 338 LYS B O 1
ATOM 5659 N N . VAL B 1 339 ? 58.578 4.780 14.297 1.00 26.27 339 VAL B N 1
ATOM 5660 C CA . VAL B 1 339 ? 57.394 5.602 14.097 1.00 24.41 339 VAL B CA 1
ATOM 5661 C C . VAL B 1 339 ? 57.805 6.961 13.555 1.00 23.01 339 VAL B C 1
ATOM 5662 O O . VAL B 1 339 ? 58.947 7.390 13.732 1.00 22.71 339 VAL B O 1
ATOM 5666 N N . VAL B 1 340 ? 56.862 7.634 12.904 1.00 21.21 340 VAL B N 1
ATOM 5667 C CA . VAL B 1 340 ? 57.053 9.011 12.496 1.00 19.96 340 VAL B CA 1
ATOM 5668 C C . VAL B 1 340 ? 56.500 9.870 13.623 1.00 19.56 340 VAL B C 1
ATOM 5669 O O . VAL B 1 340 ? 55.338 9.711 14.012 1.00 19.64 340 VAL B O 1
ATOM 5673 N N . ALA B 1 341 ? 57.342 10.763 14.145 1.00 18.41 341 ALA B N 1
ATOM 5674 C CA . ALA B 1 341 ? 56.999 11.559 15.319 1.00 17.88 341 ALA B CA 1
ATOM 5675 C C . ALA B 1 341 ? 57.524 12.983 15.227 1.00 17.79 341 ALA B C 1
ATOM 5676 O O . ALA B 1 341 ? 58.502 13.254 14.513 1.00 16.39 341 ALA B O 1
ATOM 5678 N N . ASP B 1 342 ? 56.838 13.889 15.930 1.00 16.87 342 ASP B N 1
ATOM 5679 C CA . ASP B 1 342 ? 57.395 15.193 16.281 1.00 17.24 342 ASP B CA 1
ATOM 5680 C C . ASP B 1 342 ? 58.104 15.047 17.624 1.00 16.90 342 ASP B C 1
ATOM 5681 O O . ASP B 1 342 ? 57.508 14.594 18.609 1.00 16.39 342 ASP B O 1
ATOM 5686 N N . ILE B 1 343 ? 59.375 15.435 17.669 1.00 16.37 343 ILE B N 1
ATOM 5687 C CA . ILE B 1 343 ? 60.146 15.331 18.909 1.00 15.55 343 ILE B CA 1
ATOM 5688 C C . ILE B 1 343 ? 60.219 16.752 19.422 1.00 15.59 343 ILE B C 1
ATOM 5689 O O . ILE B 1 343 ? 60.853 17.612 18.813 1.00 14.77 343 ILE B O 1
ATOM 5694 N N . VAL B 1 344 ? 59.518 17.005 20.517 1.00 15.44 344 VAL B N 1
ATOM 5695 C CA . VAL B 1 344 ? 59.265 18.383 20.941 1.00 15.67 344 VAL B CA 1
ATOM 5696 C C . VAL B 1 344 ? 59.719 18.584 22.395 1.00 15.89 344 VAL B C 1
ATOM 5697 O O . VAL B 1 344 ? 59.759 17.636 23.173 1.00 15.28 344 VAL B O 1
ATOM 5701 N N . GLY B 1 345 ? 60.028 19.823 22.752 1.00 16.87 345 GLY B N 1
ATOM 5702 C CA . GLY B 1 345 ? 60.597 20.095 24.064 1.00 17.76 345 GLY B CA 1
ATOM 5703 C C . GLY B 1 345 ? 59.595 20.610 25.072 1.00 19.02 345 GLY B C 1
ATOM 5704 O O . GLY B 1 345 ? 58.390 20.573 24.826 1.00 20.01 345 GLY B O 1
ATOM 5705 N N . PRO B 1 346 ? 60.098 21.109 26.216 1.00 19.68 346 PRO B N 1
ATOM 5706 C CA . PRO B 1 346 ? 59.299 21.560 27.353 1.00 20.50 346 PRO B CA 1
ATOM 5707 C C . PRO B 1 346 ? 58.772 23.005 27.210 1.00 20.96 346 PRO B C 1
ATOM 5708 O O . PRO B 1 346 ? 57.861 23.399 27.941 1.00 21.20 346 PRO B O 1
ATOM 5712 N N . ILE B 1 347 ? 59.340 23.774 26.275 1.00 21.02 347 ILE B N 1
ATOM 5713 C CA . ILE B 1 347 ? 59.037 25.207 26.179 1.00 21.65 347 ILE B CA 1
ATOM 5714 C C . ILE B 1 347 ? 57.599 25.445 25.707 1.00 22.38 347 ILE B C 1
ATOM 5715 O O . ILE B 1 347 ? 57.080 24.708 24.843 1.00 21.90 347 ILE B O 1
ATOM 5720 N N . CYS B 1 348 ? 56.974 26.484 26.270 1.00 23.47 348 CYS B N 1
ATOM 5721 C CA . CYS B 1 348 ? 55.603 26.831 25.918 1.00 24.35 348 CYS B CA 1
ATOM 5722 C C . CYS B 1 348 ? 55.556 27.692 24.643 1.00 24.25 348 CYS B C 1
ATOM 5723 O O . CYS B 1 348 ? 55.256 28.911 24.676 1.00 24.43 348 CYS B O 1
ATOM 5726 N N . GLU B 1 349 ? 55.911 27.051 23.531 1.00 23.45 349 GLU B N 1
ATOM 5727 C CA . GLU B 1 349 ? 55.817 27.616 22.182 1.00 23.26 349 GLU B CA 1
ATOM 5728 C C . GLU B 1 349 ? 55.453 26.472 21.245 1.00 22.87 349 GLU B C 1
ATOM 5729 O O . GLU B 1 349 ? 55.954 25.370 21.396 1.00 21.92 349 GLU B O 1
ATOM 5735 N N . THR B 1 350 ? 54.603 26.754 20.262 1.00 23.29 350 THR B N 1
ATOM 5736 C CA . THR B 1 350 ? 54.296 25.796 19.189 1.00 23.69 350 THR B CA 1
ATOM 5737 C C . THR B 1 350 ? 55.571 25.472 18.418 1.00 23.31 350 THR B C 1
ATOM 5738 O O . THR B 1 350 ? 55.779 24.329 17.994 1.00 23.34 350 THR B O 1
ATOM 5742 N N . GLY B 1 351 ? 56.463 26.457 18.325 1.00 22.38 351 GLY B N 1
ATOM 5743 C CA . GLY B 1 351 ? 57.716 26.309 17.578 1.00 21.63 351 GLY B CA 1
ATOM 5744 C C . GLY B 1 351 ? 58.859 25.654 18.328 1.00 20.88 351 GLY B C 1
ATOM 5745 O O . GLY B 1 351 ? 59.955 25.574 17.800 1.00 21.26 351 GLY B O 1
ATOM 5746 N N . ASP B 1 352 ? 58.621 25.199 19.559 1.00 19.74 352 ASP B N 1
ATOM 5747 C CA . ASP B 1 352 ? 59.639 24.488 20.330 1.00 18.88 352 ASP B CA 1
ATOM 5748 C C . ASP B 1 352 ? 59.699 22.979 19.988 1.00 18.42 352 ASP B C 1
ATOM 5749 O O . ASP B 1 352 ? 59.041 22.148 20.621 1.00 18.14 352 ASP B O 1
ATOM 5754 N N . PHE B 1 353 ? 60.516 22.642 19.005 1.00 17.65 353 PHE B N 1
ATOM 5755 C CA . PHE B 1 353 ? 60.687 21.255 18.597 1.00 17.15 353 PHE B CA 1
ATOM 5756 C C . PHE B 1 353 ? 62.156 21.001 18.315 1.00 16.19 353 PHE B C 1
ATOM 5757 O O . PHE B 1 353 ? 62.894 21.940 18.046 1.00 16.04 353 PHE B O 1
ATOM 5765 N N . LEU B 1 354 ? 62.568 19.737 18.390 1.00 15.40 354 LEU B N 1
ATOM 5766 C CA . LEU B 1 354 ? 63.892 19.316 17.961 1.00 14.26 354 LEU B CA 1
ATOM 5767 C C . LEU B 1 354 ? 63.867 18.646 16.572 1.00 14.10 354 LEU B C 1
ATOM 5768 O O . LEU B 1 354 ? 64.872 18.646 15.865 1.00 14.37 354 LEU B O 1
ATOM 5773 N N . ALA B 1 355 ? 62.727 18.056 16.212 1.00 14.26 355 ALA B N 1
ATOM 5774 C CA . ALA B 1 355 ? 62.533 17.430 14.878 1.00 14.39 355 ALA B CA 1
ATOM 5775 C C . ALA B 1 355 ? 61.049 17.263 14.598 1.00 14.56 355 ALA B C 1
ATOM 5776 O O . ALA B 1 355 ? 60.258 17.018 15.524 1.00 14.90 355 ALA B O 1
ATOM 5778 N N . LEU B 1 356 ? 60.668 17.417 13.328 1.00 14.75 356 LEU B N 1
ATOM 5779 C CA . LEU B 1 356 ? 59.277 17.226 12.909 1.00 15.33 356 LEU B CA 1
ATOM 5780 C C . LEU B 1 356 ? 59.140 16.091 11.913 1.00 15.30 356 LEU B C 1
ATOM 5781 O O . LEU B 1 356 ? 59.983 15.942 11.036 1.00 15.18 356 LEU B O 1
ATOM 5786 N N . ASP B 1 357 ? 58.061 15.313 12.032 1.00 16.21 357 ASP B N 1
ATOM 5787 C CA . ASP B 1 357 ? 57.748 14.228 11.075 1.00 16.18 357 ASP B CA 1
ATOM 5788 C C . ASP B 1 357 ? 58.973 13.343 10.835 1.00 16.46 357 ASP B C 1
ATOM 5789 O O . ASP B 1 357 ? 59.319 13.026 9.678 1.00 16.26 357 ASP B O 1
ATOM 5794 N N . ARG B 1 358 ? 59.639 12.948 11.924 1.00 15.85 358 ARG B N 1
ATOM 5795 C CA . ARG B 1 358 ? 60.888 12.221 11.832 1.00 15.78 358 ARG B CA 1
ATOM 5796 C C . ARG B 1 358 ? 60.714 10.759 12.200 1.00 17.19 358 ARG B C 1
ATOM 5797 O O . ARG B 1 358 ? 60.031 10.428 13.187 1.00 17.16 358 ARG B O 1
ATOM 5805 N N . GLU B 1 359 ? 61.365 9.892 11.427 1.00 17.95 359 GLU B N 1
ATOM 5806 C CA . GLU B 1 359 ? 61.396 8.465 11.716 1.00 18.97 359 GLU B CA 1
ATOM 5807 C C . GLU B 1 359 ? 62.338 8.196 12.881 1.00 19.16 359 GLU B C 1
ATOM 5808 O O . GLU B 1 359 ? 63.484 8.675 12.902 1.00 18.28 359 GLU B O 1
ATOM 5814 N N . ILE B 1 360 ? 61.835 7.449 13.854 1.00 19.08 360 ILE B N 1
ATOM 5815 C CA . ILE B 1 360 ? 62.607 7.100 15.032 1.00 19.90 360 ILE B CA 1
ATOM 5816 C C . ILE B 1 360 ? 62.035 5.838 15.664 1.00 20.70 360 ILE B C 1
ATOM 5817 O O . ILE B 1 360 ? 60.827 5.608 15.619 1.00 20.97 360 ILE B O 1
ATOM 5822 N N . GLU B 1 361 ? 62.922 5.023 16.223 1.00 22.48 361 GLU B N 1
ATOM 5823 C CA . GLU B 1 361 ? 62.546 3.859 17.017 1.00 23.88 361 GLU B CA 1
ATOM 5824 C C . GLU B 1 361 ? 61.558 4.323 18.068 1.00 24.66 361 GLU B C 1
ATOM 5825 O O . GLU B 1 361 ? 61.717 5.416 18.651 1.00 24.61 361 GLU B O 1
ATOM 5831 N N . GLU B 1 362 ? 60.509 3.529 18.276 1.00 24.58 362 GLU B N 1
ATOM 5832 C CA . GLU B 1 362 ? 59.557 3.801 19.329 1.00 25.43 362 GLU B CA 1
ATOM 5833 C C . GLU B 1 362 ? 60.370 3.861 20.620 1.00 25.22 362 GLU B C 1
ATOM 5834 O O . GLU B 1 362 ? 61.195 2.969 20.877 1.00 26.46 362 GLU B O 1
ATOM 5840 N N . VAL B 1 363 ? 60.192 4.933 21.379 1.00 24.12 363 VAL B N 1
ATOM 5841 C CA . VAL B 1 363 ? 60.874 5.106 22.663 1.00 23.37 363 VAL B CA 1
ATOM 5842 C C . VAL B 1 363 ? 59.830 5.374 23.729 1.00 23.29 363 VAL B C 1
ATOM 5843 O O . VAL B 1 363 ? 58.745 5.854 23.423 1.00 23.79 363 VAL B O 1
ATOM 5847 N N . GLN B 1 364 ? 60.143 5.055 24.979 1.00 23.68 364 GLN B N 1
ATOM 5848 C CA . GLN B 1 364 ? 59.182 5.245 26.062 1.00 23.68 364 GLN B CA 1
ATOM 5849 C C . GLN B 1 364 ? 59.649 6.302 27.064 1.00 23.04 364 GLN B C 1
ATOM 5850 O O . GLN B 1 364 ? 60.820 6.694 27.059 1.00 21.44 364 GLN B O 1
ATOM 5856 N N . ARG B 1 365 ? 58.722 6.732 27.922 1.00 22.10 365 ARG B N 1
ATOM 5857 C CA . ARG B 1 365 ? 59.024 7.649 29.006 1.00 22.82 365 ARG B CA 1
ATOM 5858 C C . ARG B 1 365 ? 60.218 7.115 29.812 1.00 21.91 365 ARG B C 1
ATOM 5859 O O . ARG B 1 365 ? 60.253 5.933 30.159 1.00 21.73 365 ARG B O 1
ATOM 5867 N N . GLY B 1 366 ? 61.204 7.978 30.063 1.00 20.63 366 GLY B N 1
ATOM 5868 C CA . GLY B 1 366 ? 62.384 7.614 30.850 1.00 19.85 366 GLY B CA 1
ATOM 5869 C C . GLY B 1 366 ? 63.601 7.268 29.991 1.00 19.69 366 GLY B C 1
ATOM 5870 O O . GLY B 1 366 ? 64.744 7.337 30.459 1.00 19.23 366 GLY B O 1
ATOM 5871 N N . GLU B 1 367 ? 63.363 6.890 28.735 1.00 19.03 367 GLU B N 1
ATOM 5872 C CA . GLU B 1 367 ? 64.464 6.576 27.818 1.00 19.34 367 GLU B CA 1
ATOM 5873 C C . GLU B 1 367 ? 65.167 7.852 27.371 1.00 18.07 367 GLU B C 1
ATOM 5874 O O . GLU B 1 367 ? 64.560 8.915 27.366 1.00 18.02 367 GLU B O 1
ATOM 5880 N N . TYR B 1 368 ? 66.430 7.722 26.963 1.00 17.75 368 TYR B N 1
ATOM 5881 C CA . TYR B 1 368 ? 67.211 8.867 26.484 1.00 17.50 368 TYR B CA 1
ATOM 5882 C C . TYR B 1 368 ? 67.394 8.864 24.965 1.00 17.07 368 TYR B C 1
ATOM 5883 O O . TYR B 1 368 ? 67.509 7.789 24.349 1.00 16.83 368 TYR B O 1
ATOM 5892 N N . LEU B 1 369 ? 67.427 10.068 24.377 1.00 15.81 369 LEU B N 1
ATOM 5893 C CA . LEU B 1 369 ? 67.750 10.250 22.956 1.00 15.27 369 LEU B CA 1
ATOM 5894 C C . LEU B 1 369 ? 69.047 11.068 22.822 1.00 15.57 369 LEU B C 1
ATOM 5895 O O . LEU B 1 369 ? 69.362 11.878 23.702 1.00 15.12 369 LEU B O 1
ATOM 5900 N N . ALA B 1 370 ? 69.798 10.823 21.747 1.00 14.64 370 ALA B N 1
ATOM 5901 C CA . ALA B 1 370 ? 70.971 11.605 21.385 1.00 14.89 370 ALA B CA 1
ATOM 5902 C C . ALA B 1 370 ? 70.699 12.455 20.149 1.00 14.66 370 ALA B C 1
ATOM 5903 O O . ALA B 1 370 ? 70.343 11.931 19.089 1.00 14.10 370 ALA B O 1
ATOM 5905 N N . VAL B 1 371 ? 70.854 13.768 20.307 1.00 13.32 371 VAL B N 1
ATOM 5906 C CA . VAL B 1 371 ? 70.726 14.729 19.213 1.00 13.00 371 VAL B CA 1
ATOM 5907 C C . VAL B 1 371 ? 72.143 15.029 18.714 1.00 12.96 371 VAL B C 1
ATOM 5908 O O . VAL B 1 371 ? 72.976 15.567 19.458 1.00 12.47 371 VAL B O 1
ATOM 5912 N N . LEU B 1 372 ? 72.427 14.667 17.460 1.00 12.36 372 LEU B N 1
ATOM 5913 C CA . LEU B 1 372 ? 73.810 14.761 16.965 1.00 13.01 372 LEU B CA 1
ATOM 5914 C C . LEU B 1 372 ? 74.129 16.163 16.458 1.00 12.61 372 LEU B C 1
ATOM 5915 O O . LEU B 1 372 ? 73.218 16.981 16.297 1.00 12.06 372 LEU B O 1
ATOM 5920 N N . SER B 1 373 ? 75.424 16.435 16.237 1.00 12.65 373 SER B N 1
ATOM 5921 C CA . SER B 1 373 ? 75.865 17.649 15.534 1.00 12.58 373 SER B CA 1
ATOM 5922 C C . SER B 1 373 ? 75.498 18.912 16.315 1.00 12.17 373 SER B C 1
ATOM 5923 O O . SER B 1 373 ? 75.173 19.951 15.741 1.00 11.25 373 SER B O 1
ATOM 5926 N N . ALA B 1 374 ? 75.607 18.817 17.639 1.00 12.52 374 ALA B N 1
ATOM 5927 C CA . ALA B 1 374 ? 75.131 19.879 18.519 1.00 12.07 374 ALA B CA 1
ATOM 5928 C C . ALA B 1 374 ? 76.241 20.675 19.211 1.00 11.50 374 ALA B C 1
ATOM 5929 O O . ALA B 1 374 ? 75.958 21.479 20.106 1.00 11.09 374 ALA B O 1
ATOM 5931 N N . GLY B 1 375 ? 77.481 20.488 18.759 1.00 10.35 375 GLY B N 1
ATOM 5932 C CA . GLY B 1 375 ? 78.661 21.070 19.419 1.00 10.20 375 GLY B CA 1
ATOM 5933 C C . GLY B 1 375 ? 78.953 22.518 19.046 1.00 10.84 375 GLY B C 1
ATOM 5934 O O . GLY B 1 375 ? 79.701 23.222 19.744 1.00 10.64 375 GLY B O 1
ATOM 5935 N N . ALA B 1 376 ? 78.342 22.962 17.948 1.00 10.93 376 ALA B N 1
ATOM 5936 C CA . ALA B 1 376 ? 78.541 24.309 17.406 1.00 11.13 376 ALA B CA 1
ATOM 5937 C C . ALA B 1 376 ? 77.202 25.007 17.282 1.00 11.03 376 ALA B C 1
ATOM 5938 O O . ALA B 1 376 ? 76.235 24.418 16.763 1.00 11.45 376 ALA B O 1
ATOM 5940 N N . TYR B 1 377 ? 77.128 26.252 17.766 1.00 10.81 377 TYR B N 1
ATOM 5941 C CA . TYR B 1 377 ? 75.854 27.016 17.768 1.00 10.81 377 TYR B CA 1
ATOM 5942 C C . TYR B 1 377 ? 74.732 26.238 18.489 1.00 10.43 377 TYR B C 1
ATOM 5943 O O . TYR B 1 377 ? 73.568 26.277 18.091 1.00 10.16 377 TYR B O 1
ATOM 5952 N N . GLY B 1 378 ? 75.117 25.507 19.535 1.00 9.93 378 GLY B N 1
ATOM 5953 C CA . GLY B 1 378 ? 74.173 24.730 20.351 1.00 8.96 378 GLY B CA 1
ATOM 5954 C C . GLY B 1 378 ? 74.049 25.405 21.708 1.00 8.62 378 GLY B C 1
ATOM 5955 O O . GLY B 1 378 ? 73.238 26.313 21.903 1.00 7.68 378 GLY B O 1
ATOM 5956 N N . PHE B 1 379 ? 74.906 25.016 22.646 1.00 8.94 379 PHE B N 1
ATOM 5957 C CA . PHE B 1 379 ? 74.927 25.718 23.916 1.00 9.47 379 PHE B CA 1
ATOM 5958 C C . PHE B 1 379 ? 75.124 27.228 23.737 1.00 9.47 379 PHE B C 1
ATOM 5959 O O . PHE B 1 379 ? 74.592 28.018 24.515 1.00 10.18 379 PHE B O 1
ATOM 5967 N N . ALA B 1 380 ? 75.882 27.624 22.722 1.00 9.80 380 ALA B N 1
ATOM 5968 C CA . ALA B 1 380 ? 76.196 29.030 22.467 1.00 10.95 380 ALA B CA 1
ATOM 5969 C C . ALA B 1 380 ? 74.934 29.920 22.346 1.00 11.50 380 ALA B C 1
ATOM 5970 O O . ALA B 1 380 ? 74.965 31.097 22.718 1.00 11.03 380 ALA B O 1
ATOM 5972 N N . MET B 1 381 ? 73.836 29.340 21.854 1.00 11.61 381 MET B N 1
ATOM 5973 C CA . MET B 1 381 ? 72.575 30.080 21.671 1.00 13.01 381 MET B CA 1
ATOM 5974 C C . MET B 1 381 ? 71.511 29.715 22.717 1.00 12.45 381 MET B C 1
ATOM 5975 O O . MET B 1 381 ? 70.371 30.152 22.621 1.00 12.78 381 MET B O 1
ATOM 5980 N N . SER B 1 382 ? 71.908 28.929 23.720 1.00 11.59 382 SER B N 1
ATOM 5981 C CA . SER B 1 382 ? 71.025 28.500 24.803 1.00 11.37 382 SER B CA 1
ATOM 5982 C C . SER B 1 382 ? 70.640 29.662 25.741 1.00 11.01 382 SER B C 1
ATOM 5983 O O . SER B 1 382 ? 71.489 30.512 26.119 1.00 11.10 382 SER B O 1
ATOM 5986 N N . SER B 1 383 ? 69.352 29.712 26.091 1.00 10.63 383 SER B N 1
ATOM 5987 C CA . SER B 1 383 ? 68.806 30.813 26.893 1.00 10.51 383 SER B CA 1
ATOM 5988 C C . SER B 1 383 ? 68.162 30.266 28.171 1.00 10.63 383 SER B C 1
ATOM 5989 O O . SER B 1 383 ? 68.278 29.060 28.489 1.00 10.09 383 SER B O 1
ATOM 5992 N N . HIS B 1 384 ? 67.495 31.166 28.903 1.00 10.01 384 HIS B N 1
ATOM 5993 C CA . HIS B 1 384 ? 66.763 30.828 30.117 1.00 10.14 384 HIS B CA 1
ATOM 5994 C C . HIS B 1 384 ? 65.261 30.987 29.952 1.00 10.62 384 HIS B C 1
ATOM 5995 O O . HIS B 1 384 ? 64.529 31.076 30.937 1.00 10.41 384 HIS B O 1
ATOM 6002 N N . TYR B 1 385 ? 64.803 30.978 28.703 1.00 11.15 385 TYR B N 1
ATOM 6003 C CA . TYR B 1 385 ? 63.389 31.106 28.422 1.00 11.45 385 TYR B CA 1
ATOM 6004 C C . TYR B 1 385 ? 62.575 30.109 29.254 1.00 11.80 385 TYR B C 1
ATOM 6005 O O . TYR B 1 385 ? 62.970 28.939 29.400 1.00 11.45 385 TYR B O 1
ATOM 6014 N N . ASN B 1 386 ? 61.466 30.587 29.835 1.00 11.71 386 ASN B N 1
ATOM 6015 C CA . ASN B 1 386 ? 60.629 29.798 30.731 1.00 12.32 386 ASN B CA 1
ATOM 6016 C C . ASN B 1 386 ? 61.340 29.470 32.057 1.00 12.37 386 ASN B C 1
ATOM 6017 O O . ASN B 1 386 ? 60.980 28.512 32.739 1.00 12.35 386 ASN B O 1
ATOM 6022 N N . MET B 1 387 ? 62.347 30.272 32.419 1.00 11.75 387 MET B N 1
ATOM 6023 C CA . MET B 1 387 ? 63.081 30.074 33.678 1.00 12.12 387 MET B CA 1
ATOM 6024 C C . MET B 1 387 ? 63.701 28.672 33.740 1.00 12.34 387 MET B C 1
ATOM 6025 O O . MET B 1 387 ? 63.708 28.031 34.792 1.00 12.11 387 MET B O 1
ATOM 6030 N N . ARG B 1 388 ? 64.233 28.209 32.609 1.00 12.09 388 ARG B N 1
ATOM 6031 C CA . ARG B 1 388 ? 64.848 26.900 32.537 1.00 13.68 388 ARG B CA 1
ATOM 6032 C C . ARG B 1 388 ? 66.362 27.003 32.656 1.00 13.02 388 ARG B C 1
ATOM 6033 O O . ARG B 1 388 ? 67.003 27.614 31.806 1.00 12.16 388 ARG B O 1
ATOM 6041 N N . PRO B 1 389 ? 66.942 26.413 33.726 1.00 13.31 389 PRO B N 1
ATOM 6042 C CA . PRO B 1 389 ? 68.403 26.413 33.827 1.00 13.21 389 PRO B CA 1
ATOM 6043 C C . PRO B 1 389 ? 69.006 25.630 32.663 1.00 12.60 389 PRO B C 1
ATOM 6044 O O . PRO B 1 389 ? 68.413 24.641 32.190 1.00 11.46 389 PRO B O 1
ATOM 6048 N N . ARG B 1 390 ? 70.164 26.085 32.206 1.00 11.89 390 ARG B N 1
ATOM 6049 C CA . ARG B 1 390 ? 70.838 25.446 31.085 1.00 11.94 390 ARG B CA 1
ATOM 6050 C C . ARG B 1 390 ? 71.553 24.156 31.495 1.00 12.22 390 ARG B C 1
ATOM 6051 O O . ARG B 1 390 ? 71.783 23.891 32.684 1.00 12.50 390 ARG B O 1
ATOM 6059 N N . ALA B 1 391 ? 71.872 23.358 30.483 1.00 12.20 391 ALA B N 1
ATOM 6060 C CA . ALA B 1 391 ? 72.365 21.999 30.651 1.00 11.72 391 ALA B CA 1
ATOM 6061 C C . ALA B 1 391 ? 73.766 21.965 31.237 1.00 11.30 391 ALA B C 1
ATOM 6062 O O . ALA B 1 391 ? 74.549 22.907 31.048 1.00 10.63 391 ALA B O 1
ATOM 6064 N N . ALA B 1 392 ? 74.093 20.847 31.902 1.00 10.93 392 ALA B N 1
ATOM 6065 C CA . ALA B 1 392 ? 75.494 20.535 32.227 1.00 11.05 392 ALA B CA 1
ATOM 6066 C C . ALA B 1 392 ? 76.230 20.220 30.910 1.00 10.48 392 ALA B C 1
ATOM 6067 O O . ALA B 1 392 ? 75.605 19.812 29.925 1.00 9.02 392 ALA B O 1
ATOM 6069 N N . GLU B 1 393 ? 77.545 20.434 30.915 1.00 9.83 393 GLU B N 1
ATOM 6070 C CA . GLU B 1 393 ? 78.404 20.042 29.811 1.00 10.72 393 GLU B CA 1
ATOM 6071 C C . GLU B 1 393 ? 79.537 19.121 30.317 1.00 10.45 393 GLU B C 1
ATOM 6072 O O . GLU B 1 393 ? 80.207 19.429 31.288 1.00 10.15 393 GLU B O 1
ATOM 6078 N N . VAL B 1 394 ? 79.756 18.008 29.633 1.00 12.02 394 VAL B N 1
ATOM 6079 C CA . VAL B 1 394 ? 80.817 17.065 30.023 1.00 12.23 394 VAL B CA 1
ATOM 6080 C C . VAL B 1 394 ? 81.712 16.801 28.821 1.00 12.63 394 VAL B C 1
ATOM 6081 O O . VAL B 1 394 ? 81.253 16.849 27.685 1.00 12.53 394 VAL B O 1
ATOM 6085 N N . LEU B 1 395 ? 82.986 16.553 29.091 1.00 12.54 395 LEU B N 1
ATOM 6086 C CA . LEU B 1 395 ? 83.990 16.287 28.067 1.00 12.96 395 LEU B CA 1
ATOM 6087 C C . LEU B 1 395 ? 84.574 14.885 28.298 1.00 14.79 395 LEU B C 1
ATOM 6088 O O . LEU B 1 395 ? 85.152 14.603 29.369 1.00 15.51 395 LEU B O 1
ATOM 6093 N N . VAL B 1 396 ? 84.398 14.017 27.309 1.00 15.47 396 VAL B N 1
ATOM 6094 C CA . VAL B 1 396 ? 84.849 12.637 27.396 1.00 17.26 396 VAL B CA 1
ATOM 6095 C C . VAL B 1 396 ? 86.198 12.490 26.673 1.00 18.20 396 VAL B C 1
ATOM 6096 O O . VAL B 1 396 ? 86.426 13.123 25.640 1.00 17.42 396 VAL B O 1
ATOM 6100 N N . GLU B 1 397 ? 87.103 11.699 27.251 1.00 19.29 397 GLU B N 1
ATOM 6101 C CA . GLU B 1 397 ? 88.367 11.385 26.589 1.00 20.37 397 GLU B CA 1
ATOM 6102 C C . GLU B 1 397 ? 88.799 9.975 26.993 1.00 21.58 397 GLU B C 1
ATOM 6103 O O . GLU B 1 397 ? 89.067 9.727 28.182 1.00 20.96 397 GLU B O 1
ATOM 6109 N N . ASN B 1 398 ? 88.830 9.080 26.007 1.00 21.49 398 ASN B N 1
ATOM 6110 C CA . ASN B 1 398 ? 89.336 7.706 26.174 1.00 23.10 398 ASN B CA 1
ATOM 6111 C C . ASN B 1 398 ? 88.844 7.043 27.477 1.00 22.96 398 ASN B C 1
ATOM 6112 O O . ASN B 1 398 ? 89.638 6.745 28.373 1.00 22.83 398 ASN B O 1
ATOM 6117 N N . GLY B 1 399 ? 87.526 6.881 27.591 1.00 22.58 399 GLY B N 1
ATOM 6118 C CA . GLY B 1 399 ? 86.922 6.213 28.748 1.00 21.73 399 GLY B CA 1
ATOM 6119 C C . GLY B 1 399 ? 86.729 7.025 30.023 1.00 21.44 399 GLY B C 1
ATOM 6120 O O . GLY B 1 399 ? 86.093 6.543 30.961 1.00 22.13 399 GLY B O 1
ATOM 6121 N N . SER B 1 400 ? 87.276 8.237 30.097 1.00 20.34 400 SER B N 1
ATOM 6122 C CA . SER B 1 400 ? 87.088 9.044 31.298 1.00 19.92 400 SER B CA 1
ATOM 6123 C C . SER B 1 400 ? 86.370 10.359 30.987 1.00 19.33 400 SER B C 1
ATOM 6124 O O . SER B 1 400 ? 86.158 10.684 29.817 1.00 18.24 400 SER B O 1
ATOM 6127 N N . VAL B 1 401 ? 85.965 11.080 32.032 1.00 18.84 401 VAL B N 1
ATOM 6128 C CA . VAL B 1 401 ? 85.137 12.287 31.856 1.00 19.08 401 VAL B CA 1
ATOM 6129 C C . VAL B 1 401 ? 85.547 13.437 32.754 1.00 18.39 401 VAL B C 1
ATOM 6130 O O . VAL B 1 401 ? 85.986 13.232 33.884 1.00 18.97 401 VAL B O 1
ATOM 6134 N N . LYS B 1 402 ? 85.387 14.654 32.241 1.00 16.75 402 LYS B N 1
ATOM 6135 C CA . LYS B 1 402 ? 85.499 15.841 33.040 1.00 16.84 402 LYS B CA 1
ATOM 6136 C C . LYS B 1 402 ? 84.204 16.648 32.935 1.00 15.66 402 LYS B C 1
ATOM 6137 O O . LYS B 1 402 ? 83.655 16.834 31.846 1.00 14.41 402 LYS B O 1
ATOM 6143 N N . LEU B 1 403 ? 83.715 17.119 34.071 1.00 14.85 403 LEU B N 1
ATOM 6144 C CA . LEU B 1 403 ? 82.619 18.056 34.070 1.00 14.47 403 LEU B CA 1
ATOM 6145 C C . LEU B 1 403 ? 83.179 19.418 33.665 1.00 14.36 403 LEU B C 1
ATOM 6146 O O . LEU B 1 403 ? 84.073 19.941 34.344 1.00 14.74 403 LEU B O 1
ATOM 6151 N N . ILE B 1 404 ? 82.719 19.959 32.532 1.00 12.85 404 ILE B N 1
ATOM 6152 C CA . ILE B 1 404 ? 83.271 21.239 32.038 1.00 11.90 404 ILE B CA 1
ATOM 6153 C C . ILE B 1 404 ? 82.289 22.449 32.159 1.00 11.93 404 ILE B C 1
ATOM 6154 O O . ILE B 1 404 ? 82.685 23.610 31.979 1.00 12.05 404 ILE B O 1
ATOM 6159 N N . ARG B 1 405 ? 81.041 22.162 32.515 1.00 11.54 405 ARG B N 1
ATOM 6160 C CA . ARG B 1 405 ? 80.095 23.186 32.977 1.00 12.14 405 ARG B CA 1
ATOM 6161 C C . ARG B 1 405 ? 79.057 22.539 33.879 1.00 11.95 405 ARG B C 1
ATOM 6162 O O . ARG B 1 405 ? 78.375 21.609 33.464 1.00 12.04 405 ARG B O 1
ATOM 6170 N N . LYS B 1 406 ? 78.950 23.023 35.116 1.00 12.62 406 LYS B N 1
ATOM 6171 C CA . LYS B 1 406 ? 77.922 22.527 36.040 1.00 13.59 406 LYS B CA 1
ATOM 6172 C C . LYS B 1 406 ? 76.554 22.932 35.502 1.00 13.54 406 LYS B C 1
ATOM 6173 O O . LYS B 1 406 ? 76.417 23.981 34.851 1.00 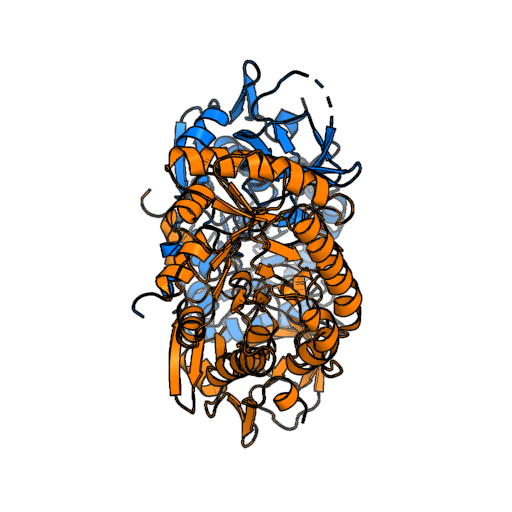12.51 406 LYS B O 1
ATOM 6179 N N . ARG B 1 407 ? 75.559 22.096 35.773 1.00 13.02 407 ARG B N 1
ATOM 6180 C CA . ARG B 1 407 ? 74.176 22.470 35.530 1.00 12.87 407 ARG B CA 1
ATOM 6181 C C . ARG B 1 407 ? 73.839 23.694 36.380 1.00 13.15 407 ARG B C 1
ATOM 6182 O O . ARG B 1 407 ? 74.187 23.758 37.566 1.00 12.79 407 ARG B O 1
ATOM 6190 N N . GLU B 1 408 ? 73.164 24.658 35.763 1.00 12.44 408 GLU B N 1
ATOM 6191 C CA . GLU B 1 408 ? 72.686 25.847 36.460 1.00 12.91 408 GLU B CA 1
ATOM 6192 C C . GLU B 1 408 ? 71.514 25.487 37.364 1.00 13.57 408 GLU B C 1
ATOM 6193 O O . GLU B 1 408 ? 70.884 24.446 37.193 1.00 13.57 408 GLU B O 1
ATOM 6199 N N . ASN B 1 409 ? 71.236 26.361 38.320 1.00 14.38 409 ASN B N 1
ATOM 6200 C CA . ASN B 1 409 ? 70.021 26.292 39.105 1.00 14.27 409 ASN B CA 1
ATOM 6201 C C . ASN B 1 409 ? 69.232 27.586 38.937 1.00 14.52 409 ASN B C 1
ATOM 6202 O O . ASN B 1 409 ? 69.693 28.502 38.266 1.00 1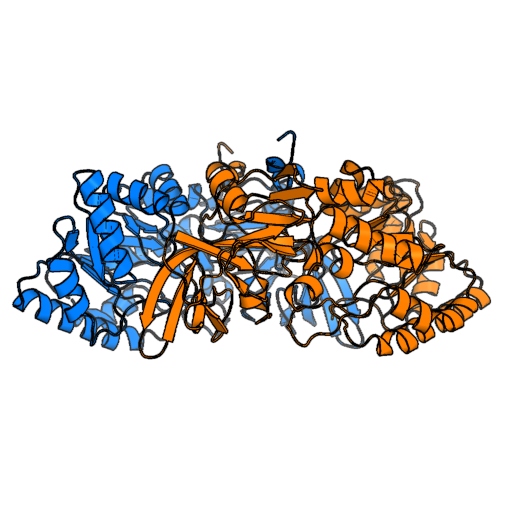3.47 409 ASN B O 1
ATOM 6207 N N . TYR B 1 410 ? 68.028 27.652 39.511 1.00 14.05 410 TYR B N 1
ATOM 6208 C CA . TYR B 1 410 ? 67.180 28.845 39.376 1.00 13.81 410 TYR B CA 1
ATOM 6209 C C . TYR B 1 410 ? 67.842 30.116 39.911 1.00 13.84 410 TYR B C 1
ATOM 6210 O O . TYR B 1 410 ? 67.686 31.200 39.326 1.00 12.46 410 TYR B O 1
ATOM 6219 N N . ASP B 1 411 ? 68.563 29.974 41.030 1.00 12.69 411 ASP B N 1
ATOM 6220 C CA . ASP B 1 411 ? 69.225 31.100 41.638 1.00 13.35 411 ASP B CA 1
ATOM 6221 C C . ASP B 1 411 ? 70.163 31.776 40.634 1.00 12.52 411 ASP B C 1
ATOM 6222 O O . ASP B 1 411 ? 70.242 32.996 40.601 1.00 12.16 411 ASP B O 1
ATOM 6227 N N . TYR B 1 412 ? 70.879 30.974 39.842 1.00 11.88 412 TYR B N 1
ATOM 6228 C CA . TYR B 1 412 ? 71.834 31.509 38.840 1.00 12.01 412 TYR B CA 1
ATOM 6229 C C . TYR B 1 412 ? 71.173 32.425 37.805 1.00 11.90 412 TYR B C 1
ATOM 6230 O O . TYR B 1 412 ? 71.706 33.494 37.463 1.00 12.33 412 TYR B O 1
ATOM 6239 N N . ILE B 1 413 ? 70.018 31.997 37.308 1.00 11.99 413 ILE B N 1
ATOM 6240 C CA . ILE B 1 413 ? 69.239 32.773 36.325 1.00 12.35 413 ILE B CA 1
ATOM 6241 C C . ILE B 1 413 ? 68.937 34.192 36.842 1.00 12.19 413 ILE B C 1
ATOM 6242 O O . ILE B 1 413 ? 69.109 35.173 36.112 1.00 12.36 413 ILE B O 1
ATOM 6247 N N . VAL B 1 414 ? 68.479 34.292 38.091 1.00 12.65 414 VAL B N 1
ATOM 6248 C CA . VAL B 1 414 ? 68.036 35.592 38.624 1.00 13.06 414 VAL B CA 1
ATOM 6249 C C . VAL B 1 414 ? 69.036 36.269 39.578 1.00 13.26 414 VAL B C 1
ATOM 6250 O O . VAL B 1 414 ? 68.716 37.295 40.184 1.00 13.62 414 VAL B O 1
ATOM 6254 N N . GLU B 1 415 ? 70.239 35.708 39.702 1.00 14.01 415 GLU B N 1
ATOM 6255 C CA . GLU B 1 415 ? 71.256 36.245 40.625 1.00 15.14 415 GLU B CA 1
ATOM 6256 C C . GLU B 1 415 ? 71.518 37.758 40.474 1.00 14.94 415 GLU B C 1
ATOM 6257 O O . GLU B 1 415 ? 71.615 38.460 41.483 1.00 14.82 415 GLU B O 1
ATOM 6263 N N . PRO B 1 416 ? 71.627 38.276 39.226 1.00 15.21 416 PRO B N 1
ATOM 6264 C CA . PRO B 1 416 ? 71.805 39.732 39.049 1.00 15.46 416 PRO B CA 1
ATOM 6265 C C . PRO B 1 416 ? 70.628 40.611 39.502 1.00 16.24 416 PRO B C 1
ATOM 6266 O O . PRO B 1 416 ? 70.767 41.842 39.540 1.00 16.02 416 PRO B O 1
ATOM 6270 N N . SER B 1 417 ? 69.504 39.990 39.849 1.00 16.88 417 SER B N 1
ATOM 6271 C CA . SER B 1 417 ? 68.343 40.711 40.401 1.00 18.56 417 SER B CA 1
ATOM 6272 C C . SER B 1 417 ? 68.268 40.634 41.939 1.00 20.62 417 SER B C 1
ATOM 6273 O O . SER B 1 417 ? 67.493 41.364 42.570 1.00 20.90 417 SER B O 1
ATOM 6276 N N . LEU B 1 418 ? 69.052 39.742 42.530 1.00 23.08 418 LEU B N 1
ATOM 6277 C CA . LEU B 1 418 ? 69.040 39.560 43.981 1.00 26.70 418 LEU B CA 1
ATOM 6278 C C . LEU B 1 418 ? 69.870 40.625 44.707 1.00 27.99 418 LEU B C 1
ATOM 6279 O O . LEU B 1 418 ? 71.047 40.831 44.393 1.00 28.27 418 LEU B O 1
ATOM 6284 N N . ASP B 1 419 ? 69.238 41.308 45.664 1.00 30.32 419 ASP B N 1
ATOM 6285 C CA . ASP B 1 419 ? 69.914 42.269 46.557 1.00 32.07 419 ASP B CA 1
ATOM 6286 C C . ASP B 1 419 ? 70.666 43.395 45.826 1.00 33.34 419 ASP B C 1
ATOM 6287 O O . ASP B 1 419 ? 71.869 43.636 46.057 1.00 33.29 419 ASP B O 1
ATOM 6292 N N . ILE B 1 420 ? 69.919 44.098 44.969 1.00 34.22 420 ILE B N 1
ATOM 6293 C CA . ILE B 1 420 ? 70.423 45.207 44.144 1.00 35.19 420 ILE B CA 1
ATOM 6294 C C . ILE B 1 420 ? 70.856 44.718 42.754 1.00 35.73 420 ILE B C 1
ATOM 6295 O O . ILE B 1 420 ? 70.039 44.122 42.013 1.00 35.93 420 ILE B O 1
#

Solvent-accessible surface area: 28760 Å² total; per-residue (Å²): 136,65,15,80,92,4,1,68,71,1,54,68,103,161,25,43,0,35,0,12,32,18,7,0,63,106,5,3,115,101,53,28,26,17,0,0,0,0,0,0,42,5,0,66,72,29,0,51,28,5,103,162,12,17,87,122,14,18,4,0,0,2,0,27,0,3,7,4,9,50,0,0,103,17,0,13,128,52,30,0,0,0,9,0,3,1,4,0,1,5,56,0,0,99,87,9,58,4,34,42,107,73,0,0,0,6,0,3,0,2,30,76,161,12,0,45,71,0,2,76,18,85,6,17,0,2,0,2,6,14,72,51,2,0,54,6,0,26,110,6,0,37,174,60,73,60,113,1,99,0,0,5,19,0,43,52,66,3,14,2,32,48,21,195,98,0,78,155,26,0,82,61,0,62,166,31,142,29,15,49,22,0,0,0,2,2,39,55,25,59,52,25,57,98,23,65,67,4,117,98,7,1,73,78,2,15,69,10,23,97,29,2,75,155,57,68,28,90,9,75,40,0,1,3,3,8,11,7,0,1,11,12,96,48,133,20,185,52,10,46,9,91,65,5,13,93,27,0,166,134,42,50,68,106,10,97,21,0,3,6,2,5,27,4,0,0,0,5,0,0,1,0,0,0,46,1,9,2,72,18,90,48,74,105,82,64,4,6,0,0,11,0,0,8,5,1,0,11,22,1,23,36,100,125,19,48,0,30,11,19,15,0,26,59,120,218,60,71,2,6,0,4,0,2,0,17,43,89,32,0,20,0,2,83,105,34,140,14,55,138,7,121,71,32,34,25,0,0,0,1,0,0,1,0,17,1,5,2,10,1,10,0,2,1,1,22,34,1,0,2,2,0,16,0,70,134,47,63,63,103,39,0,2,79,82,10,92,58,80,22,0,11,80,5,3,117,132,78,157,65,18,73,94,4,0,76,63,0,50,75,112,152,25,44,0,35,0,10,32,17,22,0,64,99,5,3,104,82,54,26,26,16,0,0,0,0,0,0,36,9,0,58,84,41,0,76,38,6,70,172,11,16,102,118,4,9,0,0,2,2,0,27,0,4,8,4,26,67,2,0,91,25,0,12,133,58,21,0,0,0,8,0,2,1,4,0,1,5,43,0,0,99,138,4,50,2,45,31,112,58,0,0,0,7,0,3,0,2,30,66,146,11,0,41,53,0,2,82,17,64,2,21,0,3,0,1,5,5,102,51,1,0,54,11,0,24,116,1,0,32,142,47,73,62,108,1,54,0,0,0,18,1,43,62,63,3,12,1,22,37,22,222,78,0,50,128,17,0,71,66,1,61,149,27,149,39,14,66,22,0,0,0,2,1,39,52,26,62,52,26,57,97,25,68,70,5,105,100,8,2,59,81,1,10,63,11,13,83,38,0,64,195,120,67,27,86,9,90,41,0,0,2,4,7,12,6,1,1,10,12,89,50,135,23,183,47,11,44,9,83,64,6,11,96,61,0,150,116,27,26,147,88,19,196,13,93,19,0,3,7,2,5,28,4,0,0,0,5,0,0,1,0,0,0,47,1,9,2,34,18,107,53,84,122,70,37,2,0,0,0,10,0,0,10,3,1,0,12,24,0,27,34,102,117,17,45,0,27,7,14,12,0,27,57,107,190,64,142,132,27,76,2,8,0,5,0,3,0,17,44,90,32,0,23,0,2,79,99,35,97,4,13,52,1,97,74,33,23,25,0,0,0,1,0,0,1,0,18,0,5,2,8,2,10,0,4,1,0,21,35,0,0,3,2,0,2,0,59,131,48,72,55,111,62,2,3,79,83,9,90,62,86,20,0,2,88,5,1,97,127,122

Foldseek 3Di:
DLVVQLPVQWDADPQFIDGLRHTVVVVCVPANPQEKEFELVLLVVLLVLLCVQAVQAAEAAACLFDQQLVSLLSCVVVVHAHEAAWLVSVVSNVSSVHQQLRYEYEDDHDDLVSLLVNQVSVHNEYADFDLVSLVSNLVSLVVVVAAHEYAYEEALPSGGHDLVCVVVSVVSSVVRDRYAYAAYEYAHAAQDQPCVVLLSRLLSRLVSVVVVVVVVHHHQEYEDEEHFRGDADSPRDGDTSNNVSVSCVVVDDNHHYYYHYHLSSFQQRMKTKWFFADWDDDPNAIETEIADWCLQFVCCLPVVGGWDKAWSGDDDDFHFYAYDAPDPSITRDHRDDYPDDDGGTMMITGRQGTNGNSVHDCHVNAWYHWYWYDYNHDIDGSGRTDDSCVNCVVVPPD/DQVVQLPVQWDDDPQFIDGLQHTPVVVCVPANPQEKEFALVLLVVQLVLLCVLQVLAAEAAACLFDQQLVSLLSVVVVVHAHEEAWLVSVVSNVVSPHQLLRYEYEDPHDDLVRLLVSQVSVHNEYADFDLVVLVSNLVSLVVVVAAHEYAYEEALVSGGDDLVCVVVSVVVSVPRPRYAYAAYEYAHAAQDAPCVVLLSRLLSVLVSVVVVVVVPHHHQEYEYEEHQRGDFDSPGDGDTSNNVSVSCVVVCVSDPHHYYYHYYLSSFQQRMKTKWFFADWDDDVPAIEGEIADKCLQFVCCLPPVDGWDKAWSGDDPAAWDQHWYAYDAPDPSITRHHRDIYGDDDGGTMMITGRQGTNGNSNHDCHVNNWYHWYWYDHNNDIDGSGRTDDSCVNCVVVPPD